Protein AF-A0A4V1BJ57-F1 (afdb_monomer)

pLDDT: mean 71.98, std 15.91, range [26.73, 95.94]

Mean predicted aligned error: 19.8 Å

Secondary structure (DSSP, 8-state):
-EEEEEEEHHHHHHHHHHHHHTS-----SSPEE-TTS-EEEEEEEEEEEEEEEEE-EEE-TTS-EEE---EEEEEEETTEEEEEEEPPEEEEEEEEEEEEEHHHHHHHTTSPPPPSEEEEEEEEEEEEEEE--TTSTT--B-EEEEEEEEEEE-TTHHHHS-HHHHHHHHHHHGGGPPPPEEE--HHHHHHHTS---BSEEEEEE-TT-SEEEEEEES---SS--SSSHHHHHT-PPP--TTSSEEEEEEHHHHHHHHHHHHHHHHHT-TTEEEEEEEEEEEEGGGTEEEEEEEEEEEEEE--SSSPEEEEEEEEEEEEEEE-TTSTTEEEEEEEEEEEES-HHHHHHHTTTGGGSTT---------------HHHHHHHHHHHHHHHHHHHHHHHTT--SSS-GGGGG-TTEEEEETTEEEEEEE--EEEE-TTS-EEEE---EEEEETTEEEEEE-EEEPPPPPP-EEEEEEEEEEEEE--TT--TTSS-S-EEEEEEEEEEEE-TT--EEEEEESS-GGGEEEEEETTEEEEEEPB-TTSSBPGGGGS-EEEEEEETTEEEEEEEPPP-PPPHHHHHHHHHHHHHHHHHHHHHHH---EEEEPPPPPPPPP--STT---EEEEEEEEES--TT--EEEE-TTS-EEEEE---TTS-EEEEEEEETTTS-SEEEEEE-S-S-S-EEEEEEEEEEEEEEEEE-SS-EEEEEEES-GGG-EEEEEESSEEEEEE-SSTTS-EEEEEEEPP---S--B-TTS-BGGGTS-HHHHHHHHHHSSSS-------S--TT-S-EEEEEETTEEEEEE-SSSS-EEEEEESS--S-TTEEEETTEEEEEETTTTEEEEEEEEEEEEEEEEE-

Sequence (866 aa):
MFTEIQMSSEAFGGILRSRLQAIPICPDDNDLLNRQGERVVIDRIVVAGETEVQRERRLDAAGNAIHAATQLVWIFSPTNLFNITVPYVQVRQLVELHQVRVADLEASGDAATPPLEAIPLHIVVNCALEPTHPHGIGSAGPVRLSYALSHVEFGPALALLSPAHRAGIEARIASLVPPTTEVDLGAISRVLGRPMAAVNAGLACDPNGTFVALRIEFDVPRGQPDVNQAFFMGGPTRRLGDRGWALIADARLLVQESTRRIGDALSSQPKVRRRWGPNVTWRANAATLEARVGIEMVDACPFFVDDIDVDVEATIRASFSVDPAQPNVLQNDYRLHGGPSNHLETIACAVTAALLWPFMGPVILRDQPAGTGIAAYSVGLALGPIGTFSALLGIIYSQSLEEDISRSLGANCQKLNDEHYQCRDPLDLRLPFPGGATVRLQLTHVEGAPEGLVMSGPVQSAPPRPAAIEVESSPFGWQIYGSCRSSTGGRGGFNVVYTANVRVVASTGAQVCRVAVIDTPEHFEIHQRGDTWWIRPRLDEHGRVHPSAVFPARLRVVTSAGVRIITLGNFVAITPEEAARQEQLRESFDRMCQIWRDSITTRVHALPKGPSGPIEEPGWRPEVLWQVVVRDLEPDRSLEIASPDGRRLVTAHPTERGVIHATLFMTDEASPEALVLRLSGDTGSRAVVSGTQTTFEPQSTLEVAGEVRSMTFEGAGADRRLIVVDERAETTWNVASPGAPVLLRRAAAPEIQDELLISDGRRLGVEISPEVEAKIRRLSVGEDVRTATLPRVGGLGSSALLPREAGWSLFDLSSADLREMQHFDEDPRVSHAALGGDLMARFDATRGSIGLFRVAQVGEIHAPAE

Nearest PDB structures (foldseek):
  8agd-assembly1_C  TM=7.651E-02  e=3.803E+00  Deinococcus radiodurans R1 = ATCC 13939 = DSM 20539

Organism: NCBI:txid2560053

Foldseek 3Di:
DKKKKKFFQLLVQVQLLVLLLLQQFFQDDFFDQFPVRFTKGQFFKAFDNDKFKAWDWAQDPVGDTDHDFADWFWADAPVDIDIDTFTFTKMKTKMWGFMDGPVQLVVQFQHDGHGPDTQIKIWIKGWKKWFDAPPDQQHFAWIKIFIFTRDMGSDVCVVVDDPVRRVSVGVSCRSSTRHIDTADLPLVCVLLVHDFGFRGWTWAAANRRRMIMTMTHRDHPNDDDPPDRCCRPHHDDDPAPVFRMKMFDFQCNLQVSLFVLLVVLQVVFPQKDWPDGQHWGQDFQQRKIKTKTWIKGHLLADDPPGRDIFIKIKIKMWGWWDDQVDWQKIKIKIFIDMDTPDVVSCVVCVVPVVPRQADQDDDDDDDDDDDDDQSSQSSCVQSVSSVLVSVVVNQSRHHRPDDFSQVVSDPQKDDPDPGIIMGIHGGWRWDADNLGKIKTFIWNTWGGDPRGIMTGHYIDTDDHDDKDKRKDKFAWDFDWDADLPPPVPPPGATDGFTKIKMFMDIDRSKDWDDKAFDPCRVQWDWDDDPRMIMIGGDADPVRHRPPVLQAWTWMWTTMNNTIHTHTHDGDDPQDPVNVVVSVVVRVVRVVVLVVLVVDQWDWAFDDDDDPDDPPPDPDDAKKKKKKKKKAFADQPKWKWKAAPVRHTFKIFGADPRRMAIDMFMDGPVGDHRTIIIDMDDDDPTFMWMKMKMWIWDFQDKAFADAAWPAWEWDDDAQQIWIWTAHQFWTWIWRCNPVNDIHTPDIDGHPPDDLFDCARVRDGPPPPADPLLVVVLVVQADDPDFQAFPPPPTPPAPGWGWGAHPQEIWIWGRPDSDTDTGMGGSYHSQRSAWYDDDQKIWGDDNVVNMITIIGTPDMDMDIGTND

Radius of gyration: 35.76 Å; Cα contacts (8 Å, |Δi|>4): 1954; chains: 1; bounding box: 81×79×106 Å

Structure (mmCIF, N/CA/C/O backbone):
data_AF-A0A4V1BJ57-F1
#
_entry.id   AF-A0A4V1BJ57-F1
#
loop_
_atom_site.group_PDB
_atom_site.id
_atom_site.type_symbol
_atom_site.label_atom_id
_atom_site.label_alt_id
_atom_site.label_comp_id
_atom_site.label_asym_id
_atom_site.label_entity_id
_atom_site.label_seq_id
_atom_site.pdbx_PDB_ins_code
_atom_site.Cartn_x
_atom_site.Cartn_y
_atom_site.Cartn_z
_atom_site.occupancy
_atom_site.B_iso_or_equiv
_atom_site.auth_seq_id
_atom_site.auth_comp_id
_atom_site.auth_asym_id
_atom_site.auth_atom_id
_atom_site.pdbx_PDB_model_num
ATOM 1 N N . MET A 1 1 ? 16.098 14.499 -18.704 1.00 81.12 1 MET A N 1
ATOM 2 C CA . MET A 1 1 ? 15.774 13.062 -18.809 1.00 81.12 1 MET A CA 1
ATOM 3 C C . MET A 1 1 ? 14.774 12.728 -17.738 1.00 81.12 1 MET A C 1
ATOM 5 O O . MET A 1 1 ? 15.085 12.924 -16.565 1.00 81.12 1 MET A O 1
ATOM 9 N N . PHE A 1 2 ? 13.597 12.247 -18.126 1.00 84.06 2 PHE A N 1
ATOM 10 C CA . PHE A 1 2 ? 12.513 12.010 -17.182 1.00 84.06 2 PHE A CA 1
ATOM 11 C C . PHE A 1 2 ? 11.765 10.697 -17.424 1.00 84.06 2 PHE A C 1
ATOM 13 O O . PHE A 1 2 ? 11.827 10.100 -18.498 1.00 84.06 2 PHE A O 1
ATOM 20 N N . THR A 1 3 ? 11.011 10.299 -16.408 1.00 79.56 3 THR A N 1
ATOM 21 C CA . THR A 1 3 ? 9.877 9.384 -16.536 1.00 79.56 3 THR A CA 1
ATOM 22 C C . THR A 1 3 ? 8.630 10.129 -16.084 1.00 79.56 3 THR A C 1
ATOM 24 O O . THR A 1 3 ? 8.669 10.862 -15.093 1.00 79.56 3 THR A O 1
ATOM 27 N N . GLU A 1 4 ? 7.528 9.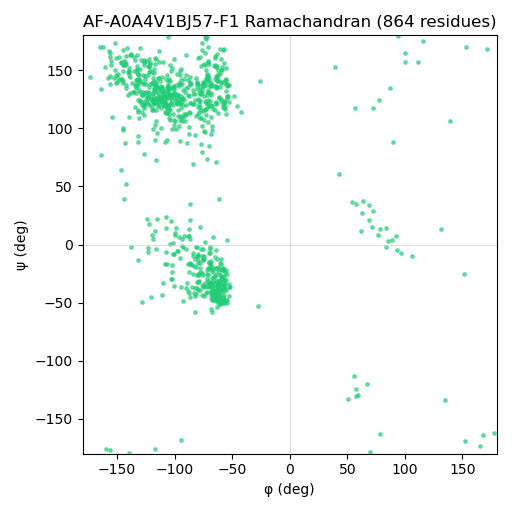962 -16.809 1.00 85.88 4 GLU A N 1
ATOM 28 C CA . GLU A 1 4 ? 6.237 10.537 -16.439 1.00 85.88 4 GLU A CA 1
ATOM 29 C C . GLU A 1 4 ? 5.153 9.467 -16.395 1.00 85.88 4 GLU A C 1
ATOM 31 O O . GLU A 1 4 ? 4.984 8.712 -17.345 1.00 85.88 4 GLU A O 1
ATOM 36 N N . ILE A 1 5 ? 4.391 9.427 -15.305 1.00 84.62 5 ILE A N 1
ATOM 37 C CA . ILE A 1 5 ? 3.188 8.604 -15.184 1.00 84.62 5 ILE A CA 1
ATOM 38 C C . ILE A 1 5 ? 1.983 9.531 -15.222 1.00 84.62 5 ILE A C 1
ATOM 40 O O . ILE A 1 5 ? 1.880 10.441 -14.405 1.00 84.62 5 ILE A O 1
ATOM 44 N N . GLN A 1 6 ? 1.060 9.278 -16.140 1.00 90.00 6 GLN A N 1
ATOM 45 C CA . GLN A 1 6 ? -0.239 9.927 -16.194 1.00 90.00 6 GLN A CA 1
ATOM 46 C C . GLN A 1 6 ? -1.326 8.982 -15.694 1.00 90.00 6 GLN A C 1
ATOM 48 O O . GLN A 1 6 ? -1.328 7.792 -16.008 1.00 90.00 6 GLN A O 1
ATOM 53 N N . MET A 1 7 ? -2.282 9.517 -14.947 1.00 87.75 7 MET A N 1
ATOM 54 C CA . MET A 1 7 ? -3.468 8.800 -14.490 1.00 87.75 7 MET A CA 1
ATOM 55 C C . MET A 1 7 ? -4.702 9.652 -14.749 1.00 87.75 7 MET A C 1
ATOM 57 O O . MET A 1 7 ? -4.662 10.866 -14.550 1.00 87.75 7 MET A O 1
ATOM 61 N N . SER A 1 8 ? -5.803 9.024 -15.163 1.00 90.75 8 SER A N 1
ATOM 62 C CA . SER A 1 8 ? -7.111 9.693 -15.173 1.00 90.75 8 SER A CA 1
ATOM 63 C C . SER A 1 8 ? -7.441 10.234 -13.780 1.00 90.75 8 SER A C 1
ATOM 65 O O . SER A 1 8 ? -6.996 9.685 -12.766 1.00 90.75 8 SER A O 1
ATOM 67 N N . SER A 1 9 ? -8.237 11.300 -13.719 1.00 89.62 9 SER A N 1
ATOM 68 C CA . SER A 1 9 ? -8.725 11.840 -12.448 1.00 89.62 9 SER A CA 1
ATOM 69 C C . SER A 1 9 ? -9.487 10.800 -11.629 1.00 89.62 9 SER A C 1
ATOM 71 O O . SER A 1 9 ? -9.302 10.735 -10.418 1.00 89.62 9 SER A O 1
ATOM 73 N N . GLU A 1 10 ? -10.257 9.929 -12.285 1.00 86.25 10 GLU A N 1
ATOM 74 C CA . GLU A 1 10 ? -10.945 8.806 -11.645 1.00 86.25 10 GLU A CA 1
ATOM 75 C C . GLU A 1 10 ? -9.960 7.806 -11.024 1.00 86.25 10 GLU A C 1
ATOM 77 O O . GLU A 1 10 ? -10.114 7.435 -9.861 1.00 86.25 10 GLU A O 1
ATOM 82 N N . ALA A 1 11 ? -8.917 7.397 -11.755 1.00 81.88 11 ALA A N 1
ATOM 83 C CA . ALA A 1 11 ? -7.920 6.466 -11.231 1.00 81.88 11 ALA A CA 1
ATOM 84 C C . ALA A 1 11 ? -7.128 7.074 -10.064 1.00 81.88 11 ALA A C 1
ATOM 86 O O . ALA A 1 11 ? -6.987 6.443 -9.015 1.00 81.88 11 ALA A O 1
ATOM 87 N N . PHE A 1 12 ? -6.637 8.307 -10.222 1.00 83.75 12 PHE A N 1
ATOM 88 C CA . PHE A 1 12 ? -5.874 8.996 -9.180 1.00 83.75 12 PHE A CA 1
ATOM 89 C C . PHE A 1 12 ? -6.739 9.308 -7.949 1.00 83.75 12 PHE A C 1
ATOM 91 O O . PHE A 1 12 ? -6.332 9.054 -6.814 1.00 83.75 12 PHE A O 1
ATOM 98 N N . GLY A 1 13 ? -7.962 9.795 -8.168 1.00 82.38 13 GLY A N 1
ATOM 99 C CA . GLY A 1 13 ? -8.946 10.044 -7.120 1.00 82.38 13 GLY A CA 1
ATOM 100 C C . GLY A 1 13 ? -9.346 8.763 -6.393 1.00 82.38 13 GLY A C 1
ATOM 101 O O . GLY A 1 13 ? -9.364 8.735 -5.166 1.00 82.38 13 GLY A O 1
ATOM 102 N N . GLY A 1 14 ? -9.556 7.668 -7.126 1.00 78.25 14 GLY A N 1
ATOM 103 C CA . GLY A 1 14 ? -9.832 6.348 -6.567 1.00 78.25 14 GLY A CA 1
ATOM 104 C C . GLY A 1 14 ? -8.715 5.840 -5.654 1.00 78.25 14 GLY A C 1
ATOM 105 O O . GLY A 1 14 ? -9.009 5.324 -4.579 1.00 78.25 14 GLY A O 1
ATOM 106 N N . ILE A 1 15 ? -7.449 6.048 -6.034 1.00 76.19 15 ILE A N 1
ATOM 107 C CA . ILE A 1 15 ? -6.284 5.728 -5.196 1.00 76.19 15 ILE A CA 1
ATOM 108 C C . ILE A 1 15 ? -6.322 6.516 -3.882 1.00 76.19 15 ILE A C 1
ATOM 110 O O . ILE A 1 15 ? -6.170 5.927 -2.807 1.00 76.19 15 ILE A O 1
ATOM 114 N N . LEU A 1 16 ? -6.535 7.836 -3.945 1.00 78.62 16 LEU A N 1
ATOM 115 C CA . LEU A 1 16 ? -6.602 8.650 -2.733 1.00 78.62 16 LEU A CA 1
ATOM 116 C C . LEU A 1 16 ? -7.800 8.255 -1.867 1.00 78.62 16 LEU A C 1
ATOM 118 O O . LEU A 1 16 ? -7.650 8.081 -0.663 1.00 78.62 16 LEU A O 1
ATOM 122 N N . ARG A 1 17 ? -8.969 8.049 -2.473 1.00 81.31 17 ARG A N 1
ATOM 123 C CA . ARG A 1 17 ? -10.188 7.599 -1.797 1.00 81.31 17 ARG A CA 1
ATOM 124 C C . ARG A 1 17 ? -9.962 6.297 -1.037 1.00 81.31 17 ARG A C 1
ATOM 126 O O . ARG A 1 17 ? -10.295 6.225 0.141 1.00 81.31 17 ARG A O 1
ATOM 133 N N . SER A 1 18 ? -9.335 5.299 -1.662 1.00 75.75 18 SER A N 1
ATOM 134 C CA . SER A 1 18 ? -8.989 4.043 -0.987 1.00 75.75 18 SER A CA 1
ATOM 135 C C . SER A 1 18 ? -8.023 4.260 0.179 1.00 75.75 18 SER A C 1
ATOM 137 O O . SER A 1 18 ? -8.179 3.628 1.221 1.00 75.75 18 SER A O 1
ATOM 139 N N . ARG A 1 19 ? -7.062 5.186 0.051 1.00 76.50 19 ARG A N 1
ATOM 140 C CA . ARG A 1 19 ? -6.179 5.562 1.167 1.00 76.50 19 ARG A CA 1
ATOM 141 C C . ARG A 1 19 ? -6.940 6.214 2.312 1.00 76.50 19 ARG A C 1
ATOM 143 O O . ARG A 1 19 ? -6.693 5.867 3.456 1.00 76.50 19 ARG A O 1
ATOM 150 N N . LEU A 1 20 ? -7.857 7.126 2.008 1.00 79.06 20 LEU A N 1
ATOM 151 C CA . LEU A 1 20 ? -8.691 7.800 3.002 1.00 79.06 20 LEU A CA 1
ATOM 152 C C . LEU A 1 20 ? -9.600 6.808 3.735 1.00 79.06 20 LEU A C 1
ATOM 154 O O . LEU A 1 20 ? -9.720 6.881 4.950 1.00 79.06 20 LEU A O 1
ATOM 158 N N . GLN A 1 21 ? -10.179 5.842 3.018 1.00 77.50 21 GLN A N 1
ATOM 159 C CA . GLN A 1 21 ? -11.002 4.774 3.600 1.00 77.50 21 GLN A CA 1
ATOM 160 C C . GLN A 1 21 ? -10.206 3.828 4.505 1.00 77.50 21 GLN A C 1
ATOM 162 O O . GLN A 1 21 ? -10.771 3.248 5.426 1.00 77.50 21 GLN A O 1
ATOM 167 N N . ALA A 1 22 ? -8.905 3.672 4.250 1.00 70.62 22 ALA A N 1
ATOM 168 C CA . ALA A 1 22 ? -8.017 2.881 5.091 1.00 70.62 22 ALA A CA 1
ATOM 169 C C . ALA A 1 22 ? -7.561 3.625 6.358 1.00 70.62 22 ALA A C 1
ATOM 171 O O . ALA A 1 22 ? -6.999 2.984 7.244 1.00 70.62 22 ALA A O 1
ATOM 172 N N . ILE A 1 23 ? -7.769 4.947 6.456 1.00 74.44 23 ILE A N 1
ATOM 173 C CA . ILE A 1 23 ? -7.489 5.701 7.682 1.00 74.44 23 ILE A CA 1
ATOM 174 C C . ILE A 1 23 ? -8.631 5.418 8.653 1.00 74.44 23 ILE A C 1
ATOM 176 O O . ILE A 1 23 ? -9.772 5.797 8.388 1.00 74.44 23 ILE A O 1
ATOM 180 N N . PRO A 1 24 ? -8.360 4.771 9.789 1.00 66.94 24 PRO A N 1
ATOM 181 C CA . PRO A 1 24 ? -9.414 4.478 10.730 1.00 66.94 24 PRO A CA 1
ATOM 182 C C . PRO A 1 24 ? -9.766 5.743 11.520 1.00 66.94 24 PRO A C 1
ATOM 184 O O . PRO A 1 24 ? -8.999 6.238 12.348 1.00 66.94 24 PRO A O 1
ATOM 187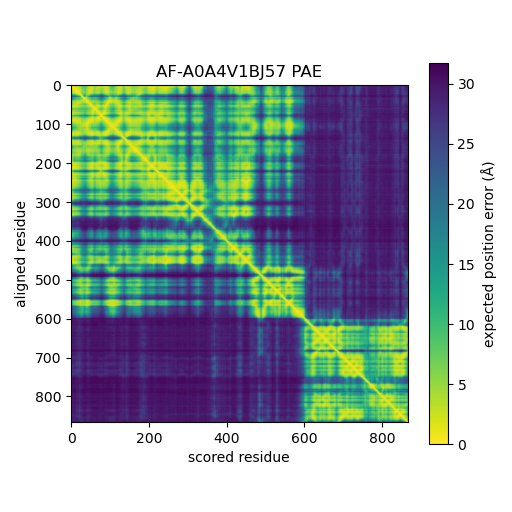 N N . ILE A 1 25 ? -10.943 6.289 11.232 1.00 71.94 25 ILE A N 1
ATOM 188 C CA . ILE A 1 25 ? -11.376 7.581 11.759 1.00 71.94 25 ILE A CA 1
ATOM 189 C C . ILE A 1 25 ? -12.041 7.375 13.109 1.00 71.94 25 ILE A C 1
ATOM 191 O O . ILE A 1 25 ? -13.123 6.811 13.186 1.00 71.94 25 ILE A O 1
ATOM 195 N N . CYS A 1 26 ? -11.414 7.873 14.165 1.00 72.56 26 CYS A N 1
ATOM 196 C CA . CYS A 1 26 ? -11.931 7.788 15.523 1.00 72.56 26 CYS A CA 1
ATOM 197 C C . CYS A 1 26 ? -12.438 9.159 15.976 1.00 72.56 26 CYS A C 1
ATOM 199 O O . CYS A 1 26 ? -11.650 9.941 16.518 1.00 72.56 26 CYS A O 1
ATOM 201 N N . PRO A 1 27 ? -13.717 9.505 15.752 1.00 68.19 27 PRO A N 1
ATOM 202 C CA . PRO A 1 27 ? -14.278 10.727 16.305 1.00 68.19 27 PRO A CA 1
ATOM 203 C C . PRO A 1 27 ? -14.427 10.576 17.829 1.00 68.19 27 PRO A C 1
ATOM 205 O O . PRO A 1 27 ? -15.474 10.192 18.335 1.00 68.19 27 PRO A O 1
ATOM 208 N N . ASP A 1 28 ? -13.356 10.844 18.572 1.00 62.50 28 ASP A N 1
ATOM 209 C CA . ASP A 1 28 ? -13.366 10.856 20.037 1.00 62.50 28 ASP A CA 1
ATOM 210 C C . ASP A 1 28 ? -13.449 12.300 20.542 1.00 62.50 28 ASP A C 1
ATOM 212 O O . ASP A 1 28 ? -12.464 13.018 20.425 1.00 62.50 28 ASP A O 1
ATOM 216 N N . ASP A 1 29 ? -14.627 12.758 20.990 1.00 59.38 29 ASP A N 1
ATOM 217 C CA . ASP A 1 29 ? -14.830 13.651 22.155 1.00 59.38 29 ASP A CA 1
ATOM 218 C C . ASP A 1 29 ? -16.285 14.159 22.267 1.00 59.38 29 ASP A C 1
ATOM 220 O O . ASP A 1 29 ? -17.101 14.002 21.361 1.00 59.38 29 ASP A O 1
ATOM 224 N N . ASN A 1 30 ? -16.555 14.754 23.437 1.00 58.94 30 ASN A N 1
ATOM 225 C CA . ASN A 1 30 ? -17.779 15.351 23.977 1.00 58.94 30 ASN A CA 1
ATOM 226 C C . ASN A 1 30 ? -18.809 15.885 22.976 1.00 58.94 30 ASN A C 1
ATOM 228 O O . ASN A 1 30 ? -18.496 16.546 21.989 1.00 58.94 30 ASN A O 1
ATOM 232 N N . ASP A 1 31 ? -20.064 15.641 23.337 1.00 67.56 31 ASP A N 1
ATOM 233 C CA . ASP A 1 31 ? -21.248 15.932 22.543 1.00 67.56 31 ASP A CA 1
ATOM 234 C C . ASP A 1 31 ? -21.245 17.353 21.971 1.00 67.56 31 ASP A C 1
ATOM 236 O O . ASP A 1 31 ? -21.082 18.346 22.683 1.00 67.56 31 ASP A O 1
ATOM 240 N N . LEU A 1 32 ? -21.459 17.430 20.663 1.00 73.25 32 LEU A N 1
ATOM 241 C CA . LEU A 1 32 ? -21.708 18.667 19.945 1.00 73.25 32 LEU A CA 1
ATOM 242 C C . LEU A 1 32 ? -23.156 19.091 20.203 1.00 73.25 32 LEU A C 1
ATOM 244 O O . LEU A 1 32 ? -24.026 18.256 20.447 1.00 73.25 32 LEU A O 1
ATOM 248 N N . LEU A 1 33 ? -23.436 20.387 20.120 1.00 72.81 33 LEU A N 1
ATOM 249 C CA . LEU A 1 33 ? -24.811 20.877 20.093 1.00 72.81 33 LEU A CA 1
ATOM 250 C C . LEU A 1 33 ? -25.215 21.098 18.640 1.00 72.81 33 LEU A C 1
ATOM 252 O O . LEU A 1 33 ? -24.563 21.866 17.932 1.00 72.81 33 LEU A O 1
ATOM 256 N N . ASN A 1 34 ? -26.286 20.439 18.198 1.00 73.94 34 ASN A N 1
ATOM 257 C CA . ASN A 1 34 ? -26.895 20.761 16.912 1.00 73.94 34 ASN A CA 1
ATOM 258 C C . ASN A 1 34 ? -27.625 22.119 16.986 1.00 73.94 34 ASN A C 1
ATOM 260 O O . ASN A 1 34 ? -27.675 22.784 18.025 1.00 73.94 34 ASN A O 1
ATOM 264 N N . ARG A 1 35 ? -28.211 22.559 15.870 1.00 68.06 35 ARG A N 1
ATOM 265 C CA . ARG A 1 35 ? -28.912 23.853 15.783 1.00 68.06 35 ARG A CA 1
ATOM 266 C C . ARG A 1 35 ? -30.100 23.986 16.728 1.00 68.06 35 ARG A C 1
ATOM 268 O O . ARG A 1 35 ? -30.438 25.094 17.131 1.00 68.06 35 ARG A O 1
ATOM 275 N N . GLN A 1 36 ? -30.745 22.869 17.028 1.00 77.25 36 GLN A N 1
ATOM 276 C CA . GLN A 1 36 ? -31.878 22.766 17.931 1.00 77.25 36 GLN A CA 1
ATOM 277 C C . GLN A 1 36 ? -31.427 22.735 19.401 1.00 77.25 36 GLN A C 1
ATOM 279 O O . GLN A 1 36 ? -32.268 22.722 20.295 1.00 77.25 36 GLN A O 1
ATOM 284 N N . GLY A 1 37 ? -30.114 22.758 19.661 1.00 75.38 37 GLY A N 1
ATOM 285 C CA . GLY A 1 37 ? -29.534 22.660 20.997 1.00 75.38 37 GLY A CA 1
ATOM 286 C C . GLY A 1 37 ? -29.508 21.232 21.544 1.00 75.38 37 GLY A C 1
ATOM 287 O O . GLY A 1 37 ? -29.286 21.047 22.739 1.00 75.38 37 GLY A O 1
ATOM 288 N N . GLU A 1 38 ? -29.737 20.219 20.706 1.00 81.81 38 GLU A N 1
ATOM 289 C CA . GLU A 1 38 ? -29.660 18.816 21.104 1.00 81.81 38 GLU A CA 1
ATOM 290 C C . GLU A 1 38 ? -28.206 18.336 21.101 1.00 81.81 38 GLU A C 1
ATOM 292 O O . GLU A 1 38 ? -27.410 18.698 20.231 1.00 81.81 38 GLU A O 1
ATOM 297 N N . ARG A 1 39 ? -27.873 17.473 22.065 1.00 83.75 39 ARG A N 1
ATOM 298 C CA . ARG A 1 39 ? -26.566 16.814 22.152 1.00 83.75 39 ARG A CA 1
ATOM 299 C C . ARG A 1 39 ? -26.467 15.727 21.082 1.00 83.75 39 ARG A C 1
ATOM 301 O O . ARG A 1 39 ? -27.202 14.736 21.121 1.00 83.75 39 ARG A O 1
ATOM 308 N N . VAL A 1 40 ? -25.540 15.905 20.150 1.00 84.56 40 VAL A N 1
ATOM 309 C CA . VAL A 1 40 ? -25.226 14.959 19.076 1.00 84.56 40 VAL A CA 1
ATOM 310 C C . VAL A 1 40 ? -23.763 14.545 19.144 1.00 84.56 40 VAL A C 1
ATOM 312 O O . VAL A 1 40 ? -22.915 15.284 19.640 1.00 84.56 40 VAL A O 1
ATOM 315 N N . VAL A 1 41 ? -23.449 13.372 18.615 1.00 84.50 41 VAL A N 1
ATOM 316 C CA . VAL A 1 41 ? -22.066 12.941 18.400 1.00 84.50 41 VAL A CA 1
ATOM 317 C C . VAL A 1 41 ? -21.853 12.601 16.936 1.00 84.50 41 VAL A C 1
ATOM 319 O O . VAL A 1 41 ? -22.790 12.233 16.225 1.00 84.50 41 VAL A O 1
ATOM 322 N N . ILE A 1 42 ? -20.609 12.735 16.488 1.00 85.69 42 ILE A N 1
ATOM 323 C CA . ILE A 1 42 ? -20.188 12.212 15.191 1.00 85.69 42 ILE A CA 1
ATOM 324 C C . ILE A 1 42 ? -20.083 10.694 15.357 1.00 85.69 42 ILE A C 1
ATOM 326 O O . ILE A 1 42 ? -19.178 10.223 16.038 1.00 85.69 42 ILE A O 1
ATOM 330 N N . ASP A 1 43 ? -21.024 9.947 14.778 1.00 86.25 43 ASP A N 1
ATOM 331 C CA . ASP A 1 43 ? -21.035 8.480 14.822 1.00 86.25 43 ASP A CA 1
ATOM 332 C C . ASP A 1 43 ? -19.867 7.934 14.002 1.00 86.25 43 ASP A C 1
ATOM 334 O O . ASP A 1 43 ? -19.015 7.209 14.506 1.00 86.25 43 ASP A O 1
ATOM 338 N N . ARG A 1 44 ? -19.808 8.333 12.730 1.00 85.12 44 ARG A N 1
ATOM 339 C CA . ARG A 1 44 ? -18.791 7.892 11.777 1.00 85.12 44 ARG A CA 1
ATOM 340 C C . ARG A 1 44 ? -18.619 8.897 10.648 1.00 85.12 44 ARG A C 1
ATOM 342 O O . ARG A 1 44 ? -19.503 9.713 10.377 1.00 85.12 44 ARG A O 1
ATOM 349 N N . ILE A 1 45 ? -17.488 8.792 9.963 1.00 84.62 45 ILE A N 1
ATOM 350 C CA . ILE A 1 45 ? -17.201 9.540 8.741 1.00 84.62 45 ILE A CA 1
ATOM 351 C C . ILE A 1 45 ? -17.035 8.528 7.611 1.00 84.62 45 ILE A C 1
ATOM 353 O O . ILE A 1 45 ? -16.195 7.635 7.695 1.00 84.62 45 ILE A O 1
ATOM 357 N N . VAL A 1 46 ? -17.852 8.653 6.568 1.00 85.94 46 VAL A N 1
ATOM 358 C CA . VAL A 1 46 ? -17.856 7.742 5.420 1.00 85.94 46 VAL A CA 1
ATOM 359 C C . VAL A 1 46 ? -17.296 8.468 4.210 1.00 85.94 46 VAL A C 1
ATOM 361 O O . VAL A 1 46 ? -17.818 9.496 3.792 1.00 85.94 46 VAL A O 1
ATOM 364 N N . VAL A 1 47 ? -16.226 7.936 3.625 1.00 86.44 47 VAL A N 1
ATOM 365 C CA . VAL A 1 47 ? -15.659 8.475 2.384 1.00 86.44 47 VAL A CA 1
ATOM 366 C C . VAL A 1 47 ? -16.497 7.981 1.204 1.00 86.44 47 VAL A C 1
ATOM 368 O O . VAL A 1 47 ? -16.500 6.783 0.904 1.00 86.44 47 VAL A O 1
ATOM 371 N N . ALA A 1 48 ? -17.207 8.902 0.553 1.00 85.69 48 ALA A N 1
ATOM 372 C CA . ALA A 1 48 ? -18.144 8.602 -0.522 1.00 85.69 48 ALA A CA 1
ATOM 373 C C . ALA A 1 48 ? -17.441 8.291 -1.859 1.00 85.69 48 ALA A C 1
ATOM 375 O O . ALA A 1 48 ? -16.223 8.405 -2.008 1.00 85.69 48 ALA A O 1
ATOM 376 N N . GLY A 1 49 ? -18.223 7.877 -2.859 1.00 79.38 49 GLY A N 1
ATOM 377 C CA . GLY A 1 49 ? -17.705 7.513 -4.179 1.00 79.38 49 GLY A CA 1
ATOM 378 C C . GLY A 1 49 ? -17.217 8.699 -5.019 1.00 79.38 49 GLY A C 1
ATOM 379 O O . GLY A 1 49 ? -16.359 8.510 -5.875 1.00 79.38 49 GLY A O 1
ATOM 380 N N . GLU A 1 50 ? -17.728 9.903 -4.784 1.00 85.50 50 GLU A N 1
ATOM 381 C CA . GLU A 1 50 ? -17.424 11.072 -5.612 1.00 85.50 50 GLU A CA 1
ATOM 382 C C . GLU A 1 50 ? -16.055 11.673 -5.266 1.00 85.50 50 GLU A C 1
ATOM 384 O O . GLU A 1 50 ? -15.806 12.097 -4.134 1.00 85.50 50 GLU A O 1
ATOM 389 N N . THR A 1 51 ? -15.169 11.723 -6.261 1.00 87.94 51 THR A N 1
ATOM 390 C CA . THR A 1 51 ? -13.836 12.319 -6.151 1.00 87.94 51 THR A CA 1
ATOM 391 C C . THR A 1 51 ? -13.570 13.186 -7.375 1.00 87.94 51 THR A C 1
ATOM 393 O O . THR A 1 51 ? -13.741 12.740 -8.507 1.00 87.94 51 THR A O 1
ATOM 396 N N . GLU A 1 52 ? -13.115 14.412 -7.152 1.00 92.44 52 GLU A N 1
ATOM 397 C CA . GLU A 1 52 ? -12.740 15.358 -8.199 1.00 92.44 52 GLU A CA 1
ATOM 398 C C . GLU A 1 52 ? -11.261 15.723 -8.054 1.00 92.44 52 GLU A C 1
ATOM 400 O O . GLU A 1 52 ? -10.751 15.911 -6.949 1.00 92.44 52 GLU A O 1
ATOM 405 N N . VAL A 1 53 ? -10.560 15.830 -9.179 1.00 93.38 53 VAL A N 1
ATOM 406 C CA . VAL A 1 53 ? -9.200 16.366 -9.227 1.00 93.38 53 VAL A CA 1
ATOM 407 C C . VAL A 1 53 ? -9.269 17.757 -9.829 1.00 93.38 53 VAL A C 1
ATOM 409 O O . VAL A 1 53 ? -9.911 17.961 -10.852 1.00 93.38 53 VAL A O 1
ATOM 412 N N . GLN A 1 54 ? -8.575 18.712 -9.224 1.00 94.56 54 GLN A N 1
ATOM 413 C CA . GLN A 1 54 ? -8.513 20.080 -9.720 1.00 94.56 54 GLN A CA 1
ATOM 414 C C . GLN A 1 54 ? -7.140 20.700 -9.461 1.00 94.56 54 GLN A C 1
ATOM 416 O O . GLN A 1 54 ? -6.326 20.181 -8.696 1.00 94.56 54 GLN A O 1
ATOM 421 N N . ARG A 1 55 ? -6.877 21.840 -10.098 1.00 94.69 55 ARG A N 1
ATOM 422 C CA . ARG A 1 55 ? -5.776 22.717 -9.684 1.00 94.69 55 ARG A CA 1
ATOM 423 C C . ARG A 1 55 ? -6.151 23.454 -8.418 1.00 94.69 55 ARG A C 1
ATOM 425 O O . ARG A 1 55 ? -7.330 23.696 -8.176 1.00 94.69 55 ARG A O 1
ATOM 432 N N . GLU A 1 56 ? -5.133 23.863 -7.676 1.00 95.31 56 GLU A N 1
ATOM 433 C CA . GLU A 1 56 ? -5.302 24.563 -6.417 1.00 95.31 56 GLU A CA 1
ATOM 434 C C . GLU A 1 56 ? -6.344 25.684 -6.486 1.00 95.31 56 GLU A C 1
ATOM 436 O O . GLU A 1 56 ? -6.224 26.674 -7.222 1.00 95.31 56 GLU A O 1
ATOM 441 N N . ARG A 1 57 ? -7.370 25.509 -5.660 1.00 93.69 57 ARG A N 1
ATOM 442 C CA . ARG A 1 57 ? -8.311 26.539 -5.273 1.00 93.69 57 ARG A CA 1
ATOM 443 C C . ARG A 1 57 ? -8.211 26.753 -3.772 1.00 93.69 57 ARG A C 1
ATOM 445 O O . ARG A 1 57 ? -7.933 25.834 -3.003 1.00 93.69 57 ARG A O 1
ATOM 452 N N . ARG A 1 58 ? -8.442 27.988 -3.358 1.00 90.62 58 ARG A N 1
ATOM 453 C CA . ARG A 1 58 ? -8.544 28.379 -1.951 1.00 90.62 58 ARG A CA 1
ATOM 454 C C . ARG A 1 58 ? -9.850 29.109 -1.732 1.00 90.62 58 ARG A C 1
ATOM 456 O O . ARG A 1 58 ? -10.361 29.730 -2.661 1.00 90.62 58 ARG A O 1
ATOM 463 N N . LEU A 1 59 ? -10.347 29.073 -0.508 1.00 87.31 59 LEU A N 1
ATOM 464 C CA . LEU A 1 59 ? -11.488 29.887 -0.122 1.00 87.31 59 LEU A CA 1
ATOM 465 C C . LEU A 1 59 ? -11.023 31.328 0.123 1.00 87.31 59 LEU A C 1
ATOM 467 O O . LEU A 1 59 ? -10.022 31.559 0.806 1.00 87.31 59 LEU A O 1
ATOM 471 N N . ASP A 1 60 ? -11.719 32.300 -0.463 1.00 85.56 60 ASP A N 1
ATOM 472 C CA . ASP A 1 60 ? -11.571 33.707 -0.095 1.00 85.56 60 ASP A CA 1
ATOM 473 C C . ASP A 1 60 ? -12.232 33.996 1.272 1.00 85.56 60 ASP A C 1
ATOM 475 O O . ASP A 1 60 ? -12.819 33.118 1.906 1.00 85.56 60 ASP A O 1
ATOM 479 N N . ALA A 1 61 ? -12.154 35.244 1.748 1.00 78.44 61 ALA A N 1
ATOM 480 C CA . ALA A 1 61 ? -12.767 35.640 3.022 1.00 78.44 61 ALA A CA 1
ATOM 481 C C . ALA A 1 61 ? -14.303 35.484 3.047 1.00 78.44 61 ALA A C 1
ATOM 483 O O . ALA A 1 61 ? -14.897 35.448 4.124 1.00 78.44 61 ALA A O 1
ATOM 484 N N . ALA A 1 62 ? -14.943 35.404 1.878 1.00 77.94 62 ALA A N 1
ATOM 485 C CA . ALA A 1 62 ? -16.372 35.170 1.721 1.00 77.94 62 ALA A CA 1
ATOM 486 C C . ALA A 1 62 ? -16.714 33.676 1.542 1.00 77.94 62 ALA A C 1
ATOM 488 O O . ALA A 1 62 ? -17.892 33.332 1.465 1.00 77.94 62 ALA A O 1
ATOM 489 N N . GLY A 1 63 ? -15.715 32.787 1.517 1.00 76.12 63 GLY A N 1
ATOM 490 C CA . GLY A 1 63 ? -15.892 31.348 1.339 1.00 76.12 63 GLY A CA 1
ATOM 491 C C . GLY A 1 63 ? -16.024 30.899 -0.118 1.00 76.12 63 GLY A C 1
ATOM 492 O O . GLY A 1 63 ? -16.433 29.766 -0.354 1.00 76.12 63 GLY A O 1
ATOM 493 N N . ASN A 1 64 ? -15.695 31.744 -1.101 1.00 82.44 64 ASN A N 1
ATOM 494 C CA . ASN A 1 64 ? -15.718 31.361 -2.514 1.00 82.44 64 ASN A CA 1
ATOM 495 C C . ASN A 1 64 ? -14.394 30.717 -2.927 1.00 82.44 64 ASN A C 1
ATOM 497 O O . ASN A 1 64 ? -13.321 31.228 -2.603 1.00 82.44 64 ASN A O 1
ATOM 501 N N . ALA A 1 65 ? -14.462 29.640 -3.709 1.00 84.62 65 ALA A N 1
ATOM 502 C CA . ALA A 1 65 ? -13.281 29.003 -4.276 1.00 84.62 65 ALA A CA 1
ATOM 503 C C . ALA A 1 65 ? -12.673 29.868 -5.400 1.00 84.62 65 ALA A C 1
ATOM 505 O O . ALA A 1 65 ? -13.299 30.095 -6.436 1.00 84.62 65 ALA A O 1
ATOM 506 N N . ILE A 1 66 ? -11.434 30.321 -5.214 1.00 91.12 66 ILE A N 1
ATOM 507 C CA . ILE A 1 66 ? -10.656 31.095 -6.190 1.00 91.12 66 ILE A CA 1
ATOM 508 C C . ILE A 1 66 ? -9.373 30.354 -6.567 1.00 91.12 66 ILE A C 1
ATOM 510 O O . ILE A 1 66 ? -8.792 29.656 -5.737 1.00 91.12 66 ILE A O 1
ATOM 514 N N . HIS A 1 67 ? -8.899 30.526 -7.804 1.00 90.94 67 HIS A N 1
ATOM 515 C CA . HIS A 1 67 ? -7.620 29.956 -8.239 1.00 90.94 67 HIS A CA 1
ATOM 516 C C . HIS A 1 67 ? -6.456 30.457 -7.374 1.00 90.94 67 HIS A C 1
ATOM 518 O O . HIS A 1 67 ? -6.386 31.636 -7.008 1.00 90.94 67 HIS A O 1
ATOM 524 N N . ALA A 1 68 ? -5.531 29.553 -7.063 1.00 91.69 68 ALA A N 1
ATOM 525 C CA . ALA A 1 68 ? -4.352 29.837 -6.263 1.00 91.69 68 ALA A CA 1
ATOM 526 C C . ALA A 1 68 ? -3.111 29.141 -6.825 1.00 91.69 68 ALA A C 1
ATOM 528 O O . ALA A 1 68 ? -3.200 28.236 -7.648 1.00 91.69 68 ALA A O 1
ATOM 529 N N . ALA A 1 69 ? -1.954 29.619 -6.384 1.00 92.00 69 ALA A N 1
ATOM 530 C CA . ALA A 1 69 ? -0.667 28.980 -6.575 1.00 92.00 69 ALA A CA 1
ATOM 531 C C . ALA A 1 69 ? 0.139 29.261 -5.312 1.00 92.00 69 ALA A C 1
ATOM 533 O O . ALA A 1 69 ? 0.603 30.387 -5.122 1.00 92.00 69 ALA A O 1
ATOM 534 N N . THR A 1 70 ? 0.216 28.287 -4.409 1.00 92.94 70 THR A N 1
ATOM 535 C CA . THR A 1 70 ? 0.922 28.439 -3.129 1.00 92.94 70 THR A CA 1
ATOM 536 C C . THR A 1 70 ? 2.010 27.397 -2.901 1.00 92.94 70 THR A C 1
ATOM 538 O O . THR A 1 70 ? 2.782 27.531 -1.951 1.00 92.94 70 THR A O 1
ATOM 541 N N . GLN A 1 71 ? 2.140 26.399 -3.778 1.00 93.69 71 GLN A N 1
ATOM 542 C CA . GLN A 1 71 ? 3.221 25.426 -3.699 1.00 93.69 71 GLN A CA 1
ATOM 543 C C . GLN A 1 71 ? 4.539 26.069 -4.134 1.00 93.69 71 GLN A C 1
ATOM 545 O O . GLN A 1 71 ? 4.652 26.565 -5.253 1.00 93.69 71 GLN A O 1
ATOM 550 N N . LEU A 1 72 ? 5.552 26.037 -3.269 1.00 91.12 72 LEU A N 1
ATOM 551 C CA . LEU A 1 72 ? 6.909 26.445 -3.621 1.00 91.12 72 LEU A CA 1
ATOM 552 C C . LEU A 1 72 ? 7.684 25.232 -4.145 1.00 91.12 72 LEU A C 1
ATOM 554 O O . LEU A 1 72 ? 7.998 24.329 -3.377 1.00 91.12 72 LEU A O 1
ATOM 558 N N . VAL A 1 73 ? 8.027 25.231 -5.432 1.00 89.44 73 VAL A N 1
ATOM 559 C CA . VAL A 1 73 ? 8.808 24.155 -6.060 1.00 89.44 73 VAL A CA 1
ATOM 560 C C . VAL A 1 73 ? 10.214 24.653 -6.361 1.00 89.44 73 VAL A C 1
ATOM 562 O O . VAL A 1 73 ? 10.391 25.681 -7.017 1.00 89.44 73 VAL A O 1
ATOM 565 N N . TRP A 1 74 ? 11.215 23.909 -5.895 1.00 86.19 74 TRP A N 1
ATOM 566 C CA . TRP A 1 74 ? 12.618 24.134 -6.234 1.00 86.19 74 TRP A CA 1
ATOM 567 C C . TRP A 1 74 ? 12.971 23.372 -7.506 1.00 86.19 74 TRP A C 1
ATOM 569 O O . TRP A 1 74 ? 12.700 22.180 -7.615 1.00 86.19 74 TRP A O 1
ATOM 579 N N . ILE A 1 75 ? 13.571 24.075 -8.463 1.00 86.06 75 ILE A N 1
ATOM 580 C CA . ILE A 1 75 ? 13.978 23.526 -9.751 1.00 86.06 75 ILE A CA 1
ATOM 581 C C . ILE A 1 75 ? 15.482 23.692 -9.892 1.00 86.06 75 ILE A C 1
ATOM 583 O O . ILE A 1 75 ? 16.019 24.805 -9.939 1.00 86.06 75 ILE A O 1
ATOM 587 N N . PHE A 1 76 ? 16.159 22.559 -9.999 1.00 84.06 76 PHE A N 1
ATOM 588 C CA . PHE A 1 76 ? 17.557 22.496 -10.355 1.00 84.06 76 PHE A CA 1
ATOM 589 C C . PHE A 1 76 ? 17.724 22.548 -11.875 1.00 84.06 76 PHE A C 1
ATOM 591 O O . PHE A 1 76 ? 17.085 21.813 -12.630 1.00 84.06 76 PHE A O 1
ATOM 598 N N . SER A 1 77 ? 18.644 23.396 -12.321 1.00 80.75 77 SER A N 1
ATOM 599 C CA . SER A 1 77 ? 19.211 23.370 -13.665 1.00 80.75 77 SER A CA 1
ATOM 600 C C . SER A 1 77 ? 20.739 23.316 -13.563 1.00 80.75 77 SER A C 1
ATOM 602 O O . SER A 1 77 ? 21.293 23.780 -12.564 1.00 80.75 77 SER A O 1
ATOM 604 N N . PRO A 1 78 ? 21.458 22.837 -14.592 1.00 74.69 78 PRO A N 1
ATOM 605 C CA . PRO A 1 78 ? 22.919 22.730 -14.544 1.00 74.69 78 PRO A CA 1
ATOM 606 C C . PRO A 1 78 ? 23.645 24.052 -14.285 1.00 74.69 78 PRO A C 1
ATOM 608 O O . PRO A 1 78 ? 24.801 24.051 -13.876 1.00 74.69 78 PRO A O 1
ATOM 611 N N . THR A 1 79 ? 22.987 25.179 -14.563 1.00 75.06 79 THR A N 1
ATOM 612 C CA . THR A 1 79 ? 23.557 26.526 -14.447 1.00 75.06 79 THR A CA 1
ATOM 613 C C . THR A 1 79 ? 22.999 27.331 -13.279 1.00 75.06 79 THR A C 1
ATOM 615 O O . THR A 1 79 ? 23.569 28.366 -12.947 1.00 75.06 79 THR A O 1
ATOM 618 N N . ASN A 1 80 ? 21.869 26.927 -12.696 1.00 77.75 80 ASN A N 1
ATOM 619 C CA . ASN A 1 80 ? 21.202 27.695 -11.649 1.00 77.75 80 ASN A CA 1
ATOM 620 C C . ASN A 1 80 ? 20.236 26.834 -10.828 1.00 77.75 80 ASN A C 1
ATOM 622 O O . ASN A 1 80 ? 19.619 25.904 -11.347 1.00 77.75 80 ASN A O 1
ATOM 626 N N . LEU A 1 81 ? 20.028 27.224 -9.579 1.00 80.06 81 LEU A N 1
ATOM 627 C CA . LEU A 1 81 ? 18.941 26.746 -8.741 1.00 80.06 81 LEU A CA 1
ATOM 628 C C . LEU A 1 81 ? 17.960 27.899 -8.547 1.00 80.06 81 LEU A C 1
ATOM 630 O O . LEU A 1 81 ? 18.343 28.978 -8.097 1.00 80.06 81 LEU A O 1
ATOM 634 N N . PHE A 1 82 ? 16.694 27.673 -8.863 1.00 84.62 82 PHE A N 1
ATOM 635 C CA . PHE A 1 82 ? 15.651 28.670 -8.661 1.00 84.62 82 PHE A CA 1
ATOM 636 C C . PHE A 1 82 ? 14.396 28.009 -8.105 1.00 84.62 82 PHE A C 1
ATOM 638 O O . PHE A 1 82 ? 14.248 26.790 -8.147 1.00 84.62 82 PHE A O 1
ATOM 645 N N . ASN A 1 83 ? 13.495 28.815 -7.558 1.00 87.12 83 ASN A N 1
ATOM 646 C CA . ASN A 1 83 ? 12.181 28.349 -7.148 1.00 87.12 83 ASN A CA 1
ATOM 647 C C . ASN A 1 83 ? 11.097 29.057 -7.953 1.00 87.12 83 ASN A C 1
ATOM 649 O O . ASN A 1 83 ? 11.297 30.147 -8.492 1.00 87.12 83 ASN A O 1
ATOM 653 N N . ILE A 1 84 ? 9.956 28.393 -8.059 1.00 91.19 84 ILE A N 1
ATOM 654 C CA . ILE A 1 84 ? 8.739 28.944 -8.636 1.00 91.19 84 ILE A CA 1
ATOM 655 C C . ILE A 1 84 ? 7.574 28.632 -7.705 1.00 91.19 84 ILE A C 1
ATOM 657 O O . ILE A 1 84 ? 7.549 27.586 -7.056 1.00 91.19 84 ILE A O 1
ATOM 661 N N . THR A 1 85 ? 6.600 29.534 -7.656 1.00 94.00 85 THR A N 1
ATOM 662 C CA . THR A 1 85 ? 5.332 29.274 -6.974 1.00 94.00 85 THR A CA 1
ATOM 663 C C . THR A 1 85 ? 4.311 28.771 -7.988 1.00 94.00 85 THR A C 1
ATOM 665 O O . THR A 1 85 ? 4.080 29.418 -9.012 1.00 94.00 85 THR A O 1
ATOM 668 N N . VAL A 1 86 ? 3.715 27.614 -7.717 1.00 94.56 86 VAL A N 1
ATOM 669 C CA . VAL A 1 86 ? 2.815 26.886 -8.622 1.00 94.56 86 VAL A CA 1
ATOM 670 C C . VAL A 1 86 ? 1.571 26.387 -7.875 1.00 94.56 86 VAL A C 1
ATOM 672 O O . VAL A 1 86 ? 1.567 26.367 -6.643 1.00 94.56 86 VAL A O 1
ATOM 675 N N . PRO A 1 87 ? 0.479 26.043 -8.579 1.00 94.88 87 PRO A N 1
ATOM 676 C CA . PRO A 1 87 ? -0.675 25.403 -7.956 1.00 94.88 87 PRO A CA 1
ATOM 677 C C . PRO A 1 87 ? -0.346 23.983 -7.496 1.00 94.88 87 PRO A C 1
ATOM 679 O O . PRO A 1 87 ? 0.212 23.201 -8.265 1.00 94.88 87 PRO A O 1
ATOM 682 N N . TYR A 1 88 ? -0.794 23.623 -6.293 1.00 95.94 88 TYR A N 1
ATOM 683 C CA . TYR A 1 88 ? -0.958 22.216 -5.918 1.00 95.94 88 TYR A CA 1
ATOM 684 C C . TYR A 1 88 ? -1.931 21.494 -6.864 1.00 95.94 88 TYR A C 1
ATOM 686 O O . TYR A 1 88 ? -2.886 22.085 -7.385 1.00 95.94 88 TYR A O 1
ATOM 694 N N . VAL A 1 89 ? -1.755 20.179 -7.008 1.00 95.62 89 VAL A N 1
ATOM 695 C CA . VAL A 1 89 ? -2.855 19.307 -7.435 1.00 95.62 89 VAL A CA 1
ATOM 696 C C . VAL A 1 89 ? -3.732 19.055 -6.220 1.00 95.62 89 VAL A C 1
ATOM 698 O O . VAL A 1 89 ? -3.253 18.599 -5.185 1.00 95.62 89 VAL A O 1
ATOM 701 N N . GLN A 1 90 ? -5.014 19.364 -6.336 1.00 95.19 90 GLN A N 1
ATOM 702 C CA . GLN A 1 90 ? -5.990 19.139 -5.285 1.00 95.19 90 GLN A CA 1
ATOM 703 C C . GLN A 1 90 ? -6.882 17.965 -5.632 1.00 95.19 90 GLN A C 1
ATOM 705 O O . GLN A 1 90 ? -7.378 17.857 -6.753 1.00 95.19 90 GLN A O 1
ATOM 710 N N . VAL A 1 91 ? -7.129 17.122 -4.638 1.00 93.62 91 VAL A N 1
ATOM 711 C CA . VAL A 1 91 ? -8.186 16.122 -4.699 1.00 93.62 91 VAL A CA 1
ATOM 712 C C . VAL A 1 91 ? -9.289 16.544 -3.749 1.00 93.62 91 VAL A C 1
ATOM 714 O O . VAL A 1 91 ? -9.071 16.704 -2.549 1.00 93.62 91 VAL A O 1
ATOM 717 N N . ARG A 1 92 ? -10.468 16.750 -4.314 1.00 93.69 92 ARG A N 1
ATOM 718 C CA . ARG A 1 92 ? -11.692 17.129 -3.631 1.00 93.69 92 ARG A CA 1
ATOM 719 C C . ARG A 1 92 ? -12.531 15.868 -3.469 1.00 93.69 92 ARG A C 1
ATOM 721 O O . ARG A 1 92 ? -13.039 15.317 -4.441 1.00 93.69 92 ARG A O 1
ATOM 728 N N . GLN A 1 93 ? -12.612 15.375 -2.242 1.00 92.88 93 GLN A N 1
ATOM 729 C CA . GLN A 1 93 ? -13.258 14.111 -1.908 1.00 92.88 93 GLN A CA 1
ATOM 730 C C . GLN A 1 93 ? -14.533 14.376 -1.113 1.00 92.88 93 GLN A C 1
ATOM 732 O O . GLN A 1 93 ? -14.479 15.034 -0.073 1.00 92.88 93 GLN A O 1
ATOM 737 N N . LEU A 1 94 ? -15.661 13.829 -1.567 1.00 91.38 94 LEU A N 1
ATOM 738 C CA . LEU A 1 94 ? -16.900 13.861 -0.797 1.00 91.38 94 LEU A CA 1
ATOM 739 C C . LEU A 1 94 ? -16.795 12.919 0.409 1.00 91.38 94 LEU A C 1
ATOM 741 O O . LEU A 1 94 ? -16.386 11.759 0.293 1.00 91.38 94 LEU A O 1
ATOM 745 N N . VAL A 1 95 ? -17.189 13.419 1.569 1.00 89.69 95 VAL A N 1
ATOM 746 C CA . VAL A 1 95 ? -17.265 12.672 2.821 1.00 89.69 95 VAL A CA 1
ATOM 747 C C . VAL A 1 95 ? -18.615 12.954 3.457 1.00 89.69 95 VAL A C 1
ATOM 749 O O . VAL A 1 95 ? -19.098 14.086 3.458 1.00 89.69 95 VAL A O 1
ATOM 752 N N . GLU A 1 96 ? -19.220 11.914 4.005 1.00 89.12 96 GLU A N 1
ATOM 753 C CA . GLU A 1 96 ? -20.480 11.993 4.724 1.00 89.12 96 GLU A CA 1
ATOM 754 C C . GLU A 1 96 ? -20.198 11.871 6.213 1.00 89.12 96 GLU A C 1
ATOM 756 O O . GLU A 1 96 ? -19.675 10.865 6.702 1.00 89.12 96 GLU A O 1
ATOM 761 N N . LEU A 1 97 ? -20.526 12.930 6.942 1.00 86.75 97 LEU A N 1
ATOM 762 C CA . LEU A 1 97 ? -20.415 12.953 8.387 1.00 86.75 97 LEU A CA 1
ATOM 763 C C . LEU A 1 97 ? -21.764 12.551 8.974 1.00 86.75 97 LEU A C 1
ATOM 765 O O . LEU A 1 97 ? -22.738 13.300 8.893 1.00 86.75 97 LEU A O 1
ATOM 769 N N . HIS A 1 98 ? -21.813 11.359 9.560 1.00 88.19 98 HIS A N 1
ATOM 770 C CA . HIS A 1 98 ? -23.016 10.833 10.187 1.00 88.19 98 HIS A CA 1
ATOM 771 C C . HIS A 1 98 ? -23.085 11.308 11.631 1.00 88.19 98 HIS A C 1
ATOM 773 O O . HIS A 1 98 ? -22.180 11.045 12.425 1.00 88.19 98 HIS A O 1
ATOM 779 N N . GLN A 1 99 ? -24.167 12.000 11.973 1.00 86.75 99 GLN A N 1
ATOM 780 C CA . GLN A 1 99 ? -24.450 12.417 13.342 1.00 86.75 99 GLN A CA 1
ATOM 781 C C . GLN A 1 99 ? -25.578 11.580 13.925 1.00 86.75 99 GLN A C 1
ATOM 783 O O . GLN A 1 99 ? -26.518 11.211 13.225 1.00 86.75 99 GLN A O 1
ATOM 788 N N . VAL A 1 100 ? -25.502 11.317 15.222 1.00 89.31 100 VAL A N 1
ATOM 789 C CA . VAL A 1 100 ? -26.546 10.630 15.992 1.00 89.31 100 VAL A CA 1
ATOM 790 C C . VAL A 1 100 ? -26.824 11.414 17.265 1.00 89.31 100 VAL A C 1
ATOM 792 O O . VAL A 1 100 ? -25.917 12.034 17.830 1.00 89.31 100 VAL A O 1
ATOM 795 N N . ARG A 1 101 ? -28.076 11.409 17.732 1.00 89.19 101 ARG A N 1
ATOM 796 C CA . ARG A 1 101 ? -28.402 12.003 19.033 1.00 89.19 101 ARG A CA 1
ATOM 797 C C . ARG A 1 101 ? -27.871 11.097 20.129 1.00 89.19 101 ARG A C 1
ATOM 799 O O . ARG A 1 101 ? -27.975 9.876 20.038 1.00 89.19 101 ARG A O 1
ATOM 806 N N . VAL A 1 102 ? -27.375 11.697 21.205 1.00 86.06 102 VAL A N 1
ATOM 807 C CA . VAL A 1 102 ? -26.928 10.935 22.382 1.00 86.06 102 VAL A CA 1
ATOM 808 C C . VAL A 1 102 ? -28.070 10.084 22.947 1.00 86.06 102 VAL A C 1
ATOM 810 O O . VAL A 1 102 ? -27.850 8.931 23.293 1.00 86.06 102 VAL A O 1
ATOM 813 N N . ALA A 1 103 ? -29.302 10.602 22.935 1.00 86.94 103 ALA A N 1
ATOM 814 C CA . ALA A 1 103 ? -30.485 9.855 23.361 1.00 86.94 103 ALA A CA 1
ATOM 815 C C . ALA A 1 103 ? -30.774 8.614 22.487 1.00 86.94 103 ALA A C 1
ATOM 817 O O . ALA A 1 103 ? -31.223 7.594 23.003 1.00 86.94 103 ALA A O 1
ATOM 818 N N . ASP A 1 104 ? -30.497 8.671 21.178 1.00 89.88 104 ASP A N 1
ATOM 819 C CA . ASP A 1 104 ? -30.706 7.524 20.282 1.00 89.88 104 ASP A CA 1
ATOM 820 C C . ASP A 1 104 ? -29.628 6.452 20.493 1.00 89.88 104 ASP A C 1
ATOM 822 O O . ASP A 1 104 ? -29.925 5.258 20.432 1.00 89.88 104 ASP A O 1
ATOM 826 N N . LEU A 1 105 ? -28.388 6.869 20.780 1.00 88.38 105 LEU A N 1
ATOM 827 C CA . LEU A 1 105 ? -27.311 5.958 21.179 1.00 88.38 105 LEU A CA 1
ATOM 828 C C . LEU A 1 105 ? -27.660 5.216 22.469 1.00 88.38 105 LEU A C 1
ATOM 830 O O . LEU A 1 105 ? -27.466 4.008 22.552 1.00 88.38 105 LEU A O 1
ATOM 834 N N . GLU A 1 106 ? -28.203 5.930 23.455 1.00 86.19 106 GLU A N 1
ATOM 835 C CA . GLU A 1 106 ? -28.649 5.343 24.721 1.00 86.19 106 GLU A CA 1
ATOM 836 C C . GLU A 1 106 ? -29.791 4.342 24.522 1.00 86.19 106 GLU A C 1
ATOM 838 O O . GLU A 1 106 ? -29.795 3.287 25.152 1.00 86.19 106 GLU A O 1
ATOM 843 N N . ALA A 1 107 ? -30.738 4.647 23.630 1.00 87.75 107 ALA A N 1
ATOM 844 C CA . ALA A 1 107 ? -31.843 3.750 23.305 1.00 87.75 107 ALA A CA 1
ATOM 845 C C . ALA A 1 107 ? -31.402 2.512 22.503 1.00 87.75 107 ALA A C 1
ATOM 847 O O . ALA A 1 107 ? -32.017 1.455 22.634 1.00 87.75 107 ALA A O 1
ATOM 848 N N . SER A 1 108 ? -30.361 2.638 21.671 1.00 88.31 108 SER A N 1
ATOM 849 C CA . SER A 1 108 ? -29.876 1.555 20.799 1.00 88.31 108 SER A CA 1
ATOM 850 C C . SER A 1 108 ? -28.922 0.588 21.503 1.00 88.31 108 SER A C 1
ATOM 852 O O . SER A 1 108 ? -28.816 -0.562 21.085 1.00 88.31 108 SER A O 1
ATOM 854 N N . GLY A 1 109 ? -28.225 1.032 22.553 1.00 87.31 109 GLY A N 1
ATOM 855 C CA . GLY A 1 109 ? -27.317 0.183 23.319 1.00 87.31 109 GLY A CA 1
ATOM 856 C C . GLY A 1 109 ? -26.086 -0.256 22.519 1.00 87.31 109 GLY A C 1
ATOM 857 O O . GLY A 1 109 ? -25.274 0.563 22.084 1.00 87.31 109 GLY A O 1
ATOM 858 N N . ASP A 1 110 ? -25.936 -1.570 22.361 1.00 84.00 110 ASP A N 1
ATOM 859 C CA . ASP A 1 110 ? -24.877 -2.232 21.590 1.00 84.00 110 ASP A CA 1
ATOM 860 C C . ASP A 1 110 ? -25.163 -2.277 20.075 1.00 84.00 110 ASP A C 1
ATOM 862 O O . ASP A 1 110 ? -24.233 -2.383 19.267 1.00 84.00 110 ASP A O 1
ATOM 866 N N . ALA A 1 111 ? -26.423 -2.106 19.666 1.00 85.44 111 ALA A N 1
ATOM 867 C CA . ALA A 1 111 ? -26.825 -2.091 18.267 1.00 85.44 111 ALA A CA 1
ATOM 868 C C . ALA A 1 111 ? -26.414 -0.802 17.535 1.00 85.44 111 ALA A C 1
ATOM 870 O O . ALA A 1 111 ? -26.271 0.277 18.112 1.00 85.44 111 ALA A O 1
ATOM 871 N N . ALA A 1 112 ? -26.262 -0.904 16.212 1.00 83.31 112 ALA A N 1
ATOM 872 C CA . ALA A 1 112 ? -25.995 0.252 15.367 1.00 83.31 112 ALA A CA 1
ATOM 873 C C . ALA A 1 112 ? -27.152 1.252 15.360 1.00 83.31 112 ALA A C 1
ATOM 875 O O . ALA A 1 112 ? -28.268 0.921 14.966 1.00 83.31 112 ALA A O 1
ATOM 876 N N . THR A 1 113 ? -26.860 2.497 15.734 1.00 85.88 113 THR A N 1
ATOM 877 C CA . THR A 1 113 ? -27.839 3.583 15.698 1.00 85.88 113 THR A CA 1
ATOM 878 C C . THR A 1 113 ? -27.939 4.167 14.287 1.00 85.88 113 THR A C 1
ATOM 880 O O . THR A 1 113 ? -26.914 4.510 13.687 1.00 85.88 113 THR A O 1
ATOM 883 N N . PRO A 1 114 ? -29.152 4.299 13.727 1.00 85.88 114 PRO A N 1
ATOM 884 C CA . PRO A 1 114 ? -29.353 5.020 12.479 1.00 85.88 114 PRO A CA 1
ATOM 885 C C . PRO A 1 114 ? -28.904 6.485 12.610 1.00 85.88 114 PRO A C 1
ATOM 887 O O . PRO A 1 114 ? -29.183 7.111 13.634 1.00 85.88 114 PRO A O 1
ATOM 890 N N . PRO A 1 115 ? -28.240 7.060 11.593 1.00 86.25 115 PRO A N 1
ATOM 891 C CA . PRO A 1 115 ? -27.856 8.466 11.621 1.00 86.25 115 PRO A CA 1
ATOM 892 C C . PRO A 1 115 ? -29.098 9.365 11.677 1.00 86.25 115 PRO A C 1
ATOM 894 O O . PRO A 1 115 ? -30.044 9.164 10.918 1.00 86.25 115 PRO A O 1
ATOM 897 N N . LEU A 1 116 ? -29.069 10.381 12.544 1.00 85.81 116 LEU A N 1
ATOM 898 C CA . LEU A 1 116 ? -30.043 11.477 12.556 1.00 85.81 116 LEU A CA 1
ATOM 899 C C . LEU A 1 116 ? -29.949 12.275 11.252 1.00 85.81 116 LEU A C 1
ATOM 901 O O . LEU A 1 116 ? -30.956 12.597 10.628 1.00 85.81 116 LEU A O 1
ATOM 905 N N . GLU A 1 117 ? -28.716 12.601 10.868 1.00 82.38 117 GLU A N 1
ATOM 906 C CA . GLU A 1 117 ? -28.392 13.382 9.683 1.00 82.38 117 GLU A CA 1
ATOM 907 C C . GLU A 1 117 ? -27.054 12.895 9.112 1.00 82.38 117 GLU A C 1
ATOM 909 O O . GLU A 1 117 ? -26.131 12.551 9.858 1.00 82.38 117 GLU A O 1
ATOM 914 N N . ALA A 1 118 ? -26.959 12.859 7.784 1.00 87.25 118 ALA A N 1
ATOM 915 C CA . ALA A 1 118 ? -25.706 12.695 7.062 1.00 87.25 118 ALA A CA 1
ATOM 916 C C . ALA A 1 118 ? -25.370 14.040 6.416 1.00 87.25 118 ALA A C 1
ATOM 918 O O . ALA A 1 118 ? -26.105 14.519 5.553 1.00 87.25 118 ALA A O 1
ATOM 919 N N . ILE A 1 119 ? -24.289 14.670 6.871 1.00 86.25 119 ILE A N 1
ATOM 920 C CA . ILE A 1 119 ? -23.868 15.984 6.386 1.00 86.25 119 ILE A CA 1
ATOM 921 C C . ILE A 1 119 ? -22.824 15.771 5.285 1.00 86.25 119 ILE A C 1
ATOM 923 O O . ILE A 1 119 ? -21.707 15.348 5.604 1.00 86.25 119 ILE A O 1
ATOM 927 N N . PRO A 1 120 ? -23.147 16.059 4.009 1.00 89.75 120 PRO A N 1
ATOM 928 C CA . PRO A 1 120 ? -22.176 15.976 2.931 1.00 89.75 120 PRO A CA 1
ATOM 929 C C . PRO A 1 120 ? -21.219 17.166 3.011 1.00 89.75 120 PRO A C 1
ATOM 931 O O . PRO A 1 120 ? -21.637 18.326 3.052 1.00 89.75 120 PRO A O 1
ATOM 934 N N . LEU A 1 121 ? -19.924 16.883 3.011 1.00 90.19 121 LEU A N 1
ATOM 935 C CA . LEU A 1 121 ? -18.863 17.884 2.988 1.00 90.19 121 LEU A CA 1
ATOM 936 C C . LEU A 1 121 ? -17.741 17.418 2.063 1.00 90.19 121 LEU A C 1
ATOM 938 O O . LEU A 1 121 ? -17.539 16.219 1.893 1.00 90.19 121 LEU A O 1
ATOM 942 N N . HIS A 1 122 ? -17.005 18.351 1.461 1.00 91.75 122 HIS A N 1
ATOM 943 C CA . HIS A 1 122 ? -15.839 17.989 0.657 1.00 91.75 122 HIS A CA 1
ATOM 944 C C . HIS A 1 122 ? -14.562 18.301 1.419 1.00 91.75 122 HIS A C 1
ATOM 946 O O . HIS A 1 122 ? -14.366 19.419 1.897 1.00 91.75 122 HIS A O 1
ATOM 952 N N . ILE A 1 123 ? -13.675 17.318 1.500 1.00 92.12 123 ILE A N 1
ATOM 953 C CA . ILE A 1 123 ? -12.313 17.530 1.980 1.00 92.12 123 ILE A CA 1
ATOM 954 C C . ILE A 1 123 ? -11.422 17.775 0.779 1.00 92.12 123 ILE A C 1
ATOM 956 O O . ILE A 1 123 ? -11.436 17.009 -0.186 1.00 92.12 123 ILE A O 1
ATOM 960 N N . VAL A 1 124 ? -10.669 18.868 0.826 1.00 93.44 124 VAL A N 1
ATOM 961 C CA . VAL A 1 124 ? -9.759 19.240 -0.252 1.00 93.44 124 VAL A CA 1
ATOM 962 C C . VAL A 1 124 ? -8.340 18.975 0.219 1.00 93.44 124 VAL A C 1
ATOM 964 O O . VAL A 1 124 ? -7.849 19.618 1.147 1.00 93.44 124 VAL A O 1
ATOM 967 N N . VAL A 1 125 ? -7.683 18.007 -0.411 1.00 93.38 125 VAL A N 1
ATOM 968 C CA . VAL A 1 125 ? -6.327 17.568 -0.075 1.00 93.38 125 VAL A CA 1
ATOM 969 C C . VAL A 1 125 ? -5.359 18.086 -1.131 1.00 93.38 125 VAL A C 1
ATOM 971 O O . VAL A 1 125 ? -5.465 17.732 -2.304 1.00 93.38 125 VAL A O 1
ATOM 974 N N . ASN A 1 126 ? -4.395 18.901 -0.710 1.00 94.88 126 ASN A N 1
ATOM 975 C CA . ASN A 1 126 ? -3.245 19.276 -1.522 1.00 94.88 126 ASN A CA 1
ATOM 976 C C . ASN A 1 126 ? -2.308 18.073 -1.646 1.00 94.88 126 ASN A C 1
ATOM 978 O O . ASN A 1 126 ? -1.915 17.479 -0.643 1.00 94.88 126 ASN A O 1
ATOM 982 N N . CYS A 1 127 ? -1.939 17.743 -2.876 1.00 92.44 127 CYS A N 1
ATOM 983 C CA . CYS A 1 127 ? -0.992 16.694 -3.217 1.00 92.44 127 CYS A CA 1
ATOM 984 C C . CYS A 1 127 ? 0.243 17.327 -3.865 1.00 92.44 127 CYS A C 1
ATOM 986 O O . CYS A 1 127 ? 0.116 18.189 -4.740 1.00 92.44 127 CYS A O 1
ATOM 988 N N . ALA A 1 128 ? 1.432 16.882 -3.464 1.00 91.00 128 ALA A N 1
ATOM 989 C CA . ALA A 1 128 ? 2.698 17.349 -4.020 1.00 91.00 128 ALA A CA 1
ATOM 990 C C . ALA A 1 128 ? 3.689 16.197 -4.194 1.00 91.00 128 ALA A C 1
ATOM 992 O O . ALA A 1 128 ? 3.712 15.254 -3.406 1.00 91.00 128 ALA A O 1
ATOM 993 N N . LEU A 1 129 ? 4.508 16.279 -5.243 1.00 87.38 129 LEU A N 1
ATOM 994 C CA . LEU A 1 129 ? 5.584 15.334 -5.522 1.00 87.38 129 LEU A CA 1
ATOM 995 C C . LEU A 1 129 ? 6.908 16.092 -5.497 1.00 87.38 129 LEU A C 1
ATOM 997 O O . LEU A 1 129 ? 7.119 16.966 -6.335 1.00 87.38 129 LEU A O 1
ATOM 1001 N N . GLU A 1 130 ? 7.780 15.762 -4.549 1.00 85.00 130 GLU A N 1
ATOM 1002 C CA . GLU A 1 130 ? 9.017 16.509 -4.306 1.00 85.00 130 GLU A CA 1
ATOM 1003 C C . GLU A 1 130 ? 10.210 15.561 -4.132 1.00 85.00 130 GLU A C 1
ATOM 1005 O O . GLU A 1 130 ? 10.085 14.533 -3.456 1.00 85.00 130 GLU A O 1
ATOM 1010 N N . PRO A 1 131 ? 11.378 15.868 -4.720 1.00 83.31 131 PRO A N 1
ATOM 1011 C CA . PRO A 1 131 ? 12.603 15.152 -4.407 1.00 83.31 131 PRO A CA 1
ATOM 1012 C C . PRO A 1 131 ? 13.078 15.526 -2.998 1.00 83.31 131 PRO A C 1
ATOM 1014 O O . PRO A 1 131 ? 12.966 16.665 -2.548 1.00 83.31 131 PRO A O 1
ATOM 1017 N N . THR A 1 132 ? 13.648 14.563 -2.288 1.00 75.62 132 THR A N 1
ATOM 1018 C CA . THR A 1 132 ? 14.397 14.832 -1.061 1.00 75.62 132 THR A CA 1
ATOM 1019 C C . THR A 1 132 ? 15.841 15.143 -1.413 1.00 75.62 132 THR A C 1
ATOM 1021 O O . THR A 1 132 ? 16.432 14.512 -2.282 1.00 75.62 132 THR A O 1
ATOM 1024 N N . HIS A 1 133 ? 16.418 16.121 -0.725 1.00 69.94 133 HIS A N 1
ATOM 1025 C CA . HIS A 1 133 ? 17.762 16.622 -0.999 1.00 69.94 133 HIS A CA 1
ATOM 1026 C C . HIS A 1 133 ? 18.688 16.348 0.200 1.00 69.94 133 HIS A C 1
ATOM 1028 O O . HIS A 1 133 ? 19.002 17.273 0.956 1.00 69.94 133 HIS A O 1
ATOM 1034 N N . PRO A 1 134 ? 19.100 15.085 0.433 1.00 51.91 134 PRO A N 1
ATOM 1035 C CA . PRO A 1 134 ? 19.804 14.676 1.653 1.00 51.91 134 PRO A CA 1
ATOM 1036 C C . PRO A 1 134 ? 21.179 15.338 1.834 1.00 51.91 134 PRO A C 1
ATOM 1038 O O . PRO A 1 134 ? 21.669 15.420 2.957 1.00 51.91 134 PRO A O 1
ATOM 1041 N N . HIS A 1 135 ? 21.788 15.849 0.759 1.00 50.75 135 HIS A N 1
ATOM 1042 C CA . HIS A 1 135 ? 23.085 16.535 0.789 1.00 50.75 135 HIS A CA 1
ATOM 1043 C C . HIS A 1 135 ? 22.987 18.021 0.399 1.00 50.75 135 HIS A C 1
ATOM 1045 O O . HIS A 1 135 ? 23.981 18.626 0.003 1.00 50.75 135 HIS A O 1
ATOM 1051 N N . GLY A 1 136 ? 21.796 18.618 0.517 1.00 55.38 136 GLY A N 1
ATOM 1052 C CA . GLY A 1 136 ? 21.531 20.015 0.157 1.00 55.38 136 GLY A CA 1
ATOM 1053 C C . GLY A 1 136 ? 20.865 20.174 -1.211 1.00 55.38 136 GLY A C 1
ATOM 1054 O O . GLY A 1 136 ? 20.804 19.236 -2.007 1.00 55.38 136 GLY A O 1
ATOM 1055 N N . ILE A 1 137 ? 20.311 21.361 -1.469 1.00 52.97 137 ILE A N 1
ATOM 1056 C CA . ILE A 1 137 ? 19.464 21.627 -2.640 1.00 52.97 137 ILE A CA 1
ATOM 1057 C C . ILE A 1 137 ? 20.263 21.410 -3.938 1.00 52.97 137 ILE A C 1
ATOM 1059 O O . ILE A 1 137 ? 21.340 21.979 -4.104 1.00 52.97 137 ILE A O 1
ATOM 1063 N N . GLY A 1 138 ? 19.744 20.570 -4.840 1.00 52.09 138 GLY A N 1
ATOM 1064 C CA . GLY A 1 138 ? 20.438 20.128 -6.060 1.00 52.09 138 GLY A CA 1
ATOM 1065 C C . GLY A 1 138 ? 21.155 18.777 -5.937 1.00 52.09 138 GLY A C 1
ATOM 1066 O O . GLY A 1 138 ? 21.610 18.239 -6.944 1.00 52.09 138 GLY A O 1
ATOM 1067 N N . SER A 1 139 ? 21.220 18.187 -4.736 1.00 57.16 139 SER A N 1
ATOM 1068 C CA . SER A 1 139 ? 21.583 16.773 -4.582 1.00 57.16 139 SER A CA 1
ATOM 1069 C C . SER A 1 139 ? 20.402 15.890 -4.963 1.00 57.16 139 SER A C 1
ATOM 1071 O O . SER A 1 139 ? 19.275 16.115 -4.524 1.00 57.16 139 SER A O 1
ATOM 1073 N N . ALA A 1 140 ? 20.650 14.893 -5.801 1.00 67.38 140 ALA A N 1
ATOM 1074 C CA . ALA A 1 140 ? 19.617 13.959 -6.195 1.00 67.38 140 ALA A CA 1
ATOM 1075 C C . ALA A 1 140 ? 19.217 13.079 -4.991 1.00 67.38 140 ALA A C 1
ATOM 1077 O O . ALA A 1 140 ? 20.089 12.621 -4.248 1.00 67.38 140 ALA A O 1
ATOM 1078 N N . GLY A 1 141 ? 17.923 12.799 -4.811 1.00 68.31 141 GLY A N 1
ATOM 1079 C CA . GLY A 1 141 ? 17.457 11.897 -3.747 1.00 68.31 141 GLY A CA 1
ATOM 1080 C C . GLY A 1 141 ? 16.100 11.246 -4.024 1.00 68.31 141 GLY A C 1
ATOM 1081 O O . GLY A 1 141 ? 15.555 11.396 -5.123 1.00 68.31 141 GLY A O 1
ATOM 1082 N N . PRO A 1 142 ? 15.564 10.454 -3.077 1.00 72.94 142 PRO A N 1
ATOM 1083 C CA . PRO A 1 142 ? 14.278 9.787 -3.252 1.00 72.94 142 PRO A CA 1
ATOM 1084 C C . PRO A 1 142 ? 13.131 10.790 -3.370 1.00 72.94 142 PRO A C 1
ATOM 1086 O O . PRO A 1 142 ? 13.200 11.897 -2.837 1.00 72.94 142 PRO A O 1
ATOM 1089 N N . VAL A 1 143 ? 12.062 10.400 -4.060 1.00 75.44 143 VAL A N 1
ATOM 1090 C CA . VAL A 1 143 ? 10.892 11.257 -4.293 1.00 75.44 143 VAL A CA 1
ATOM 1091 C C . VAL A 1 143 ? 9.820 10.962 -3.255 1.00 75.44 143 VAL A C 1
ATOM 1093 O O . VAL A 1 143 ? 9.567 9.805 -2.936 1.00 75.44 143 VAL A O 1
ATOM 1096 N N . ARG A 1 144 ? 9.158 11.995 -2.739 1.00 80.25 144 ARG A N 1
ATOM 1097 C CA . ARG A 1 144 ? 8.047 11.879 -1.793 1.00 80.25 144 ARG A CA 1
ATOM 1098 C C . ARG A 1 144 ? 6.767 12.419 -2.405 1.00 80.25 144 ARG A C 1
ATOM 1100 O O . ARG A 1 144 ? 6.749 13.527 -2.928 1.00 80.25 144 ARG A O 1
ATOM 1107 N N . LEU A 1 145 ? 5.698 11.638 -2.295 1.00 81.19 145 LEU A N 1
ATOM 1108 C CA . LEU A 1 145 ? 4.328 12.067 -2.537 1.00 81.19 145 LEU A CA 1
ATOM 1109 C C . LEU A 1 145 ? 3.709 12.455 -1.192 1.00 81.19 145 LEU A C 1
ATOM 1111 O O . LEU A 1 145 ? 3.454 11.587 -0.350 1.00 81.19 145 LEU A O 1
ATOM 1115 N N . SER A 1 146 ? 3.533 13.753 -0.976 1.00 85.19 146 SER A N 1
ATOM 1116 C CA . SER A 1 146 ? 2.995 14.333 0.251 1.00 85.19 146 SER A CA 1
ATOM 1117 C C . SER A 1 146 ? 1.534 14.738 0.081 1.00 85.19 146 SER A C 1
ATOM 1119 O O . SER A 1 146 ? 1.071 15.057 -1.019 1.00 85.19 146 SER A O 1
ATOM 1121 N N . TYR A 1 147 ? 0.816 14.713 1.201 1.00 87.69 147 TYR A N 1
ATOM 1122 C CA . TYR A 1 147 ? -0.589 15.084 1.295 1.00 87.69 147 TYR A CA 1
ATOM 1123 C C . TYR A 1 147 ? -0.750 16.081 2.436 1.00 87.69 147 TYR A C 1
ATOM 1125 O O . TYR A 1 147 ? -0.142 15.918 3.495 1.00 87.69 147 TYR A O 1
ATOM 1133 N N . ALA A 1 148 ? -1.576 17.098 2.233 1.00 90.31 148 ALA A N 1
ATOM 1134 C CA . ALA A 1 148 ? -1.942 18.051 3.270 1.00 90.31 148 ALA A CA 1
ATOM 1135 C C . ALA A 1 148 ? -3.411 18.440 3.115 1.00 90.31 148 ALA A C 1
ATOM 1137 O O . ALA A 1 148 ? -3.870 18.695 2.002 1.00 90.31 148 ALA A O 1
ATOM 1138 N N . LEU A 1 149 ? -4.155 18.519 4.219 1.00 91.69 149 LEU A N 1
ATOM 1139 C CA . LEU A 1 149 ? -5.491 19.107 4.184 1.00 91.69 149 LEU A CA 1
ATOM 1140 C C . LEU A 1 149 ? -5.353 20.591 3.819 1.00 91.69 149 LEU A C 1
ATOM 1142 O O . LEU A 1 149 ? -4.663 21.337 4.511 1.00 91.69 149 LEU A O 1
ATOM 1146 N N . SER A 1 150 ? -5.996 21.010 2.732 1.00 92.31 150 SER A N 1
ATOM 1147 C CA . SER A 1 150 ? -6.059 22.414 2.331 1.00 92.31 150 SER A CA 1
ATOM 1148 C C . SER A 1 150 ? -7.158 23.135 3.100 1.00 92.31 150 SER A C 1
ATOM 1150 O O . SER A 1 150 ? -6.900 24.117 3.789 1.00 92.31 150 SER A O 1
ATOM 1152 N N . HIS A 1 151 ? -8.388 22.643 2.966 1.00 91.56 151 HIS A N 1
ATOM 1153 C CA . HIS A 1 151 ? -9.576 23.188 3.606 1.00 91.56 151 HIS A CA 1
ATOM 1154 C C . HIS A 1 151 ? -10.724 22.173 3.538 1.00 91.56 151 HIS A C 1
ATOM 1156 O O . HIS A 1 151 ? -10.640 21.153 2.844 1.00 91.56 151 HIS A O 1
ATOM 1162 N N . VAL A 1 152 ? -11.803 22.471 4.261 1.00 90.69 152 VAL A N 1
ATOM 1163 C CA . VAL A 1 152 ? -13.064 21.730 4.208 1.00 90.69 152 VAL A CA 1
ATOM 1164 C C . VAL A 1 152 ? -14.126 22.624 3.584 1.00 90.69 152 VAL A C 1
ATOM 1166 O O . VAL A 1 152 ? -14.394 23.725 4.063 1.00 90.69 152 VAL A O 1
ATOM 1169 N N . GLU A 1 153 ? -14.752 22.156 2.511 1.00 90.50 153 GLU A N 1
ATOM 1170 C CA . GLU A 1 153 ? -15.902 22.825 1.918 1.00 90.50 153 GLU A CA 1
ATOM 1171 C C . GLU A 1 153 ? -17.183 22.278 2.547 1.00 90.50 153 GLU A C 1
ATOM 1173 O O . GLU A 1 153 ? -17.637 21.170 2.249 1.00 90.50 153 GLU A O 1
ATOM 1178 N N . PHE A 1 154 ? -17.800 23.087 3.404 1.00 85.94 154 PHE A N 1
ATOM 1179 C CA . PHE A 1 154 ? -19.075 22.746 4.040 1.00 85.94 154 PHE A CA 1
ATOM 1180 C C . PHE A 1 154 ? -20.282 22.881 3.100 1.00 85.94 154 PHE A C 1
ATOM 1182 O O . PHE A 1 154 ? -21.375 22.441 3.448 1.00 85.94 154 PHE A O 1
ATOM 1189 N N . GLY A 1 155 ? -20.127 23.511 1.930 1.00 84.75 155 GLY A N 1
ATOM 1190 C CA . GLY A 1 155 ? -21.218 23.695 0.968 1.00 84.75 155 GLY A CA 1
ATOM 1191 C C . GLY A 1 155 ? -22.482 24.294 1.619 1.00 84.75 155 GLY A C 1
ATOM 1192 O O . GLY A 1 155 ? -22.374 25.246 2.397 1.00 84.75 155 GLY A O 1
ATOM 1193 N N . PRO A 1 156 ? -23.684 23.737 1.369 1.00 80.06 156 PRO A N 1
ATOM 1194 C CA . PRO A 1 156 ? -24.922 24.179 2.023 1.00 80.06 156 PRO A CA 1
ATOM 1195 C C . PRO A 1 156 ? -24.891 24.083 3.559 1.00 80.06 156 PRO A C 1
ATOM 1197 O O . PRO A 1 156 ? -25.516 24.900 4.243 1.00 80.06 156 PRO A O 1
ATOM 1200 N N . ALA A 1 157 ? -24.116 23.146 4.122 1.00 78.69 157 ALA A N 1
ATOM 1201 C CA . ALA A 1 157 ? -23.931 23.007 5.565 1.00 78.69 157 ALA A CA 1
ATOM 1202 C C . ALA A 1 157 ? -23.114 24.160 6.178 1.00 78.69 157 ALA A C 1
ATOM 1204 O O . ALA A 1 157 ? -23.038 24.288 7.398 1.00 78.69 157 ALA A O 1
ATOM 1205 N N . LEU A 1 158 ? -22.546 25.065 5.374 1.00 80.62 158 LEU A N 1
ATOM 1206 C CA . LEU A 1 158 ? -21.892 26.262 5.899 1.00 80.62 158 LEU A CA 1
ATOM 1207 C C . LEU A 1 158 ? -22.887 27.167 6.636 1.00 80.62 158 LEU A C 1
ATOM 1209 O O . LEU A 1 158 ? -22.578 27.650 7.725 1.00 80.62 158 LEU A O 1
ATOM 1213 N N . ALA A 1 159 ? -24.081 27.365 6.066 1.00 76.12 159 ALA A N 1
ATOM 1214 C CA . ALA A 1 159 ? -25.175 28.065 6.738 1.00 76.12 159 ALA A CA 1
ATOM 1215 C C . ALA A 1 159 ? -25.690 27.225 7.915 1.00 76.12 159 ALA A C 1
ATOM 1217 O O . ALA A 1 159 ? -25.958 27.768 8.986 1.00 76.12 159 ALA A O 1
ATOM 1218 N N . LEU A 1 160 ? -25.764 25.903 7.688 1.00 72.94 160 LEU A N 1
ATOM 1219 C CA . LEU A 1 160 ? -25.892 24.755 8.604 1.00 72.94 160 LEU A CA 1
ATOM 1220 C C . LEU A 1 160 ? -25.329 24.901 10.025 1.00 72.94 160 LEU A C 1
ATOM 1222 O O . LEU A 1 160 ? -25.973 24.634 11.033 1.00 72.94 160 LEU A O 1
ATOM 1226 N N . LEU A 1 161 ? -24.068 25.291 10.104 1.00 78.31 161 LEU A N 1
ATOM 1227 C CA . LEU A 1 161 ? -23.241 24.974 11.261 1.00 78.31 161 LEU A CA 1
ATOM 1228 C C . LEU A 1 161 ? -22.709 26.245 11.916 1.00 78.31 161 LEU A C 1
ATOM 1230 O O . LEU A 1 161 ? -22.270 27.179 11.240 1.00 78.31 161 LEU A O 1
ATOM 1234 N N . SER A 1 162 ? -22.725 26.277 13.251 1.00 80.25 162 SER A N 1
ATOM 1235 C CA . SER A 1 162 ? -22.110 27.375 13.999 1.00 80.25 162 SER A CA 1
ATOM 1236 C C . SER A 1 162 ? -20.587 27.390 13.774 1.00 80.25 162 SER A C 1
ATOM 1238 O O . SER A 1 162 ? -19.998 26.338 13.508 1.00 80.25 162 SER A O 1
ATOM 1240 N N . PRO A 1 163 ? -19.901 28.543 13.907 1.00 80.88 163 PRO A N 1
ATOM 1241 C CA . PRO A 1 163 ? -18.448 28.607 13.737 1.00 80.88 163 PRO A CA 1
ATOM 1242 C C . PRO A 1 163 ? -17.677 27.630 14.636 1.00 80.88 163 PRO A C 1
ATOM 1244 O O . PRO A 1 163 ? -16.733 26.998 14.175 1.00 80.88 163 PRO A O 1
ATOM 1247 N N . ALA A 1 164 ? -18.115 27.457 15.888 1.00 75.69 164 ALA A N 1
ATOM 1248 C CA . ALA A 1 164 ? -17.513 26.509 16.825 1.00 75.69 164 ALA A CA 1
ATOM 1249 C C . ALA A 1 164 ? -17.711 25.048 16.383 1.00 75.69 164 ALA A C 1
ATOM 1251 O O . ALA A 1 164 ? -16.784 24.247 16.469 1.00 75.69 164 ALA A O 1
ATOM 1252 N N . HIS A 1 165 ? -18.892 24.710 15.852 1.00 75.69 165 HIS A N 1
ATOM 1253 C CA . HIS A 1 165 ? -19.178 23.374 15.314 1.00 75.69 165 HIS A CA 1
ATOM 1254 C C . HIS A 1 165 ? -18.305 23.076 14.092 1.00 75.69 165 HIS A C 1
ATOM 1256 O O . HIS A 1 165 ? -17.721 21.999 14.000 1.00 75.69 165 HIS A O 1
ATOM 1262 N N . ARG A 1 166 ? -18.148 24.049 13.184 1.00 82.50 166 ARG A N 1
ATOM 1263 C CA . ARG A 1 166 ? -17.278 23.912 12.004 1.00 82.50 166 ARG A CA 1
ATOM 1264 C C . ARG A 1 166 ? -15.816 23.711 12.388 1.00 82.50 166 ARG A C 1
ATOM 1266 O O . ARG A 1 166 ? -15.207 22.770 11.896 1.00 82.50 166 ARG A O 1
ATOM 1273 N N . ALA A 1 167 ? -15.296 24.516 13.314 1.00 80.56 167 ALA A N 1
ATOM 1274 C CA . ALA A 1 167 ? -13.931 24.358 13.818 1.00 80.56 167 ALA A CA 1
ATOM 1275 C C . ALA A 1 167 ? -13.715 22.974 14.461 1.00 80.56 167 ALA A C 1
ATOM 1277 O O . ALA A 1 167 ? -12.680 22.344 14.253 1.00 80.56 167 ALA A O 1
ATOM 1278 N N . GLY A 1 168 ? -14.716 22.467 15.192 1.00 76.00 168 GLY A N 1
ATOM 1279 C CA . GLY A 1 168 ? -14.701 21.108 15.732 1.00 76.00 168 GLY A CA 1
ATOM 1280 C C . GLY A 1 168 ? -14.635 20.032 14.644 1.00 76.00 168 GLY A C 1
ATOM 1281 O O . GLY A 1 168 ? -13.851 19.096 14.764 1.00 76.00 168 GLY A O 1
ATOM 1282 N N . ILE A 1 169 ? -15.407 20.175 13.561 1.00 79.25 169 ILE A N 1
ATOM 1283 C CA . ILE A 1 169 ? -15.385 19.247 12.417 1.00 79.25 169 ILE A CA 1
ATOM 1284 C C . ILE A 1 169 ? -14.041 19.309 11.675 1.00 79.25 169 ILE A C 1
ATOM 1286 O O . ILE A 1 169 ? -13.451 18.265 11.407 1.00 79.25 169 ILE A O 1
ATOM 1290 N N . GLU A 1 170 ? -13.527 20.506 11.381 1.00 82.69 170 GLU A N 1
ATOM 1291 C CA . GLU A 1 170 ? -12.234 20.699 10.705 1.00 82.69 170 GLU A CA 1
ATOM 1292 C C . GLU A 1 170 ? -11.083 20.057 11.482 1.00 82.69 170 GLU A C 1
ATOM 1294 O O . GLU A 1 170 ? -10.279 19.331 10.898 1.00 82.69 170 GLU A O 1
ATOM 1299 N N . ALA A 1 171 ? -11.039 20.251 12.804 1.00 78.38 171 ALA A N 1
ATOM 1300 C CA . ALA A 1 171 ? -10.025 19.643 13.661 1.00 78.38 171 ALA A CA 1
ATOM 1301 C C . ALA A 1 171 ? -10.038 18.105 13.589 1.00 78.38 171 ALA A C 1
ATOM 1303 O O . ALA A 1 171 ? -8.983 17.475 13.655 1.00 78.38 171 ALA A O 1
ATOM 1304 N N . ARG A 1 172 ? -11.214 17.486 13.411 1.00 76.12 172 ARG A N 1
ATOM 1305 C CA . ARG A 1 172 ? -11.340 16.026 13.249 1.00 76.12 172 ARG A CA 1
ATOM 1306 C C . ARG A 1 172 ? -10.926 15.576 11.860 1.00 76.12 172 ARG A C 1
ATOM 1308 O O . ARG A 1 172 ? -10.183 14.607 11.726 1.00 76.12 172 ARG A O 1
ATOM 1315 N N . ILE A 1 173 ? -11.354 16.302 10.836 1.00 80.00 173 ILE A N 1
ATOM 1316 C CA . ILE A 1 173 ? -11.011 16.011 9.446 1.00 80.00 173 ILE A CA 1
ATOM 1317 C C . ILE A 1 173 ? -9.512 16.186 9.175 1.00 80.00 173 ILE A C 1
ATOM 1319 O O . ILE A 1 173 ? -8.969 15.489 8.325 1.00 80.00 173 ILE A O 1
ATOM 1323 N N . ALA A 1 174 ? -8.812 17.042 9.920 1.00 76.12 174 ALA A N 1
ATOM 1324 C CA . ALA A 1 174 ? -7.359 17.182 9.818 1.00 76.12 174 ALA A CA 1
ATOM 1325 C C . ALA A 1 174 ? -6.602 15.859 10.049 1.00 76.12 174 ALA A C 1
ATOM 1327 O O . ALA A 1 174 ? -5.497 15.696 9.535 1.00 76.12 174 ALA A O 1
ATOM 1328 N N . SER A 1 175 ? -7.205 14.892 10.753 1.00 71.44 175 SER A N 1
ATOM 1329 C CA . SER A 1 175 ? -6.651 13.539 10.911 1.00 71.44 175 SER A CA 1
ATOM 1330 C C . SER A 1 175 ? -6.817 12.636 9.675 1.00 71.44 175 SER A C 1
ATOM 1332 O O . SER A 1 175 ? -6.196 11.580 9.607 1.00 71.44 175 SER A O 1
ATOM 1334 N N . LEU A 1 176 ? -7.601 13.053 8.673 1.00 75.31 176 LEU A N 1
ATOM 1335 C CA . LEU A 1 176 ? -7.902 12.303 7.443 1.00 75.31 176 LEU A CA 1
ATOM 1336 C C . LEU A 1 176 ? -6.869 12.507 6.338 1.00 75.31 176 LEU A C 1
ATOM 1338 O O . LEU A 1 176 ? -7.169 12.306 5.169 1.00 75.31 176 LEU A O 1
ATOM 1342 N N . VAL A 1 177 ? -5.655 12.932 6.666 1.00 77.88 177 VAL A N 1
ATOM 1343 C CA . VAL A 1 177 ? -4.608 13.139 5.665 1.00 77.88 177 VAL A CA 1
ATOM 1344 C C . VAL A 1 177 ? -3.752 11.875 5.574 1.00 77.88 177 VAL A C 1
ATOM 1346 O O . VAL A 1 177 ? -3.171 11.470 6.583 1.00 77.88 177 VAL A O 1
ATOM 1349 N N . PRO A 1 178 ? -3.638 11.235 4.394 1.00 74.56 178 PRO A N 1
ATOM 1350 C CA . PRO A 1 178 ? -2.780 10.067 4.241 1.00 74.56 178 PRO A CA 1
ATOM 1351 C C . PRO A 1 178 ? -1.316 10.396 4.556 1.00 74.56 178 PRO A C 1
ATOM 1353 O O . PRO A 1 178 ? -0.852 11.492 4.231 1.00 74.56 178 PRO A O 1
ATOM 1356 N N . PRO A 1 179 ? -0.547 9.450 5.120 1.00 75.56 179 PRO A N 1
ATOM 1357 C CA . PRO A 1 179 ? 0.868 9.676 5.364 1.00 75.56 179 PRO A CA 1
ATOM 1358 C C . PRO A 1 179 ? 1.635 9.864 4.047 1.00 75.56 179 PRO A C 1
ATOM 1360 O O . PRO A 1 179 ? 1.358 9.213 3.028 1.00 75.56 179 PRO A O 1
ATOM 1363 N N . THR A 1 180 ? 2.645 10.738 4.090 1.00 78.50 180 THR A N 1
ATOM 1364 C CA . THR A 1 180 ? 3.602 10.935 2.993 1.00 78.50 180 THR A CA 1
ATOM 1365 C C . THR A 1 180 ? 4.225 9.604 2.592 1.00 78.50 180 THR A C 1
ATOM 1367 O O . THR A 1 180 ? 4.578 8.784 3.436 1.00 78.50 180 THR A O 1
ATOM 1370 N N . THR A 1 181 ? 4.346 9.373 1.289 1.00 72.38 181 THR A N 1
ATOM 1371 C CA . THR A 1 181 ? 4.834 8.109 0.728 1.00 72.38 181 THR A CA 1
ATOM 1372 C C . THR A 1 181 ? 6.098 8.341 -0.075 1.00 72.38 181 THR A C 1
ATOM 1374 O O . THR A 1 181 ? 6.132 9.225 -0.926 1.00 72.38 181 THR A O 1
ATOM 1377 N N . GLU A 1 182 ? 7.128 7.543 0.180 1.00 68.88 182 GLU A N 1
ATOM 1378 C CA . GLU A 1 182 ? 8.336 7.539 -0.638 1.00 68.88 182 GLU A CA 1
ATOM 1379 C C . GLU A 1 182 ? 8.114 6.705 -1.905 1.00 68.88 182 GLU A C 1
ATOM 1381 O O . GLU A 1 182 ? 7.554 5.609 -1.863 1.00 68.88 182 GLU A O 1
ATOM 1386 N N . VAL A 1 183 ? 8.522 7.248 -3.047 1.00 66.75 183 VAL A N 1
ATOM 1387 C CA . VAL A 1 183 ? 8.489 6.571 -4.340 1.00 66.75 183 VAL A CA 1
ATOM 1388 C C . VAL A 1 183 ? 9.795 5.799 -4.498 1.00 66.75 183 VAL A C 1
ATOM 1390 O O . VAL A 1 183 ? 10.865 6.393 -4.617 1.00 66.75 183 VAL A O 1
ATOM 1393 N N . ASP A 1 184 ? 9.702 4.472 -4.524 1.00 59.19 184 ASP A N 1
ATOM 1394 C CA . ASP A 1 184 ? 10.855 3.582 -4.679 1.00 59.19 184 ASP A CA 1
ATOM 1395 C C . ASP A 1 184 ? 11.440 3.640 -6.105 1.00 59.19 184 ASP A C 1
ATOM 1397 O O . ASP A 1 184 ? 10.893 3.060 -7.044 1.00 59.19 184 ASP A O 1
ATOM 1401 N N . LEU A 1 185 ? 12.589 4.307 -6.266 1.00 59.31 185 LEU A N 1
ATOM 1402 C CA . LEU A 1 185 ? 13.355 4.372 -7.523 1.00 59.31 185 LEU A CA 1
ATOM 1403 C C . LEU A 1 185 ? 14.374 3.218 -7.667 1.00 59.31 185 LEU A C 1
ATOM 1405 O O . LEU A 1 185 ? 15.201 3.198 -8.587 1.00 59.31 185 LEU A O 1
ATOM 1409 N N . GLY A 1 186 ? 14.348 2.239 -6.764 1.00 53.78 186 GLY A N 1
ATOM 1410 C CA . GLY A 1 186 ? 15.372 1.214 -6.598 1.00 53.78 186 GLY A CA 1
ATOM 1411 C C . GLY A 1 186 ? 15.543 0.275 -7.787 1.00 53.78 186 GLY A C 1
ATOM 1412 O O . GLY A 1 186 ? 16.667 -0.153 -8.048 1.00 53.78 186 GLY A O 1
ATOM 1413 N N . ALA A 1 187 ? 14.497 -0.034 -8.563 1.00 53.56 187 ALA A N 1
ATOM 1414 C CA . ALA A 1 187 ? 14.718 -0.784 -9.810 1.00 53.56 187 ALA A CA 1
ATOM 1415 C C . ALA A 1 187 ? 14.850 0.038 -11.076 1.00 53.56 187 ALA A C 1
ATOM 1417 O O . ALA A 1 187 ? 15.402 -0.496 -12.026 1.00 53.56 187 ALA A O 1
ATOM 1418 N N . ILE A 1 188 ? 14.545 1.338 -11.061 1.00 52.91 188 ILE A N 1
ATOM 1419 C CA . ILE A 1 188 ? 15.139 2.236 -12.061 1.00 52.91 188 ILE A CA 1
ATOM 1420 C C . ILE A 1 188 ? 16.661 2.135 -11.934 1.00 52.91 188 ILE A C 1
ATOM 1422 O O . ILE A 1 188 ? 17.363 1.903 -12.914 1.00 52.91 188 ILE A O 1
ATOM 1426 N N . SER A 1 189 ? 17.147 2.188 -10.691 1.00 55.91 189 SER A N 1
ATOM 1427 C CA . SER A 1 189 ? 18.568 2.071 -10.376 1.00 55.91 189 SER A CA 1
ATOM 1428 C C . SER A 1 189 ? 19.171 0.727 -10.807 1.00 55.91 189 SER A C 1
ATOM 1430 O O . SER A 1 189 ? 20.212 0.697 -11.463 1.00 55.91 189 SER A O 1
ATOM 1432 N N . ARG A 1 190 ? 18.509 -0.400 -10.489 1.00 52.72 190 ARG A N 1
ATOM 1433 C CA . ARG A 1 190 ? 18.978 -1.740 -10.901 1.00 52.72 190 ARG A CA 1
ATOM 1434 C C . ARG A 1 190 ? 18.955 -1.938 -12.405 1.00 52.72 190 ARG A C 1
ATOM 1436 O O . ARG A 1 190 ? 19.951 -2.380 -12.963 1.00 52.72 190 ARG A O 1
ATOM 1443 N N . VAL A 1 191 ? 17.856 -1.570 -13.060 1.00 49.78 191 VAL A N 1
ATOM 1444 C CA . VAL A 1 191 ? 17.726 -1.700 -14.513 1.00 49.78 191 VAL A CA 1
ATOM 1445 C C . VAL A 1 191 ? 18.793 -0.876 -15.205 1.00 49.78 191 VAL A C 1
ATOM 1447 O O . VAL A 1 191 ? 19.384 -1.360 -16.159 1.00 49.78 191 VAL A O 1
ATOM 1450 N N . LEU A 1 192 ? 19.099 0.323 -14.706 1.00 53.16 192 LEU A N 1
ATOM 1451 C CA . LEU A 1 192 ? 20.135 1.190 -15.259 1.00 53.16 192 LEU A CA 1
ATOM 1452 C C . LEU A 1 192 ? 21.562 0.785 -14.877 1.00 53.16 192 LEU A C 1
ATOM 1454 O O . LEU A 1 192 ? 22.499 1.196 -15.564 1.00 53.16 192 LEU A O 1
ATOM 1458 N N . GLY A 1 193 ? 21.736 -0.058 -13.859 1.00 51.19 193 GLY A N 1
ATOM 1459 C CA . GLY A 1 193 ? 23.046 -0.436 -13.330 1.00 51.19 193 GLY A CA 1
ATOM 1460 C C . GLY A 1 193 ? 23.757 0.714 -12.609 1.00 51.19 193 GLY A C 1
ATOM 1461 O O . GLY A 1 193 ? 24.979 0.700 -12.498 1.00 51.19 193 GLY A O 1
ATOM 1462 N N . ARG A 1 194 ? 23.016 1.733 -12.153 1.00 56.44 194 ARG A N 1
ATOM 1463 C CA . ARG A 1 194 ? 23.544 2.885 -11.404 1.00 56.44 194 ARG A CA 1
ATOM 1464 C C . ARG A 1 194 ? 22.500 3.423 -10.424 1.00 56.44 194 ARG A C 1
ATOM 1466 O O . ARG A 1 194 ? 21.322 3.390 -10.764 1.00 56.44 194 ARG A O 1
ATOM 1473 N N . PRO A 1 195 ? 22.887 3.949 -9.246 1.00 61.12 195 PRO A N 1
ATOM 1474 C CA . PRO A 1 195 ? 21.953 4.615 -8.343 1.00 61.12 195 PRO A CA 1
ATOM 1475 C C . PRO A 1 195 ? 21.210 5.730 -9.073 1.00 61.12 195 PRO A C 1
ATOM 1477 O O . PRO A 1 195 ? 21.831 6.599 -9.689 1.00 61.12 195 PRO A O 1
ATOM 1480 N N . MET A 1 196 ? 19.884 5.687 -9.021 1.00 61.88 196 MET A N 1
ATOM 1481 C CA . MET A 1 196 ? 19.032 6.718 -9.581 1.00 61.88 196 MET A CA 1
ATOM 1482 C C . MET A 1 196 ? 18.375 7.497 -8.474 1.00 61.88 196 MET A C 1
ATOM 1484 O O . MET A 1 196 ? 17.769 6.950 -7.557 1.00 61.88 196 MET A O 1
ATOM 1488 N N . ALA A 1 197 ? 18.523 8.801 -8.592 1.00 70.75 197 ALA A N 1
ATOM 1489 C CA . ALA A 1 197 ? 18.058 9.753 -7.626 1.00 70.75 197 ALA A CA 1
ATOM 1490 C C . ALA A 1 197 ? 17.427 10.903 -8.414 1.00 70.75 197 ALA A C 1
ATOM 1492 O O . ALA A 1 197 ? 17.913 11.270 -9.488 1.00 70.75 197 ALA A O 1
ATOM 1493 N N . ALA A 1 198 ? 16.295 11.407 -7.935 1.00 78.75 198 ALA A N 1
ATOM 1494 C CA . ALA A 1 198 ? 15.572 12.452 -8.633 1.00 78.75 198 ALA A CA 1
ATOM 1495 C C . ALA A 1 198 ? 16.249 13.798 -8.396 1.00 78.75 198 ALA A C 1
ATOM 1497 O O . ALA A 1 198 ? 16.512 14.175 -7.254 1.00 78.75 198 ALA A O 1
ATOM 1498 N N . VAL A 1 199 ? 16.514 14.512 -9.484 1.00 83.44 199 VAL A N 1
ATOM 1499 C CA . VAL A 1 199 ? 17.053 15.873 -9.474 1.00 83.44 199 VAL A CA 1
ATOM 1500 C C . VAL A 1 199 ? 15.910 16.881 -9.369 1.00 83.44 199 VAL A C 1
ATOM 1502 O O . VAL A 1 199 ? 15.961 17.773 -8.529 1.00 83.44 199 VAL A O 1
ATOM 1505 N N . ASN A 1 200 ? 14.853 16.683 -10.160 1.00 87.62 200 ASN A N 1
ATOM 1506 C CA . ASN A 1 200 ? 13.595 17.423 -10.077 1.00 87.62 200 ASN A CA 1
ATOM 1507 C C . ASN A 1 200 ? 12.426 16.432 -10.049 1.00 87.62 200 ASN A C 1
ATOM 1509 O O . ASN A 1 200 ? 12.498 15.355 -10.641 1.00 87.62 200 ASN A O 1
ATOM 1513 N N . ALA A 1 201 ? 11.323 16.800 -9.406 1.00 88.38 201 ALA A N 1
ATOM 1514 C CA . ALA A 1 201 ? 10.062 16.077 -9.516 1.00 88.38 201 ALA A CA 1
ATOM 1515 C C . ALA A 1 201 ? 8.893 17.061 -9.452 1.00 88.38 201 ALA A C 1
ATOM 1517 O O . ALA A 1 201 ? 9.027 18.154 -8.902 1.00 88.38 201 ALA A O 1
ATOM 1518 N N . GLY A 1 202 ? 7.762 16.686 -10.040 1.00 90.62 202 GLY A N 1
ATOM 1519 C CA . GLY A 1 202 ? 6.569 17.519 -10.036 1.00 90.62 202 GLY A CA 1
ATOM 1520 C C . GLY A 1 202 ? 5.292 16.715 -10.225 1.00 90.62 202 GLY A C 1
ATOM 1521 O O . GLY A 1 202 ? 5.258 15.726 -10.959 1.00 90.62 202 GLY A O 1
ATOM 1522 N N . LEU A 1 203 ? 4.235 17.178 -9.561 1.00 92.56 203 LEU A N 1
ATOM 1523 C CA . LEU A 1 203 ? 2.864 16.712 -9.730 1.00 92.56 203 LEU A CA 1
ATOM 1524 C C . LEU A 1 203 ? 2.055 17.847 -10.351 1.00 92.56 203 LEU A C 1
ATOM 1526 O O . LEU A 1 203 ? 2.026 18.944 -9.799 1.00 92.56 203 LEU A O 1
ATOM 1530 N N . ALA A 1 204 ? 1.401 17.597 -11.478 1.00 95.19 204 ALA A N 1
ATOM 1531 C CA . ALA A 1 204 ? 0.548 18.590 -12.123 1.00 95.19 204 ALA A CA 1
ATOM 1532 C C . ALA A 1 204 ? -0.691 17.933 -12.730 1.00 95.19 204 ALA A C 1
ATOM 1534 O O . ALA A 1 204 ? -0.675 16.755 -13.079 1.00 95.19 204 ALA A O 1
ATOM 1535 N N . CYS A 1 205 ? -1.761 18.704 -12.890 1.00 94.88 205 CYS A N 1
ATOM 1536 C CA . CYS A 1 205 ? -2.938 18.309 -13.653 1.00 94.88 205 CYS A CA 1
ATOM 1537 C C . CYS A 1 205 ? -3.202 19.306 -14.785 1.00 94.88 205 CYS A C 1
ATOM 1539 O O . CYS A 1 205 ? -2.727 20.455 -14.784 1.00 94.88 205 CYS A O 1
ATOM 1541 N N . ASP A 1 206 ? -3.949 18.864 -15.789 1.00 93.00 206 ASP A N 1
ATOM 1542 C CA . ASP A 1 206 ? -4.430 19.758 -16.836 1.00 93.00 206 ASP A CA 1
ATOM 1543 C C . ASP A 1 206 ? -5.409 20.803 -16.265 1.00 93.00 206 ASP A C 1
ATOM 1545 O O . ASP A 1 206 ? -5.936 20.629 -15.164 1.00 93.00 206 ASP A O 1
ATOM 1549 N N . PRO A 1 207 ? -5.671 21.915 -16.978 1.00 89.69 207 PRO A N 1
ATOM 1550 C CA . PRO A 1 207 ? -6.534 22.984 -16.468 1.00 89.69 207 PRO A CA 1
ATOM 1551 C C . PRO A 1 207 ? -7.944 22.523 -16.080 1.00 89.69 207 PRO A C 1
ATOM 1553 O O . PRO A 1 207 ? -8.558 23.130 -15.207 1.00 89.69 207 PRO A O 1
ATOM 1556 N N . ASN A 1 208 ? -8.432 21.451 -16.712 1.00 90.75 208 ASN A N 1
ATOM 1557 C CA . ASN A 1 208 ? -9.750 20.877 -16.464 1.00 90.75 208 ASN A CA 1
ATOM 1558 C C . ASN A 1 208 ? -9.735 19.760 -15.406 1.00 90.75 208 ASN A C 1
ATOM 1560 O O . ASN A 1 208 ? -10.793 19.209 -15.120 1.00 90.75 208 ASN A O 1
ATOM 1564 N N . GLY A 1 209 ? -8.569 19.389 -14.861 1.00 90.94 209 GLY A N 1
ATOM 1565 C CA . GLY A 1 209 ? -8.456 18.333 -13.853 1.00 90.94 209 GLY A CA 1
ATOM 1566 C C . GLY A 1 209 ? -8.886 16.947 -14.346 1.00 90.94 209 GLY A C 1
ATOM 1567 O O . GLY A 1 209 ? -9.335 16.119 -13.561 1.00 90.94 209 GLY A O 1
ATOM 1568 N N . THR A 1 210 ? -8.774 16.681 -15.648 1.00 92.06 210 THR A N 1
ATOM 1569 C CA . THR A 1 210 ? -9.151 15.400 -16.262 1.00 92.06 210 THR A CA 1
ATOM 1570 C C . THR A 1 210 ? -8.095 14.315 -16.070 1.00 92.06 210 THR A C 1
ATOM 1572 O O . THR A 1 210 ? -8.423 13.127 -16.083 1.00 92.06 210 THR A O 1
ATOM 1575 N N . PHE A 1 211 ? -6.831 14.693 -15.873 1.00 92.88 211 PHE A N 1
ATOM 1576 C CA . PHE A 1 211 ? -5.758 13.757 -15.549 1.00 92.88 211 PHE A CA 1
ATOM 1577 C C . PHE A 1 211 ? -4.656 14.412 -14.712 1.00 92.88 211 PHE A C 1
ATOM 1579 O O . PHE A 1 211 ? -4.496 15.633 -14.680 1.00 92.88 211 PHE A O 1
ATOM 1586 N N . VAL A 1 212 ? -3.873 13.570 -14.046 1.00 90.75 212 VAL A N 1
ATOM 1587 C CA . VAL A 1 212 ? -2.714 13.956 -13.238 1.00 90.75 212 VAL A CA 1
ATOM 1588 C C . VAL A 1 212 ? -1.466 13.352 -13.855 1.00 90.75 212 VAL A C 1
ATOM 1590 O O . VAL A 1 212 ? -1.485 12.184 -14.236 1.00 90.75 212 VAL A O 1
ATOM 1593 N N . ALA A 1 213 ? -0.384 14.122 -13.933 1.00 91.69 213 ALA A N 1
ATOM 1594 C CA . ALA A 1 213 ? 0.940 13.648 -14.305 1.00 91.69 213 ALA A CA 1
ATOM 1595 C C . ALA A 1 213 ? 1.919 13.767 -13.135 1.00 91.69 213 ALA A C 1
ATOM 1597 O O . ALA A 1 213 ? 2.050 14.820 -12.508 1.00 91.69 213 ALA A O 1
ATOM 1598 N N . LEU A 1 214 ? 2.630 12.673 -12.887 1.00 88.56 214 LEU A N 1
ATOM 1599 C CA . LEU A 1 214 ? 3.749 12.555 -11.968 1.00 88.56 214 LEU A CA 1
ATOM 1600 C C . LEU A 1 214 ? 5.014 12.499 -12.817 1.00 88.56 214 LEU A C 1
ATOM 1602 O O . LEU A 1 214 ? 5.245 11.487 -13.478 1.00 88.56 214 LEU A O 1
ATOM 1606 N N . ARG A 1 215 ? 5.830 13.554 -12.812 1.00 88.81 215 ARG A N 1
ATOM 1607 C CA . ARG A 1 215 ? 7.086 13.605 -13.571 1.00 88.81 215 ARG A CA 1
ATOM 1608 C C . ARG A 1 215 ? 8.277 13.587 -12.625 1.00 88.81 215 ARG A C 1
ATOM 1610 O O . ARG A 1 215 ? 8.318 14.349 -11.663 1.00 88.81 215 ARG A O 1
ATOM 1617 N N . ILE A 1 216 ? 9.249 12.730 -12.921 1.00 84.94 216 ILE A N 1
ATOM 1618 C CA . ILE A 1 216 ? 10.502 12.602 -12.175 1.00 84.94 216 ILE A CA 1
ATOM 1619 C C . ILE A 1 216 ? 11.655 12.751 -13.161 1.00 84.94 216 ILE A C 1
ATOM 1621 O O . ILE A 1 216 ? 11.736 12.001 -14.132 1.00 84.94 216 ILE A O 1
ATOM 1625 N N . GLU A 1 217 ? 12.545 13.706 -12.910 1.00 86.69 217 GLU A N 1
ATOM 1626 C CA . GLU A 1 217 ? 13.763 13.916 -13.687 1.00 86.69 217 GLU A CA 1
ATOM 1627 C C . GLU A 1 217 ? 14.968 13.325 -12.966 1.00 86.69 217 GLU A C 1
ATOM 1629 O O . GLU A 1 217 ? 15.213 13.622 -11.798 1.00 86.69 217 GLU A O 1
ATOM 1634 N N . PHE A 1 218 ? 15.753 12.527 -13.682 1.00 77.69 218 PHE A N 1
ATOM 1635 C CA . PHE A 1 218 ? 16.948 11.864 -13.141 1.00 77.69 218 PHE A CA 1
ATOM 1636 C C . PHE A 1 218 ? 18.244 12.552 -13.564 1.00 77.69 218 PHE A C 1
ATOM 1638 O O . PHE A 1 218 ? 19.299 12.321 -12.983 1.00 77.69 218 PHE A O 1
ATOM 1645 N N . ASP A 1 219 ? 18.164 13.371 -14.608 1.00 75.88 219 ASP A N 1
ATOM 1646 C CA . ASP A 1 219 ? 19.278 14.138 -15.139 1.00 75.88 219 ASP A CA 1
ATOM 1647 C C . ASP A 1 219 ? 18.720 15.350 -15.882 1.00 75.88 219 ASP A C 1
ATOM 1649 O O . ASP A 1 219 ? 17.744 15.235 -16.638 1.00 75.88 219 ASP A O 1
ATOM 1653 N N . VAL A 1 220 ? 19.356 16.497 -15.696 1.00 69.50 220 VAL A N 1
ATOM 1654 C CA . VAL A 1 220 ? 19.005 17.739 -16.373 1.00 69.50 220 VAL A CA 1
ATOM 1655 C C . VAL A 1 220 ? 20.168 18.046 -17.316 1.00 69.50 220 VAL A C 1
ATOM 1657 O O . VAL A 1 220 ? 21.207 18.521 -16.863 1.00 69.50 220 VAL A O 1
ATOM 1660 N N . PRO A 1 221 ? 20.063 17.750 -18.627 1.00 64.69 221 PRO A N 1
ATOM 1661 C CA . PRO A 1 221 ? 21.099 18.153 -19.575 1.00 64.69 221 PRO A CA 1
ATOM 1662 C C . PRO A 1 221 ? 21.229 19.686 -19.591 1.00 64.69 221 PRO A C 1
ATOM 1664 O O . PRO A 1 221 ? 20.357 20.379 -19.082 1.00 64.69 221 PRO A O 1
ATOM 1667 N N . ARG A 1 222 ? 22.281 20.241 -20.219 1.00 61.78 222 ARG A N 1
ATOM 1668 C CA . ARG A 1 222 ? 22.587 21.699 -20.281 1.00 61.78 222 ARG A CA 1
ATOM 1669 C C . ARG A 1 222 ? 21.461 22.620 -20.827 1.00 61.78 222 ARG A C 1
ATOM 1671 O O . ARG A 1 222 ? 21.702 23.808 -21.008 1.00 61.78 222 ARG A O 1
ATOM 1678 N N . GLY A 1 223 ? 20.275 22.090 -21.129 1.00 67.00 223 GLY A N 1
ATOM 1679 C CA . GLY A 1 223 ? 19.069 22.831 -21.495 1.00 67.00 223 GLY A CA 1
ATOM 1680 C C . GLY A 1 223 ? 18.132 23.112 -20.311 1.00 67.00 223 GLY A C 1
ATOM 1681 O O . GLY A 1 223 ? 18.493 22.954 -19.146 1.00 67.00 223 GLY A O 1
ATOM 1682 N N . GLN A 1 224 ? 16.914 23.556 -20.628 1.00 74.56 224 GLN A N 1
ATOM 1683 C CA . GLN A 1 224 ? 15.873 23.844 -19.640 1.00 74.56 224 GLN A CA 1
ATOM 1684 C C . GLN A 1 224 ? 15.278 22.533 -19.083 1.00 74.56 224 GLN A C 1
ATOM 1686 O O . GLN A 1 224 ? 15.049 21.613 -19.872 1.00 74.56 224 GLN A O 1
ATOM 1691 N N . PRO A 1 225 ? 15.013 22.435 -17.766 1.00 83.38 225 PRO A N 1
ATOM 1692 C CA . PRO A 1 225 ? 14.325 21.281 -17.188 1.00 83.38 225 PRO A CA 1
ATOM 1693 C C . PRO A 1 225 ? 12.906 21.135 -17.758 1.00 83.38 225 PRO A C 1
ATOM 1695 O O . PRO A 1 225 ? 12.239 22.127 -18.080 1.00 83.38 225 PRO A O 1
ATOM 1698 N N . ASP A 1 226 ? 12.445 19.893 -17.884 1.00 86.50 226 ASP A N 1
ATOM 1699 C CA . ASP A 1 226 ? 11.114 19.535 -18.376 1.00 86.50 226 ASP A CA 1
ATOM 1700 C C . ASP A 1 226 ? 10.037 19.716 -17.289 1.00 86.50 226 ASP A C 1
ATOM 1702 O O . ASP A 1 226 ? 8.871 19.960 -17.604 1.00 86.50 226 ASP A O 1
ATOM 1706 N N . VAL A 1 227 ? 10.414 19.624 -16.011 1.00 88.19 227 VAL A N 1
ATOM 1707 C CA . VAL A 1 227 ? 9.659 20.102 -14.850 1.00 88.19 227 VAL A CA 1
ATOM 1708 C C . VAL A 1 227 ? 9.948 21.594 -14.709 1.00 88.19 227 VAL A C 1
ATOM 1710 O O . VAL A 1 227 ? 10.946 22.019 -14.133 1.00 88.19 227 VAL A O 1
ATOM 1713 N N . ASN A 1 228 ? 9.074 22.408 -15.294 1.00 89.50 228 ASN A N 1
ATOM 1714 C CA . ASN A 1 228 ? 9.187 23.863 -15.312 1.00 89.50 228 ASN A CA 1
ATOM 1715 C C . ASN A 1 228 ? 7.819 24.526 -15.102 1.00 89.50 228 ASN A C 1
ATOM 1717 O O . ASN A 1 228 ? 6.799 23.858 -14.963 1.00 89.50 228 ASN A O 1
ATOM 1721 N N . GLN A 1 229 ? 7.769 25.858 -15.100 1.00 90.50 229 GLN A N 1
ATOM 1722 C CA . GLN A 1 229 ? 6.520 26.584 -14.866 1.00 90.50 229 GLN A CA 1
ATOM 1723 C C . GLN A 1 229 ? 5.404 26.217 -15.862 1.00 90.50 229 GLN A C 1
ATOM 1725 O O . GLN A 1 229 ? 4.241 26.178 -15.468 1.00 90.50 229 GLN A O 1
ATOM 1730 N N . ALA A 1 230 ? 5.721 25.904 -17.124 1.00 91.75 230 ALA A N 1
ATOM 1731 C CA . ALA A 1 230 ? 4.713 25.505 -18.105 1.00 91.75 230 ALA A CA 1
ATOM 1732 C C . ALA A 1 230 ? 4.090 24.139 -17.769 1.00 91.75 230 ALA A C 1
ATOM 1734 O O . ALA A 1 230 ? 2.880 23.981 -17.926 1.00 91.75 230 ALA A O 1
ATOM 1735 N N . PHE A 1 231 ? 4.873 23.198 -17.231 1.00 92.88 231 PHE A N 1
ATOM 1736 C CA . PHE A 1 231 ? 4.367 21.906 -16.755 1.00 92.88 231 PHE A CA 1
ATOM 1737 C C . PHE A 1 231 ? 3.272 22.075 -15.689 1.00 92.88 231 PHE A C 1
ATOM 1739 O O . PHE A 1 231 ? 2.226 21.439 -15.785 1.00 92.88 231 PHE A O 1
ATOM 1746 N N . PHE A 1 232 ? 3.456 22.988 -14.729 1.00 93.75 232 PHE A N 1
ATOM 1747 C CA . PHE A 1 232 ? 2.464 23.232 -13.674 1.00 93.75 232 PHE A CA 1
ATOM 1748 C C . PHE A 1 232 ? 1.313 24.155 -14.110 1.00 93.75 232 PHE A C 1
ATOM 1750 O O . PHE A 1 232 ? 0.151 23.905 -13.793 1.00 93.75 232 PHE A O 1
ATOM 1757 N N . MET A 1 233 ? 1.621 25.236 -14.834 1.00 89.88 233 MET A N 1
ATOM 1758 C CA . MET A 1 233 ? 0.654 26.294 -15.164 1.00 89.88 233 MET A CA 1
ATOM 1759 C C . MET A 1 233 ? -0.121 26.014 -16.454 1.00 89.88 233 MET A C 1
ATOM 1761 O O . MET A 1 233 ? -1.316 26.287 -16.531 1.00 89.88 233 MET A O 1
ATOM 1765 N N . GLY A 1 234 ? 0.540 25.484 -17.481 1.00 88.19 234 GLY A N 1
ATOM 1766 C CA . GLY A 1 234 ? -0.104 25.031 -18.717 1.00 88.19 234 GLY A CA 1
ATOM 1767 C C . GLY A 1 234 ? -0.715 23.646 -18.536 1.00 88.19 234 GLY A C 1
ATOM 1768 O O . GLY A 1 234 ? -1.855 23.411 -18.933 1.00 88.19 234 GLY A O 1
ATOM 1769 N N . GLY A 1 235 ? -0.025 22.789 -17.789 1.00 89.38 235 GLY A N 1
ATOM 1770 C CA . GLY A 1 235 ? -0.372 21.390 -17.592 1.00 89.38 235 GLY A CA 1
ATOM 1771 C C . GLY A 1 235 ? 0.479 20.480 -18.485 1.00 89.38 235 GLY A C 1
ATOM 1772 O O . GLY A 1 235 ? 1.002 20.926 -19.510 1.00 89.38 235 GLY A O 1
ATOM 1773 N N . PRO A 1 236 ? 0.632 19.206 -18.106 1.00 90.69 236 PRO A N 1
ATOM 1774 C CA . PRO A 1 236 ? 1.349 18.207 -18.895 1.00 90.69 236 PRO A CA 1
ATOM 1775 C C . PRO A 1 236 ? 0.668 17.946 -20.249 1.00 90.69 236 PRO A C 1
ATOM 1777 O O . PRO A 1 236 ? -0.547 18.084 -20.396 1.00 90.69 236 PRO A O 1
ATOM 1780 N N . THR 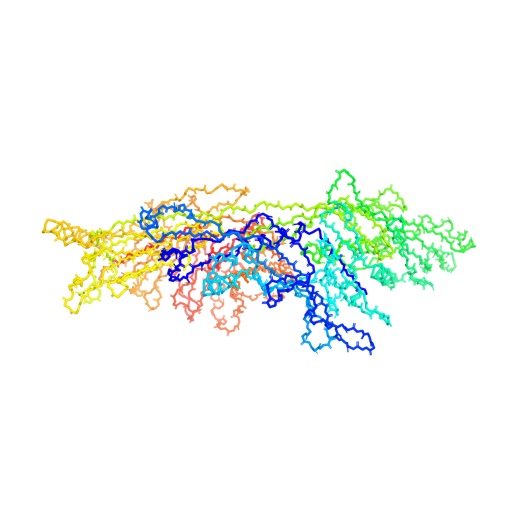A 1 237 ? 1.439 17.509 -21.248 1.00 90.75 237 THR A N 1
ATOM 1781 C CA . THR A 1 237 ? 0.886 17.063 -22.537 1.00 90.75 237 THR A CA 1
ATOM 1782 C C . THR A 1 237 ? 0.151 15.741 -22.349 1.00 90.75 237 THR A C 1
ATOM 1784 O O . THR A 1 237 ? 0.765 14.744 -21.986 1.00 90.75 237 THR A O 1
ATOM 1787 N N . ARG A 1 238 ? -1.154 15.694 -22.625 1.00 91.00 238 ARG A N 1
ATOM 1788 C CA . ARG A 1 238 ? -1.962 14.478 -22.445 1.00 91.00 238 ARG A CA 1
ATOM 1789 C C . ARG A 1 238 ? -1.506 13.345 -23.375 1.00 91.00 238 ARG A C 1
ATOM 1791 O O . ARG A 1 238 ? -1.581 13.473 -24.593 1.00 91.00 238 ARG A O 1
ATOM 1798 N N . ARG A 1 239 ? -1.107 12.216 -22.785 1.00 91.19 239 ARG A N 1
ATOM 1799 C CA . ARG A 1 239 ? -0.801 10.926 -23.444 1.00 91.19 239 ARG A CA 1
ATOM 1800 C C . ARG A 1 239 ? -1.748 9.800 -23.021 1.00 91.19 239 ARG A C 1
ATOM 1802 O O . ARG A 1 239 ? -1.696 8.702 -23.557 1.00 91.19 239 ARG A O 1
ATOM 1809 N N . LEU A 1 240 ? -2.650 10.096 -22.088 1.00 85.50 240 LEU A N 1
ATOM 1810 C CA . LEU A 1 240 ? -3.634 9.159 -21.557 1.00 85.50 240 LEU A CA 1
ATOM 1811 C C . LEU A 1 240 ? -4.666 8.677 -22.598 1.00 85.50 240 LEU A C 1
ATOM 1813 O O . LEU A 1 240 ? -5.129 7.545 -22.524 1.00 85.50 240 LEU A O 1
ATOM 1817 N N . GLY A 1 241 ? -5.060 9.532 -23.550 1.00 84.75 241 GLY A N 1
ATOM 1818 C CA . GLY A 1 241 ? -6.199 9.245 -24.434 1.00 84.75 241 GLY A CA 1
ATOM 1819 C C . GLY A 1 241 ? -7.489 8.999 -23.637 1.00 84.75 241 GLY A C 1
ATOM 1820 O O . GLY A 1 241 ? -7.822 9.788 -22.748 1.00 84.75 241 GLY A O 1
ATOM 1821 N N . ASP A 1 242 ? -8.183 7.909 -23.954 1.00 83.88 242 ASP A N 1
ATOM 1822 C CA . ASP A 1 242 ? -9.357 7.340 -23.272 1.00 83.88 242 ASP A CA 1
ATOM 1823 C C . ASP A 1 242 ? -8.998 6.280 -22.206 1.00 83.88 242 ASP A C 1
ATOM 1825 O O . ASP A 1 242 ? -9.873 5.618 -21.652 1.00 83.88 242 ASP A O 1
ATOM 1829 N N . ARG A 1 243 ? -7.706 6.104 -21.912 1.00 89.38 243 ARG A N 1
ATOM 1830 C CA . ARG A 1 243 ? -7.187 5.032 -21.051 1.00 89.38 243 ARG A CA 1
ATOM 1831 C C . ARG A 1 243 ? -7.136 5.480 -19.591 1.00 89.38 243 ARG A C 1
ATOM 1833 O O . ARG A 1 243 ? -7.187 6.665 -19.286 1.00 89.38 243 ARG A O 1
ATOM 1840 N N . GLY A 1 244 ? -7.017 4.531 -18.664 1.00 86.19 244 GLY A N 1
ATOM 1841 C CA . GLY A 1 244 ? -6.988 4.831 -17.229 1.00 86.19 244 GLY A CA 1
ATOM 1842 C C . GLY A 1 244 ? -5.631 5.350 -16.738 1.00 86.19 244 GLY A C 1
ATOM 1843 O O . GLY A 1 244 ? -5.588 6.165 -15.813 1.00 86.19 244 GLY A O 1
ATOM 1844 N N . TRP A 1 245 ? -4.540 4.904 -17.369 1.00 88.25 245 TRP A N 1
ATOM 1845 C CA . TRP A 1 245 ? -3.163 5.299 -17.063 1.00 88.25 245 TRP A CA 1
ATOM 1846 C C . TRP A 1 245 ? -2.286 5.324 -18.326 1.00 88.25 245 TRP A C 1
ATOM 1848 O O . TRP A 1 245 ? -2.567 4.631 -19.308 1.00 88.25 245 TRP A O 1
ATOM 1858 N N . ALA A 1 246 ? -1.201 6.097 -18.277 1.00 88.38 246 ALA A N 1
ATOM 1859 C CA . ALA A 1 246 ? -0.117 6.073 -19.252 1.00 88.38 246 ALA A CA 1
ATOM 1860 C C . ALA A 1 246 ? 1.240 6.295 -18.571 1.00 88.38 246 ALA A C 1
ATOM 1862 O O . ALA A 1 246 ? 1.333 6.914 -17.516 1.00 88.38 246 ALA A O 1
ATOM 1863 N N . LEU A 1 247 ? 2.302 5.801 -19.184 1.00 84.00 247 LEU A N 1
ATOM 1864 C CA . LEU A 1 247 ? 3.681 5.928 -18.744 1.00 84.00 247 LEU A CA 1
ATOM 1865 C C . LEU A 1 247 ? 4.528 6.340 -19.934 1.00 84.00 247 LEU A C 1
ATOM 1867 O O . LEU A 1 247 ? 4.467 5.704 -20.981 1.00 84.00 247 LEU A O 1
ATOM 1871 N N . ILE A 1 248 ? 5.332 7.374 -19.747 1.00 87.50 248 ILE A N 1
ATOM 1872 C CA . ILE A 1 248 ? 6.192 7.961 -20.761 1.00 87.50 248 ILE A CA 1
ATOM 1873 C C . ILE A 1 248 ? 7.634 7.801 -20.293 1.00 87.50 248 ILE A C 1
ATOM 1875 O O . ILE A 1 248 ? 8.002 8.283 -19.218 1.00 87.50 248 ILE A O 1
ATOM 1879 N N . ALA A 1 249 ? 8.446 7.146 -21.116 1.00 84.12 249 ALA A N 1
ATOM 1880 C CA . ALA A 1 249 ? 9.887 7.050 -20.927 1.00 84.12 249 ALA A CA 1
ATOM 1881 C C . ALA A 1 249 ? 10.603 7.932 -21.950 1.00 84.12 249 ALA A C 1
ATOM 1883 O O . ALA A 1 249 ? 10.481 7.694 -23.151 1.00 84.12 249 ALA A O 1
ATOM 1884 N N . ASP A 1 250 ? 11.341 8.937 -21.471 1.00 86.94 250 ASP A N 1
ATOM 1885 C CA . ASP A 1 250 ? 11.988 9.955 -22.306 1.00 86.94 250 ASP A CA 1
ATOM 1886 C C . ASP A 1 250 ? 12.890 9.335 -23.388 1.00 86.94 250 ASP A C 1
ATOM 1888 O O . ASP A 1 250 ? 13.794 8.549 -23.098 1.00 86.94 250 ASP A O 1
ATOM 1892 N N . ALA A 1 251 ? 12.687 9.731 -24.645 1.00 89.25 251 ALA A N 1
ATOM 1893 C CA . ALA A 1 251 ? 13.476 9.296 -25.793 1.00 89.25 251 ALA A CA 1
ATOM 1894 C C . ALA A 1 251 ? 14.981 9.508 -25.580 1.00 89.25 251 ALA A C 1
ATOM 1896 O O . ALA A 1 251 ? 15.783 8.676 -25.999 1.00 89.25 251 ALA A O 1
ATOM 1897 N N . ARG A 1 252 ? 15.381 10.597 -24.907 1.00 87.44 252 ARG A N 1
ATOM 1898 C CA . ARG A 1 252 ? 16.790 10.886 -24.594 1.00 87.44 252 ARG A CA 1
ATOM 1899 C C . ARG A 1 252 ? 17.364 9.853 -23.634 1.00 87.44 252 ARG A C 1
ATOM 1901 O O . ARG A 1 252 ? 18.492 9.418 -23.841 1.00 87.44 252 ARG A O 1
ATOM 1908 N N . LEU A 1 253 ? 16.578 9.429 -22.641 1.00 80.19 253 LEU A N 1
ATOM 1909 C CA . LEU A 1 253 ? 16.963 8.361 -21.719 1.00 80.19 253 LEU A CA 1
ATOM 1910 C C . LEU A 1 253 ? 17.134 7.043 -22.480 1.00 80.19 253 LEU A C 1
ATOM 1912 O O . LEU A 1 253 ? 18.179 6.405 -22.363 1.00 80.19 253 LEU A O 1
ATOM 1916 N N . LEU A 1 254 ? 16.152 6.678 -23.312 1.00 80.38 254 LEU A N 1
ATOM 1917 C CA . LEU A 1 254 ? 16.203 5.463 -24.132 1.00 80.38 254 LEU A CA 1
ATOM 1918 C C . LEU A 1 254 ? 17.434 5.448 -25.051 1.00 80.38 254 LEU A C 1
ATOM 1920 O O . LEU A 1 254 ? 18.167 4.461 -25.095 1.00 80.38 254 LEU A O 1
ATOM 1924 N N . VAL A 1 255 ? 17.685 6.547 -25.766 1.00 87.69 255 VAL A N 1
ATOM 1925 C CA . VAL A 1 255 ? 18.801 6.688 -26.712 1.00 87.69 255 VAL A CA 1
ATOM 1926 C C . VAL A 1 255 ? 20.148 6.660 -25.997 1.00 87.69 255 VAL A C 1
ATOM 1928 O O . VAL A 1 255 ? 21.040 5.927 -26.426 1.00 87.69 255 VAL A O 1
ATOM 1931 N N . GLN A 1 256 ? 20.312 7.428 -24.919 1.00 83.88 256 GLN A N 1
ATOM 1932 C CA . GLN A 1 256 ? 21.577 7.516 -24.190 1.00 83.88 256 GLN A CA 1
ATOM 1933 C C . GLN A 1 256 ? 21.944 6.180 -23.543 1.00 83.88 256 GLN A C 1
ATOM 1935 O O . GLN A 1 256 ? 23.079 5.724 -23.683 1.00 83.88 256 GLN A O 1
ATOM 1940 N N . GLU A 1 257 ? 20.992 5.524 -22.877 1.00 76.25 257 GLU A N 1
ATOM 1941 C CA . GLU A 1 257 ? 21.247 4.235 -22.231 1.00 76.25 257 GLU A CA 1
ATOM 1942 C C . GLU A 1 257 ? 21.467 3.120 -23.245 1.00 76.25 257 GLU A C 1
ATOM 1944 O O . GLU A 1 257 ? 22.352 2.293 -23.043 1.00 76.25 257 GLU A O 1
ATOM 1949 N N . SER A 1 258 ? 20.746 3.134 -24.369 1.00 77.75 258 SER A N 1
ATOM 1950 C CA . SER A 1 258 ? 21.028 2.221 -25.481 1.00 77.75 258 SER A CA 1
ATOM 1951 C C . SER A 1 258 ? 22.437 2.430 -26.016 1.00 77.75 258 SER A C 1
ATOM 1953 O O . SER A 1 258 ? 23.211 1.484 -26.095 1.00 77.75 258 SER A O 1
ATOM 1955 N N . THR A 1 259 ? 22.799 3.675 -26.329 1.00 84.00 259 THR A N 1
ATOM 1956 C CA . THR A 1 259 ? 24.127 4.030 -26.850 1.00 84.00 259 THR A CA 1
ATOM 1957 C C . THR A 1 259 ? 25.221 3.520 -25.923 1.00 84.00 259 THR A C 1
ATOM 1959 O O . THR A 1 259 ? 26.159 2.863 -26.372 1.00 84.00 259 THR A O 1
ATOM 1962 N N . ARG A 1 260 ? 25.068 3.772 -24.619 1.00 80.88 260 ARG A N 1
ATOM 1963 C CA . ARG A 1 260 ? 26.012 3.318 -23.605 1.00 80.88 260 ARG A CA 1
ATOM 1964 C C . ARG A 1 260 ? 26.079 1.795 -23.544 1.00 80.88 260 ARG A C 1
ATOM 1966 O O . ARG A 1 260 ? 27.158 1.254 -23.702 1.00 80.88 260 ARG A O 1
ATOM 1973 N N . ARG A 1 261 ? 24.954 1.097 -23.375 1.00 73.62 261 ARG A N 1
ATOM 1974 C CA . ARG A 1 261 ? 24.945 -0.364 -23.183 1.00 73.62 261 ARG A CA 1
ATOM 1975 C C . ARG A 1 261 ? 25.423 -1.140 -24.401 1.00 73.62 261 ARG A C 1
ATOM 1977 O O . ARG A 1 261 ? 26.158 -2.104 -24.245 1.00 73.62 261 ARG A O 1
ATOM 1984 N N . ILE A 1 262 ? 25.042 -0.715 -25.604 1.00 75.00 262 ILE A N 1
ATOM 1985 C CA . ILE A 1 262 ? 25.577 -1.283 -26.848 1.00 75.00 262 ILE A CA 1
ATOM 1986 C C . ILE A 1 262 ? 27.073 -0.996 -26.930 1.00 75.00 262 ILE A C 1
ATOM 1988 O O . ILE A 1 262 ? 27.855 -1.874 -27.268 1.00 75.00 262 ILE A O 1
ATOM 1992 N N . GLY A 1 263 ? 27.476 0.238 -26.616 1.00 77.88 263 GLY A N 1
ATOM 1993 C CA . GLY A 1 263 ? 28.873 0.647 -26.621 1.00 77.88 263 GLY A CA 1
ATOM 1994 C C . GLY A 1 263 ? 29.717 -0.208 -25.681 1.00 77.88 263 GLY A C 1
ATOM 1995 O O . GLY A 1 263 ? 30.728 -0.739 -26.123 1.00 77.88 263 GLY A O 1
ATOM 1996 N N . ASP A 1 264 ? 29.268 -0.372 -24.439 1.00 73.44 264 ASP A N 1
ATOM 1997 C CA . ASP A 1 264 ? 29.897 -1.184 -23.398 1.00 73.44 264 ASP A CA 1
ATOM 1998 C C . ASP A 1 264 ? 29.958 -2.657 -23.826 1.00 73.44 264 ASP A C 1
ATOM 2000 O O . ASP A 1 264 ? 31.027 -3.259 -23.782 1.00 73.44 264 ASP A O 1
ATOM 2004 N N . ALA A 1 265 ? 28.841 -3.211 -24.317 1.00 68.88 265 ALA A N 1
ATOM 2005 C CA . ALA A 1 265 ? 28.749 -4.602 -24.759 1.00 68.88 265 ALA A CA 1
ATOM 2006 C C . ALA A 1 265 ? 29.644 -4.916 -25.962 1.00 68.88 265 ALA A C 1
ATOM 2008 O O . ALA A 1 265 ? 30.101 -6.046 -26.077 1.00 68.88 265 ALA A O 1
ATOM 2009 N N . LEU A 1 266 ? 29.884 -3.946 -26.852 1.00 71.12 266 LEU A N 1
ATOM 2010 C CA . LEU A 1 266 ? 30.826 -4.082 -27.967 1.00 71.12 266 LEU A CA 1
ATOM 2011 C C . LEU A 1 266 ? 32.273 -3.888 -27.511 1.00 71.12 266 LEU A C 1
ATOM 2013 O O . LEU A 1 266 ? 33.162 -4.589 -27.974 1.00 71.12 266 LEU A O 1
ATOM 2017 N N . SER A 1 267 ? 32.524 -2.937 -26.609 1.00 74.44 267 SER A N 1
ATOM 2018 C CA . SER A 1 267 ? 33.866 -2.652 -26.091 1.00 74.44 267 SER A CA 1
ATOM 2019 C C . SER A 1 267 ? 34.394 -3.734 -25.151 1.00 74.44 267 SER A C 1
ATOM 2021 O O . SER A 1 267 ? 35.606 -3.849 -24.997 1.00 74.44 267 SER A O 1
ATOM 2023 N N . SER A 1 268 ? 33.522 -4.536 -24.541 1.00 67.12 268 SER A N 1
ATOM 2024 C CA . SER A 1 268 ? 33.924 -5.685 -23.728 1.00 67.12 268 SER A CA 1
ATOM 2025 C C . SER A 1 268 ? 34.385 -6.888 -24.555 1.00 67.12 268 SER A C 1
ATOM 2027 O O . SER A 1 268 ? 34.800 -7.886 -23.970 1.00 67.12 268 SER A O 1
ATOM 2029 N N . GLN A 1 269 ? 34.302 -6.822 -25.889 1.00 63.53 269 GLN A N 1
ATOM 2030 C CA . GLN A 1 269 ? 34.585 -7.956 -26.758 1.00 63.53 269 GLN A CA 1
ATOM 2031 C C . GLN A 1 269 ? 36.000 -7.923 -27.347 1.00 63.53 269 GLN A C 1
ATOM 2033 O O . GLN A 1 269 ? 36.342 -6.981 -28.060 1.00 63.53 269 GLN A O 1
ATOM 2038 N N . PRO A 1 270 ? 36.823 -8.965 -27.127 1.00 62.56 270 PRO A N 1
ATOM 2039 C CA . PRO A 1 270 ? 38.224 -8.963 -27.547 1.00 62.56 270 PRO A CA 1
ATOM 2040 C C . PRO A 1 270 ? 38.431 -9.059 -29.067 1.00 62.56 270 PRO A C 1
ATOM 2042 O O . PRO A 1 270 ? 39.448 -8.577 -29.554 1.00 62.56 270 PRO A O 1
ATOM 2045 N N . LYS A 1 271 ? 37.489 -9.650 -29.818 1.00 66.81 271 LYS A N 1
ATOM 2046 C CA . LYS A 1 271 ? 37.581 -9.822 -31.284 1.00 66.81 271 LYS A CA 1
ATOM 2047 C C . LYS A 1 271 ? 36.795 -8.780 -32.080 1.00 66.81 271 LYS A C 1
ATOM 2049 O O . LYS A 1 271 ? 36.591 -8.933 -33.280 1.00 66.81 271 LYS A O 1
ATOM 2054 N N . VAL A 1 272 ? 36.298 -7.737 -31.419 1.00 66.56 272 VAL A N 1
ATOM 2055 C CA . VAL A 1 272 ? 35.506 -6.692 -32.069 1.00 66.56 272 VAL A CA 1
ATOM 2056 C C . VAL A 1 272 ? 36.110 -5.343 -31.758 1.00 66.56 272 VAL A C 1
ATOM 2058 O O . VAL A 1 272 ? 36.156 -4.895 -30.613 1.00 66.56 272 VAL A O 1
ATOM 2061 N N . ARG A 1 273 ? 36.515 -4.647 -32.812 1.00 75.81 273 ARG A N 1
ATOM 2062 C CA . ARG A 1 273 ? 36.944 -3.266 -32.725 1.00 75.81 273 ARG A CA 1
ATOM 2063 C C . ARG A 1 273 ? 35.849 -2.363 -33.261 1.00 75.81 273 ARG A C 1
ATOM 2065 O O . ARG A 1 273 ? 35.421 -2.442 -34.406 1.00 75.81 273 ARG A O 1
ATOM 2072 N N . ARG A 1 274 ? 35.370 -1.457 -32.415 1.00 81.00 274 ARG A N 1
ATOM 2073 C CA . ARG A 1 274 ? 34.382 -0.460 -32.829 1.00 81.00 274 ARG A CA 1
ATOM 2074 C C . ARG A 1 274 ? 35.059 0.603 -33.693 1.00 81.00 274 ARG A C 1
ATOM 2076 O O . ARG A 1 274 ? 35.906 1.341 -33.190 1.00 81.00 274 ARG A O 1
ATOM 2083 N N . ARG A 1 275 ? 34.657 0.722 -34.961 1.00 82.88 275 ARG A N 1
ATOM 2084 C CA . ARG A 1 275 ? 35.162 1.762 -35.875 1.00 82.88 275 ARG A CA 1
ATOM 2085 C C . ARG A 1 275 ? 34.436 3.085 -35.676 1.00 82.88 275 ARG A C 1
ATOM 2087 O O . ARG A 1 275 ? 35.071 4.134 -35.604 1.00 82.88 275 ARG A O 1
ATOM 2094 N N . TRP A 1 276 ? 33.112 3.038 -35.548 1.00 87.94 276 TRP A N 1
ATOM 2095 C CA . TRP A 1 276 ? 32.269 4.203 -35.269 1.00 87.94 276 TRP A CA 1
ATOM 2096 C C . TRP A 1 276 ? 30.942 3.789 -34.616 1.00 87.94 276 TRP A C 1
ATOM 2098 O O . TRP A 1 276 ? 30.557 2.622 -34.644 1.00 87.94 276 TRP A O 1
ATOM 2108 N N . GLY A 1 277 ? 30.222 4.753 -34.033 1.00 85.25 277 GLY A N 1
ATOM 2109 C CA . GLY A 1 277 ? 28.965 4.500 -33.319 1.00 85.25 277 GLY A CA 1
ATOM 2110 C C . GLY A 1 277 ? 29.181 3.935 -31.903 1.00 85.25 277 GLY A C 1
ATOM 2111 O O . GLY A 1 277 ? 30.289 4.055 -31.373 1.00 85.25 277 GLY A O 1
ATOM 2112 N N . PRO A 1 278 ? 28.150 3.340 -31.268 1.00 85.62 278 PRO A N 1
ATOM 2113 C CA . PRO A 1 278 ? 26.797 3.148 -31.792 1.00 85.62 278 PRO A CA 1
ATOM 2114 C C . PRO A 1 278 ? 26.023 4.470 -31.881 1.00 85.62 278 PRO A C 1
ATOM 2116 O O . PRO A 1 278 ? 25.960 5.239 -30.929 1.00 85.62 278 PRO A O 1
ATOM 2119 N N . ASN A 1 279 ? 25.407 4.725 -33.031 1.00 91.56 279 ASN A N 1
ATOM 2120 C CA . ASN A 1 279 ? 24.518 5.860 -33.246 1.00 91.56 279 ASN A CA 1
ATOM 2121 C C . ASN A 1 279 ? 23.079 5.391 -33.044 1.00 91.56 279 ASN A C 1
ATOM 2123 O O . ASN A 1 279 ? 22.518 4.734 -33.923 1.00 91.56 279 ASN A O 1
ATOM 2127 N N . VAL A 1 280 ? 22.496 5.698 -31.885 1.00 90.00 280 VAL A N 1
ATOM 2128 C CA . VAL A 1 280 ? 21.119 5.309 -31.558 1.00 90.00 280 VAL A CA 1
ATOM 2129 C C . VAL A 1 280 ? 20.159 6.465 -31.804 1.00 90.00 280 VAL A C 1
ATOM 2131 O O . VAL A 1 280 ? 20.433 7.611 -31.461 1.00 90.00 280 VAL A O 1
ATOM 2134 N N . THR A 1 281 ? 19.009 6.156 -32.392 1.00 93.94 281 THR A N 1
ATOM 2135 C CA . THR A 1 281 ? 17.944 7.112 -32.689 1.00 93.94 281 THR A CA 1
ATOM 2136 C C . THR A 1 281 ? 16.592 6.557 -32.259 1.00 93.94 281 THR A C 1
ATOM 2138 O O . THR A 1 281 ? 16.313 5.369 -32.419 1.00 93.94 281 THR A O 1
ATOM 2141 N N . TRP A 1 282 ? 15.742 7.425 -31.717 1.00 93.75 282 TRP A N 1
ATOM 2142 C CA . TRP A 1 282 ? 14.348 7.112 -31.420 1.00 93.75 282 TRP A CA 1
ATOM 2143 C C . TRP A 1 282 ? 13.458 7.477 -32.611 1.00 93.75 282 TRP A C 1
ATOM 2145 O O . TRP A 1 282 ? 13.542 8.586 -33.141 1.00 93.75 282 TRP A O 1
ATOM 2155 N N . ARG A 1 283 ? 12.590 6.554 -33.028 1.00 93.69 283 ARG A N 1
ATOM 2156 C CA . ARG A 1 283 ? 11.624 6.741 -34.115 1.00 93.69 283 ARG A CA 1
ATOM 2157 C C . ARG A 1 283 ? 10.201 6.662 -33.562 1.00 93.69 283 ARG A C 1
ATOM 2159 O O . ARG A 1 283 ? 9.634 5.577 -33.451 1.00 93.69 283 ARG A O 1
ATOM 2166 N N . ALA A 1 284 ? 9.619 7.827 -33.267 1.00 91.62 284 ALA A N 1
ATOM 2167 C CA . ALA A 1 284 ? 8.288 7.953 -32.665 1.00 91.62 284 ALA A CA 1
ATOM 2168 C C . ALA A 1 284 ? 7.188 7.224 -33.460 1.00 91.62 284 ALA A C 1
ATOM 2170 O O . ALA A 1 284 ? 6.485 6.393 -32.902 1.00 91.62 284 ALA A O 1
ATOM 2171 N N . ASN A 1 285 ? 7.100 7.446 -34.777 1.00 88.00 285 ASN A N 1
ATOM 2172 C CA . ASN A 1 285 ? 6.017 6.905 -35.618 1.00 88.00 285 ASN A CA 1
ATOM 2173 C C . ASN A 1 285 ? 5.890 5.373 -35.603 1.00 88.00 285 ASN A C 1
ATOM 2175 O O . ASN A 1 285 ? 4.850 4.850 -35.986 1.00 88.00 285 ASN A O 1
ATOM 2179 N N . ALA A 1 286 ? 6.953 4.663 -35.226 1.00 83.75 286 ALA A N 1
ATOM 2180 C CA . ALA A 1 286 ? 6.992 3.206 -35.215 1.00 83.75 286 ALA A CA 1
ATOM 2181 C C . ALA A 1 286 ? 7.244 2.627 -33.817 1.00 83.75 286 ALA A C 1
ATOM 2183 O O . ALA A 1 286 ? 7.449 1.423 -33.716 1.00 83.75 286 ALA A O 1
ATOM 2184 N N . ALA A 1 287 ? 7.296 3.466 -32.769 1.00 91.88 287 ALA A N 1
ATOM 2185 C CA . ALA A 1 287 ? 7.768 3.076 -31.439 1.00 91.88 287 ALA A CA 1
ATOM 2186 C C . ALA A 1 287 ? 9.027 2.201 -31.553 1.00 91.88 287 ALA A C 1
ATOM 2188 O O . ALA A 1 287 ? 8.997 1.012 -31.254 1.00 91.88 287 ALA A O 1
ATOM 2189 N N . THR A 1 288 ? 10.101 2.737 -32.138 1.00 91.31 288 THR A N 1
ATOM 2190 C CA . THR A 1 288 ? 11.294 1.944 -32.474 1.00 91.31 288 THR A CA 1
ATOM 2191 C C . THR A 1 288 ? 12.570 2.659 -32.050 1.00 91.31 288 THR A C 1
ATOM 2193 O O . THR A 1 288 ? 12.747 3.844 -32.339 1.00 91.31 288 THR A O 1
ATOM 2196 N N . LEU A 1 289 ? 13.494 1.927 -31.431 1.00 88.25 289 LEU A N 1
ATOM 2197 C CA . LEU A 1 289 ? 14.893 2.335 -31.301 1.00 88.25 289 LEU A CA 1
ATOM 2198 C C . LEU A 1 289 ? 15.693 1.748 -32.461 1.00 88.25 289 LEU A C 1
ATOM 2200 O O . LEU A 1 289 ? 15.659 0.541 -32.688 1.00 88.25 289 LEU A O 1
ATOM 2204 N N . GLU A 1 290 ? 16.417 2.591 -33.191 1.00 91.06 290 GLU A N 1
ATOM 2205 C CA . GLU A 1 290 ? 17.343 2.158 -34.238 1.00 91.06 290 GLU A CA 1
ATOM 2206 C C . GLU A 1 290 ? 18.773 2.514 -33.843 1.00 91.06 290 GLU A C 1
ATOM 2208 O O . GLU A 1 290 ? 19.094 3.691 -33.681 1.00 91.06 290 GLU A O 1
ATOM 2213 N N . ALA A 1 291 ? 19.625 1.502 -33.723 1.00 87.00 291 ALA A N 1
ATOM 2214 C CA . ALA A 1 291 ? 21.054 1.631 -33.503 1.00 87.00 291 ALA A CA 1
ATOM 2215 C C . ALA A 1 291 ? 21.814 1.291 -34.786 1.00 87.00 291 ALA A C 1
ATOM 2217 O O . ALA A 1 291 ? 21.519 0.293 -35.441 1.00 87.00 291 ALA A O 1
ATOM 2218 N N . ARG A 1 292 ? 22.813 2.102 -35.131 1.00 88.62 292 ARG A N 1
ATOM 2219 C CA . ARG A 1 292 ? 23.755 1.808 -36.217 1.00 88.62 292 ARG A CA 1
ATOM 2220 C C . ARG A 1 292 ? 25.171 1.794 -35.694 1.00 88.62 292 ARG A C 1
ATOM 2222 O O . ARG A 1 292 ? 25.552 2.694 -34.943 1.00 88.62 292 ARG A O 1
ATOM 2229 N N . VAL A 1 293 ? 25.948 0.805 -36.097 1.00 82.56 293 VAL A N 1
ATOM 2230 C CA . VAL A 1 293 ? 27.326 0.657 -35.648 1.00 82.56 293 VAL A CA 1
ATOM 2231 C C . VAL A 1 293 ? 28.199 0.099 -36.760 1.00 82.56 293 VAL A C 1
ATOM 2233 O O . VAL A 1 293 ? 27.783 -0.797 -37.492 1.00 82.56 293 VAL A O 1
ATOM 2236 N N . GLY A 1 294 ? 29.408 0.643 -36.868 1.00 81.00 294 GLY A N 1
ATOM 2237 C CA . GLY A 1 294 ? 30.472 0.076 -37.684 1.00 81.00 294 GLY A CA 1
ATOM 2238 C C . GLY A 1 294 ? 31.443 -0.667 -36.788 1.00 81.00 294 GLY A C 1
ATOM 2239 O O . GLY A 1 294 ? 32.045 -0.067 -35.889 1.00 81.00 294 GLY A O 1
ATOM 2240 N N . ILE A 1 295 ? 31.591 -1.960 -37.032 1.00 75.19 295 ILE A N 1
ATOM 2241 C CA . ILE A 1 295 ? 32.503 -2.831 -36.301 1.00 75.19 295 ILE A CA 1
ATOM 2242 C C . ILE A 1 295 ? 33.501 -3.462 -37.266 1.00 75.19 295 ILE A C 1
ATOM 2244 O O . ILE A 1 295 ? 33.201 -3.693 -38.429 1.00 75.19 295 ILE A O 1
ATOM 2248 N N . GLU A 1 296 ? 34.687 -3.724 -36.759 1.00 74.88 296 GLU A N 1
ATOM 2249 C CA . GLU A 1 296 ? 35.731 -4.519 -37.386 1.00 74.88 296 GLU A CA 1
ATOM 2250 C C . GLU A 1 296 ? 35.831 -5.802 -36.568 1.00 74.88 296 GLU A C 1
ATOM 2252 O O . GLU A 1 296 ? 36.007 -5.760 -35.345 1.00 74.88 296 GLU A O 1
ATOM 2257 N N . MET A 1 297 ? 35.623 -6.935 -37.223 1.00 69.38 297 MET A N 1
ATOM 2258 C CA . MET A 1 297 ? 35.801 -8.252 -36.631 1.00 69.38 297 MET A CA 1
ATOM 2259 C C . MET A 1 297 ? 37.248 -8.657 -36.875 1.00 69.38 297 MET A C 1
ATOM 2261 O O . MET A 1 297 ? 37.640 -8.865 -38.021 1.00 69.38 297 MET A O 1
ATOM 2265 N N . VAL A 1 298 ? 38.028 -8.710 -35.799 1.00 67.94 298 VAL A N 1
ATOM 2266 C CA . VAL A 1 298 ? 39.466 -8.980 -35.859 1.00 67.94 298 VAL A CA 1
ATOM 2267 C C . VAL A 1 298 ? 39.693 -10.477 -36.059 1.00 67.94 298 VAL A C 1
ATOM 2269 O O . VAL A 1 298 ? 39.040 -11.283 -35.387 1.00 67.94 298 VAL A O 1
ATOM 2272 N N . ASP A 1 299 ? 40.591 -10.834 -36.976 1.00 65.44 299 ASP A N 1
ATOM 2273 C CA . ASP A 1 299 ? 40.935 -12.214 -37.351 1.00 65.44 299 ASP A CA 1
ATOM 2274 C C . ASP A 1 299 ? 39.705 -13.052 -37.751 1.00 65.44 299 ASP A C 1
ATOM 2276 O O . ASP A 1 299 ? 39.570 -14.233 -37.415 1.00 65.44 299 ASP A O 1
ATOM 2280 N N . ALA A 1 300 ? 38.742 -12.423 -38.429 1.00 57.84 300 ALA A N 1
ATOM 2281 C CA . ALA A 1 300 ? 37.460 -13.053 -38.723 1.00 57.84 300 ALA A CA 1
ATOM 2282 C C . ALA A 1 300 ? 37.595 -14.219 -39.718 1.00 57.84 300 ALA A C 1
ATOM 2284 O O . ALA A 1 300 ? 36.811 -15.169 -39.661 1.00 57.84 300 ALA A O 1
ATOM 2285 N N . CYS A 1 301 ? 38.593 -14.177 -40.606 1.00 58.62 301 CYS A N 1
ATOM 2286 C CA . CYS A 1 301 ? 38.836 -15.217 -41.601 1.00 58.62 301 CYS A CA 1
ATOM 2287 C C . CYS A 1 301 ? 40.274 -15.737 -41.535 1.00 58.62 301 CYS A C 1
ATOM 2289 O O . CYS A 1 301 ? 41.191 -14.986 -41.869 1.00 58.62 301 CYS A O 1
ATOM 2291 N N . PRO A 1 302 ? 40.489 -17.028 -41.231 1.00 52.38 302 PRO A N 1
ATOM 2292 C CA . PRO A 1 302 ? 41.805 -17.623 -41.376 1.00 52.38 302 PRO A CA 1
ATOM 2293 C C . PRO A 1 302 ? 42.190 -17.706 -42.856 1.00 52.38 302 PRO A C 1
ATOM 2295 O O . PRO A 1 302 ? 41.511 -18.366 -43.651 1.00 52.38 302 PRO A O 1
ATOM 2298 N N . PHE A 1 303 ? 43.277 -17.033 -43.234 1.00 48.72 303 PHE A N 1
ATOM 2299 C CA . PHE A 1 303 ? 43.860 -17.098 -44.575 1.00 48.72 303 PHE A CA 1
ATOM 2300 C C . PHE A 1 303 ? 45.240 -17.762 -44.511 1.00 48.72 303 PHE A C 1
ATOM 2302 O O . PHE A 1 303 ? 45.904 -17.769 -43.483 1.00 48.72 303 PHE A O 1
ATOM 2309 N N . PHE A 1 304 ? 45.705 -18.329 -45.627 1.00 40.47 304 PHE A N 1
ATOM 2310 C CA . PHE A 1 304 ? 46.937 -19.136 -45.679 1.00 40.47 304 PHE A CA 1
ATOM 2311 C C . PHE A 1 304 ? 48.241 -18.379 -45.344 1.00 40.47 304 PHE A C 1
ATOM 2313 O O . PHE A 1 304 ? 49.300 -19.007 -45.323 1.00 40.47 304 PHE A O 1
ATOM 2320 N N . VAL A 1 305 ? 48.185 -17.058 -45.139 1.00 50.62 305 VAL A N 1
ATOM 2321 C CA . VAL A 1 305 ? 49.361 -16.199 -44.920 1.00 50.62 305 VAL A CA 1
ATOM 2322 C C . VAL A 1 305 ? 49.203 -15.336 -43.666 1.00 50.62 305 VAL A C 1
ATOM 2324 O O . VAL A 1 305 ? 50.105 -15.375 -42.844 1.00 50.62 305 VAL A O 1
ATOM 2327 N N . ASP A 1 306 ? 48.074 -14.635 -43.506 1.00 51.09 306 ASP A N 1
ATOM 2328 C CA . ASP A 1 306 ? 47.710 -13.838 -42.322 1.00 51.09 306 ASP A CA 1
ATOM 2329 C C . ASP A 1 306 ? 46.177 -13.800 -42.192 1.00 51.09 306 ASP A C 1
ATOM 2331 O O . ASP A 1 306 ? 45.483 -13.790 -43.212 1.00 51.09 306 ASP A O 1
ATOM 2335 N N . ASP A 1 307 ? 45.642 -13.778 -40.971 1.00 58.28 307 ASP A N 1
ATOM 2336 C CA . ASP A 1 307 ? 44.197 -13.683 -40.734 1.00 58.28 307 ASP A CA 1
ATOM 2337 C C . ASP A 1 307 ? 43.642 -12.343 -41.268 1.00 58.28 307 ASP A C 1
ATOM 2339 O O . ASP A 1 307 ? 44.307 -11.307 -41.223 1.00 58.28 307 ASP A O 1
ATOM 2343 N N . ILE A 1 308 ? 42.438 -12.369 -41.854 1.00 59.81 308 ILE A N 1
ATOM 2344 C CA . ILE A 1 308 ? 41.806 -11.193 -42.473 1.00 59.81 308 ILE A CA 1
ATOM 2345 C C . ILE A 1 308 ? 40.734 -10.631 -41.535 1.00 59.81 308 ILE A C 1
ATOM 2347 O O . ILE A 1 308 ? 39.773 -11.329 -41.189 1.00 59.81 308 ILE A O 1
ATOM 2351 N N . ASP A 1 309 ? 40.878 -9.350 -41.195 1.00 68.94 309 ASP A N 1
ATOM 2352 C CA . ASP A 1 309 ? 39.865 -8.554 -40.501 1.00 68.94 309 ASP A CA 1
ATOM 2353 C C . ASP A 1 309 ? 38.678 -8.255 -41.431 1.00 68.94 309 ASP A C 1
ATOM 2355 O O . ASP A 1 309 ? 38.851 -8.000 -42.626 1.00 68.94 309 ASP A O 1
ATOM 2359 N N . VAL A 1 310 ? 37.454 -8.277 -40.895 1.00 66.12 310 VAL A N 1
ATOM 2360 C CA . VAL A 1 310 ? 36.230 -8.000 -41.668 1.00 66.12 310 VAL A CA 1
ATOM 2361 C C . VAL A 1 310 ? 35.509 -6.780 -41.122 1.00 66.12 310 VAL A C 1
ATOM 2363 O O . VAL A 1 310 ? 35.046 -6.762 -39.981 1.00 66.12 310 VAL A O 1
ATOM 2366 N N . ASP A 1 311 ? 35.329 -5.783 -41.983 1.00 72.25 311 ASP A N 1
ATOM 2367 C CA . ASP A 1 311 ? 34.517 -4.613 -41.682 1.00 72.25 311 ASP A CA 1
ATOM 2368 C C . ASP A 1 311 ? 33.016 -4.877 -41.904 1.00 72.25 311 ASP A C 1
ATOM 2370 O O . ASP A 1 311 ? 32.577 -5.221 -43.009 1.00 72.25 311 ASP A O 1
ATOM 2374 N N . VAL A 1 312 ? 32.203 -4.650 -40.870 1.00 66.81 312 VAL A N 1
ATOM 2375 C CA . VAL A 1 312 ? 30.748 -4.855 -40.877 1.00 66.81 312 VAL A CA 1
ATOM 2376 C C . VAL A 1 312 ? 30.019 -3.580 -40.462 1.00 66.81 312 VAL A C 1
ATOM 2378 O O . VAL A 1 312 ? 30.296 -2.985 -39.416 1.00 66.81 312 VAL A O 1
ATOM 2381 N N . GLU A 1 313 ? 29.013 -3.195 -41.246 1.00 75.75 313 GLU A N 1
ATOM 2382 C CA . GLU A 1 313 ? 28.000 -2.234 -40.816 1.00 75.75 313 GLU A CA 1
ATOM 2383 C C . GLU A 1 313 ? 26.755 -2.989 -40.344 1.00 75.75 313 GLU A C 1
ATOM 2385 O O . GLU A 1 313 ? 26.139 -3.744 -41.100 1.00 75.75 313 GLU A O 1
ATOM 2390 N N . ALA A 1 314 ? 26.375 -2.773 -39.085 1.00 72.25 314 ALA A N 1
ATOM 2391 C CA . ALA A 1 314 ? 25.196 -3.375 -38.480 1.00 72.25 314 ALA A CA 1
ATOM 2392 C C . ALA A 1 314 ? 24.155 -2.303 -38.137 1.00 72.25 314 ALA A C 1
ATOM 2394 O O . ALA A 1 314 ? 24.432 -1.314 -37.451 1.00 72.25 314 ALA A O 1
ATOM 2395 N N . THR A 1 315 ? 22.927 -2.521 -38.600 1.00 78.88 315 THR A N 1
ATOM 2396 C CA . THR A 1 315 ? 21.731 -1.776 -38.210 1.00 78.88 315 THR A CA 1
ATOM 2397 C C . THR A 1 315 ? 20.831 -2.669 -37.382 1.00 78.88 315 THR A C 1
ATOM 2399 O O . THR A 1 315 ? 20.467 -3.771 -37.785 1.00 78.88 315 THR A O 1
ATOM 2402 N N . ILE A 1 316 ? 20.414 -2.158 -36.234 1.00 79.38 316 ILE A N 1
ATOM 2403 C CA . ILE A 1 316 ? 19.620 -2.905 -35.279 1.00 79.38 316 ILE A CA 1
ATOM 2404 C C . ILE A 1 316 ? 18.388 -2.098 -34.920 1.00 79.38 316 ILE A C 1
ATOM 2406 O O . ILE A 1 316 ? 18.489 -0.926 -34.564 1.00 79.38 316 ILE A O 1
ATOM 2410 N N . ARG A 1 317 ? 17.219 -2.723 -35.025 1.00 86.50 317 ARG A N 1
ATOM 2411 C CA . ARG A 1 317 ? 15.929 -2.111 -34.715 1.00 86.50 317 ARG A CA 1
ATOM 2412 C C . ARG A 1 317 ? 15.239 -2.884 -33.607 1.00 86.50 317 ARG A C 1
ATOM 2414 O O . ARG A 1 317 ? 14.988 -4.067 -33.785 1.00 86.50 317 ARG A O 1
ATOM 2421 N N . ALA A 1 318 ? 14.894 -2.213 -32.517 1.00 85.88 318 ALA A N 1
ATOM 2422 C CA . ALA A 1 318 ? 14.031 -2.741 -31.466 1.00 85.88 318 ALA A CA 1
ATOM 2423 C C . ALA A 1 318 ? 12.673 -2.038 -31.550 1.00 85.88 318 ALA A C 1
ATOM 2425 O O . ALA A 1 318 ? 12.602 -0.825 -31.343 1.00 85.88 318 ALA A O 1
ATOM 2426 N N . SER A 1 319 ? 11.623 -2.780 -31.902 1.00 90.88 319 SER A N 1
ATOM 2427 C CA . SER A 1 319 ? 10.249 -2.271 -32.023 1.00 90.88 319 SER A CA 1
ATOM 2428 C C . SER A 1 319 ? 9.419 -2.746 -30.836 1.00 90.88 319 SER A C 1
ATOM 2430 O O . SER A 1 319 ? 9.518 -3.911 -30.457 1.00 90.88 319 SER A O 1
ATOM 2432 N N . PHE A 1 320 ? 8.601 -1.860 -30.271 1.00 89.62 320 PHE A N 1
ATOM 2433 C CA . PHE A 1 320 ? 7.818 -2.136 -29.067 1.00 89.62 320 PHE A CA 1
ATOM 2434 C C . PHE A 1 320 ? 6.329 -2.235 -29.413 1.00 89.62 320 PHE A C 1
ATOM 2436 O O . PHE A 1 320 ? 5.788 -1.368 -30.101 1.00 89.62 320 PHE A O 1
ATOM 2443 N N . SER A 1 321 ? 5.653 -3.276 -28.930 1.00 90.94 321 SER A N 1
ATOM 2444 C CA . SER A 1 321 ? 4.221 -3.500 -29.162 1.00 90.94 321 SER A CA 1
ATOM 2445 C C . SER A 1 321 ? 3.568 -4.280 -28.015 1.00 90.94 321 SER A C 1
ATOM 2447 O O . SER A 1 321 ? 4.243 -4.722 -27.090 1.00 90.94 321 SER A O 1
ATOM 2449 N N . VAL A 1 322 ? 2.243 -4.427 -28.050 1.00 87.75 322 VAL A N 1
ATOM 2450 C CA . VAL A 1 322 ? 1.484 -5.292 -27.130 1.00 87.75 322 VAL A CA 1
ATOM 2451 C C . VAL A 1 322 ? 0.804 -6.362 -27.964 1.00 87.75 322 VAL A C 1
ATOM 2453 O O . VAL A 1 322 ? 0.209 -6.029 -28.990 1.00 87.75 322 VAL A O 1
ATOM 2456 N N . ASP A 1 323 ? 0.876 -7.620 -27.530 1.00 79.44 323 ASP A N 1
ATOM 2457 C CA . ASP A 1 323 ? 0.125 -8.702 -28.169 1.00 79.44 323 ASP A CA 1
ATOM 2458 C C . ASP A 1 323 ? -1.384 -8.463 -27.939 1.00 79.44 323 ASP A C 1
ATOM 2460 O O . ASP A 1 323 ? -1.837 -8.482 -26.790 1.00 79.44 323 ASP A O 1
ATOM 2464 N N . PRO A 1 324 ? -2.198 -8.244 -28.991 1.00 73.19 324 PRO A N 1
ATOM 2465 C CA . PRO A 1 324 ? -3.631 -8.003 -28.832 1.00 73.19 324 PRO A CA 1
ATOM 2466 C C . PRO A 1 324 ? -4.378 -9.175 -28.179 1.00 73.19 324 PRO A C 1
ATOM 2468 O O . PRO A 1 324 ? -5.450 -8.973 -27.612 1.00 73.19 324 PRO A O 1
ATOM 2471 N N . ALA A 1 325 ? -3.836 -10.396 -28.265 1.00 77.94 325 ALA A N 1
ATOM 2472 C CA . ALA A 1 325 ? -4.422 -11.595 -27.677 1.00 77.94 325 ALA A CA 1
ATOM 2473 C C . ALA A 1 325 ? -4.017 -11.808 -26.208 1.00 77.94 325 ALA A C 1
ATOM 2475 O O . ALA A 1 325 ? -4.664 -12.585 -25.504 1.00 77.94 325 ALA A O 1
ATOM 2476 N N . GLN A 1 326 ? -2.963 -11.135 -25.735 1.00 78.00 326 GLN A N 1
ATOM 2477 C CA . GLN A 1 326 ? -2.432 -11.273 -24.379 1.00 78.00 326 GLN A CA 1
ATOM 2478 C C . GLN A 1 326 ? -2.211 -9.885 -23.754 1.00 78.00 326 GLN A C 1
ATOM 2480 O O . GLN A 1 326 ? -1.110 -9.335 -23.841 1.00 78.00 326 GLN A O 1
ATOM 2485 N N . PRO A 1 327 ? -3.235 -9.296 -23.098 1.00 74.25 327 PRO A N 1
ATOM 2486 C CA . PRO A 1 327 ? -3.030 -8.065 -22.343 1.00 74.25 327 PRO A CA 1
ATOM 2487 C C . PRO A 1 327 ? -1.986 -8.314 -21.254 1.00 74.25 327 PRO A C 1
ATOM 2489 O O . PRO A 1 327 ? -1.907 -9.419 -20.714 1.00 74.25 327 PRO A O 1
ATOM 2492 N N . ASN A 1 328 ? -1.230 -7.277 -20.888 1.00 77.19 328 ASN A N 1
ATOM 2493 C CA . ASN A 1 328 ? -0.103 -7.371 -19.957 1.00 77.19 328 ASN A CA 1
ATOM 2494 C C . ASN A 1 328 ? 1.093 -8.150 -20.510 1.00 77.19 328 ASN A C 1
ATOM 2496 O O . ASN A 1 328 ? 1.767 -8.819 -19.744 1.00 77.19 328 ASN A O 1
ATOM 2500 N N . VAL A 1 329 ? 1.376 -8.094 -21.809 1.00 81.25 329 VAL A N 1
ATOM 2501 C CA . VAL A 1 329 ? 2.625 -8.631 -22.367 1.00 81.25 329 VAL A CA 1
ATOM 2502 C C . VAL A 1 329 ? 3.236 -7.581 -23.282 1.00 81.25 329 VAL A C 1
ATOM 2504 O O . VAL A 1 329 ? 2.637 -7.204 -24.290 1.00 81.25 329 VAL A O 1
ATOM 2507 N N . LEU A 1 330 ? 4.420 -7.087 -22.919 1.00 80.00 330 LEU A N 1
ATOM 2508 C CA . LEU A 1 330 ? 5.208 -6.232 -23.798 1.00 80.00 330 LEU A CA 1
ATOM 2509 C C . LEU A 1 330 ? 5.928 -7.128 -24.806 1.00 80.00 330 LEU A C 1
ATOM 2511 O O . LEU A 1 330 ? 6.743 -7.969 -24.431 1.00 80.00 330 LEU A O 1
ATOM 2515 N N . GLN A 1 331 ? 5.625 -6.947 -26.084 1.00 86.88 331 GLN A N 1
ATOM 2516 C CA . GLN A 1 331 ? 6.296 -7.639 -27.171 1.00 86.88 331 GLN A CA 1
ATOM 2517 C C . GLN A 1 331 ? 7.379 -6.738 -27.763 1.00 86.88 331 GLN A C 1
ATOM 2519 O O . GLN A 1 331 ? 7.100 -5.641 -28.256 1.00 86.88 331 GLN A O 1
ATOM 2524 N N . ASN A 1 332 ? 8.609 -7.238 -27.745 1.00 84.19 332 ASN A N 1
ATOM 2525 C CA . ASN A 1 332 ? 9.786 -6.579 -28.288 1.00 84.19 332 ASN A CA 1
ATOM 2526 C C . ASN A 1 332 ? 10.281 -7.350 -29.510 1.00 84.19 332 ASN A C 1
ATOM 2528 O O . ASN A 1 332 ? 10.677 -8.511 -29.401 1.00 84.19 332 ASN A O 1
ATOM 2532 N N . ASP A 1 333 ? 10.266 -6.703 -30.672 1.00 86.88 333 ASP A N 1
ATOM 2533 C CA . ASP A 1 333 ? 10.756 -7.271 -31.925 1.00 86.88 333 ASP A CA 1
ATOM 2534 C C . ASP A 1 333 ? 12.111 -6.655 -32.279 1.00 86.88 333 ASP A C 1
ATOM 2536 O O . ASP A 1 333 ? 12.210 -5.472 -32.622 1.00 86.88 333 ASP A O 1
ATOM 2540 N N . TYR A 1 334 ? 13.155 -7.476 -32.222 1.00 81.00 334 TYR A N 1
ATOM 2541 C CA . TYR A 1 334 ? 14.512 -7.110 -32.604 1.00 81.00 334 TYR A CA 1
ATOM 2542 C C . TYR A 1 334 ? 14.783 -7.562 -34.027 1.00 81.00 334 TYR A C 1
ATOM 2544 O O . TYR A 1 334 ? 14.694 -8.750 -34.335 1.00 81.00 334 TYR A O 1
ATOM 2552 N N . ARG A 1 335 ? 15.144 -6.616 -34.892 1.00 80.81 335 ARG A N 1
ATOM 2553 C CA . ARG A 1 335 ? 15.588 -6.889 -36.255 1.00 80.81 335 ARG A CA 1
ATOM 2554 C C . ARG A 1 335 ? 17.028 -6.460 -36.452 1.00 80.81 335 ARG A C 1
ATOM 2556 O O . ARG A 1 335 ? 17.351 -5.284 -36.277 1.00 80.81 335 ARG A O 1
ATOM 2563 N N . LEU A 1 336 ? 17.861 -7.404 -36.854 1.00 73.31 336 LEU A N 1
ATOM 2564 C CA . LEU A 1 336 ? 19.288 -7.245 -37.082 1.00 73.31 336 LEU A CA 1
ATOM 2565 C C . LEU A 1 336 ? 19.539 -7.293 -38.580 1.00 73.31 336 LEU A C 1
ATOM 2567 O O . LEU A 1 336 ? 19.187 -8.266 -39.225 1.00 73.31 336 LEU A O 1
ATOM 2571 N N . HIS A 1 337 ? 20.134 -6.245 -39.129 1.00 71.94 337 HIS A N 1
ATOM 2572 C CA . HIS A 1 337 ? 20.577 -6.228 -40.517 1.00 71.94 337 HIS A CA 1
ATOM 2573 C C . HIS A 1 337 ? 22.065 -5.909 -40.510 1.00 71.94 337 HIS A C 1
ATOM 2575 O O . HIS A 1 337 ? 22.462 -4.867 -39.989 1.00 71.94 337 HIS A O 1
ATOM 2581 N N . GLY A 1 338 ? 22.881 -6.800 -41.058 1.00 63.53 338 GLY A N 1
ATOM 2582 C CA . GLY A 1 338 ? 24.326 -6.625 -41.155 1.00 63.53 338 GLY A CA 1
ATOM 2583 C C . GLY A 1 338 ? 24.788 -6.834 -42.586 1.00 63.53 338 GLY A C 1
ATOM 2584 O O . GLY A 1 338 ? 24.316 -7.747 -43.259 1.00 63.53 338 GLY A O 1
ATOM 2585 N N . GLY A 1 339 ? 25.699 -5.990 -43.056 1.00 60.25 339 GLY A N 1
ATOM 2586 C CA . GLY A 1 339 ? 26.340 -6.155 -44.354 1.00 60.25 339 GLY A CA 1
ATOM 2587 C C . GLY A 1 339 ? 27.830 -5.842 -44.260 1.00 60.25 339 GLY A C 1
ATOM 2588 O O . GLY A 1 339 ? 28.209 -4.943 -43.503 1.00 60.25 339 GLY A O 1
ATOM 2589 N N . PRO A 1 340 ? 28.687 -6.557 -45.006 1.00 60.16 340 PRO A N 1
ATOM 2590 C CA . PRO A 1 340 ? 30.088 -6.188 -45.087 1.00 60.16 340 PRO A CA 1
ATOM 2591 C C . PRO A 1 340 ? 30.207 -4.817 -45.752 1.00 60.16 340 PRO A C 1
ATOM 2593 O O . PRO A 1 340 ? 29.568 -4.557 -46.776 1.00 60.16 340 PRO A O 1
ATOM 2596 N N . SER A 1 341 ? 31.029 -3.935 -45.190 1.00 58.44 341 SER A N 1
ATOM 2597 C CA . SER A 1 341 ? 31.220 -2.596 -45.757 1.00 58.44 341 SER A CA 1
ATOM 2598 C C . SER A 1 341 ? 32.266 -2.554 -46.878 1.00 58.44 341 SER A C 1
ATOM 2600 O O . SER A 1 341 ? 32.353 -1.546 -47.578 1.00 58.44 341 SER A O 1
ATOM 2602 N N . ASN A 1 342 ? 33.029 -3.638 -47.091 1.00 60.97 342 ASN A N 1
ATOM 2603 C CA . ASN A 1 342 ? 34.037 -3.753 -48.149 1.00 60.97 342 ASN A CA 1
ATOM 2604 C C . ASN A 1 342 ? 33.906 -5.065 -48.952 1.00 60.97 342 ASN A C 1
ATOM 2606 O O . ASN A 1 342 ? 34.155 -6.166 -48.457 1.00 60.97 342 ASN A O 1
ATOM 2610 N N . HIS A 1 343 ? 33.557 -4.955 -50.238 1.00 57.12 343 HIS A N 1
ATOM 2611 C CA . HIS A 1 343 ? 33.332 -6.106 -51.123 1.00 57.12 343 HIS A CA 1
ATOM 2612 C C . HIS A 1 343 ? 34.598 -6.924 -51.432 1.00 57.12 343 HIS A C 1
ATOM 2614 O O . HIS A 1 343 ? 34.485 -8.103 -51.759 1.00 57.12 343 HIS A O 1
ATOM 2620 N N . LEU A 1 344 ? 35.792 -6.332 -51.330 1.00 53.44 344 LEU A N 1
ATOM 2621 C CA . LEU A 1 344 ? 37.055 -6.995 -51.685 1.00 53.44 344 LEU A CA 1
ATOM 2622 C C . LEU A 1 344 ? 37.521 -7.975 -50.592 1.00 53.44 344 LEU A C 1
ATOM 2624 O O . LEU A 1 344 ? 37.925 -9.093 -50.905 1.00 53.44 344 LEU A O 1
ATOM 2628 N N . GLU A 1 345 ? 37.355 -7.603 -49.321 1.00 52.31 345 GLU A N 1
ATOM 2629 C CA . GLU A 1 345 ? 37.566 -8.477 -48.152 1.00 52.31 345 GLU A CA 1
ATOM 2630 C C . GLU A 1 345 ? 36.478 -9.557 -48.059 1.00 52.31 345 GLU A C 1
ATOM 2632 O O . GLU A 1 345 ? 36.758 -10.713 -47.750 1.00 52.31 345 GLU A O 1
ATOM 2637 N N . THR A 1 346 ? 35.244 -9.223 -48.459 1.00 52.00 346 THR A N 1
ATOM 2638 C CA . THR A 1 346 ? 34.120 -10.175 -48.511 1.00 52.00 346 THR A CA 1
ATOM 2639 C C . THR A 1 346 ? 34.395 -11.342 -49.460 1.00 52.00 346 THR A C 1
ATOM 2641 O O . THR A 1 346 ? 34.035 -12.472 -49.153 1.00 52.00 346 THR A O 1
ATOM 2644 N N . ILE A 1 347 ? 35.039 -11.101 -50.608 1.00 51.09 347 ILE A N 1
ATOM 2645 C CA . ILE A 1 347 ? 35.354 -12.152 -51.592 1.00 51.09 347 ILE A CA 1
ATOM 2646 C C . ILE A 1 347 ? 36.466 -13.079 -51.075 1.00 51.09 347 ILE A C 1
ATOM 2648 O O . ILE A 1 347 ? 36.385 -14.287 -51.290 1.00 51.09 347 ILE A O 1
ATOM 2652 N N . ALA A 1 348 ? 37.460 -12.542 -50.358 1.00 46.94 348 ALA A N 1
ATOM 2653 C CA . ALA A 1 348 ? 38.509 -13.337 -49.712 1.00 46.94 348 ALA A CA 1
ATOM 2654 C C . ALA A 1 348 ? 37.963 -14.176 -48.539 1.00 46.94 348 ALA A C 1
ATOM 2656 O O . ALA A 1 348 ? 38.394 -15.309 -48.336 1.00 46.94 348 ALA A O 1
ATOM 2657 N N . CYS A 1 349 ? 36.954 -13.655 -47.836 1.00 48.47 349 CYS A N 1
ATOM 2658 C CA . CYS A 1 349 ? 36.252 -14.324 -46.743 1.00 48.47 349 CYS A CA 1
ATOM 2659 C C . CYS A 1 349 ? 35.080 -15.219 -47.170 1.00 48.47 349 CYS A C 1
ATOM 2661 O O . CYS A 1 349 ? 34.638 -16.032 -46.369 1.00 48.47 349 CYS A O 1
ATOM 2663 N N . ALA A 1 350 ? 34.549 -15.126 -48.393 1.00 43.31 350 ALA A N 1
ATOM 2664 C CA . ALA A 1 350 ? 33.315 -15.820 -48.797 1.00 43.31 350 ALA A CA 1
ATOM 2665 C C . ALA A 1 350 ? 33.408 -17.359 -48.749 1.00 43.31 350 ALA A C 1
ATOM 2667 O O . ALA A 1 350 ? 32.383 -18.029 -48.637 1.00 43.31 350 ALA A O 1
ATOM 2668 N N . VAL A 1 351 ? 34.620 -17.923 -48.786 1.00 43.06 351 VAL A N 1
ATOM 2669 C CA . VAL A 1 351 ? 34.866 -19.369 -48.619 1.00 43.06 351 VAL A CA 1
ATOM 2670 C C . VAL A 1 351 ? 34.830 -19.791 -47.135 1.00 43.06 351 VAL A C 1
ATOM 2672 O O . VAL A 1 351 ? 34.614 -20.962 -46.833 1.00 43.06 351 VAL A O 1
ATOM 2675 N N . THR A 1 352 ? 34.925 -18.832 -46.209 1.00 40.03 352 THR A N 1
ATOM 2676 C CA . THR A 1 352 ? 34.967 -19.022 -44.745 1.00 40.03 352 THR A CA 1
ATOM 2677 C C . THR A 1 352 ? 33.845 -18.264 -44.006 1.00 40.03 352 THR A C 1
ATOM 2679 O O . THR A 1 352 ? 33.670 -18.425 -42.804 1.00 40.03 352 THR A O 1
ATOM 2682 N N . ALA A 1 353 ? 33.016 -17.490 -44.716 1.00 34.44 353 ALA A N 1
ATOM 2683 C CA . ALA A 1 353 ? 31.913 -16.688 -44.175 1.00 34.44 353 ALA A CA 1
ATOM 2684 C C . ALA A 1 353 ? 30.749 -17.535 -43.622 1.00 34.44 353 ALA A C 1
ATOM 2686 O O . ALA A 1 353 ? 29.984 -17.061 -42.785 1.00 34.44 353 ALA A O 1
ATOM 2687 N N . ALA A 1 354 ? 30.652 -18.809 -44.023 1.00 36.75 354 ALA A N 1
ATOM 2688 C CA . ALA A 1 354 ? 29.745 -19.785 -43.411 1.00 36.75 354 ALA A CA 1
ATOM 2689 C C . ALA A 1 354 ? 30.151 -20.159 -41.967 1.00 36.75 354 ALA A C 1
ATOM 2691 O O . ALA A 1 354 ? 29.355 -20.731 -41.230 1.00 36.75 354 ALA A O 1
ATOM 2692 N N . LEU A 1 355 ? 31.380 -19.819 -41.563 1.00 37.00 355 LEU A N 1
ATOM 2693 C CA . LEU A 1 355 ? 31.980 -20.115 -40.264 1.00 37.00 355 LEU A CA 1
ATOM 2694 C C . LEU A 1 355 ? 32.306 -18.838 -39.469 1.00 37.00 355 LEU A C 1
ATOM 2696 O O . LEU A 1 355 ? 32.996 -18.930 -38.467 1.00 37.00 355 LEU A O 1
ATOM 2700 N N . LEU A 1 356 ? 31.827 -17.652 -39.866 1.00 34.78 356 LEU A N 1
ATOM 2701 C CA . LEU A 1 356 ? 32.193 -16.390 -39.195 1.00 34.78 356 LEU A CA 1
ATOM 2702 C C . LEU A 1 356 ? 31.419 -16.145 -37.886 1.00 34.78 356 LEU A C 1
ATOM 2704 O O . LEU A 1 356 ? 31.932 -15.558 -36.940 1.00 34.78 356 LEU A O 1
ATOM 2708 N N . TRP A 1 357 ? 30.172 -16.607 -37.826 1.00 40.50 357 TRP A N 1
ATOM 2709 C CA . TRP A 1 357 ? 29.282 -16.410 -36.678 1.00 40.50 357 TRP A CA 1
ATOM 2710 C C . TRP A 1 357 ? 29.529 -17.325 -35.457 1.00 40.50 357 TRP A C 1
ATOM 2712 O O . TRP A 1 357 ? 29.173 -16.917 -34.357 1.00 40.50 357 TRP A O 1
ATOM 2722 N N . PRO A 1 358 ? 30.150 -18.518 -35.587 1.00 35.59 358 PRO A N 1
ATOM 2723 C CA . PRO A 1 358 ? 30.412 -19.412 -34.451 1.00 35.59 358 PRO A CA 1
ATOM 2724 C C . PRO A 1 358 ? 31.626 -19.133 -33.534 1.00 35.59 358 PRO A C 1
ATOM 2726 O O . PRO A 1 358 ? 31.763 -19.816 -32.521 1.00 35.59 358 PRO A O 1
ATOM 2729 N N . PHE A 1 359 ? 32.553 -18.224 -33.864 1.00 33.50 359 PHE A N 1
ATOM 2730 C CA . PHE A 1 359 ? 33.939 -18.264 -33.330 1.00 33.50 359 PHE A CA 1
ATOM 2731 C C . PHE A 1 359 ? 34.289 -17.271 -32.202 1.00 33.50 359 PHE A C 1
ATOM 2733 O O . PHE A 1 359 ? 35.471 -16.978 -31.964 1.00 33.50 359 PHE A O 1
ATOM 2740 N N . MET A 1 360 ? 33.288 -16.743 -31.492 1.00 30.12 360 MET A N 1
ATOM 2741 C CA . MET A 1 360 ? 33.474 -15.608 -30.574 1.00 30.12 360 MET A CA 1
ATOM 2742 C C . MET A 1 360 ? 33.123 -15.863 -29.092 1.00 30.12 360 MET A C 1
ATOM 2744 O O . MET A 1 360 ? 33.248 -14.958 -28.281 1.00 30.12 360 MET A O 1
ATOM 2748 N N . GLY A 1 361 ? 32.836 -17.093 -28.656 1.00 31.42 361 GLY A N 1
ATOM 2749 C CA . GLY A 1 361 ? 32.883 -17.445 -27.218 1.00 31.42 361 GLY A CA 1
ATOM 2750 C C . GLY A 1 361 ? 34.335 -17.564 -26.711 1.00 31.42 361 GLY A C 1
ATOM 2751 O O . GLY A 1 361 ? 35.221 -17.725 -27.550 1.00 31.42 361 GLY A O 1
ATOM 2752 N N . PRO A 1 362 ? 34.658 -17.584 -25.396 1.00 33.00 362 PRO A N 1
ATOM 2753 C CA . PRO A 1 362 ? 33.774 -17.658 -24.225 1.00 33.00 362 PRO A CA 1
ATOM 2754 C C . PRO A 1 362 ? 34.388 -17.043 -22.932 1.00 33.00 362 PRO A C 1
ATOM 2756 O O . PRO A 1 362 ? 35.254 -17.662 -22.321 1.00 33.00 362 PRO A O 1
ATOM 2759 N N . VAL A 1 363 ? 33.941 -15.902 -22.400 1.00 26.73 363 VAL A N 1
ATOM 2760 C CA . VAL A 1 363 ? 34.266 -15.577 -20.991 1.00 26.73 363 VAL A CA 1
ATOM 2761 C C . VAL A 1 363 ? 33.170 -14.713 -20.368 1.00 26.73 363 VAL A C 1
ATOM 2763 O O . VAL A 1 363 ? 32.719 -13.752 -20.975 1.00 26.73 363 VAL A O 1
ATOM 2766 N N . ILE A 1 364 ? 32.840 -15.032 -19.114 1.00 28.20 364 ILE A N 1
ATOM 2767 C CA . ILE A 1 364 ? 32.165 -14.177 -18.122 1.00 28.20 364 ILE A CA 1
ATOM 2768 C C . ILE A 1 364 ? 30.627 -14.242 -18.116 1.00 28.20 364 ILE A C 1
ATOM 2770 O O . ILE A 1 364 ? 29.925 -13.460 -18.739 1.00 28.20 364 ILE A O 1
ATOM 2774 N N . LEU A 1 365 ? 30.168 -15.211 -17.313 1.00 28.88 365 LEU A N 1
ATOM 2775 C CA . LEU A 1 365 ? 29.324 -15.050 -16.114 1.00 28.88 365 LEU A CA 1
ATOM 2776 C C . LEU A 1 365 ? 27.971 -14.329 -16.277 1.00 28.88 365 LEU A C 1
ATOM 2778 O O . LEU A 1 365 ? 27.892 -13.183 -16.692 1.00 28.88 365 LEU A O 1
ATOM 2782 N N . ARG A 1 366 ? 26.862 -15.025 -16.010 1.00 30.23 366 ARG A N 1
ATOM 2783 C CA . ARG A 1 366 ? 26.243 -15.305 -14.689 1.00 30.23 366 ARG A CA 1
ATOM 2784 C C . ARG A 1 366 ? 25.460 -14.113 -14.116 1.00 30.23 366 ARG A C 1
ATOM 2786 O O . ARG A 1 366 ? 26.016 -13.055 -13.858 1.00 30.23 366 ARG A O 1
ATOM 2793 N N . ASP A 1 367 ? 24.197 -14.434 -13.830 1.00 34.78 367 ASP A N 1
ATOM 2794 C CA . ASP A 1 367 ? 23.261 -13.830 -12.876 1.00 34.78 367 ASP A CA 1
ATOM 2795 C C . ASP A 1 367 ? 22.667 -12.458 -13.213 1.00 34.78 367 ASP A C 1
ATOM 2797 O O . ASP A 1 367 ? 23.381 -11.468 -13.214 1.00 34.78 367 ASP A O 1
ATOM 2801 N N . GLN A 1 368 ? 21.330 -12.398 -13.369 1.00 29.16 368 GLN A N 1
ATOM 2802 C CA . GLN A 1 368 ? 20.422 -11.588 -12.528 1.00 29.16 368 GLN A CA 1
ATOM 2803 C C . GLN A 1 368 ? 18.947 -12.032 -12.691 1.00 29.16 368 GLN A C 1
ATOM 2805 O O . GLN A 1 368 ? 18.482 -12.170 -13.822 1.00 29.16 368 GLN A O 1
ATOM 2810 N N . PRO A 1 369 ? 18.181 -12.203 -11.593 1.00 35.84 369 PRO A N 1
ATOM 2811 C CA . PRO A 1 369 ? 16.734 -12.410 -11.634 1.00 35.84 369 PRO A CA 1
ATOM 2812 C C . PRO A 1 369 ? 15.923 -11.137 -11.307 1.00 35.84 369 PRO A C 1
ATOM 2814 O O . PRO A 1 369 ? 16.412 -10.193 -10.682 1.00 35.84 369 PRO A O 1
ATOM 2817 N N . ALA A 1 370 ? 14.655 -11.142 -11.731 1.00 31.08 370 ALA A N 1
ATOM 2818 C CA . ALA A 1 370 ? 13.742 -9.998 -11.787 1.00 31.08 370 ALA A CA 1
ATOM 2819 C C . ALA A 1 370 ? 12.671 -9.972 -10.672 1.00 31.08 370 ALA A C 1
ATOM 2821 O O . ALA A 1 370 ? 12.235 -11.017 -10.198 1.00 31.08 370 ALA A O 1
ATOM 2822 N N . GLY A 1 371 ? 12.184 -8.764 -10.337 1.00 38.78 371 GLY A N 1
ATOM 2823 C CA . GLY A 1 371 ? 10.916 -8.538 -9.617 1.00 38.78 371 GLY A CA 1
ATOM 2824 C C . GLY A 1 371 ? 10.972 -7.435 -8.552 1.00 38.78 371 GLY A C 1
ATOM 2825 O O . GLY A 1 371 ? 11.543 -7.662 -7.496 1.00 38.78 371 GLY A O 1
ATOM 2826 N N . THR A 1 372 ? 10.377 -6.254 -8.805 1.00 36.62 372 THR A N 1
ATOM 2827 C CA . THR A 1 372 ? 10.136 -5.181 -7.798 1.00 36.62 372 THR A CA 1
ATOM 2828 C C . THR A 1 372 ? 9.297 -4.015 -8.346 1.00 36.62 372 THR A C 1
ATOM 2830 O O . THR A 1 372 ? 9.508 -3.655 -9.497 1.00 36.62 372 THR A O 1
ATOM 2833 N N . GLY A 1 373 ? 8.440 -3.437 -7.480 1.00 39.81 373 GLY A N 1
ATOM 2834 C CA . GLY A 1 373 ? 7.878 -2.061 -7.378 1.00 39.81 373 GLY A CA 1
ATOM 2835 C C . GLY A 1 373 ? 7.461 -1.250 -8.621 1.00 39.81 373 GLY A C 1
ATOM 2836 O O . GLY A 1 373 ? 8.044 -1.365 -9.673 1.00 39.81 373 GLY A O 1
ATOM 2837 N N . ILE A 1 374 ? 6.507 -0.317 -8.524 1.00 39.12 374 ILE A N 1
ATOM 2838 C CA . ILE A 1 374 ? 5.955 0.402 -9.704 1.00 39.12 374 ILE A CA 1
ATOM 2839 C C . ILE A 1 374 ? 6.957 1.295 -10.444 1.00 39.12 374 ILE A C 1
ATOM 2841 O O . ILE A 1 374 ? 6.940 1.308 -11.669 1.00 39.12 374 ILE A O 1
ATOM 2845 N N . ALA A 1 375 ? 7.836 2.025 -9.749 1.00 40.84 375 ALA A N 1
ATOM 2846 C CA . ALA A 1 375 ? 8.868 2.835 -10.415 1.00 40.84 375 ALA A CA 1
ATOM 2847 C C . ALA A 1 375 ? 9.997 1.953 -10.979 1.00 40.84 375 ALA A C 1
ATOM 2849 O O . ALA A 1 375 ? 10.512 2.163 -12.073 1.00 40.84 375 ALA A O 1
ATOM 2850 N N . ALA A 1 376 ? 10.304 0.890 -10.248 1.00 45.56 376 ALA A N 1
ATOM 2851 C CA . ALA A 1 376 ? 11.131 -0.221 -10.667 1.00 45.56 376 ALA A CA 1
ATOM 2852 C C . ALA A 1 376 ? 10.616 -0.926 -11.945 1.00 45.56 376 ALA A C 1
ATOM 2854 O O . ALA A 1 376 ? 11.388 -1.262 -12.844 1.00 45.56 376 ALA A O 1
ATOM 2855 N N . TYR A 1 377 ? 9.301 -1.061 -12.051 1.00 47.00 377 TYR A N 1
ATOM 2856 C CA . TYR A 1 377 ? 8.595 -1.700 -13.144 1.00 47.00 377 TYR A CA 1
ATOM 2857 C C . TYR A 1 377 ? 8.406 -0.774 -14.338 1.00 47.00 377 TYR A C 1
ATOM 2859 O O . TYR A 1 377 ? 8.545 -1.215 -15.467 1.00 47.00 377 TYR A O 1
ATOM 2867 N N . SER A 1 378 ? 8.147 0.517 -14.115 1.00 48.75 378 SER A N 1
ATOM 2868 C CA . SER A 1 378 ? 7.923 1.502 -15.176 1.00 48.75 378 SER A CA 1
ATOM 2869 C C . SER A 1 378 ? 9.185 1.819 -15.981 1.00 48.75 378 SER A C 1
ATOM 2871 O O . SER A 1 378 ? 9.130 1.992 -17.198 1.00 48.75 378 SER A O 1
ATOM 2873 N N . VAL A 1 379 ? 10.350 1.829 -15.339 1.00 50.25 379 VAL A N 1
ATOM 2874 C CA . VAL A 1 379 ? 11.620 1.996 -16.059 1.00 50.25 379 VAL A CA 1
ATOM 2875 C C . VAL A 1 379 ? 12.200 0.662 -16.517 1.00 50.25 379 VAL A C 1
ATOM 2877 O O . VAL A 1 379 ? 12.758 0.600 -17.610 1.00 50.25 379 VAL A O 1
ATOM 2880 N N . GLY A 1 380 ? 11.992 -0.420 -15.757 1.00 52.53 380 GLY A N 1
ATOM 2881 C CA . GLY A 1 380 ? 12.250 -1.788 -16.223 1.00 52.53 380 GLY A CA 1
ATOM 2882 C C . GLY A 1 380 ? 11.494 -2.131 -17.501 1.00 52.53 380 GLY A C 1
ATOM 2883 O O . GLY A 1 380 ? 12.034 -2.780 -18.382 1.00 52.53 380 GLY A O 1
ATOM 2884 N N . LEU A 1 381 ? 10.294 -1.595 -17.654 1.00 55.06 381 LEU A N 1
ATOM 2885 C CA . LEU A 1 381 ? 9.484 -1.687 -18.856 1.00 55.06 381 LEU A CA 1
ATOM 2886 C C . LEU A 1 381 ? 10.102 -1.057 -20.095 1.00 55.06 381 LEU A C 1
ATOM 2888 O O . LEU A 1 381 ? 10.118 -1.648 -21.169 1.00 55.06 381 LEU A O 1
ATOM 2892 N N . ALA A 1 382 ? 10.580 0.173 -19.944 1.00 56.72 382 ALA A N 1
ATOM 2893 C CA . ALA A 1 382 ? 11.085 0.951 -21.060 1.00 56.72 382 ALA A CA 1
ATOM 2894 C C . ALA A 1 382 ? 12.521 0.560 -21.434 1.00 56.72 382 ALA A C 1
ATOM 2896 O O . ALA A 1 382 ? 12.909 0.628 -22.598 1.00 56.72 382 ALA A O 1
ATOM 2897 N N . LEU A 1 383 ? 13.317 0.152 -20.441 1.00 55.84 383 LEU A N 1
ATOM 2898 C CA . LEU A 1 383 ? 14.740 -0.143 -20.601 1.00 55.84 383 LEU A CA 1
ATOM 2899 C C . LEU A 1 383 ? 15.072 -1.637 -20.561 1.00 55.84 383 LEU A C 1
ATOM 2901 O O . LEU A 1 383 ? 16.145 -2.021 -21.017 1.00 55.84 383 LEU A O 1
ATOM 2905 N N . GLY A 1 384 ? 14.180 -2.489 -20.058 1.00 58.28 384 GLY A N 1
ATOM 2906 C CA . GLY A 1 384 ? 14.300 -3.948 -20.133 1.00 58.28 384 GLY A CA 1
ATOM 2907 C C . GLY A 1 384 ? 14.541 -4.431 -21.562 1.00 58.28 384 GLY A C 1
ATOM 2908 O O . GLY A 1 384 ? 15.500 -5.169 -21.773 1.00 58.28 384 GLY A O 1
ATOM 2909 N N . PRO A 1 385 ? 13.823 -3.903 -22.569 1.00 59.34 385 PRO A N 1
ATOM 2910 C CA . PRO A 1 385 ? 14.079 -4.255 -23.960 1.00 59.34 385 PRO A CA 1
ATOM 2911 C C . PRO A 1 385 ? 15.465 -3.818 -24.454 1.00 59.34 385 PRO A C 1
ATOM 2913 O O . PRO A 1 385 ? 16.018 -4.447 -25.351 1.00 59.34 385 PRO A O 1
ATOM 2916 N N . ILE A 1 386 ? 16.066 -2.781 -23.860 1.00 56.78 386 ILE A N 1
ATOM 2917 C CA . ILE A 1 386 ? 17.459 -2.386 -24.127 1.00 56.78 386 ILE A CA 1
ATOM 2918 C C . ILE A 1 386 ? 18.430 -3.362 -23.440 1.00 56.78 386 ILE A C 1
ATOM 2920 O O . ILE A 1 386 ? 19.467 -3.699 -24.003 1.00 56.78 386 ILE A O 1
ATOM 2924 N N . GLY A 1 387 ? 18.096 -3.854 -22.244 1.00 57.62 387 GLY A N 1
ATOM 2925 C CA . GLY A 1 387 ? 18.842 -4.917 -21.565 1.00 57.62 387 GLY A CA 1
ATOM 2926 C C . GLY A 1 387 ? 18.867 -6.213 -22.377 1.00 57.62 387 GLY A C 1
ATOM 2927 O O . GLY A 1 387 ? 19.945 -6.724 -22.676 1.00 57.62 387 GLY A O 1
ATOM 2928 N N . THR A 1 388 ? 17.697 -6.686 -22.809 1.00 58.16 388 THR A N 1
ATOM 2929 C CA . THR A 1 388 ? 17.545 -7.846 -23.700 1.00 58.16 388 THR A CA 1
ATOM 2930 C C . THR A 1 388 ? 18.253 -7.622 -25.030 1.00 58.16 388 THR A C 1
ATOM 2932 O O . THR A 1 388 ? 18.862 -8.541 -25.559 1.00 58.16 388 THR A O 1
ATOM 2935 N N . PHE A 1 389 ? 18.263 -6.390 -25.543 1.00 58.84 389 PHE A N 1
ATOM 2936 C CA . PHE A 1 389 ? 19.014 -6.044 -26.743 1.00 58.84 389 PHE A CA 1
ATOM 2937 C C . PHE A 1 389 ? 20.535 -6.198 -26.569 1.00 58.84 389 PHE A C 1
ATOM 2939 O O . PHE A 1 389 ? 21.207 -6.778 -27.422 1.00 58.84 389 PHE A O 1
ATOM 2946 N N . SER A 1 390 ? 21.095 -5.715 -25.459 1.00 55.00 390 SER A N 1
ATOM 2947 C CA . SER A 1 390 ? 22.515 -5.912 -25.147 1.00 55.00 390 SER A CA 1
ATOM 2948 C C . SER A 1 390 ? 22.851 -7.382 -24.903 1.00 55.00 390 SER A C 1
ATOM 2950 O O . SER A 1 390 ? 23.898 -7.841 -25.351 1.00 55.00 390 SER A O 1
ATOM 2952 N N . ALA A 1 391 ? 21.952 -8.128 -24.253 1.00 55.03 391 ALA A N 1
ATOM 2953 C CA . ALA A 1 391 ? 22.083 -9.571 -24.081 1.00 55.03 391 ALA A CA 1
ATOM 2954 C C . ALA A 1 391 ? 22.036 -10.305 -25.429 1.00 55.03 391 ALA A C 1
ATOM 2956 O O . ALA A 1 391 ? 22.863 -11.174 -25.659 1.00 55.03 391 ALA A O 1
ATOM 2957 N N . LEU A 1 392 ? 21.148 -9.907 -26.348 1.00 55.59 392 LEU A N 1
ATOM 2958 C CA . LEU A 1 392 ? 21.060 -10.423 -27.717 1.00 55.59 392 LEU A CA 1
ATOM 2959 C C . LEU A 1 392 ? 22.381 -10.245 -28.462 1.00 55.59 392 LEU A C 1
ATOM 2961 O O . LEU A 1 392 ? 22.914 -11.213 -28.994 1.00 55.59 392 LEU A O 1
ATOM 2965 N N . LEU A 1 393 ? 22.946 -9.035 -28.443 1.00 56.62 393 LEU A N 1
ATOM 2966 C CA . LEU A 1 393 ? 24.247 -8.776 -29.060 1.00 56.62 393 LEU A CA 1
ATOM 2967 C C . LEU A 1 393 ? 25.381 -9.566 -28.398 1.00 56.62 393 LEU A C 1
ATOM 2969 O O . LEU A 1 393 ? 26.257 -10.062 -29.098 1.00 56.62 393 LEU A O 1
ATOM 2973 N N . GLY A 1 394 ? 25.348 -9.720 -27.073 1.00 51.69 394 GLY A N 1
ATOM 2974 C CA . GLY A 1 394 ? 26.324 -10.523 -26.333 1.00 51.69 394 GLY A CA 1
ATOM 2975 C C . GLY A 1 394 ? 26.175 -12.039 -26.526 1.00 51.69 394 GLY A C 1
ATOM 2976 O O . GLY A 1 394 ? 27.165 -12.760 -26.470 1.00 51.69 394 GLY A O 1
ATOM 2977 N N . ILE A 1 395 ? 24.963 -12.541 -26.770 1.00 49.34 395 ILE A N 1
ATOM 2978 C CA . ILE A 1 395 ? 24.662 -13.968 -26.968 1.00 49.34 395 ILE A CA 1
ATOM 2979 C C . ILE A 1 395 ? 24.932 -14.402 -28.404 1.00 49.34 395 ILE A C 1
ATOM 2981 O O . ILE A 1 395 ? 25.530 -15.451 -28.617 1.00 49.34 395 ILE A O 1
ATOM 2985 N N . ILE A 1 396 ? 24.560 -13.575 -29.386 1.00 49.53 396 ILE A N 1
ATOM 2986 C CA . ILE A 1 396 ? 24.937 -13.774 -30.795 1.00 49.53 396 ILE A CA 1
ATOM 2987 C C . ILE A 1 396 ? 26.461 -13.870 -30.931 1.00 49.53 396 ILE A C 1
ATOM 2989 O O . ILE A 1 396 ? 26.970 -14.589 -31.781 1.00 49.53 396 ILE A O 1
ATOM 2993 N N . TYR A 1 397 ? 27.184 -13.184 -30.049 1.00 49.94 397 TYR A N 1
ATOM 2994 C CA . TYR A 1 397 ? 28.634 -13.232 -29.951 1.00 49.94 397 TYR A CA 1
ATOM 2995 C C . TYR A 1 397 ? 29.168 -14.515 -29.267 1.00 49.94 397 TYR A C 1
ATOM 2997 O O . TYR A 1 397 ? 30.305 -14.901 -29.519 1.00 49.94 397 TYR A O 1
ATOM 3005 N N . SER A 1 398 ? 28.394 -15.198 -28.410 1.00 40.59 398 SER A N 1
ATOM 3006 C CA . SER A 1 398 ? 28.905 -16.224 -27.481 1.00 40.59 398 SER A CA 1
ATOM 3007 C C . SER A 1 398 ? 28.690 -17.691 -27.880 1.00 40.59 398 SER A C 1
ATOM 3009 O O . SER A 1 398 ? 29.263 -18.556 -27.213 1.00 40.59 398 SER A O 1
ATOM 3011 N N . GLN A 1 399 ? 27.925 -18.011 -28.934 1.00 40.69 399 GLN A N 1
ATOM 3012 C CA . GLN A 1 399 ? 27.626 -19.404 -29.313 1.00 40.69 399 GLN A CA 1
ATOM 3013 C C . GLN A 1 399 ? 28.109 -19.789 -30.716 1.00 40.69 399 GLN A C 1
ATOM 3015 O O . GLN A 1 399 ? 27.906 -19.061 -31.685 1.00 40.69 399 GLN A O 1
ATOM 3020 N N . SER A 1 400 ? 28.655 -21.005 -30.841 1.00 43.44 400 SER A N 1
ATOM 3021 C CA . SER A 1 400 ? 28.686 -21.708 -32.119 1.00 43.44 400 SER A CA 1
ATOM 3022 C C . SER A 1 400 ? 27.258 -22.093 -32.479 1.00 43.44 400 SER A C 1
ATOM 3024 O O . SER A 1 400 ? 26.684 -22.925 -31.785 1.00 43.44 400 SER A O 1
ATOM 3026 N N . LEU A 1 401 ? 26.683 -21.447 -33.498 1.00 45.97 401 LEU A N 1
ATOM 3027 C CA . LEU A 1 401 ? 25.303 -21.632 -33.965 1.00 45.97 401 LEU A CA 1
ATOM 3028 C C . LEU A 1 401 ? 25.049 -23.052 -34.504 1.00 45.97 401 LEU A C 1
ATOM 3030 O O . LEU A 1 401 ? 24.826 -23.257 -35.692 1.00 45.97 401 LEU A O 1
ATOM 3034 N N . GLU A 1 402 ? 25.014 -24.029 -33.611 1.00 45.00 402 GLU A N 1
ATOM 3035 C CA . GLU A 1 402 ? 24.078 -25.134 -33.714 1.00 45.00 402 GLU A CA 1
ATOM 3036 C C . GLU A 1 402 ? 23.213 -25.118 -32.448 1.00 45.00 402 GLU A C 1
ATOM 3038 O O . GLU A 1 402 ? 23.720 -25.116 -31.332 1.00 45.00 402 GLU A O 1
ATOM 3043 N N . GLU A 1 403 ? 21.898 -25.081 -32.674 1.00 52.53 403 GLU A N 1
ATOM 3044 C CA . GLU A 1 403 ? 20.796 -24.841 -31.731 1.00 52.53 403 GLU A CA 1
ATOM 3045 C C . GLU A 1 403 ? 20.407 -23.369 -31.477 1.00 52.53 403 GLU A C 1
ATOM 3047 O O . GLU A 1 403 ? 21.207 -22.452 -31.342 1.00 52.53 403 GLU A O 1
ATOM 3052 N N . ASP A 1 404 ? 19.095 -23.145 -31.493 1.00 58.47 404 ASP A N 1
ATOM 3053 C CA . ASP A 1 404 ? 18.412 -21.863 -31.361 1.00 58.47 404 ASP A CA 1
ATOM 3054 C C . ASP A 1 404 ? 18.803 -21.097 -30.073 1.00 58.47 404 ASP A C 1
ATOM 3056 O O . ASP A 1 404 ? 18.433 -21.490 -28.961 1.00 58.47 404 ASP A O 1
ATOM 3060 N N . ILE A 1 405 ? 19.504 -19.961 -30.233 1.00 56.44 405 ILE A N 1
ATOM 3061 C CA . ILE A 1 405 ? 19.971 -19.095 -29.133 1.00 56.44 405 ILE A CA 1
ATOM 3062 C C . ILE A 1 405 ? 18.833 -18.473 -28.314 1.00 56.44 405 ILE A C 1
ATOM 3064 O O . ILE A 1 405 ? 19.082 -17.935 -27.231 1.00 56.44 405 ILE A O 1
ATOM 3068 N N . SER A 1 406 ? 17.587 -18.548 -28.792 1.00 56.75 406 SER A N 1
ATOM 3069 C CA . SER A 1 406 ? 16.406 -18.058 -28.079 1.00 56.75 406 SER A CA 1
ATOM 3070 C C . SER A 1 406 ? 16.309 -18.606 -26.653 1.00 56.75 406 SER A C 1
ATOM 3072 O O . SER A 1 406 ? 16.027 -17.855 -25.722 1.00 56.75 406 SER A O 1
ATOM 3074 N N . ARG A 1 407 ? 16.707 -19.870 -26.448 1.00 58.84 407 ARG A N 1
ATOM 3075 C CA . ARG A 1 407 ? 16.759 -20.518 -25.128 1.00 58.84 407 ARG A CA 1
ATOM 3076 C C . ARG A 1 407 ? 17.716 -19.827 -24.154 1.00 58.84 407 ARG A C 1
ATOM 3078 O O . ARG A 1 407 ? 17.444 -19.786 -22.958 1.00 58.84 407 ARG A O 1
ATOM 3085 N N . SER A 1 408 ? 18.823 -19.281 -24.655 1.00 53.31 408 SER A N 1
ATOM 3086 C CA . SER A 1 408 ? 19.834 -18.587 -23.843 1.00 53.31 408 SER A CA 1
ATOM 3087 C C . SER A 1 408 ? 19.488 -17.124 -23.550 1.00 53.31 408 SER A C 1
ATOM 3089 O O . SER A 1 408 ? 19.998 -16.554 -22.589 1.00 53.31 408 SER A O 1
ATOM 3091 N N . LEU A 1 409 ? 18.571 -16.540 -24.329 1.00 54.72 409 LEU A N 1
ATOM 3092 C CA . LEU A 1 409 ? 18.028 -15.191 -24.128 1.00 54.72 409 LEU A CA 1
ATOM 3093 C C . LEU A 1 409 ? 16.934 -15.145 -23.049 1.00 54.72 409 LEU A C 1
ATOM 3095 O O . LEU A 1 409 ? 16.511 -14.065 -22.642 1.00 54.72 409 LEU A O 1
ATOM 3099 N N . GLY A 1 410 ? 16.510 -16.318 -22.571 1.00 58.56 410 GLY A N 1
ATOM 3100 C CA . GLY A 1 410 ? 15.451 -16.510 -21.588 1.00 58.56 410 GLY A CA 1
ATOM 3101 C C . GLY A 1 410 ? 14.221 -17.176 -22.203 1.00 58.56 410 GLY A C 1
ATOM 3102 O O . GLY A 1 410 ? 13.975 -17.079 -23.401 1.00 58.56 410 GLY A O 1
ATOM 3103 N N . ALA A 1 411 ? 13.405 -17.824 -21.366 1.00 59.09 411 ALA A N 1
ATOM 3104 C CA . ALA A 1 411 ? 12.219 -18.584 -21.791 1.00 59.09 411 ALA A CA 1
ATOM 3105 C C . ALA A 1 411 ? 11.157 -17.757 -22.551 1.00 59.09 411 ALA A C 1
ATOM 3107 O O . ALA A 1 411 ? 10.239 -18.315 -23.144 1.00 59.09 411 ALA A O 1
ATOM 3108 N N . ASN A 1 412 ? 11.290 -16.431 -22.528 1.00 74.31 412 ASN A N 1
ATOM 3109 C CA . ASN A 1 412 ? 10.360 -15.473 -23.110 1.00 74.31 412 ASN A CA 1
ATOM 3110 C C . ASN A 1 412 ? 10.783 -14.971 -24.498 1.00 74.31 412 ASN A C 1
ATOM 3112 O O . ASN A 1 412 ? 10.036 -14.216 -25.120 1.00 74.31 412 ASN A O 1
ATOM 3116 N N . CYS A 1 413 ? 11.970 -15.344 -24.978 1.00 74.50 413 CYS A N 1
ATOM 3117 C CA . CYS A 1 413 ? 12.477 -14.955 -26.286 1.00 74.50 413 CYS A CA 1
ATOM 3118 C C . CYS A 1 413 ? 12.407 -16.133 -27.258 1.00 74.50 413 CYS A C 1
ATOM 3120 O O . CYS A 1 413 ? 12.700 -17.267 -26.900 1.00 74.50 413 CYS A O 1
ATOM 3122 N N . GLN A 1 414 ? 12.042 -15.849 -28.504 1.00 82.94 414 GLN A N 1
ATOM 3123 C CA . GLN A 1 414 ? 11.996 -16.799 -29.608 1.00 82.94 414 GLN A CA 1
ATOM 3124 C C . GLN A 1 414 ? 12.697 -16.217 -30.835 1.00 82.94 414 GLN A C 1
ATOM 3126 O O . GLN A 1 414 ? 12.523 -15.041 -31.176 1.00 82.94 414 GLN A O 1
ATOM 3131 N N . LYS A 1 415 ? 13.488 -17.045 -31.515 1.00 76.12 415 LYS A N 1
ATOM 3132 C CA . LYS A 1 415 ? 14.057 -16.709 -32.817 1.00 76.12 415 LYS A CA 1
ATOM 3133 C C . LYS A 1 415 ? 13.002 -17.007 -33.878 1.00 76.12 415 LYS A C 1
ATOM 3135 O O . LYS A 1 415 ? 12.540 -18.137 -33.992 1.00 76.12 415 LYS A O 1
ATOM 3140 N N . LEU A 1 416 ? 12.602 -15.993 -34.641 1.00 79.81 416 LEU A N 1
ATOM 3141 C CA . LEU A 1 416 ? 11.658 -16.164 -35.749 1.00 79.81 416 LEU A CA 1
ATOM 3142 C C . LEU A 1 416 ? 12.398 -16.476 -37.052 1.00 79.81 416 LEU A C 1
ATOM 3144 O O . LEU A 1 416 ? 11.932 -17.281 -37.853 1.00 79.81 416 LEU A O 1
ATOM 3148 N N . ASN A 1 417 ? 13.555 -15.844 -37.257 1.00 77.12 417 ASN A N 1
ATOM 3149 C CA . ASN A 1 417 ? 14.525 -16.156 -38.307 1.00 77.12 417 ASN A CA 1
ATOM 3150 C C . ASN A 1 417 ? 15.909 -15.594 -37.925 1.00 77.12 417 ASN A C 1
ATOM 3152 O O . ASN A 1 417 ? 16.085 -15.077 -36.823 1.00 77.12 417 ASN A O 1
ATOM 3156 N N . ASP A 1 418 ? 16.898 -15.707 -38.813 1.00 65.25 418 ASP A N 1
ATOM 3157 C CA . ASP A 1 418 ? 18.286 -15.290 -38.546 1.00 65.25 418 ASP A CA 1
ATOM 3158 C C . ASP A 1 418 ? 18.449 -13.798 -38.229 1.00 65.25 418 ASP A C 1
ATOM 3160 O O . ASP A 1 418 ? 19.342 -13.421 -37.471 1.00 65.25 418 ASP A O 1
ATOM 3164 N N . GLU A 1 419 ? 17.540 -12.966 -38.729 1.00 68.00 419 GLU A N 1
ATOM 3165 C CA . GLU A 1 419 ? 17.565 -11.514 -38.571 1.00 68.00 419 GLU A CA 1
ATOM 3166 C C . GLU A 1 419 ? 16.498 -11.003 -37.596 1.00 68.00 419 GLU A C 1
ATOM 3168 O O . GLU A 1 419 ? 16.478 -9.812 -37.290 1.00 68.00 419 GLU A O 1
ATOM 3173 N N . HIS A 1 420 ? 15.596 -11.856 -37.098 1.00 78.81 420 HIS A N 1
ATOM 3174 C CA . HIS A 1 420 ? 14.420 -11.439 -36.333 1.00 78.81 420 HIS A CA 1
ATOM 3175 C C . HIS A 1 420 ? 14.225 -12.286 -35.078 1.00 78.81 420 HIS A C 1
ATOM 3177 O O . HIS A 1 420 ? 13.941 -13.484 -35.136 1.00 78.81 420 HIS A O 1
ATOM 3183 N N . TYR A 1 421 ? 14.293 -11.609 -33.936 1.00 78.12 421 TYR A N 1
ATOM 3184 C CA . TYR A 1 421 ? 14.029 -12.161 -32.615 1.00 78.12 421 TYR A CA 1
ATOM 3185 C C . TYR A 1 421 ? 12.828 -11.460 -31.996 1.00 78.12 421 TYR A C 1
ATOM 3187 O O . TYR A 1 421 ? 12.678 -10.244 -32.117 1.00 78.12 421 TYR A O 1
ATOM 3195 N N . GLN A 1 422 ? 11.986 -12.224 -31.313 1.00 85.75 422 GLN A N 1
ATOM 3196 C CA . GLN A 1 422 ? 10.831 -11.706 -30.599 1.00 85.75 422 GLN A CA 1
ATOM 3197 C C . GLN A 1 422 ? 10.921 -12.105 -29.133 1.00 85.75 422 GLN A C 1
ATOM 3199 O O . GLN A 1 422 ? 11.038 -13.286 -28.828 1.00 85.75 422 GLN A O 1
ATOM 3204 N N . CYS A 1 423 ? 10.808 -11.135 -28.233 1.00 79.81 423 CYS A N 1
ATOM 3205 C CA . CYS A 1 423 ? 10.730 -11.369 -26.796 1.00 79.81 423 CYS A CA 1
ATOM 3206 C C . CYS A 1 423 ? 9.381 -10.896 -26.255 1.00 79.81 423 CYS A C 1
ATOM 3208 O O . CYS A 1 423 ? 8.874 -9.852 -26.666 1.00 79.81 423 CYS A O 1
ATOM 3210 N N . ARG A 1 424 ? 8.783 -11.692 -25.369 1.00 81.81 424 ARG A N 1
ATOM 3211 C CA . ARG A 1 424 ? 7.467 -11.459 -24.768 1.00 81.81 424 ARG A CA 1
ATOM 3212 C C . ARG A 1 424 ? 7.609 -11.331 -23.263 1.00 81.81 424 ARG A C 1
ATOM 3214 O O . ARG A 1 424 ? 7.673 -12.328 -22.551 1.00 81.81 424 ARG A O 1
ATOM 3221 N N . ASP A 1 425 ? 7.630 -10.103 -22.781 1.00 73.25 425 ASP A N 1
ATOM 3222 C CA . ASP A 1 425 ? 7.863 -9.818 -21.374 1.00 73.25 425 ASP A CA 1
ATOM 3223 C C . ASP A 1 425 ? 6.519 -9.616 -20.655 1.00 73.25 425 ASP A C 1
ATOM 3225 O O . ASP A 1 425 ? 5.821 -8.629 -20.925 1.00 73.25 425 ASP A O 1
ATOM 3229 N N . PRO A 1 426 ? 6.102 -10.546 -19.768 1.00 70.56 426 PRO A N 1
ATOM 3230 C CA . PRO A 1 426 ? 4.859 -10.398 -19.031 1.00 70.56 426 PRO A CA 1
ATOM 3231 C C . PRO A 1 426 ? 4.933 -9.187 -18.106 1.00 70.56 426 PRO A C 1
ATOM 3233 O O . PRO A 1 426 ? 5.916 -8.954 -17.398 1.00 70.56 426 PRO A O 1
ATOM 3236 N N . LEU A 1 427 ? 3.838 -8.439 -18.113 1.00 65.69 427 LEU A N 1
ATOM 3237 C CA . LEU A 1 427 ? 3.721 -7.124 -17.544 1.00 65.69 427 LEU A CA 1
ATOM 3238 C C . LEU A 1 427 ? 2.569 -6.948 -16.549 1.00 65.69 427 LEU A C 1
ATOM 3240 O O . LEU A 1 427 ? 1.554 -6.313 -16.824 1.00 65.69 427 LEU A O 1
ATOM 3244 N N . ASP A 1 428 ? 2.767 -7.431 -15.338 1.00 61.91 428 ASP A N 1
ATOM 3245 C CA . ASP A 1 428 ? 1.916 -7.184 -14.192 1.00 61.91 428 ASP A CA 1
ATOM 3246 C C . ASP A 1 428 ? 2.303 -5.929 -13.383 1.00 61.91 428 ASP A C 1
ATOM 3248 O O . ASP A 1 428 ? 3.037 -5.982 -12.393 1.00 61.91 428 ASP A O 1
ATOM 3252 N N . LEU A 1 429 ? 1.771 -4.772 -13.784 1.00 61.59 429 LEU A N 1
ATOM 3253 C CA . LEU A 1 429 ? 1.877 -3.544 -12.996 1.00 61.59 429 LEU A CA 1
ATOM 3254 C C . LEU A 1 429 ? 0.862 -3.577 -11.845 1.00 61.59 429 LEU A C 1
ATOM 3256 O O . LEU A 1 429 ? -0.340 -3.402 -12.054 1.00 61.59 429 LEU A O 1
ATOM 3260 N N . ARG A 1 430 ? 1.342 -3.735 -10.612 1.00 59.12 430 ARG A N 1
ATOM 3261 C CA . ARG A 1 430 ? 0.516 -3.655 -9.398 1.00 59.12 430 ARG A CA 1
ATOM 3262 C C . ARG A 1 430 ? 0.983 -2.510 -8.510 1.00 59.12 430 ARG A C 1
ATOM 3264 O O . ARG A 1 430 ? 2.152 -2.449 -8.151 1.00 59.12 430 ARG A O 1
ATOM 3271 N N . LEU A 1 431 ? 0.060 -1.633 -8.134 1.00 55.47 431 LEU A N 1
ATOM 3272 C CA . LEU A 1 431 ? 0.219 -0.593 -7.124 1.00 55.47 431 LEU A CA 1
ATOM 3273 C C . LEU A 1 431 ? -0.387 -1.096 -5.801 1.00 55.47 431 LEU A C 1
ATOM 3275 O O . LEU A 1 431 ? -1.613 -1.066 -5.659 1.00 55.47 431 LEU A O 1
ATOM 3279 N N . PRO A 1 432 ? 0.419 -1.587 -4.844 1.00 48.62 432 PRO A N 1
ATOM 3280 C CA . PRO A 1 432 ? -0.075 -1.908 -3.515 1.00 48.62 432 PRO A CA 1
ATOM 3281 C C . PRO A 1 432 ? -0.298 -0.618 -2.714 1.00 48.62 432 PRO A C 1
ATOM 3283 O O . PRO A 1 432 ? 0.517 0.308 -2.756 1.00 48.62 432 PRO A O 1
ATOM 3286 N N . PHE A 1 433 ? -1.388 -0.571 -1.953 1.00 47.88 433 PHE A N 1
ATOM 3287 C CA . PHE A 1 433 ? -1.725 0.533 -1.060 1.00 47.88 433 PHE A CA 1
ATOM 3288 C C . PHE A 1 433 ? -1.897 0.057 0.391 1.00 47.88 433 PHE A C 1
ATOM 3290 O O . PHE A 1 433 ? -2.258 -1.100 0.629 1.00 47.88 433 PHE A O 1
ATOM 3297 N N . PRO A 1 434 ? -1.666 0.948 1.378 1.00 39.31 434 PRO A N 1
ATOM 3298 C CA . PRO A 1 434 ? -2.014 0.682 2.773 1.00 39.31 434 PRO A CA 1
ATOM 3299 C C . PRO A 1 434 ? -3.485 0.252 2.897 1.00 39.31 434 PRO A C 1
ATOM 3301 O O . PRO A 1 434 ? -4.346 0.830 2.238 1.00 39.31 434 PRO A O 1
ATOM 3304 N N . GLY A 1 435 ? -3.770 -0.772 3.709 1.00 43.12 435 GLY A N 1
ATOM 3305 C CA . GLY A 1 435 ? -5.115 -1.357 3.838 1.00 43.12 435 GLY A CA 1
ATOM 3306 C C . GLY A 1 435 ? -5.403 -2.548 2.910 1.00 43.12 435 GLY A C 1
ATOM 3307 O O . GLY A 1 435 ? -6.534 -3.021 2.861 1.00 43.12 435 GLY A O 1
ATOM 3308 N N . GLY A 1 436 ? -4.400 -3.050 2.177 1.00 46.75 436 GLY A N 1
ATOM 3309 C CA . GLY A 1 436 ? -4.502 -4.276 1.370 1.00 46.75 436 GLY A CA 1
ATOM 3310 C C . GLY A 1 436 ? -5.108 -4.084 -0.025 1.00 46.75 436 GLY A C 1
ATOM 3311 O O . GLY A 1 436 ? -5.164 -5.032 -0.808 1.00 46.75 436 GLY A O 1
ATOM 3312 N N . ALA A 1 437 ? -5.522 -2.863 -0.377 1.00 48.12 437 ALA A N 1
ATOM 3313 C CA . ALA A 1 437 ? -5.981 -2.548 -1.723 1.00 48.12 437 ALA A CA 1
ATOM 3314 C C . ALA A 1 437 ? -4.805 -2.610 -2.711 1.00 48.12 437 ALA A C 1
ATOM 3316 O O . ALA A 1 437 ? -3.767 -1.987 -2.502 1.00 48.12 437 ALA A O 1
ATOM 3317 N N . THR A 1 438 ? -4.975 -3.348 -3.806 1.00 58.31 438 THR A N 1
ATOM 3318 C CA . THR A 1 438 ? -4.011 -3.388 -4.909 1.00 58.31 438 THR A CA 1
ATOM 3319 C C . THR A 1 438 ? -4.699 -2.893 -6.170 1.00 58.31 438 THR A C 1
ATOM 3321 O O . THR A 1 438 ? -5.730 -3.435 -6.565 1.00 58.31 438 THR A O 1
ATOM 3324 N N . VAL A 1 439 ? -4.137 -1.864 -6.803 1.00 62.66 439 VAL A N 1
ATOM 3325 C CA . VAL A 1 439 ? -4.589 -1.402 -8.118 1.00 62.66 439 VAL A CA 1
ATOM 3326 C C . VAL A 1 439 ? -3.707 -2.031 -9.179 1.00 62.66 439 VAL A C 1
ATOM 3328 O O . VAL A 1 439 ? -2.486 -1.898 -9.140 1.00 62.66 439 VAL A O 1
ATOM 3331 N N . ARG A 1 440 ? -4.317 -2.713 -10.140 1.00 73.19 440 ARG A N 1
ATOM 3332 C CA . ARG A 1 440 ? -3.608 -3.313 -11.265 1.00 73.19 440 ARG A CA 1
ATOM 3333 C C . ARG A 1 440 ? -3.706 -2.387 -12.472 1.00 73.19 440 ARG A C 1
ATOM 3335 O O . ARG A 1 440 ? -4.804 -2.037 -12.897 1.00 73.19 440 ARG A O 1
ATOM 3342 N N . LEU A 1 441 ? -2.568 -1.978 -13.017 1.00 75.81 441 LEU A N 1
ATOM 3343 C CA . LEU A 1 441 ? -2.498 -1.194 -14.244 1.00 75.81 441 LEU A CA 1
ATOM 3344 C C . LEU A 1 441 ? -2.340 -2.174 -15.404 1.00 75.81 441 LEU A C 1
ATOM 3346 O O . LEU A 1 441 ? -1.310 -2.826 -15.533 1.00 75.81 441 LEU A O 1
ATOM 3350 N N . GLN A 1 442 ? -3.364 -2.335 -16.233 1.00 84.06 442 GLN A N 1
ATOM 3351 C CA . GLN A 1 442 ? -3.254 -3.278 -17.337 1.00 84.06 442 GLN A CA 1
ATOM 3352 C C . GLN A 1 442 ? -2.564 -2.626 -18.529 1.00 84.06 442 GLN A C 1
ATOM 3354 O O . GLN A 1 442 ? -2.979 -1.547 -18.954 1.00 84.06 442 GLN A O 1
ATOM 3359 N N . LEU A 1 443 ? -1.545 -3.274 -19.093 1.00 83.56 443 LEU A N 1
ATOM 3360 C CA . LEU A 1 443 ? -0.955 -2.849 -20.359 1.00 83.56 443 LEU A CA 1
ATOM 3361 C C . LEU A 1 443 ? -1.766 -3.416 -21.515 1.00 83.56 443 LEU A C 1
ATOM 3363 O O . LEU A 1 443 ? -1.893 -4.627 -21.679 1.00 83.56 443 LEU A O 1
ATOM 3367 N N . THR A 1 444 ? -2.284 -2.513 -22.335 1.00 89.56 444 THR A N 1
ATOM 3368 C CA . THR A 1 444 ? -3.061 -2.862 -23.535 1.00 89.56 444 THR A CA 1
ATOM 3369 C C . THR A 1 444 ? -2.588 -2.101 -24.764 1.00 89.56 444 THR A C 1
ATOM 3371 O O . THR A 1 444 ? -2.954 -2.456 -25.881 1.00 89.56 444 THR A O 1
ATOM 3374 N N . HIS A 1 445 ? -1.767 -1.064 -24.582 1.00 90.69 445 HIS A N 1
ATOM 3375 C CA . HIS A 1 445 ? -1.316 -0.227 -25.675 1.00 90.69 445 HIS A CA 1
ATOM 3376 C C . HIS A 1 445 ? 0.116 0.272 -25.484 1.00 90.69 445 HIS A C 1
ATOM 3378 O O . HIS A 1 445 ? 0.507 0.681 -24.388 1.00 90.69 445 HIS A O 1
ATOM 3384 N N . VAL A 1 446 ? 0.860 0.288 -26.587 1.00 89.81 446 VAL A N 1
ATOM 3385 C CA . VAL A 1 446 ? 2.191 0.878 -26.717 1.00 89.81 446 VAL A CA 1
ATOM 3386 C C . VAL A 1 446 ? 2.192 1.753 -27.961 1.00 89.81 446 VAL A C 1
ATOM 3388 O O . VAL A 1 446 ? 1.752 1.315 -29.022 1.00 89.81 446 VAL A O 1
ATOM 3391 N N . GLU A 1 447 ? 2.704 2.970 -27.837 1.00 92.31 447 GLU A N 1
ATOM 3392 C CA . GLU A 1 447 ? 2.923 3.874 -28.963 1.00 92.31 447 GLU A CA 1
ATOM 3393 C C . GLU A 1 447 ? 4.225 4.657 -28.787 1.00 92.31 447 GLU A C 1
ATOM 3395 O O . GLU A 1 447 ? 4.785 4.748 -27.691 1.00 92.31 447 GLU A O 1
ATOM 3400 N N . GLY A 1 448 ? 4.721 5.235 -29.878 1.00 90.88 448 GLY A N 1
ATOM 3401 C CA . GLY A 1 448 ? 5.864 6.129 -29.829 1.00 90.88 448 GLY A CA 1
ATOM 3402 C C . GLY A 1 448 ? 5.438 7.578 -30.011 1.00 90.88 448 GLY A C 1
ATOM 3403 O O . GLY A 1 448 ? 4.705 7.923 -30.934 1.00 90.88 448 GLY A O 1
ATOM 3404 N N . ALA A 1 449 ? 5.940 8.442 -29.137 1.00 92.25 449 ALA A N 1
ATOM 3405 C CA . ALA A 1 449 ? 5.751 9.883 -29.187 1.00 92.25 449 ALA A CA 1
ATOM 3406 C C . ALA A 1 449 ? 7.101 10.586 -29.412 1.00 92.25 449 ALA A C 1
ATOM 3408 O O . ALA A 1 449 ? 8.151 9.991 -29.149 1.00 92.25 449 ALA A O 1
ATOM 3409 N N . PRO A 1 450 ? 7.127 11.842 -29.896 1.00 91.19 450 PRO A N 1
ATOM 3410 C CA . PRO A 1 450 ? 8.372 12.605 -30.024 1.00 91.19 450 PRO A CA 1
ATOM 3411 C C . PRO A 1 450 ? 9.178 12.671 -28.721 1.00 91.19 450 PRO A C 1
ATOM 3413 O O . PRO A 1 450 ? 10.405 12.655 -28.751 1.00 91.19 450 PRO A O 1
ATOM 3416 N N . GLU A 1 451 ? 8.487 12.703 -27.582 1.00 88.25 451 GLU A N 1
ATOM 3417 C CA . GLU A 1 451 ? 9.079 12.742 -26.250 1.00 88.25 451 GLU A CA 1
ATOM 3418 C C . GLU A 1 451 ? 9.600 11.381 -25.787 1.00 88.25 451 GLU A C 1
ATOM 3420 O O . GLU A 1 451 ? 10.430 11.358 -24.886 1.00 88.25 451 GLU A O 1
ATOM 3425 N N . GLY A 1 452 ? 9.145 10.259 -26.364 1.00 90.56 452 GLY A N 1
ATOM 3426 C CA . GLY A 1 452 ? 9.545 8.927 -25.911 1.00 90.56 452 GLY A CA 1
ATOM 3427 C C . GLY A 1 452 ? 8.542 7.800 -26.147 1.00 90.56 452 GLY A C 1
ATOM 3428 O O . GLY A 1 452 ? 7.562 7.952 -26.875 1.00 90.56 452 GLY A O 1
ATOM 3429 N N . LEU A 1 453 ? 8.812 6.649 -25.530 1.00 88.69 453 LEU A N 1
ATOM 3430 C CA . LEU A 1 453 ? 7.936 5.474 -25.554 1.00 88.69 453 LEU A CA 1
ATOM 3431 C C . LEU A 1 453 ? 6.768 5.687 -24.585 1.00 88.69 453 LEU A C 1
ATOM 3433 O O . LEU A 1 453 ? 6.997 6.015 -23.420 1.00 88.69 453 LEU A O 1
ATOM 3437 N N . VAL A 1 454 ? 5.539 5.467 -25.054 1.00 90.69 454 VAL A N 1
ATOM 3438 C CA . VAL A 1 454 ? 4.317 5.567 -24.251 1.00 90.69 454 VAL A CA 1
ATOM 3439 C C . VAL A 1 454 ? 3.695 4.184 -24.087 1.00 90.69 454 VAL A C 1
ATOM 3441 O O . VAL A 1 454 ? 3.388 3.508 -25.064 1.00 90.69 454 VAL A O 1
ATOM 3444 N N . MET A 1 455 ? 3.471 3.776 -22.844 1.00 87.12 455 MET A N 1
ATOM 3445 C CA . MET A 1 455 ? 2.785 2.539 -22.461 1.00 87.12 455 MET A CA 1
ATOM 3446 C C . MET A 1 455 ? 1.509 2.892 -21.711 1.00 87.12 455 MET A C 1
ATOM 3448 O O . MET A 1 455 ? 1.535 3.785 -20.872 1.00 87.12 455 MET A O 1
ATOM 3452 N N . SER A 1 456 ? 0.384 2.242 -22.002 1.00 90.06 456 SER A N 1
ATOM 3453 C CA . SER A 1 456 ? -0.901 2.644 -21.417 1.00 90.06 456 SER A CA 1
ATOM 3454 C C . SER A 1 456 ? -1.952 1.533 -21.393 1.00 90.06 456 SER A C 1
ATOM 3456 O O . SER A 1 456 ? -1.830 0.495 -22.055 1.00 90.06 456 SER A O 1
ATOM 3458 N N . GLY A 1 457 ? -3.015 1.768 -20.625 1.00 89.44 457 GLY A N 1
ATOM 3459 C CA . GLY A 1 457 ? -4.196 0.910 -20.609 1.00 89.44 457 GLY A CA 1
ATOM 3460 C C . GLY A 1 457 ? -5.162 1.203 -19.459 1.00 89.44 457 GLY A C 1
ATOM 3461 O O . GLY A 1 457 ? -5.123 2.293 -18.877 1.00 89.44 457 GLY A O 1
ATOM 3462 N N . PRO A 1 458 ? -6.092 0.283 -19.157 1.00 88.62 458 PRO A N 1
ATOM 3463 C CA . PRO A 1 458 ? -7.089 0.490 -18.118 1.00 88.62 458 PRO A CA 1
ATOM 3464 C C . PRO A 1 458 ? -6.523 0.235 -16.717 1.00 88.62 458 PRO A C 1
ATOM 3466 O O . PRO A 1 458 ? -5.509 -0.439 -16.527 1.00 88.62 458 PRO A O 1
ATOM 3469 N N . VAL A 1 459 ? -7.213 0.786 -15.724 1.00 80.25 459 VAL A N 1
ATOM 3470 C CA . VAL A 1 459 ? -6.930 0.584 -14.304 1.00 80.25 459 VAL A CA 1
ATOM 3471 C C . VAL A 1 459 ? -7.985 -0.362 -13.742 1.00 80.25 459 VAL A C 1
ATOM 3473 O O . VAL A 1 459 ? -9.176 -0.104 -13.885 1.00 80.25 459 VAL A O 1
ATOM 3476 N N . GLN A 1 460 ? -7.562 -1.452 -13.106 1.00 74.75 460 GLN A N 1
ATOM 3477 C CA . GLN A 1 460 ? -8.444 -2.350 -12.366 1.00 74.75 460 GLN A CA 1
ATOM 3478 C C . GLN A 1 460 ? -8.228 -2.146 -10.868 1.00 74.75 460 GLN A C 1
ATOM 3480 O O . GLN A 1 460 ? -7.138 -2.391 -10.348 1.00 74.75 460 GLN A O 1
ATOM 3485 N N . SER A 1 461 ? -9.269 -1.705 -10.170 1.00 62.50 461 SER A N 1
ATOM 3486 C CA . SER A 1 461 ? -9.288 -1.593 -8.713 1.00 62.50 461 SER A CA 1
ATOM 3487 C C . SER A 1 461 ? -10.269 -2.607 -8.127 1.00 62.50 461 SER A C 1
ATOM 3489 O O . SER A 1 461 ? -11.376 -2.788 -8.632 1.00 62.50 461 SER A O 1
ATOM 3491 N N . ALA A 1 462 ? -9.862 -3.290 -7.057 1.00 53.56 462 ALA A N 1
ATOM 3492 C CA . ALA A 1 462 ? -10.811 -4.020 -6.226 1.00 53.56 462 ALA A CA 1
ATOM 3493 C C . ALA A 1 462 ? -11.578 -3.010 -5.352 1.00 53.56 462 ALA A C 1
ATOM 3495 O O . ALA A 1 462 ? -10.949 -2.091 -4.813 1.00 53.56 462 ALA A O 1
ATOM 3496 N N . PRO A 1 463 ? -12.906 -3.148 -5.191 1.00 53.12 463 PRO A N 1
ATOM 3497 C CA . PRO A 1 463 ? -13.644 -2.296 -4.275 1.00 53.12 463 PRO A CA 1
ATOM 3498 C C . PRO A 1 463 ? -13.157 -2.532 -2.832 1.00 53.12 463 PRO A C 1
ATOM 3500 O O . PRO A 1 463 ? -12.839 -3.669 -2.468 1.00 53.12 463 PRO A O 1
ATOM 3503 N N . PRO A 1 464 ? -13.108 -1.485 -1.994 1.00 53.53 464 PRO A N 1
ATOM 3504 C CA . PRO A 1 464 ? -12.817 -1.647 -0.576 1.00 53.53 464 PRO A CA 1
ATOM 3505 C C . PRO A 1 464 ? -13.896 -2.516 0.081 1.00 53.53 464 PRO A C 1
ATOM 3507 O O . PRO A 1 464 ? -15.083 -2.380 -0.226 1.00 53.53 464 PRO A O 1
ATOM 3510 N N . ARG A 1 465 ? -13.500 -3.401 1.004 1.00 53.16 465 ARG A N 1
ATOM 3511 C CA . ARG A 1 465 ? -14.465 -4.125 1.844 1.00 53.16 465 ARG A CA 1
ATOM 3512 C C . ARG A 1 465 ? -15.028 -3.173 2.907 1.00 53.16 465 ARG A C 1
ATOM 3514 O O . ARG A 1 465 ? -14.255 -2.398 3.470 1.00 53.16 465 ARG A O 1
ATOM 3521 N N . PRO A 1 466 ? -16.340 -3.217 3.198 1.00 56.88 466 PRO A N 1
ATOM 3522 C CA . PRO A 1 466 ? -16.921 -2.387 4.243 1.00 56.88 466 PRO A CA 1
ATOM 3523 C C . PRO A 1 466 ? -16.383 -2.796 5.619 1.00 56.88 466 PRO A C 1
ATOM 3525 O O . PRO A 1 466 ? -16.297 -3.983 5.933 1.00 56.88 466 PRO A O 1
ATOM 3528 N N . ALA A 1 467 ? -16.039 -1.803 6.437 1.00 64.62 467 ALA A N 1
ATOM 3529 C CA . ALA A 1 467 ? -15.700 -1.989 7.841 1.00 64.62 467 ALA A CA 1
ATOM 3530 C C . ALA A 1 467 ? -16.968 -2.339 8.642 1.00 64.62 467 ALA A C 1
ATOM 3532 O O . ALA A 1 467 ? -17.983 -1.650 8.530 1.00 64.62 467 ALA A O 1
ATOM 3533 N N . ALA A 1 468 ? -16.912 -3.392 9.455 1.00 69.06 468 ALA A N 1
ATOM 3534 C CA . ALA A 1 468 ? -17.986 -3.837 10.334 1.00 69.06 468 ALA A CA 1
ATOM 3535 C C . ALA A 1 468 ? -17.449 -4.066 11.750 1.00 69.06 468 ALA A C 1
ATOM 3537 O O . ALA A 1 468 ? -16.303 -4.480 11.935 1.00 69.06 468 ALA A O 1
ATOM 3538 N N . ILE A 1 469 ? -18.282 -3.778 12.748 1.00 77.75 469 ILE A N 1
ATOM 3539 C CA . ILE A 1 469 ? -17.957 -3.968 14.161 1.00 77.75 469 ILE A CA 1
ATOM 3540 C C . ILE A 1 469 ? -19.149 -4.595 14.856 1.00 77.75 469 ILE A C 1
ATOM 3542 O O . ILE A 1 469 ? -20.276 -4.115 14.724 1.00 77.75 469 ILE A O 1
ATOM 3546 N N . GLU A 1 470 ? -18.861 -5.638 15.615 1.00 83.75 470 GLU A N 1
ATOM 3547 C CA . GLU A 1 470 ? -19.800 -6.324 16.482 1.00 83.75 470 GLU A CA 1
ATOM 3548 C C . GLU A 1 470 ? -19.445 -6.015 17.936 1.00 83.75 470 GLU A C 1
ATOM 3550 O O . GLU A 1 470 ? -18.277 -6.057 18.331 1.00 83.75 470 GLU A O 1
ATOM 3555 N N . VAL A 1 471 ? -20.452 -5.642 18.721 1.00 83.12 471 VAL A N 1
ATOM 3556 C CA . VAL A 1 471 ? -20.311 -5.313 20.138 1.00 83.12 471 VAL A CA 1
ATOM 3557 C C . VAL A 1 471 ? -21.214 -6.257 20.909 1.00 83.12 471 VAL A C 1
ATOM 3559 O O . VAL A 1 471 ? -22.422 -6.254 20.708 1.00 83.12 471 VAL A O 1
ATOM 3562 N N . GLU A 1 472 ? -20.627 -7.044 21.800 1.00 85.06 472 GLU A N 1
ATOM 3563 C CA . GLU A 1 472 ? -21.351 -7.913 22.721 1.00 85.06 472 GLU A CA 1
ATOM 3564 C C . GLU A 1 472 ? -21.148 -7.376 24.137 1.00 85.06 472 GLU A C 1
ATOM 3566 O O . GLU A 1 472 ? -20.025 -7.053 24.533 1.00 85.06 472 GLU A O 1
ATOM 3571 N N . SER A 1 473 ? -22.214 -7.278 24.928 1.00 82.31 473 SER A N 1
ATOM 3572 C CA . SER A 1 473 ? -22.113 -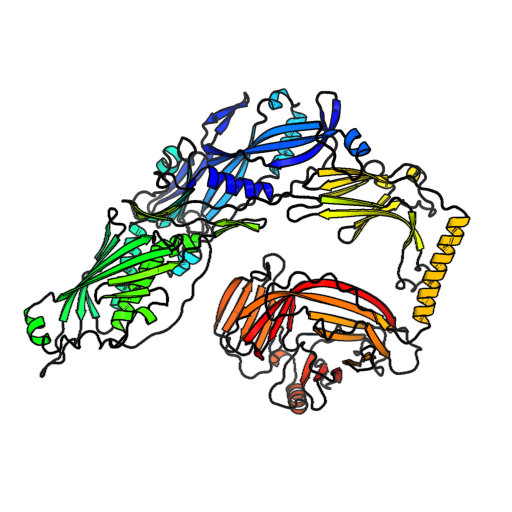6.845 26.322 1.00 82.31 473 SER A CA 1
ATOM 3573 C C . SER A 1 473 ? -22.761 -7.844 27.272 1.00 82.31 473 SER A C 1
ATOM 3575 O O . SER A 1 473 ? -23.833 -8.381 27.001 1.00 82.31 473 SER A O 1
ATOM 3577 N N . SER A 1 474 ? -22.103 -8.091 28.404 1.00 79.88 474 SER A N 1
ATOM 3578 C CA . SER A 1 474 ? -22.672 -8.849 29.517 1.00 79.88 474 SER A CA 1
ATOM 3579 C C . SER A 1 474 ? -23.049 -7.893 30.647 1.00 79.88 474 SER A C 1
ATOM 3581 O O . SER A 1 474 ? -22.229 -7.039 31.011 1.00 79.88 474 SER A O 1
ATOM 3583 N N . PRO A 1 475 ? -24.245 -8.035 31.251 1.00 78.38 475 PRO A N 1
ATOM 3584 C CA . PRO A 1 475 ? -24.635 -7.215 32.389 1.00 78.38 475 PRO A CA 1
ATOM 3585 C C . PRO A 1 475 ? -23.711 -7.472 33.582 1.00 78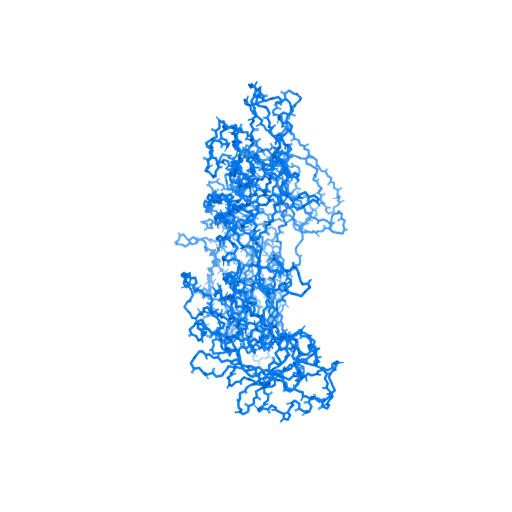.38 475 PRO A C 1
ATOM 3587 O O . PRO A 1 475 ? -23.008 -8.484 33.644 1.00 78.38 475 PRO A O 1
ATOM 3590 N N . PHE A 1 476 ? -23.741 -6.566 34.560 1.00 76.00 476 PHE A N 1
ATOM 3591 C CA . PHE A 1 476 ? -23.052 -6.823 35.813 1.00 76.00 476 PHE A CA 1
ATOM 3592 C C . PHE A 1 476 ? -23.612 -8.068 36.501 1.00 76.00 476 PHE A C 1
ATOM 3594 O O . PHE A 1 476 ? -24.825 -8.236 36.632 1.00 76.00 476 PHE A O 1
ATOM 3601 N N . GLY A 1 477 ? -22.708 -8.906 36.993 1.00 73.81 477 GLY A N 1
ATOM 3602 C CA . GLY A 1 477 ? -23.049 -10.062 37.801 1.00 73.81 477 GLY A CA 1
ATOM 3603 C C . GLY A 1 477 ? -21.983 -10.341 38.845 1.00 73.81 477 GLY A C 1
ATOM 3604 O O . GLY A 1 477 ? -20.817 -9.968 38.689 1.00 73.81 477 GLY A O 1
ATOM 3605 N N . TRP A 1 478 ? -22.398 -11.021 39.911 1.00 68.88 478 TRP A N 1
ATOM 3606 C CA . TRP A 1 478 ? -21.464 -11.629 40.846 1.00 68.88 478 TRP A CA 1
ATOM 3607 C C . TRP A 1 478 ? -20.796 -12.807 40.154 1.00 68.88 478 TRP A C 1
ATOM 3609 O O . TRP A 1 478 ? -21.451 -13.739 39.686 1.00 68.88 478 TRP A O 1
ATOM 3619 N N . GLN A 1 479 ? -19.483 -12.714 40.030 1.00 67.56 479 GLN A N 1
ATOM 3620 C CA . GLN A 1 479 ? -18.655 -13.699 39.366 1.00 67.56 479 GLN A CA 1
ATOM 3621 C C . GLN A 1 479 ? -17.445 -13.985 40.231 1.00 67.56 479 GLN A C 1
ATOM 3623 O O . GLN A 1 479 ? -17.044 -13.191 41.081 1.00 67.56 479 GLN A O 1
ATOM 3628 N N . ILE A 1 480 ? -16.839 -15.135 39.993 1.00 60.38 480 ILE A N 1
ATOM 3629 C CA . ILE A 1 480 ? -15.632 -15.521 40.694 1.00 60.38 480 ILE A CA 1
ATOM 3630 C C . ILE A 1 480 ? -14.456 -15.156 39.806 1.00 60.38 480 ILE A C 1
ATOM 3632 O O . ILE A 1 480 ? -14.288 -15.695 38.714 1.00 60.38 480 ILE A O 1
ATOM 3636 N N . TYR A 1 481 ? -13.643 -14.228 40.289 1.00 58.25 481 TYR A N 1
ATOM 3637 C CA . TYR A 1 481 ? -12.443 -13.770 39.618 1.00 58.25 481 TYR A CA 1
ATOM 3638 C C . TYR A 1 481 ? -11.224 -14.101 40.459 1.00 58.25 481 TYR A C 1
ATOM 3640 O O . TYR A 1 481 ? -11.099 -13.732 41.627 1.00 58.25 481 TYR A O 1
ATOM 3648 N N . GLY A 1 482 ? -10.289 -14.795 39.841 1.00 59.03 482 GLY A N 1
ATOM 3649 C CA . GLY A 1 482 ? -9.039 -15.172 40.457 1.00 59.03 482 GLY A CA 1
ATOM 3650 C C . GLY A 1 482 ? -8.360 -16.238 39.629 1.00 59.03 482 GLY A C 1
ATOM 3651 O O . GLY A 1 482 ? -8.771 -16.569 38.520 1.00 59.03 482 GLY A O 1
ATOM 3652 N N . SER A 1 483 ? -7.277 -16.755 40.172 1.00 60.47 483 SER A N 1
ATOM 3653 C CA . SER A 1 483 ? -6.569 -17.886 39.597 1.00 60.47 483 SER A CA 1
ATOM 3654 C C . SER A 1 483 ? -5.954 -18.674 40.739 1.00 60.47 483 SER A C 1
ATOM 3656 O O . SER A 1 483 ? -5.737 -18.122 41.820 1.00 60.47 483 SER A O 1
ATOM 3658 N N . CYS A 1 484 ? -5.582 -19.931 40.501 1.00 53.09 484 CYS A N 1
ATOM 3659 C CA . CYS A 1 484 ? -4.878 -20.717 41.514 1.00 53.09 484 CYS A CA 1
ATOM 3660 C C . CYS A 1 484 ? -3.449 -20.175 41.827 1.00 53.09 484 CYS A C 1
ATOM 3662 O O . CYS A 1 484 ? -2.714 -20.826 42.561 1.00 53.09 484 CYS A O 1
ATOM 3664 N N . ARG A 1 485 ? -3.023 -19.010 41.291 1.00 49.44 485 ARG A N 1
ATOM 3665 C CA . ARG A 1 485 ? -1.646 -18.472 41.386 1.00 49.44 485 ARG A CA 1
ATOM 3666 C C . ARG A 1 485 ? -1.309 -17.658 42.650 1.00 49.44 485 ARG A C 1
ATOM 3668 O O . ARG A 1 485 ? -0.127 -17.450 42.894 1.00 49.44 485 ARG A O 1
ATOM 3675 N N . SER A 1 486 ? -2.269 -17.154 43.435 1.00 44.38 486 SER A N 1
ATOM 3676 C CA . SER A 1 486 ? -2.006 -16.059 44.405 1.00 44.38 486 SER A CA 1
ATOM 3677 C C . SER A 1 486 ? -1.985 -16.421 45.902 1.00 44.38 486 SER A C 1
ATOM 3679 O O . SER A 1 486 ? -2.199 -15.547 46.740 1.00 44.38 486 SER A O 1
ATOM 3681 N N . SER A 1 487 ? -1.721 -17.669 46.296 1.00 41.81 487 SER A N 1
ATOM 3682 C CA . SER A 1 487 ? -1.779 -18.056 47.721 1.00 41.81 487 SER A CA 1
ATOM 3683 C C . SER A 1 487 ? -0.531 -17.700 48.555 1.00 41.81 487 SER A C 1
ATOM 3685 O O . SER A 1 487 ? -0.532 -17.897 49.774 1.00 41.81 487 SER A O 1
ATOM 3687 N N . THR A 1 488 ? 0.526 -17.123 47.972 1.00 38.28 488 THR A N 1
ATOM 3688 C CA . THR A 1 488 ? 1.715 -16.680 48.720 1.00 38.28 488 THR A CA 1
ATOM 3689 C C . THR A 1 488 ? 1.447 -15.364 49.461 1.00 38.28 488 THR A C 1
ATOM 3691 O O . THR A 1 488 ? 1.711 -14.275 48.966 1.00 38.28 488 THR A O 1
ATOM 3694 N N . GLY A 1 489 ? 0.909 -15.468 50.683 1.00 41.44 489 GLY A N 1
ATOM 3695 C CA . GLY A 1 489 ? 0.765 -14.334 51.613 1.00 41.44 489 GLY A CA 1
ATOM 3696 C C . GLY A 1 489 ? -0.610 -14.159 52.269 1.00 41.44 489 GLY A C 1
ATOM 3697 O O . GLY A 1 489 ? -0.873 -13.111 52.850 1.00 41.44 489 GLY A O 1
ATOM 3698 N N . GLY A 1 490 ? -1.502 -15.151 52.193 1.00 37.84 490 GLY A N 1
ATOM 3699 C CA . GLY A 1 490 ? -2.736 -15.173 52.992 1.00 37.84 490 GLY A CA 1
ATOM 3700 C C . GLY A 1 490 ? -3.883 -14.263 52.523 1.00 37.84 490 GLY A C 1
ATOM 3701 O O . GLY A 1 490 ? -4.877 -14.164 53.236 1.00 37.84 490 GLY A O 1
ATOM 3702 N N . ARG A 1 491 ? -3.797 -13.620 51.345 1.00 38.19 491 ARG A N 1
ATOM 3703 C CA . ARG A 1 491 ? -4.895 -12.807 50.762 1.00 38.19 491 ARG A CA 1
ATOM 3704 C C . ARG A 1 491 ? -5.013 -12.873 49.229 1.00 38.19 491 ARG A C 1
ATOM 3706 O O . ARG A 1 491 ? -5.317 -11.873 48.588 1.00 38.19 491 ARG A O 1
ATOM 3713 N N . GLY A 1 492 ? -4.805 -14.041 48.626 1.00 44.75 492 GLY A N 1
ATOM 3714 C CA . GLY A 1 492 ? -5.048 -14.228 47.193 1.00 44.75 492 GLY A CA 1
ATOM 3715 C C . GLY A 1 492 ? -5.611 -15.608 46.866 1.00 44.75 492 GLY A C 1
ATOM 3716 O O . GLY A 1 492 ? -4.867 -16.527 46.536 1.00 44.75 492 GLY A O 1
ATOM 3717 N N . GLY A 1 493 ? -6.932 -15.742 46.924 1.00 60.97 493 GLY A N 1
ATOM 3718 C CA . GLY A 1 493 ? -7.686 -16.856 46.342 1.00 60.97 493 GLY A CA 1
ATOM 3719 C C . GLY A 1 493 ? -8.630 -16.348 45.256 1.00 60.97 493 GLY A C 1
ATOM 3720 O O . GLY A 1 493 ? -8.632 -15.155 44.938 1.00 60.97 493 GLY A O 1
ATOM 3721 N N . PHE A 1 494 ? -9.439 -17.245 44.692 1.00 57.72 494 PHE A N 1
ATOM 3722 C CA . PHE A 1 494 ? -10.605 -16.830 43.920 1.00 57.72 494 PHE A CA 1
ATOM 3723 C C . PHE A 1 494 ? -11.453 -15.884 44.774 1.00 57.72 494 PHE A C 1
ATOM 3725 O O . PHE A 1 494 ? -11.773 -16.198 45.919 1.00 57.72 494 PHE A O 1
ATOM 3732 N N . ASN A 1 495 ? -11.777 -14.711 44.238 1.00 63.44 495 ASN A N 1
ATOM 3733 C CA . ASN A 1 495 ? -12.570 -13.704 44.926 1.00 63.44 495 ASN A CA 1
ATOM 3734 C C . ASN A 1 495 ? -13.909 -13.555 44.221 1.00 63.44 495 ASN A C 1
ATOM 3736 O O . ASN A 1 495 ? -13.979 -13.550 42.993 1.00 63.44 495 ASN A O 1
ATOM 3740 N N . VAL A 1 496 ? -14.967 -13.386 45.003 1.00 65.88 496 VAL A N 1
ATOM 3741 C CA . VAL A 1 496 ? -16.262 -12.982 44.466 1.00 65.88 496 VAL A CA 1
ATOM 3742 C C . VAL A 1 496 ? -16.170 -11.493 44.142 1.00 65.88 496 VAL A C 1
ATOM 3744 O O . VAL A 1 496 ? -15.958 -10.663 45.025 1.00 65.88 496 VAL A O 1
ATOM 3747 N N . VAL A 1 497 ? -16.272 -11.158 42.862 1.00 69.69 497 VAL A N 1
ATOM 3748 C CA . VAL A 1 497 ? -16.237 -9.788 42.353 1.00 69.69 497 VAL A CA 1
ATOM 3749 C C . VAL A 1 497 ? -17.524 -9.486 41.603 1.00 69.69 497 VAL A C 1
ATOM 3751 O O . VAL A 1 497 ? -18.195 -10.382 41.096 1.00 69.69 497 VAL A O 1
ATOM 3754 N N . TYR A 1 498 ? -17.863 -8.207 41.519 1.00 73.69 498 TYR A N 1
ATOM 3755 C CA . TYR A 1 498 ? -18.990 -7.743 40.726 1.00 73.69 498 TYR A CA 1
ATOM 3756 C C . TYR A 1 498 ? -18.464 -7.103 39.446 1.00 73.69 498 TYR A C 1
ATOM 3758 O O . TYR A 1 498 ? -17.863 -6.027 39.494 1.00 73.69 498 TYR A O 1
ATOM 3766 N N . THR A 1 499 ? -18.632 -7.780 38.313 1.00 77.69 499 THR A N 1
ATOM 3767 C CA . THR A 1 499 ? -18.047 -7.353 37.036 1.00 77.69 499 THR A CA 1
ATOM 3768 C C . THR A 1 499 ? -19.040 -7.451 35.893 1.00 77.69 499 THR A C 1
ATOM 3770 O O . THR A 1 499 ? -19.901 -8.326 35.875 1.00 77.69 499 THR A O 1
ATOM 3773 N N . ALA A 1 500 ? -18.881 -6.557 34.924 1.00 81.56 500 ALA A N 1
ATOM 3774 C CA . ALA A 1 500 ? -19.482 -6.628 33.599 1.00 81.56 500 ALA A CA 1
ATOM 3775 C C . ALA A 1 500 ? -18.367 -6.738 32.554 1.00 81.56 500 ALA A C 1
ATOM 3777 O O . ALA A 1 500 ? -17.216 -6.376 32.827 1.00 81.56 500 ALA A O 1
ATOM 3778 N N . ASN A 1 501 ? -18.697 -7.205 31.354 1.00 84.12 501 ASN A N 1
ATOM 3779 C CA . ASN A 1 501 ? -17.757 -7.212 30.240 1.00 84.12 501 ASN A CA 1
ATOM 3780 C C . ASN A 1 501 ? -18.401 -6.662 28.967 1.00 84.12 501 ASN A C 1
ATOM 3782 O O . ASN A 1 501 ? -19.609 -6.762 28.767 1.00 84.12 501 ASN A O 1
ATOM 3786 N N . VAL A 1 502 ? -17.571 -6.057 28.128 1.00 84.25 502 VAL A N 1
ATOM 3787 C CA . VAL A 1 502 ? -17.918 -5.633 26.774 1.00 84.25 502 VAL A CA 1
ATOM 3788 C C . VAL A 1 502 ? -16.857 -6.194 25.848 1.00 84.25 502 VAL A C 1
ATOM 3790 O O . VAL A 1 502 ? -15.672 -5.921 26.036 1.00 84.25 502 VAL A O 1
ATOM 3793 N N . ARG A 1 503 ? -17.269 -6.980 24.862 1.00 85.94 503 ARG A N 1
ATOM 3794 C CA . ARG A 1 503 ? -16.412 -7.510 23.809 1.00 85.94 503 ARG A CA 1
ATOM 3795 C C . ARG A 1 503 ? -16.685 -6.751 22.519 1.00 85.94 503 ARG A C 1
ATOM 3797 O O . ARG A 1 503 ? -17.840 -6.542 22.165 1.00 85.94 503 ARG A O 1
ATOM 3804 N N . VAL A 1 504 ? -15.631 -6.335 21.823 1.00 84.25 504 VAL A N 1
ATOM 3805 C CA . VAL A 1 504 ? -15.753 -5.607 20.554 1.00 84.25 504 VAL A CA 1
ATOM 3806 C C . VAL A 1 504 ? -14.926 -6.315 19.492 1.00 84.25 504 VAL A C 1
ATOM 3808 O O . VAL A 1 504 ? -13.702 -6.308 19.562 1.00 84.25 504 VAL A O 1
ATOM 3811 N N . VAL A 1 505 ? -15.591 -6.918 18.510 1.00 82.31 505 VAL A N 1
ATOM 3812 C CA . VAL A 1 505 ? -14.955 -7.642 17.404 1.00 82.31 505 VAL A CA 1
ATOM 3813 C C . VAL A 1 505 ? -15.000 -6.771 16.154 1.00 82.31 505 VAL A C 1
ATOM 3815 O O . VAL A 1 505 ? -16.066 -6.356 15.703 1.00 82.31 505 VAL A O 1
ATOM 3818 N N . ALA A 1 506 ? -13.830 -6.478 15.590 1.00 74.12 506 ALA A N 1
ATOM 3819 C CA . ALA A 1 506 ? -13.684 -5.636 14.409 1.00 74.12 506 ALA A CA 1
ATOM 3820 C C . ALA A 1 506 ? -13.352 -6.480 13.167 1.00 74.12 506 ALA A C 1
ATOM 3822 O O . ALA A 1 506 ? -12.467 -7.334 13.205 1.00 74.12 506 ALA A O 1
ATOM 3823 N N . SER A 1 507 ? -14.037 -6.231 12.047 1.00 68.81 507 SER A N 1
ATOM 3824 C CA . SER A 1 507 ? -13.672 -6.817 10.754 1.00 68.81 507 SER A CA 1
ATOM 3825 C C . SER A 1 507 ? -12.376 -6.205 10.212 1.00 68.81 507 SER A C 1
ATOM 3827 O O . SER A 1 507 ? -11.911 -5.161 10.671 1.00 68.81 507 SER A O 1
ATOM 3829 N N . THR A 1 508 ? -11.817 -6.794 9.151 1.00 58.31 508 THR A N 1
ATOM 3830 C CA . THR A 1 508 ? -10.694 -6.192 8.417 1.00 58.31 508 THR A CA 1
ATOM 3831 C C . THR A 1 508 ? -11.038 -4.755 7.996 1.00 58.31 508 THR A C 1
ATOM 3833 O O . THR A 1 508 ? -12.040 -4.543 7.316 1.00 58.31 508 THR A O 1
ATOM 3836 N N . GLY A 1 509 ? -10.224 -3.777 8.414 1.00 58.78 509 GLY A N 1
ATOM 3837 C CA . GLY A 1 509 ? -10.424 -2.347 8.127 1.00 58.78 509 GLY A CA 1
ATOM 3838 C C . GLY A 1 509 ? -11.194 -1.556 9.196 1.00 58.78 509 GLY A C 1
ATOM 3839 O O . GLY A 1 509 ? -11.300 -0.337 9.084 1.00 58.78 509 GLY A O 1
ATOM 3840 N N . ALA A 1 510 ? -11.699 -2.213 10.242 1.00 70.12 510 ALA A N 1
ATOM 3841 C CA . ALA A 1 510 ? -12.305 -1.563 11.398 1.00 70.12 510 ALA A CA 1
ATOM 3842 C C . ALA A 1 510 ? -11.342 -1.564 12.599 1.00 70.12 510 ALA A C 1
ATOM 3844 O O . ALA A 1 510 ? -10.542 -2.486 12.748 1.00 70.12 510 ALA A O 1
ATOM 3845 N N . GLN A 1 511 ? -11.417 -0.553 13.471 1.00 77.88 511 GLN A N 1
ATOM 3846 C CA . GLN A 1 511 ? -10.635 -0.536 14.711 1.00 77.88 511 GLN A CA 1
ATOM 3847 C C . GLN A 1 511 ? -11.438 -0.008 15.899 1.00 77.88 511 GLN A C 1
ATOM 3849 O O . GLN A 1 511 ? -12.288 0.879 15.753 1.00 77.88 511 GLN A O 1
ATOM 3854 N N . VAL A 1 512 ? -11.110 -0.517 17.087 1.00 83.62 512 VAL A N 1
ATOM 3855 C CA . VAL A 1 512 ? -11.597 0.026 18.358 1.00 83.62 512 VAL A CA 1
ATOM 3856 C C . VAL A 1 512 ? -10.678 1.155 18.786 1.00 83.62 512 VAL A C 1
ATOM 3858 O O . VAL A 1 512 ? -9.475 0.964 18.942 1.00 83.62 512 VAL A O 1
ATOM 3861 N N . CYS A 1 513 ? -11.250 2.338 18.966 1.00 82.44 513 CYS A N 1
ATOM 3862 C CA . CYS A 1 513 ? -10.495 3.537 19.293 1.00 82.44 513 CYS A CA 1
ATOM 3863 C C . CYS A 1 513 ? -10.426 3.739 20.804 1.00 82.44 513 CYS A C 1
ATOM 3865 O O . CYS A 1 513 ? -9.360 3.985 21.362 1.00 82.44 513 CYS A O 1
ATOM 3867 N N . ARG A 1 514 ? -11.585 3.650 21.468 1.00 86.56 514 ARG A N 1
ATOM 3868 C CA . ARG A 1 514 ? -11.714 3.925 22.898 1.00 86.56 514 ARG A CA 1
ATOM 3869 C C . ARG A 1 514 ? -12.943 3.245 23.484 1.00 86.56 514 ARG A C 1
ATOM 3871 O O . ARG A 1 514 ? -14.003 3.234 22.870 1.00 86.56 514 ARG A O 1
ATOM 3878 N N . VAL A 1 515 ? -12.811 2.760 24.715 1.00 87.75 515 VAL A N 1
ATOM 3879 C CA . VAL A 1 515 ? -13.933 2.351 25.567 1.00 87.75 515 VAL A CA 1
ATOM 3880 C C . VAL A 1 515 ? -13.789 3.080 26.898 1.00 87.75 515 VAL A C 1
ATOM 3882 O O . VAL A 1 515 ? -12.752 2.958 27.550 1.00 87.75 515 VAL A O 1
ATOM 3885 N N . ALA A 1 516 ? -14.784 3.878 27.289 1.00 87.88 516 ALA A N 1
ATOM 3886 C CA . ALA A 1 516 ? -14.708 4.694 28.504 1.00 87.88 516 ALA A CA 1
ATOM 3887 C C . ALA A 1 516 ? -16.059 4.818 29.224 1.00 87.88 516 ALA A C 1
ATOM 3889 O O . ALA A 1 516 ? -17.105 4.850 28.581 1.00 87.88 516 ALA A O 1
ATOM 3890 N N . VAL A 1 517 ? -16.032 4.946 30.555 1.00 84.75 517 VAL A N 1
ATOM 3891 C CA . VAL A 1 517 ? -17.214 5.325 31.355 1.00 84.75 517 VAL A CA 1
ATOM 3892 C C . VAL A 1 517 ? -17.458 6.826 31.210 1.00 84.75 517 VAL A C 1
ATOM 3894 O O . VAL A 1 517 ? -16.504 7.595 31.321 1.00 84.75 517 VAL A O 1
ATOM 3897 N N . ILE A 1 518 ? -18.706 7.248 30.980 1.00 80.31 518 ILE A N 1
ATOM 3898 C CA . ILE A 1 518 ? -19.016 8.658 30.668 1.00 80.31 518 ILE A CA 1
ATOM 3899 C C . ILE A 1 518 ? -19.601 9.493 31.819 1.00 80.31 518 ILE A C 1
ATOM 3901 O O . ILE A 1 518 ? -19.324 10.686 31.857 1.00 80.31 518 ILE A O 1
ATOM 3905 N N . ASP A 1 519 ? -20.346 8.923 32.772 1.00 71.44 519 ASP A N 1
ATOM 3906 C CA . ASP A 1 519 ? -21.001 9.738 33.827 1.00 71.44 519 ASP A CA 1
ATOM 3907 C C . ASP A 1 519 ? -20.322 9.709 35.181 1.00 71.44 519 ASP A C 1
ATOM 3909 O O . ASP A 1 519 ? -20.439 10.650 35.958 1.00 71.44 519 ASP A O 1
ATOM 3913 N N . THR A 1 520 ? -19.661 8.597 35.477 1.00 68.81 520 THR A N 1
ATOM 3914 C CA . THR A 1 520 ? -19.066 8.326 36.784 1.00 68.81 520 THR A CA 1
ATOM 3915 C C . THR A 1 520 ? -17.727 7.600 36.633 1.00 68.81 520 THR A C 1
ATOM 3917 O O . THR A 1 520 ? -17.554 6.510 37.191 1.00 68.81 520 THR A O 1
ATOM 3920 N N . PRO A 1 521 ? -16.785 8.122 35.825 1.00 65.75 521 PRO A N 1
ATOM 3921 C CA . PRO A 1 521 ? -15.510 7.455 35.567 1.00 65.75 521 PRO A CA 1
ATOM 3922 C C . PRO A 1 521 ? -14.689 7.222 36.840 1.00 65.75 521 PRO A C 1
ATOM 3924 O O . PRO A 1 521 ? -13.930 6.264 36.922 1.00 65.75 521 PRO A O 1
ATOM 3927 N N . GLU A 1 522 ? -14.865 8.053 37.863 1.00 70.75 522 GLU A N 1
ATOM 3928 C CA . GLU A 1 522 ? -14.219 7.907 39.162 1.00 70.75 522 GLU A CA 1
ATOM 3929 C C . GLU A 1 522 ? -14.727 6.710 39.979 1.00 70.75 522 GLU A C 1
ATOM 3931 O O . GLU A 1 522 ? -13.993 6.233 40.845 1.00 70.75 522 GLU A O 1
ATOM 3936 N N . HIS A 1 523 ? -15.928 6.193 39.692 1.00 75.62 523 HIS A N 1
ATOM 3937 C CA . HIS A 1 523 ? -16.578 5.116 40.451 1.00 75.62 523 HIS A CA 1
ATOM 3938 C C . HIS A 1 523 ? -16.394 3.723 39.848 1.00 75.62 523 HIS A C 1
ATOM 3940 O O . HIS A 1 523 ? -16.798 2.739 40.464 1.00 75.62 523 HIS A O 1
ATOM 3946 N N . PHE A 1 524 ? -15.787 3.617 38.669 1.00 78.94 524 PHE A N 1
ATOM 3947 C CA . PHE A 1 524 ? -15.585 2.351 37.975 1.00 78.94 524 PHE A CA 1
ATOM 3948 C C . PHE A 1 524 ? -14.145 2.230 37.484 1.00 78.94 524 PHE A C 1
ATOM 3950 O O . PHE A 1 524 ? -13.480 3.212 37.171 1.00 78.94 524 PHE A O 1
ATOM 3957 N N . GLU A 1 525 ? -13.660 1.001 37.395 1.00 82.19 525 GLU A N 1
ATOM 3958 C CA . GLU A 1 525 ? -12.378 0.673 36.788 1.00 82.19 525 GLU A CA 1
ATOM 3959 C C . GLU A 1 525 ? -12.608 -0.184 35.555 1.00 82.19 525 GLU A C 1
ATOM 3961 O O . GLU A 1 525 ? -13.399 -1.129 35.585 1.00 82.19 525 GLU A O 1
ATOM 3966 N N . ILE A 1 526 ? -11.891 0.150 34.484 1.00 84.69 526 ILE A N 1
ATOM 3967 C CA . ILE A 1 526 ? -11.904 -0.589 33.227 1.00 84.69 526 ILE A CA 1
ATOM 3968 C C . ILE A 1 526 ? -10.542 -1.257 33.050 1.00 84.69 526 ILE A C 1
ATOM 3970 O O . ILE A 1 526 ? -9.508 -0.597 33.139 1.00 84.69 526 ILE A O 1
ATOM 3974 N N . HIS A 1 527 ? -10.555 -2.556 32.761 1.00 83.31 527 HIS A N 1
ATOM 3975 C CA . HIS A 1 527 ? -9.369 -3.354 32.448 1.00 83.31 527 HIS A CA 1
ATOM 3976 C C . HIS A 1 527 ? -9.543 -4.003 31.079 1.00 83.31 527 HIS A C 1
ATOM 3978 O O . HIS A 1 527 ? -10.573 -4.620 30.823 1.00 83.31 527 HIS A O 1
ATOM 3984 N N . GLN A 1 528 ? -8.551 -3.892 30.199 1.00 81.94 528 GLN A N 1
ATOM 3985 C CA . GLN A 1 528 ? -8.603 -4.497 28.866 1.00 81.94 528 GLN A CA 1
ATOM 3986 C C . GLN A 1 528 ? -7.775 -5.785 28.816 1.00 81.94 528 GLN A C 1
ATOM 3988 O O . GLN A 1 528 ? -6.636 -5.817 29.285 1.00 81.94 528 GLN A O 1
ATOM 3993 N N . ARG A 1 529 ? -8.326 -6.832 28.193 1.00 72.62 529 ARG A N 1
ATOM 3994 C CA . ARG A 1 529 ? -7.594 -8.050 27.826 1.00 72.62 529 ARG A CA 1
ATOM 3995 C C . ARG A 1 529 ? -8.048 -8.516 26.441 1.00 72.62 529 ARG A C 1
ATOM 3997 O O . ARG A 1 529 ? -9.174 -8.981 26.291 1.00 72.62 529 ARG A O 1
ATOM 4004 N N . GLY A 1 530 ? -7.171 -8.388 25.443 1.00 81.94 530 GLY A N 1
ATOM 4005 C CA . GLY A 1 530 ? -7.528 -8.622 24.039 1.00 81.94 530 GLY A CA 1
ATOM 4006 C C . GLY A 1 530 ? -8.661 -7.691 23.591 1.00 81.94 530 GLY A C 1
ATOM 4007 O O . GLY A 1 530 ? -8.611 -6.489 23.860 1.00 81.94 530 GLY A O 1
ATOM 4008 N N . ASP A 1 531 ? -9.697 -8.279 22.992 1.00 82.88 531 ASP A N 1
ATOM 4009 C CA . ASP A 1 531 ? -10.894 -7.594 22.478 1.00 82.88 531 ASP A CA 1
ATOM 4010 C C . ASP A 1 531 ? -12.006 -7.425 23.531 1.00 82.88 531 ASP A C 1
ATOM 4012 O O . ASP A 1 531 ? -13.162 -7.174 23.192 1.00 82.88 531 ASP A O 1
ATOM 4016 N N . THR A 1 532 ? -11.705 -7.645 24.817 1.00 81.19 532 THR A N 1
ATOM 4017 C CA . THR A 1 532 ? -12.684 -7.569 25.913 1.00 81.19 532 THR A CA 1
ATOM 4018 C C . THR A 1 532 ? -12.266 -6.553 26.972 1.00 81.19 532 THR A C 1
ATOM 4020 O O . THR A 1 532 ? -11.151 -6.597 27.503 1.00 81.19 532 THR A O 1
ATOM 4023 N N . TRP A 1 533 ? -13.197 -5.671 27.326 1.00 87.00 533 TRP A N 1
ATOM 4024 C CA . TRP A 1 533 ? -13.094 -4.702 28.411 1.00 87.00 533 TRP A CA 1
ATOM 4025 C C . TRP A 1 533 ? -13.914 -5.187 29.601 1.00 87.00 533 TRP A C 1
ATOM 4027 O O . TRP A 1 533 ? -15.102 -5.467 29.474 1.00 87.00 533 TRP A O 1
ATOM 4037 N N . TRP A 1 534 ? -13.274 -5.275 30.761 1.00 83.25 534 TRP A N 1
ATOM 4038 C CA . TRP A 1 534 ? -13.869 -5.665 32.034 1.00 83.25 534 TRP A CA 1
ATOM 4039 C C . TRP A 1 534 ? -14.114 -4.430 32.881 1.00 83.25 534 TRP A C 1
ATOM 4041 O O . TRP A 1 534 ? -13.196 -3.641 33.102 1.00 83.25 534 TRP A O 1
ATOM 4051 N N . ILE A 1 535 ? -15.338 -4.280 33.373 1.00 85.25 535 ILE A N 1
ATOM 4052 C CA . ILE A 1 535 ? -15.783 -3.113 34.126 1.00 85.25 535 ILE A CA 1
ATOM 4053 C C . ILE A 1 535 ? -16.131 -3.560 35.536 1.00 85.25 535 ILE A C 1
ATOM 4055 O O . ILE A 1 535 ? -16.927 -4.482 35.721 1.00 85.25 535 ILE A O 1
ATOM 4059 N N . ARG A 1 536 ? -15.531 -2.907 36.534 1.00 83.44 536 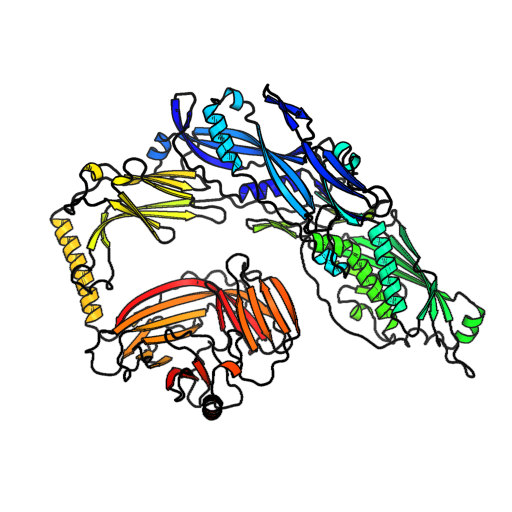ARG A N 1
ATOM 4060 C CA . ARG A 1 536 ? -15.766 -3.186 37.956 1.00 83.44 536 ARG A CA 1
ATOM 4061 C C . ARG A 1 536 ? -16.057 -1.900 38.731 1.00 83.44 536 ARG A C 1
ATOM 4063 O O . ARG A 1 536 ? -15.400 -0.897 38.458 1.00 83.44 536 ARG A O 1
ATOM 4070 N N . PRO A 1 537 ? -16.990 -1.891 39.696 1.00 78.44 537 PRO A N 1
ATOM 4071 C CA . PRO A 1 537 ? -17.140 -0.763 40.609 1.00 78.44 537 PRO A CA 1
ATOM 4072 C C . PRO A 1 537 ? -15.882 -0.591 41.465 1.00 78.44 537 PRO A C 1
ATOM 4074 O O . PRO A 1 537 ? -15.261 -1.576 41.875 1.00 78.44 537 PRO A O 1
ATOM 4077 N N . ARG A 1 538 ? -15.519 0.654 41.772 1.00 75.81 538 ARG A N 1
ATOM 4078 C CA . ARG A 1 538 ? -14.501 0.954 42.779 1.00 75.81 538 ARG A CA 1
ATOM 4079 C C . ARG A 1 538 ? -15.029 0.686 44.181 1.00 75.81 538 ARG A C 1
ATOM 4081 O O . ARG A 1 538 ? -16.199 0.926 44.491 1.00 75.81 538 ARG A O 1
ATOM 4088 N N . LEU A 1 539 ? -14.124 0.213 45.028 1.00 68.56 539 LEU A N 1
ATOM 4089 C CA . LEU A 1 539 ? -14.356 0.059 46.457 1.00 68.56 539 LEU A CA 1
ATOM 4090 C C . LEU A 1 539 ? -13.895 1.329 47.180 1.00 68.56 539 LEU A C 1
ATOM 4092 O O . LEU A 1 539 ? -12.897 1.937 46.792 1.00 68.56 539 LEU A O 1
ATOM 4096 N N . ASP A 1 540 ? -14.631 1.732 48.210 1.00 65.50 540 ASP A N 1
ATOM 4097 C CA . ASP A 1 540 ? -14.235 2.799 49.120 1.00 65.50 540 ASP A CA 1
ATOM 4098 C C . ASP A 1 540 ? -13.104 2.349 50.066 1.00 65.50 540 ASP A C 1
ATOM 4100 O O . ASP A 1 540 ? -12.667 1.194 50.068 1.00 65.50 540 ASP A O 1
ATOM 4104 N N . GLU A 1 541 ? -12.623 3.274 50.897 1.00 57.00 541 GLU A N 1
ATOM 4105 C CA . GLU A 1 541 ? -11.562 3.030 51.885 1.00 57.00 541 GLU A CA 1
ATOM 4106 C C . GLU A 1 541 ? -11.918 1.956 52.937 1.00 57.00 541 GLU A C 1
ATOM 4108 O O . GLU A 1 541 ? -11.032 1.415 53.598 1.00 57.00 541 GLU A O 1
ATOM 4113 N N . HIS A 1 542 ? -13.201 1.600 53.059 1.00 54.25 542 HIS A N 1
ATOM 4114 C CA . HIS A 1 542 ? -13.715 0.548 53.936 1.00 54.25 542 HIS A CA 1
ATOM 4115 C C . HIS A 1 542 ? -13.991 -0.766 53.182 1.00 54.25 542 HIS A C 1
ATOM 4117 O O . HIS A 1 542 ? -14.565 -1.696 53.756 1.00 54.25 542 HIS A O 1
ATOM 4123 N N . GLY A 1 543 ? -13.599 -0.863 51.906 1.00 55.25 543 GLY A N 1
ATOM 4124 C CA . GLY A 1 543 ? -13.815 -2.039 51.064 1.00 55.25 543 GLY A CA 1
ATOM 4125 C C . GLY A 1 543 ? -15.274 -2.248 50.652 1.00 55.25 543 GLY A C 1
ATOM 4126 O O . GLY A 1 543 ? -15.632 -3.342 50.218 1.00 55.25 543 GLY A O 1
ATOM 4127 N N . ARG A 1 544 ? -16.133 -1.234 50.801 1.00 61.06 544 ARG A N 1
ATOM 4128 C CA . ARG A 1 544 ? -17.537 -1.275 50.382 1.00 61.06 544 ARG A CA 1
ATOM 4129 C C . ARG A 1 544 ? -17.672 -0.674 48.995 1.00 61.06 544 ARG A C 1
ATOM 4131 O O . ARG A 1 544 ? -16.927 0.217 48.607 1.00 61.06 544 ARG A O 1
ATOM 4138 N N . VAL A 1 545 ? -18.637 -1.168 48.229 1.00 62.69 545 VAL A N 1
ATOM 4139 C CA . VAL A 1 545 ? -18.960 -0.585 46.926 1.00 62.69 545 VAL A CA 1
ATOM 4140 C C . VAL A 1 545 ? -19.406 0.860 47.142 1.00 62.69 545 VAL A C 1
ATOM 4142 O O . VAL A 1 545 ? -20.286 1.119 47.965 1.00 62.69 545 VAL A O 1
ATOM 4145 N N . HIS A 1 546 ? -18.776 1.794 46.428 1.00 58.09 546 HIS A N 1
ATOM 4146 C CA . HIS A 1 546 ? -19.034 3.220 46.600 1.00 58.09 546 HIS A CA 1
ATOM 4147 C C . HIS A 1 546 ? -20.542 3.534 46.411 1.00 58.09 546 HIS A C 1
ATOM 4149 O O . HIS A 1 546 ? -21.146 3.007 45.473 1.00 58.09 546 HIS A O 1
ATOM 4155 N N . PRO A 1 547 ? -21.177 4.395 47.237 1.00 54.78 547 PRO A N 1
ATOM 4156 C CA . PRO A 1 547 ? -22.634 4.621 47.220 1.00 54.78 547 PRO A CA 1
ATOM 4157 C C . PRO A 1 547 ? -23.227 5.092 45.881 1.00 54.78 547 PRO A C 1
ATOM 4159 O O . PRO A 1 547 ? -24.424 4.964 45.647 1.00 54.78 547 PRO A O 1
ATOM 4162 N N . SER A 1 548 ? -22.405 5.642 44.990 1.00 53.84 548 SER A N 1
ATOM 4163 C CA . SER A 1 548 ? -22.783 6.066 43.634 1.00 53.84 548 SER A CA 1
ATOM 4164 C C . SER A 1 548 ? -22.768 4.937 42.593 1.00 53.84 548 SER A C 1
ATOM 4166 O O . SER A 1 548 ? -23.273 5.138 41.494 1.00 53.84 548 SER A O 1
ATOM 4168 N N . ALA A 1 549 ? -22.285 3.732 42.920 1.00 54.03 549 ALA A N 1
ATOM 4169 C CA . ALA A 1 549 ? -22.431 2.545 42.063 1.00 54.03 549 ALA A CA 1
ATOM 4170 C C . ALA A 1 549 ? -23.887 2.033 41.984 1.00 54.03 549 ALA A C 1
ATOM 4172 O O . ALA A 1 549 ? -24.183 1.075 41.275 1.00 54.03 549 ALA A O 1
ATOM 4173 N N . VAL A 1 550 ? -24.809 2.672 42.713 1.00 56.41 550 VAL A N 1
ATOM 4174 C CA . VAL A 1 550 ? -26.260 2.436 42.649 1.00 56.41 550 VAL A CA 1
ATOM 4175 C C . VAL A 1 550 ? -26.860 2.917 41.313 1.00 56.41 550 VAL A C 1
ATOM 4177 O O . VAL A 1 550 ? -27.965 2.508 40.960 1.00 56.41 550 VAL A O 1
ATOM 4180 N N . PHE A 1 551 ? -26.132 3.737 40.545 1.00 61.88 551 PHE A N 1
ATOM 4181 C CA . PHE A 1 551 ? -26.521 4.197 39.207 1.00 61.88 551 PHE A CA 1
ATOM 4182 C C . PHE A 1 551 ? -25.921 3.308 38.098 1.00 61.88 551 PHE A C 1
ATOM 4184 O O . PHE A 1 551 ? -24.844 2.737 38.293 1.00 61.88 551 PHE A O 1
ATOM 4191 N N . PRO A 1 552 ? -26.590 3.178 36.936 1.00 73.00 552 PRO A N 1
ATOM 4192 C CA . PRO A 1 552 ? -26.133 2.305 35.859 1.00 73.00 552 PRO A CA 1
ATOM 4193 C C . PRO A 1 552 ? -24.840 2.845 35.238 1.00 73.00 552 PRO A C 1
ATOM 4195 O O . PRO A 1 552 ? -24.718 4.046 34.986 1.00 73.00 552 PRO A O 1
ATOM 4198 N N . ALA A 1 553 ? -23.873 1.966 34.968 1.00 80.00 553 ALA A N 1
ATOM 4199 C CA . ALA A 1 553 ? -22.627 2.377 34.327 1.00 80.00 553 ALA A CA 1
ATOM 4200 C C . ALA A 1 553 ? -22.856 2.536 32.821 1.00 80.00 553 ALA A C 1
ATOM 4202 O O . ALA A 1 553 ? -23.099 1.552 32.122 1.00 80.00 553 ALA A O 1
ATOM 4203 N N . ARG A 1 554 ? -22.750 3.762 32.303 1.00 86.50 554 ARG A N 1
ATOM 4204 C CA . ARG A 1 554 ? -22.785 4.008 30.857 1.00 86.50 554 ARG A CA 1
ATOM 4205 C C . ARG A 1 554 ? -21.376 3.993 30.281 1.00 86.50 554 ARG A C 1
ATOM 4207 O O . ARG A 1 554 ? -20.499 4.740 30.724 1.00 86.50 554 ARG A O 1
ATOM 4214 N N . LEU A 1 555 ? -21.174 3.141 29.284 1.00 88.38 555 LEU A N 1
ATOM 4215 C CA . LEU A 1 555 ? -19.927 2.982 28.551 1.00 88.38 555 LEU A CA 1
ATOM 4216 C C . LEU A 1 555 ? -20.083 3.537 27.148 1.00 88.38 555 LEU A C 1
ATOM 4218 O O . LEU A 1 555 ? -20.965 3.115 26.409 1.00 88.38 555 LEU A O 1
ATOM 4222 N N . ARG A 1 556 ? -19.184 4.433 26.755 1.00 89.31 556 ARG A N 1
ATOM 4223 C CA . ARG A 1 556 ? -19.050 4.870 25.372 1.00 89.31 556 ARG A CA 1
ATOM 4224 C C . ARG A 1 556 ? -17.980 4.027 24.690 1.00 89.31 556 ARG A C 1
ATOM 4226 O O . ARG A 1 556 ? -16.817 4.062 25.093 1.00 89.31 556 ARG A O 1
ATOM 4233 N N . VAL A 1 557 ? -18.390 3.282 23.669 1.00 89.75 557 VAL A N 1
ATOM 4234 C CA . VAL A 1 557 ? -17.509 2.518 22.780 1.00 89.75 557 VAL A CA 1
ATOM 4235 C C . VAL A 1 557 ? -17.368 3.315 21.489 1.00 89.75 557 VAL A C 1
ATOM 4237 O O . VAL A 1 557 ? -18.340 3.497 20.760 1.00 89.75 557 VAL A O 1
ATOM 4240 N N . VAL A 1 558 ? -16.171 3.835 21.236 1.00 87.88 558 VAL A N 1
ATOM 4241 C CA . VAL A 1 558 ? -15.823 4.631 20.055 1.00 87.88 558 VAL A CA 1
ATOM 4242 C C . VAL A 1 558 ? -14.987 3.774 19.124 1.00 87.88 558 VAL A C 1
ATOM 4244 O O . VAL A 1 558 ? -13.959 3.212 19.517 1.00 87.88 558 VAL A O 1
ATOM 4247 N N . THR A 1 559 ? -15.418 3.699 17.874 1.00 86.94 559 THR A N 1
ATOM 4248 C CA . THR A 1 559 ? -14.786 2.875 16.852 1.00 86.94 559 THR A CA 1
ATOM 4249 C C . THR A 1 559 ? -14.767 3.587 15.507 1.00 86.94 559 THR A C 1
ATOM 4251 O O . THR A 1 559 ? -15.464 4.585 15.327 1.00 86.94 559 THR A O 1
ATOM 4254 N N . SER A 1 560 ? -14.024 3.055 14.534 1.00 79.81 560 SER A N 1
ATOM 4255 C CA . SER A 1 560 ? -14.031 3.618 13.178 1.00 79.81 560 SER A CA 1
ATOM 4256 C C . SER A 1 560 ? -15.338 3.409 12.406 1.00 79.81 560 SER A C 1
ATOM 4258 O O . SER A 1 560 ? -15.564 4.085 11.405 1.00 79.81 560 SER A O 1
ATOM 4260 N N . ALA A 1 561 ? -16.208 2.499 12.859 1.00 82.00 561 ALA A N 1
ATOM 4261 C CA . ALA A 1 561 ? -17.492 2.209 12.217 1.00 82.00 561 ALA A CA 1
ATOM 4262 C C . ALA A 1 561 ? -18.701 2.820 12.952 1.00 82.00 561 ALA A C 1
ATOM 4264 O O . ALA A 1 561 ? -19.839 2.618 12.523 1.00 82.00 561 ALA A O 1
ATOM 4265 N N . GLY A 1 562 ? -18.485 3.540 14.055 1.00 85.06 562 GLY A N 1
ATOM 4266 C CA . GLY A 1 562 ? -19.575 4.108 14.842 1.00 85.06 562 GLY A CA 1
ATOM 4267 C C . GLY A 1 562 ? -19.260 4.310 16.322 1.00 85.06 562 GLY A C 1
ATOM 4268 O O . GLY A 1 562 ? -18.284 3.777 16.861 1.00 85.06 562 GLY A O 1
ATOM 4269 N N . VAL A 1 563 ? -20.160 5.012 17.003 1.00 88.56 563 VAL A N 1
ATOM 4270 C CA . VAL A 1 563 ? -20.191 5.156 18.462 1.00 88.56 563 VAL A CA 1
ATOM 4271 C C . VAL A 1 563 ? -21.352 4.337 19.025 1.00 88.56 563 VAL A C 1
ATOM 4273 O O . VAL A 1 563 ? -22.427 4.272 18.431 1.00 88.56 563 VAL A O 1
ATOM 4276 N N . ARG A 1 564 ? -21.155 3.702 20.181 1.00 89.38 564 ARG A N 1
ATOM 4277 C CA . ARG A 1 564 ? -22.208 3.021 20.953 1.00 89.38 564 ARG A CA 1
ATOM 4278 C C . ARG A 1 564 ? -22.207 3.519 22.389 1.00 89.38 564 ARG A C 1
ATOM 4280 O O . ARG A 1 564 ? -21.138 3.818 22.928 1.00 89.38 564 ARG A O 1
ATOM 4287 N N . ILE A 1 565 ? -23.386 3.594 23.006 1.00 90.19 565 ILE A N 1
ATOM 4288 C CA . ILE A 1 565 ? -23.521 3.826 24.447 1.00 90.19 565 ILE A CA 1
ATOM 4289 C C . ILE A 1 565 ? -24.175 2.596 25.059 1.00 90.19 565 ILE A C 1
ATOM 4291 O O . ILE A 1 565 ? -25.371 2.374 24.921 1.00 90.19 565 ILE A O 1
ATOM 4295 N N . ILE A 1 566 ? -23.375 1.806 25.763 1.00 88.81 566 ILE A N 1
ATOM 4296 C CA . ILE A 1 566 ? -23.830 0.602 26.447 1.00 88.81 566 ILE A CA 1
ATOM 4297 C C . ILE A 1 566 ? -24.189 0.991 27.873 1.00 88.81 566 ILE A C 1
ATOM 4299 O O . ILE A 1 566 ? -23.336 1.461 28.628 1.00 88.81 566 ILE A O 1
ATOM 4303 N N . THR A 1 567 ? -25.446 0.784 28.250 1.00 87.38 567 THR A N 1
ATOM 4304 C CA . THR A 1 567 ? -25.894 0.977 29.631 1.00 87.38 567 THR A CA 1
ATOM 4305 C C . THR A 1 567 ? -25.824 -0.355 30.359 1.00 87.38 567 THR A C 1
ATOM 4307 O O . THR A 1 567 ? -26.647 -1.241 30.142 1.00 87.38 567 THR A O 1
ATOM 4310 N N . LEU A 1 568 ? -24.837 -0.499 31.235 1.00 82.06 568 LEU A N 1
ATOM 4311 C CA . LEU A 1 568 ? -24.752 -1.634 32.138 1.00 82.06 568 LEU A CA 1
ATOM 4312 C C . LEU A 1 568 ? -25.694 -1.402 33.322 1.00 82.06 568 LEU A C 1
ATOM 4314 O O . LEU A 1 568 ? -25.768 -0.294 33.853 1.00 82.06 568 LEU A O 1
ATOM 4318 N N . GLY A 1 569 ? -26.416 -2.447 33.733 1.00 72.81 569 GLY A N 1
ATOM 4319 C CA . GLY A 1 569 ? -27.389 -2.374 34.826 1.00 72.81 569 GLY A CA 1
ATOM 4320 C C . GLY A 1 569 ? -26.803 -1.887 36.159 1.00 72.81 569 GLY A C 1
ATOM 4321 O O . GLY A 1 569 ? -25.591 -1.802 36.344 1.00 72.81 569 GLY A O 1
ATOM 4322 N N . ASN A 1 570 ? -27.681 -1.571 37.111 1.00 71.69 570 ASN A N 1
ATOM 4323 C CA . ASN A 1 570 ? -27.271 -1.069 38.424 1.00 71.69 570 ASN A CA 1
ATOM 4324 C C . ASN A 1 570 ? -26.474 -2.112 39.217 1.00 71.69 570 ASN A C 1
ATOM 4326 O O . ASN A 1 570 ? -26.592 -3.323 38.998 1.00 71.69 570 ASN A O 1
ATOM 4330 N N . PHE A 1 571 ? -25.720 -1.647 40.213 1.00 69.75 571 PHE A N 1
ATOM 4331 C CA . PHE A 1 571 ? -25.225 -2.539 41.250 1.00 69.75 571 PHE A CA 1
ATOM 4332 C C . PHE A 1 571 ? -26.391 -3.214 41.979 1.00 69.75 571 PHE A C 1
ATOM 4334 O O . PHE A 1 571 ? -27.255 -2.551 42.556 1.00 69.75 571 PHE A O 1
ATOM 4341 N N . VAL A 1 572 ? -26.387 -4.543 41.979 1.00 69.56 572 VAL A N 1
ATOM 4342 C CA . VAL A 1 572 ? -27.297 -5.360 42.774 1.00 69.56 572 VAL A CA 1
ATOM 4343 C C . VAL A 1 572 ? -26.492 -5.941 43.923 1.00 69.56 572 VAL A C 1
ATOM 4345 O O . VAL A 1 572 ? -25.566 -6.728 43.715 1.00 69.56 572 VAL A O 1
ATOM 4348 N N . ALA A 1 573 ? -26.849 -5.545 45.147 1.00 67.94 573 ALA A N 1
ATOM 4349 C CA . ALA A 1 573 ? -26.257 -6.127 46.342 1.00 67.94 573 ALA A CA 1
ATOM 4350 C C . ALA A 1 573 ? -26.413 -7.652 46.305 1.00 67.94 573 ALA A C 1
ATOM 4352 O O . ALA A 1 573 ? -27.477 -8.164 45.951 1.00 67.94 573 ALA A O 1
ATOM 4353 N N . ILE A 1 574 ? -25.349 -8.371 46.658 1.00 69.06 574 ILE A N 1
ATOM 4354 C CA . ILE A 1 574 ? -25.393 -9.828 46.715 1.00 69.06 574 ILE A CA 1
ATOM 4355 C C . ILE A 1 574 ? -26.462 -10.251 47.730 1.00 69.06 574 ILE A C 1
ATOM 4357 O O . ILE A 1 574 ? -26.467 -9.785 48.872 1.00 69.06 574 ILE A O 1
ATOM 4361 N N . THR A 1 575 ? -27.418 -11.081 47.312 1.00 74.06 575 THR A N 1
ATOM 4362 C CA . THR A 1 575 ? -28.427 -11.610 48.240 1.00 74.06 575 THR A CA 1
ATOM 4363 C C . THR A 1 575 ? -27.766 -12.622 49.178 1.00 74.06 575 THR A C 1
ATOM 4365 O O . THR A 1 575 ? -26.736 -13.185 48.816 1.00 74.06 575 THR A O 1
ATOM 4368 N N . PRO A 1 576 ? -28.323 -12.911 50.367 1.00 73.50 576 PRO A N 1
ATOM 4369 C CA . PRO A 1 576 ? -27.761 -13.941 51.244 1.00 73.50 576 PRO A CA 1
ATOM 4370 C C . PRO A 1 576 ? -27.653 -15.315 50.563 1.00 73.50 576 PRO A C 1
ATOM 4372 O O . PRO A 1 576 ? -26.667 -16.021 50.754 1.00 73.50 576 PRO A O 1
ATOM 4375 N N . GLU A 1 577 ? -28.639 -15.668 49.732 1.00 72.44 577 GLU A N 1
ATOM 4376 C CA . GLU A 1 577 ? -28.648 -16.912 48.952 1.00 72.44 577 GLU A CA 1
ATOM 4377 C C . GLU A 1 577 ? -27.569 -16.916 47.864 1.00 72.44 577 GLU A C 1
ATOM 4379 O O . GLU A 1 577 ? -26.824 -17.887 47.741 1.00 72.44 577 GLU A O 1
ATOM 4384 N N . GLU A 1 578 ? -27.431 -15.822 47.109 1.00 67.56 578 GLU A N 1
ATOM 4385 C CA . GLU A 1 578 ? -26.404 -15.703 46.072 1.00 67.56 578 GLU A CA 1
ATOM 4386 C C . GLU A 1 578 ? -25.005 -15.591 46.688 1.00 67.56 578 GLU A C 1
ATOM 4388 O O . GLU A 1 578 ? -24.058 -16.144 46.148 1.00 67.56 578 GLU A O 1
ATOM 4393 N N . ALA A 1 579 ? -24.864 -14.963 47.856 1.00 66.56 579 ALA A N 1
ATOM 4394 C CA . ALA A 1 579 ? -23.614 -14.909 48.607 1.00 66.56 579 ALA A CA 1
ATOM 4395 C C . ALA A 1 579 ? -23.192 -16.303 49.053 1.00 66.56 579 ALA A C 1
ATOM 4397 O O . ALA A 1 579 ? -22.051 -16.686 48.825 1.00 66.56 579 ALA A O 1
ATOM 4398 N N . ALA A 1 580 ? -24.116 -17.090 49.611 1.00 68.62 580 ALA A N 1
ATOM 4399 C CA . ALA A 1 580 ? -23.851 -18.479 49.965 1.00 68.62 580 ALA A CA 1
ATOM 4400 C C . ALA A 1 580 ? -23.508 -19.327 48.729 1.00 68.62 580 ALA A C 1
ATOM 4402 O O . ALA A 1 580 ? -22.597 -20.147 48.787 1.00 68.62 580 ALA A O 1
ATOM 4403 N N . ARG A 1 581 ? -24.185 -19.104 47.595 1.00 68.06 581 ARG A N 1
ATOM 4404 C CA . ARG A 1 581 ? -23.919 -19.805 46.331 1.00 68.06 581 ARG A CA 1
ATOM 4405 C C . ARG A 1 581 ? -22.559 -19.448 45.734 1.00 68.06 581 ARG A C 1
ATOM 4407 O O . ARG A 1 581 ? -21.823 -20.343 45.329 1.00 68.06 581 ARG A O 1
ATOM 4414 N N . GLN A 1 582 ? -22.227 -18.164 45.657 1.00 66.44 582 GLN A N 1
ATOM 4415 C CA . GLN A 1 582 ? -20.952 -17.672 45.135 1.00 66.44 582 GLN A CA 1
ATOM 4416 C C . GLN A 1 582 ? -19.806 -18.059 46.062 1.00 66.44 582 GLN A C 1
ATOM 4418 O O . GLN A 1 582 ? -18.751 -18.438 45.577 1.00 66.44 582 GLN A O 1
ATOM 4423 N N . GLU A 1 583 ? -20.026 -18.060 47.377 1.00 70.31 583 GLU A N 1
ATOM 4424 C CA . GLU A 1 583 ? -19.067 -18.571 48.352 1.00 70.31 583 GLU A CA 1
ATOM 4425 C C . GLU A 1 583 ? -18.890 -20.087 48.218 1.00 70.31 583 GLU A C 1
ATOM 4427 O O . GLU A 1 583 ? -17.764 -20.565 48.181 1.00 70.31 583 GLU A O 1
ATOM 4432 N N . GLN A 1 584 ? -19.964 -20.857 48.025 1.00 65.06 584 GLN A N 1
ATOM 4433 C CA . GLN A 1 584 ? -19.876 -22.294 47.756 1.00 65.06 584 GLN A CA 1
ATOM 4434 C C . GLN A 1 584 ? -19.149 -22.581 46.438 1.00 65.06 584 GLN A C 1
ATOM 4436 O O . GLN A 1 584 ? -18.365 -23.528 46.363 1.00 65.06 584 GLN A O 1
ATOM 4441 N N . LEU A 1 585 ? -19.392 -21.786 45.393 1.00 53.84 585 LEU A N 1
ATOM 4442 C CA . LEU A 1 585 ? -18.665 -21.866 44.130 1.00 53.84 585 LEU A CA 1
ATOM 4443 C C . LEU A 1 585 ? -17.201 -21.457 44.324 1.00 53.84 585 LEU A C 1
ATOM 4445 O O . LEU A 1 585 ? -16.334 -22.159 43.824 1.00 53.84 585 LEU A O 1
ATOM 4449 N N . ARG A 1 586 ? -16.906 -20.406 45.098 1.00 66.88 586 ARG A N 1
ATOM 4450 C CA . ARG A 1 586 ? -15.549 -19.948 45.445 1.00 66.88 586 ARG A CA 1
ATOM 4451 C C . ARG A 1 586 ? -14.798 -21.037 46.188 1.00 66.88 586 ARG A C 1
ATOM 4453 O O . ARG A 1 586 ? -13.721 -21.418 45.759 1.00 66.88 586 ARG A O 1
ATOM 4460 N N . GLU A 1 587 ? -15.408 -21.619 47.214 1.00 62.16 587 GLU A N 1
ATOM 4461 C CA . GLU A 1 587 ? -14.909 -22.798 47.912 1.00 62.16 587 GLU A CA 1
ATOM 4462 C C . GLU A 1 587 ? -14.789 -24.012 46.992 1.00 62.16 587 GLU A C 1
ATOM 4464 O O . GLU A 1 587 ? -13.949 -24.861 47.237 1.00 62.16 587 GLU A O 1
ATOM 4469 N N . SER A 1 588 ? -15.634 -24.159 45.969 1.00 53.25 588 SER A N 1
ATOM 4470 C CA . SER A 1 588 ? -15.541 -25.258 45.000 1.00 53.25 588 SER A CA 1
ATOM 4471 C C . SER A 1 588 ? -14.420 -25.032 43.997 1.00 53.25 588 SER A C 1
ATOM 4473 O O . SER A 1 588 ? -13.760 -25.995 43.646 1.00 53.25 588 SER A O 1
ATOM 4475 N N . PHE A 1 589 ? -14.147 -23.792 43.588 1.00 51.34 589 PHE A N 1
ATOM 4476 C CA . PHE A 1 589 ? -12.960 -23.421 42.820 1.00 51.34 589 PHE A CA 1
ATOM 4477 C C . PHE A 1 589 ? -11.701 -23.554 43.671 1.00 51.34 589 PHE A C 1
ATOM 4479 O O . PHE A 1 589 ? -10.716 -24.100 43.194 1.00 51.34 589 PHE A O 1
ATOM 4486 N N . ASP A 1 590 ? -11.746 -23.160 44.942 1.00 56.19 590 ASP A N 1
ATOM 4487 C CA . ASP A 1 590 ? -10.653 -23.353 45.890 1.00 56.19 590 ASP A CA 1
ATOM 4488 C C . ASP A 1 590 ? -10.437 -24.839 46.189 1.00 56.19 590 ASP A C 1
ATOM 4490 O O . ASP A 1 590 ? -9.295 -25.280 46.171 1.00 56.19 590 ASP A O 1
ATOM 4494 N N . ARG A 1 591 ? -11.503 -25.633 46.384 1.00 52.56 591 ARG A N 1
ATOM 4495 C CA . ARG A 1 591 ? -11.463 -27.100 46.523 1.00 52.56 591 ARG A CA 1
ATOM 4496 C C . ARG A 1 591 ? -11.061 -27.779 45.229 1.00 52.56 591 ARG A C 1
ATOM 4498 O O . ARG A 1 591 ? -10.414 -28.801 45.302 1.00 52.56 591 ARG A O 1
ATOM 4505 N N . MET A 1 592 ? -11.413 -27.258 44.061 1.00 47.09 592 MET A N 1
ATOM 4506 C CA . MET A 1 592 ? -10.960 -27.785 42.776 1.00 47.09 592 MET A CA 1
ATOM 4507 C C . MET A 1 592 ? -9.486 -27.457 42.575 1.00 47.09 592 MET A C 1
ATOM 4509 O O . MET A 1 592 ? -8.754 -28.346 42.181 1.00 47.09 592 MET A O 1
ATOM 4513 N N . CYS A 1 593 ? -9.021 -26.255 42.936 1.00 50.31 593 CYS A N 1
ATOM 4514 C CA . CYS A 1 593 ? -7.592 -25.962 43.040 1.00 50.31 593 CYS A CA 1
ATOM 4515 C C . CYS A 1 593 ? -6.924 -26.839 44.103 1.00 50.31 593 CYS A C 1
ATOM 4517 O O . CYS A 1 593 ? -5.758 -27.152 43.935 1.00 50.31 593 CYS A O 1
ATOM 4519 N N . GLN A 1 594 ? -7.619 -27.205 45.187 1.00 49.09 594 GLN A N 1
ATOM 4520 C CA . GLN A 1 594 ? -7.127 -28.099 46.238 1.00 49.09 594 GLN A CA 1
ATOM 4521 C C . GLN A 1 594 ? -7.070 -29.552 45.744 1.00 49.09 594 GLN A C 1
ATOM 4523 O O . GLN A 1 594 ? -6.076 -30.200 45.959 1.00 49.09 594 GLN A O 1
ATOM 4528 N N . ILE A 1 595 ? -8.066 -30.048 45.010 1.00 45.09 595 ILE A N 1
ATOM 4529 C CA . ILE A 1 595 ? -8.103 -31.387 44.401 1.00 45.09 595 ILE A CA 1
ATOM 4530 C C . ILE A 1 595 ? -7.108 -31.466 43.238 1.00 45.09 595 ILE A C 1
ATOM 4532 O O . ILE A 1 595 ? -6.480 -32.496 43.038 1.00 45.09 595 ILE A O 1
ATOM 4536 N N . TRP A 1 596 ? -6.937 -30.383 42.477 1.00 40.22 596 TRP A N 1
ATOM 4537 C CA . TRP A 1 596 ? -5.879 -30.232 41.473 1.00 40.22 596 TRP A CA 1
ATOM 4538 C C . TRP A 1 596 ? -4.489 -30.151 42.101 1.00 40.22 596 TRP A C 1
ATOM 4540 O O . TRP A 1 596 ? -3.534 -30.579 41.468 1.00 40.22 596 TRP A O 1
ATOM 4550 N N . ARG A 1 597 ? -4.381 -29.604 43.317 1.00 45.06 597 ARG A N 1
ATOM 4551 C CA . ARG A 1 597 ? -3.177 -29.675 44.147 1.00 45.06 597 ARG A CA 1
ATOM 4552 C C . ARG A 1 597 ? -2.944 -31.126 44.600 1.00 45.06 597 ARG A C 1
ATOM 4554 O O . ARG A 1 597 ? -2.002 -31.760 44.154 1.00 45.06 597 ARG A O 1
ATOM 4561 N N . ASP A 1 598 ? -3.918 -31.710 45.290 1.00 39.12 598 ASP A N 1
ATOM 4562 C CA . ASP A 1 598 ? -3.863 -33.033 45.918 1.00 39.12 598 ASP A CA 1
ATOM 4563 C C . ASP A 1 598 ? -3.829 -34.230 44.925 1.00 39.12 598 ASP A C 1
ATOM 4565 O O . ASP A 1 598 ? -3.663 -35.375 45.352 1.00 39.12 598 ASP A O 1
ATOM 4569 N N . SER A 1 599 ? -3.997 -34.027 43.608 1.00 37.88 599 SER A N 1
ATOM 4570 C CA . SER A 1 599 ? -3.941 -35.095 42.590 1.00 37.88 599 SER A CA 1
ATOM 4571 C C . SER A 1 599 ? -2.674 -35.011 41.740 1.00 37.88 599 SER A C 1
ATOM 4573 O O . SER A 1 599 ? -2.638 -34.443 40.651 1.00 37.88 599 SER A O 1
ATOM 4575 N N . ILE A 1 600 ? -1.616 -35.663 42.221 1.00 39.28 600 ILE A N 1
ATOM 4576 C CA . ILE A 1 600 ? -0.335 -35.781 41.517 1.00 39.28 600 ILE A CA 1
ATOM 4577 C C . ILE A 1 600 ? -0.469 -36.814 40.385 1.00 39.28 600 ILE A C 1
ATOM 4579 O O . ILE A 1 600 ? -0.155 -37.996 40.503 1.00 39.28 600 ILE A O 1
ATOM 4583 N N . THR A 1 601 ? -1.053 -36.363 39.279 1.00 43.34 601 THR A N 1
ATOM 4584 C CA . THR A 1 601 ? -0.890 -36.850 37.899 1.00 43.34 601 THR A CA 1
ATOM 4585 C C . THR A 1 601 ? -1.440 -35.749 36.994 1.00 43.34 601 THR A C 1
ATOM 4587 O O . THR A 1 601 ? -2.569 -35.815 36.509 1.00 43.34 601 THR A O 1
ATOM 4590 N N . THR A 1 602 ? -0.667 -34.679 36.802 1.00 51.50 602 THR A N 1
ATOM 4591 C CA . THR A 1 602 ? -1.127 -33.508 36.046 1.00 51.50 602 THR A CA 1
ATOM 4592 C C . THR A 1 602 ? -1.298 -33.880 34.574 1.00 51.50 602 THR A C 1
ATOM 4594 O O . THR A 1 602 ? -0.325 -33.982 33.825 1.00 51.50 602 THR A O 1
ATOM 4597 N N . ARG A 1 603 ? -2.551 -34.102 34.155 1.00 49.06 603 ARG A N 1
ATOM 4598 C CA . ARG A 1 603 ? -2.936 -34.122 32.741 1.00 49.06 603 ARG A CA 1
ATOM 4599 C C . ARG A 1 603 ? -3.118 -32.685 32.276 1.00 49.06 603 ARG A C 1
ATOM 4601 O O . ARG A 1 603 ? -4.054 -31.995 32.667 1.00 49.06 603 ARG A O 1
ATOM 4608 N N . VAL A 1 604 ? -2.205 -32.244 31.429 1.00 51.91 604 VAL A N 1
ATOM 4609 C CA . VAL A 1 604 ? -2.230 -30.946 30.768 1.00 51.91 604 VAL A CA 1
ATOM 4610 C C . VAL A 1 604 ? -3.043 -31.103 29.490 1.00 51.91 604 VAL A C 1
ATOM 4612 O O . VAL A 1 604 ? -2.505 -31.560 28.491 1.00 51.91 604 VAL A O 1
ATOM 4615 N N . HIS A 1 605 ? -4.338 -30.791 29.525 1.00 46.19 605 HIS A N 1
ATOM 4616 C CA . HIS A 1 605 ? -5.209 -30.899 28.351 1.00 46.19 605 HIS A CA 1
ATOM 4617 C C . HIS A 1 605 ? -4.867 -29.843 27.288 1.00 46.19 605 HIS A C 1
ATOM 4619 O O . HIS A 1 605 ? -4.652 -28.675 27.613 1.00 46.19 605 HIS A O 1
ATOM 4625 N N . ALA A 1 606 ? -4.831 -30.264 26.025 1.00 46.59 606 ALA A N 1
ATOM 4626 C CA . ALA A 1 606 ? -4.717 -29.398 24.862 1.00 46.59 606 ALA A CA 1
ATOM 4627 C C . ALA A 1 606 ? -5.968 -28.522 24.716 1.00 46.59 606 ALA A C 1
ATOM 4629 O O . ALA A 1 606 ? -7.067 -28.892 25.142 1.00 46.59 606 ALA A O 1
ATOM 4630 N N . LEU A 1 607 ? -5.809 -27.357 24.091 1.00 46.38 607 LEU A N 1
ATOM 4631 C CA . LEU A 1 607 ? -6.952 -26.530 23.716 1.00 46.38 607 LEU A CA 1
ATOM 4632 C C . LEU A 1 607 ? -7.860 -27.263 22.708 1.00 46.38 607 LEU A C 1
ATOM 4634 O O . LEU A 1 607 ? -7.359 -28.035 21.887 1.00 46.38 607 LEU A O 1
ATOM 4638 N N . PRO A 1 608 ? -9.182 -26.988 22.702 1.00 42.03 608 PRO A N 1
ATOM 4639 C CA . PRO A 1 608 ? -10.042 -27.395 21.599 1.00 42.03 608 PRO A CA 1
ATOM 4640 C C . PRO A 1 608 ? -9.477 -26.820 20.300 1.00 42.03 608 PRO A C 1
ATOM 4642 O O . PRO A 1 608 ? -9.289 -25.602 20.193 1.00 42.03 608 PRO A O 1
ATOM 4645 N N . LYS A 1 609 ? -9.194 -27.698 19.334 1.00 44.22 609 LYS A N 1
ATOM 4646 C CA . LYS A 1 609 ? -8.727 -27.306 18.004 1.00 44.22 609 LYS A CA 1
ATOM 4647 C C . LYS A 1 609 ? -9.781 -26.387 17.379 1.00 44.22 609 LYS A C 1
ATOM 4649 O O . LYS A 1 609 ? -10.946 -26.774 17.265 1.00 44.22 609 LYS A O 1
ATOM 4654 N N . GLY A 1 610 ? -9.394 -25.162 17.025 1.00 39.16 610 GLY A N 1
ATOM 4655 C CA . GLY A 1 610 ? -10.251 -24.275 16.239 1.00 39.16 610 GLY A CA 1
ATOM 4656 C C . GLY A 1 610 ? -10.603 -24.910 14.884 1.00 39.16 610 GLY A C 1
ATOM 4657 O O . GLY A 1 610 ? -9.915 -25.836 14.446 1.00 39.16 610 GLY A O 1
ATOM 4658 N N . PRO A 1 611 ? -11.674 -24.458 14.207 1.00 35.66 611 PRO A N 1
ATOM 4659 C CA . PRO A 1 611 ? -11.971 -24.927 12.861 1.00 35.66 611 PRO A CA 1
ATOM 4660 C C . PRO A 1 611 ? -10.768 -24.639 11.959 1.00 35.66 611 PRO A C 1
ATOM 4662 O O . PRO A 1 611 ? -10.332 -23.496 11.854 1.00 35.66 611 PRO A O 1
ATOM 4665 N N . SER A 1 612 ? -10.230 -25.687 11.335 1.00 41.03 612 SER A N 1
ATOM 4666 C CA . SER A 1 612 ? -9.127 -25.583 10.384 1.00 41.03 612 SER A CA 1
ATOM 4667 C C . SER A 1 612 ? -9.542 -24.620 9.273 1.00 41.03 612 SER A C 1
ATOM 4669 O O . SER A 1 612 ? -10.538 -24.868 8.587 1.00 41.03 612 SER A O 1
ATOM 4671 N N . GLY A 1 613 ? -8.810 -23.519 9.098 1.00 39.75 613 GLY A N 1
ATOM 4672 C CA . GLY A 1 613 ? -8.974 -22.680 7.915 1.00 39.75 613 GLY A CA 1
ATOM 4673 C C . GLY A 1 613 ? -8.760 -23.503 6.634 1.00 39.75 613 GLY A C 1
ATOM 4674 O O . GLY A 1 613 ? -8.106 -24.551 6.680 1.00 39.75 613 GLY A O 1
ATOM 4675 N N . PRO A 1 614 ? -9.317 -23.081 5.485 1.00 36.78 614 PRO A N 1
ATOM 4676 C CA . PRO A 1 614 ? -9.063 -23.754 4.217 1.00 36.78 614 PRO A CA 1
ATOM 4677 C C . PRO A 1 614 ? -7.552 -23.787 3.950 1.00 36.78 614 PRO A C 1
ATOM 4679 O O . PRO A 1 614 ? -6.898 -22.755 3.835 1.00 36.78 614 PRO A O 1
ATOM 4682 N N . ILE A 1 615 ? -7.000 -24.999 3.904 1.00 44.06 615 ILE A N 1
ATOM 4683 C CA . ILE A 1 615 ? -5.589 -25.269 3.626 1.00 44.06 615 ILE A CA 1
ATOM 4684 C C . ILE A 1 615 ? -5.381 -25.020 2.127 1.00 44.06 615 ILE A C 1
ATOM 4686 O O . ILE A 1 615 ? -5.711 -25.876 1.309 1.00 44.06 615 ILE A O 1
ATOM 4690 N N . GLU A 1 616 ? -4.905 -23.830 1.755 1.00 41.00 616 GLU A N 1
ATOM 4691 C CA . GLU A 1 616 ? -4.726 -23.449 0.343 1.00 41.00 616 GLU A CA 1
ATOM 4692 C C . GLU A 1 616 ? -3.416 -23.969 -0.286 1.00 41.00 616 GLU A C 1
ATOM 4694 O O . GLU A 1 616 ? -3.309 -23.983 -1.511 1.00 41.00 616 GLU A O 1
ATOM 4699 N N . GLU A 1 617 ? -2.452 -24.484 0.493 1.00 47.88 617 GLU A N 1
ATOM 4700 C CA . GLU A 1 617 ? -1.215 -25.075 -0.051 1.00 47.88 617 GLU A CA 1
ATOM 4701 C C . GLU A 1 617 ? -1.111 -26.595 0.207 1.00 47.88 617 GLU A C 1
ATOM 4703 O O . GLU A 1 617 ? -1.119 -27.043 1.359 1.00 47.88 617 GLU A O 1
ATOM 4708 N N . PRO A 1 618 ? -0.963 -27.431 -0.840 1.00 47.62 618 PRO A N 1
ATOM 4709 C CA . PRO A 1 618 ? -0.809 -28.871 -0.683 1.00 47.62 618 PRO A CA 1
ATOM 4710 C C . PRO A 1 618 ? 0.598 -29.218 -0.167 1.00 47.62 618 PRO A C 1
ATOM 4712 O O . PRO A 1 618 ? 1.543 -29.331 -0.940 1.00 47.62 618 PRO A O 1
ATOM 4715 N N . GLY A 1 619 ? 0.746 -29.440 1.145 1.00 61.69 619 GLY A N 1
ATOM 4716 C CA . GLY A 1 619 ? 1.917 -30.146 1.690 1.00 61.69 619 GLY A CA 1
ATOM 4717 C C . GLY A 1 619 ? 2.344 -29.790 3.114 1.00 61.69 619 GLY A C 1
ATOM 4718 O O . GLY A 1 619 ? 2.947 -30.638 3.783 1.00 61.69 619 GLY A O 1
ATOM 4719 N N . TRP A 1 620 ? 2.036 -28.587 3.601 1.00 69.06 620 TRP A N 1
ATOM 4720 C CA . TRP A 1 620 ? 2.348 -28.159 4.969 1.00 69.06 620 TRP A CA 1
ATOM 4721 C C . TRP A 1 620 ? 1.112 -28.267 5.864 1.00 69.06 620 TRP A C 1
ATOM 4723 O O . TRP A 1 620 ? 0.007 -27.910 5.467 1.00 69.06 620 TRP A O 1
ATOM 4733 N N . ARG A 1 621 ? 1.295 -28.808 7.071 1.00 72.56 621 ARG A N 1
ATOM 4734 C CA . ARG A 1 621 ? 0.235 -29.000 8.072 1.00 72.56 621 ARG A CA 1
ATOM 4735 C C . ARG A 1 621 ? 0.462 -28.043 9.243 1.00 72.56 621 ARG A C 1
ATOM 4737 O O . ARG A 1 621 ? 1.609 -27.644 9.434 1.00 72.56 621 ARG A O 1
ATOM 4744 N N . PRO A 1 622 ? -0.571 -27.702 10.033 1.00 76.31 622 PRO A N 1
ATOM 4745 C CA . PRO A 1 622 ? -0.370 -26.931 11.250 1.00 76.31 622 PRO A CA 1
ATOM 4746 C C . PRO A 1 622 ? 0.635 -27.611 12.188 1.00 76.31 622 PRO A C 1
ATOM 4748 O O . PRO A 1 622 ? 0.679 -28.841 12.303 1.00 76.31 622 PRO A O 1
AT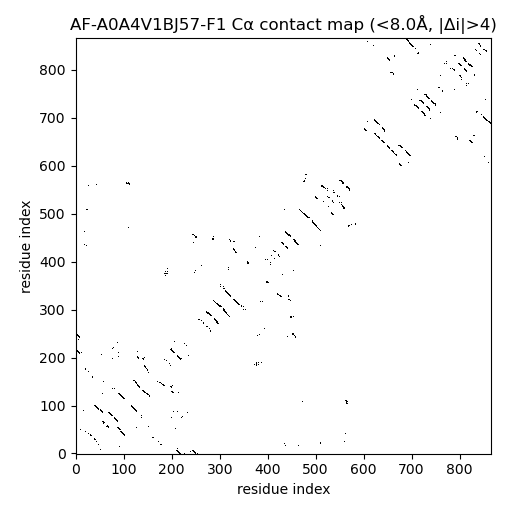OM 4751 N N . GLU A 1 623 ? 1.447 -26.794 12.843 1.00 80.31 623 GLU A N 1
ATOM 4752 C CA . GLU A 1 623 ? 2.496 -27.220 13.767 1.00 80.31 623 GLU A CA 1
ATOM 4753 C C . GLU A 1 623 ? 2.144 -26.729 15.173 1.00 80.31 623 GLU A C 1
ATOM 4755 O O . GLU A 1 623 ? 1.609 -25.638 15.355 1.00 80.31 623 GLU A O 1
ATOM 4760 N N . VAL A 1 624 ? 2.439 -27.532 16.184 1.00 76.56 624 VAL A N 1
ATOM 4761 C CA . VAL A 1 624 ? 2.110 -27.278 17.583 1.00 76.56 624 VAL A CA 1
ATOM 4762 C C . VAL A 1 624 ? 3.399 -27.226 18.386 1.00 76.56 624 VAL A C 1
ATOM 4764 O O . VAL A 1 624 ? 4.200 -28.161 18.378 1.00 76.56 624 VAL A O 1
ATOM 4767 N N . LEU A 1 625 ? 3.577 -26.128 19.108 1.00 81.38 625 LEU A N 1
ATOM 4768 C CA . LEU A 1 625 ? 4.672 -25.901 20.032 1.00 81.38 625 LEU A CA 1
ATOM 4769 C C . LEU A 1 625 ? 4.157 -25.984 21.465 1.00 81.38 625 LEU A C 1
ATOM 4771 O O . LEU A 1 625 ? 3.330 -25.174 21.872 1.00 81.38 625 LEU A O 1
ATOM 4775 N N . TRP A 1 626 ? 4.697 -26.908 22.248 1.00 76.75 626 TRP A N 1
ATOM 4776 C CA . TRP A 1 626 ? 4.513 -26.937 23.694 1.00 76.75 626 TRP A CA 1
ATOM 4777 C C . TRP A 1 626 ? 5.744 -26.366 24.384 1.00 76.75 626 TRP A C 1
ATOM 4779 O O . TRP A 1 626 ? 6.859 -26.790 24.100 1.00 76.75 626 TRP A O 1
ATOM 4789 N N . GLN A 1 627 ? 5.554 -25.444 25.321 1.00 79.44 627 GLN A N 1
ATOM 4790 C CA . GLN A 1 627 ? 6.594 -24.930 26.210 1.00 79.44 627 GLN A CA 1
ATOM 4791 C C . GLN A 1 627 ? 6.193 -25.234 27.644 1.00 79.44 627 GLN A C 1
ATOM 4793 O O . GLN A 1 627 ? 5.184 -24.722 28.108 1.00 79.44 627 GLN A O 1
ATOM 4798 N N . VAL A 1 628 ? 6.954 -26.063 28.351 1.00 78.44 628 VAL A N 1
ATOM 4799 C CA . VAL A 1 628 ? 6.674 -26.442 29.740 1.00 78.44 628 VAL A CA 1
ATOM 4800 C C . VAL A 1 628 ? 7.806 -25.936 30.618 1.00 78.44 628 VAL A C 1
ATOM 4802 O O . VAL A 1 628 ? 8.949 -26.361 30.491 1.00 78.44 628 VAL A O 1
ATOM 4805 N N . VAL A 1 629 ? 7.495 -25.018 31.522 1.00 79.50 629 VAL A N 1
ATOM 4806 C CA . VAL A 1 629 ? 8.411 -24.508 32.540 1.00 79.50 629 VAL A CA 1
ATOM 4807 C C . VAL A 1 629 ? 8.015 -25.116 33.876 1.00 79.50 629 VAL A C 1
ATOM 4809 O O . VAL A 1 629 ? 6.857 -25.000 34.257 1.00 79.50 629 VAL A O 1
ATOM 4812 N N . VAL A 1 630 ? 8.958 -25.698 34.609 1.00 78.81 630 VAL A N 1
ATOM 4813 C CA . VAL A 1 630 ? 8.772 -26.087 36.013 1.00 78.81 630 VAL A CA 1
ATOM 4814 C C . VAL A 1 630 ? 9.804 -25.348 36.852 1.00 78.81 630 VAL A C 1
ATOM 4816 O O . VAL A 1 630 ? 10.981 -25.354 36.510 1.00 78.81 630 VAL A O 1
ATOM 4819 N N . ARG A 1 631 ? 9.380 -24.657 37.906 1.00 77.81 631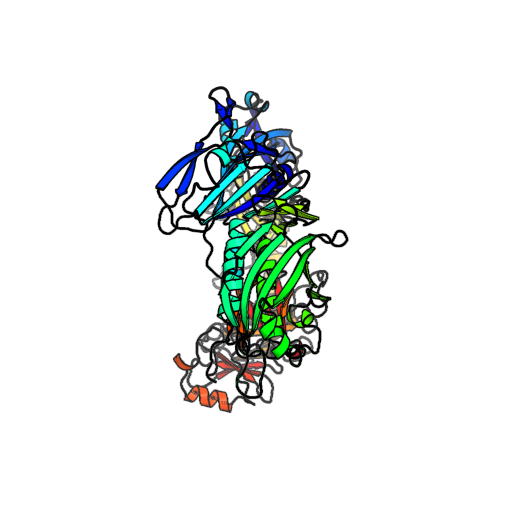 ARG A N 1
ATOM 4820 C CA . ARG A 1 631 ? 10.257 -23.877 38.799 1.00 77.81 631 ARG A CA 1
ATOM 4821 C C . ARG A 1 631 ? 10.298 -24.489 40.191 1.00 77.81 631 ARG A C 1
ATOM 4823 O O . ARG A 1 631 ? 9.435 -25.300 40.505 1.00 77.81 631 ARG A O 1
ATOM 4830 N N . ASP A 1 632 ? 11.260 -24.042 40.995 1.00 75.69 632 ASP A N 1
ATOM 4831 C CA . ASP A 1 632 ? 11.424 -24.387 42.413 1.00 75.69 632 ASP A CA 1
ATOM 4832 C C . ASP A 1 632 ? 11.717 -25.882 42.664 1.00 75.69 632 ASP A C 1
ATOM 4834 O O . ASP A 1 632 ? 11.258 -26.469 43.642 1.00 75.69 632 ASP A O 1
ATOM 4838 N N . LEU A 1 633 ? 12.502 -26.497 41.770 1.00 75.00 633 LEU A N 1
ATOM 4839 C CA . LEU A 1 633 ? 12.943 -27.894 41.856 1.00 75.00 633 LEU A CA 1
ATOM 4840 C C . LEU A 1 633 ? 14.330 -28.046 42.494 1.00 75.00 633 LEU A C 1
ATOM 4842 O O . LEU A 1 633 ? 15.228 -27.238 42.256 1.00 75.00 633 LEU A O 1
ATOM 4846 N N . GLU A 1 634 ? 14.538 -29.132 43.239 1.00 77.31 634 GLU A N 1
ATOM 4847 C CA . GLU A 1 634 ? 15.870 -29.524 43.718 1.00 77.31 634 GLU A CA 1
ATOM 4848 C C . GLU A 1 634 ? 16.748 -30.047 42.554 1.00 77.31 634 GLU A C 1
ATOM 4850 O O . GLU A 1 634 ? 16.221 -30.663 41.624 1.00 77.31 634 GLU A O 1
ATOM 4855 N N . PRO A 1 635 ? 18.081 -29.823 42.559 1.00 72.88 635 PRO A N 1
ATOM 4856 C CA . PRO A 1 635 ? 18.963 -30.154 41.431 1.00 72.88 635 PRO A CA 1
ATOM 4857 C C . PRO A 1 635 ? 19.021 -31.633 41.012 1.00 72.88 635 PRO A C 1
ATOM 4859 O O . PRO A 1 635 ? 19.437 -31.912 39.887 1.00 72.88 635 PRO A O 1
ATOM 4862 N N . ASP A 1 636 ? 18.657 -32.559 41.898 1.00 74.31 636 ASP A N 1
ATOM 4863 C CA . ASP A 1 636 ? 18.658 -34.017 41.710 1.00 74.31 636 ASP A CA 1
ATOM 4864 C C . ASP A 1 636 ? 17.332 -34.569 41.157 1.00 74.31 636 ASP A C 1
ATOM 4866 O O . ASP A 1 636 ? 17.229 -35.757 40.845 1.00 74.31 636 ASP A O 1
ATOM 4870 N N . ARG A 1 637 ? 16.327 -33.706 40.982 1.00 80.81 637 ARG A N 1
ATOM 4871 C CA . ARG A 1 637 ? 15.016 -34.063 40.433 1.00 80.81 637 ARG A CA 1
ATOM 4872 C C . ARG A 1 637 ? 15.056 -34.203 38.914 1.00 80.81 637 ARG A C 1
ATOM 4874 O O . ARG A 1 637 ? 15.936 -33.687 38.224 1.00 80.81 637 ARG A O 1
ATOM 4881 N N . SER A 1 638 ? 14.055 -34.877 38.367 1.00 83.81 638 SER A N 1
ATOM 4882 C CA . SER A 1 638 ? 13.802 -34.938 36.929 1.00 83.81 638 SER A CA 1
ATOM 4883 C C . SER A 1 638 ? 12.310 -34.844 36.632 1.00 83.81 638 SER A C 1
ATOM 4885 O O . SER A 1 638 ? 11.476 -35.277 37.426 1.00 83.81 638 SER A O 1
ATOM 4887 N N . LEU A 1 639 ? 11.987 -34.262 35.482 1.00 85.00 639 LEU A N 1
ATOM 4888 C CA . LEU A 1 639 ? 10.647 -34.203 34.916 1.00 85.00 639 LEU A CA 1
ATOM 4889 C C . LEU A 1 639 ? 10.584 -35.126 33.703 1.00 85.00 639 LEU A C 1
ATOM 4891 O O . LEU A 1 639 ? 11.306 -34.923 32.733 1.00 85.00 639 LEU A O 1
ATOM 4895 N N . GLU A 1 640 ? 9.680 -36.090 33.726 1.00 87.31 640 GLU A N 1
ATOM 4896 C CA . GLU A 1 640 ? 9.271 -36.851 32.553 1.00 87.31 640 GLU A CA 1
ATOM 4897 C C . GLU A 1 640 ? 7.989 -36.234 31.983 1.00 87.31 640 GLU A C 1
ATOM 4899 O O . GLU A 1 640 ? 7.002 -36.042 32.696 1.00 87.31 640 GLU A O 1
ATOM 4904 N N . ILE A 1 641 ? 8.004 -35.928 30.688 1.00 84.25 641 ILE A N 1
ATOM 4905 C CA . ILE A 1 641 ? 6.823 -35.527 29.925 1.00 84.25 641 ILE A CA 1
ATOM 4906 C C . ILE A 1 641 ? 6.473 -36.678 28.989 1.00 84.25 641 ILE A C 1
ATOM 4908 O O . ILE A 1 641 ? 7.304 -37.099 28.184 1.00 84.25 641 ILE A O 1
ATOM 4912 N N . ALA A 1 642 ? 5.242 -37.167 29.080 1.00 83.44 642 ALA A N 1
ATOM 4913 C CA . ALA A 1 642 ? 4.722 -38.263 28.273 1.00 83.44 642 ALA A CA 1
ATOM 4914 C C . ALA A 1 642 ? 3.387 -37.885 27.616 1.00 83.44 642 ALA A C 1
ATOM 4916 O O . ALA A 1 642 ? 2.681 -36.991 28.082 1.00 83.44 642 ALA A O 1
ATOM 4917 N N . SER A 1 643 ? 3.008 -38.570 26.541 1.00 78.06 643 SER A N 1
ATOM 4918 C CA . SER A 1 643 ? 1.645 -38.527 26.010 1.00 78.06 643 SER A CA 1
ATOM 4919 C C . SER A 1 643 ? 0.682 -39.379 26.861 1.00 78.06 643 SER A C 1
ATOM 4921 O O . SER A 1 643 ? 1.116 -40.150 27.723 1.00 78.06 643 SER A O 1
ATOM 4923 N N . PRO A 1 644 ? -0.648 -39.248 26.680 1.00 68.25 644 PRO A N 1
ATOM 4924 C CA . PRO A 1 644 ? -1.646 -39.895 27.538 1.00 68.25 644 PRO A CA 1
ATOM 4925 C C . PRO A 1 644 ? -1.652 -41.425 27.434 1.00 68.25 644 PRO A C 1
ATOM 4927 O O . PRO A 1 644 ? -2.111 -42.098 28.355 1.00 68.25 644 PRO A O 1
ATOM 4930 N N . ASP A 1 645 ? -1.135 -41.960 26.329 1.00 75.69 645 ASP A N 1
ATOM 4931 C CA . ASP A 1 645 ? -0.888 -43.384 26.075 1.00 75.69 645 ASP A CA 1
ATOM 4932 C C . ASP A 1 645 ? 0.370 -43.922 26.789 1.00 75.69 645 ASP A C 1
ATOM 4934 O O . ASP A 1 645 ? 0.643 -45.119 26.747 1.00 75.69 645 ASP A O 1
ATOM 4938 N N . GLY A 1 646 ? 1.120 -43.055 27.476 1.00 76.31 646 GLY A N 1
ATOM 4939 C CA . GLY A 1 646 ? 2.312 -43.409 28.237 1.00 76.31 646 GLY A CA 1
ATOM 4940 C C . GLY A 1 646 ? 3.613 -43.372 27.440 1.00 76.31 646 GLY A C 1
ATOM 4941 O O . GLY A 1 646 ? 4.652 -43.709 28.009 1.00 76.31 646 GLY A O 1
ATOM 4942 N N . ARG A 1 647 ? 3.598 -42.951 26.168 1.00 83.00 647 ARG A N 1
ATOM 4943 C CA . ARG A 1 647 ? 4.834 -42.749 25.401 1.00 83.00 647 ARG A CA 1
ATOM 4944 C C . ARG A 1 647 ? 5.582 -41.527 25.933 1.00 83.00 647 ARG A C 1
ATOM 4946 O O . ARG A 1 647 ? 5.035 -40.431 26.009 1.00 83.00 647 ARG A O 1
ATOM 4953 N N . ARG A 1 648 ? 6.842 -41.718 26.313 1.00 86.06 648 ARG A N 1
ATOM 4954 C CA . ARG A 1 648 ? 7.712 -40.651 26.811 1.00 86.06 648 ARG A CA 1
ATOM 4955 C C . ARG A 1 648 ? 8.163 -39.752 25.657 1.00 86.06 648 ARG A C 1
ATOM 4957 O O . ARG A 1 648 ? 8.480 -40.238 24.579 1.00 86.06 648 ARG A O 1
ATOM 4964 N N . LEU A 1 649 ? 8.134 -38.440 25.880 1.00 84.56 649 LEU A N 1
ATOM 4965 C CA . LEU A 1 649 ? 8.470 -37.414 24.887 1.00 84.56 649 LEU A CA 1
ATOM 4966 C C . LEU A 1 649 ? 9.778 -36.704 25.238 1.00 84.56 649 LEU A C 1
ATOM 4968 O O . LEU A 1 649 ? 10.610 -36.473 24.367 1.00 84.56 649 LEU A O 1
ATOM 4972 N N . VAL A 1 650 ? 9.964 -36.360 26.515 1.00 87.75 650 VAL A N 1
ATOM 4973 C CA . VAL A 1 650 ? 11.212 -35.769 27.009 1.00 87.75 650 VAL A CA 1
ATOM 4974 C C . VAL A 1 650 ? 11.421 -36.097 28.481 1.00 87.75 650 VAL A C 1
ATOM 4976 O O . VAL A 1 650 ? 10.473 -36.123 29.268 1.00 87.75 650 VAL A O 1
ATOM 4979 N N . THR A 1 651 ? 12.677 -36.316 28.855 1.00 89.75 651 THR A N 1
ATOM 4980 C CA . THR A 1 651 ? 13.135 -36.281 30.248 1.00 89.75 651 THR A CA 1
ATOM 4981 C C . THR A 1 651 ? 13.966 -35.024 30.440 1.00 89.75 651 THR A C 1
ATOM 4983 O O . THR A 1 651 ? 14.885 -34.788 29.666 1.00 89.75 651 THR A O 1
ATOM 4986 N N . ALA A 1 652 ? 13.657 -34.203 31.436 1.00 87.69 652 ALA A N 1
ATOM 4987 C CA . ALA A 1 652 ? 14.335 -32.938 31.677 1.00 87.69 652 ALA A CA 1
ATOM 4988 C C . ALA A 1 652 ? 14.865 -32.837 33.110 1.00 87.69 652 ALA A C 1
ATOM 4990 O O . ALA A 1 652 ? 14.231 -33.297 34.060 1.00 87.69 652 ALA A O 1
ATOM 4991 N N . HIS A 1 653 ? 16.015 -32.189 33.258 1.00 88.00 653 HIS A N 1
ATOM 4992 C CA . HIS A 1 653 ? 16.691 -31.939 34.523 1.00 88.00 653 HIS A CA 1
ATOM 4993 C C . HIS A 1 653 ? 16.699 -30.438 34.839 1.00 88.00 653 HIS A C 1
ATOM 4995 O O . HIS A 1 653 ? 16.812 -29.611 33.927 1.00 88.00 653 HIS A O 1
ATOM 5001 N N . PRO A 1 654 ? 16.562 -30.053 36.117 1.00 83.94 654 PRO A N 1
ATOM 5002 C CA . PRO A 1 654 ? 16.564 -28.657 36.512 1.00 83.94 654 PRO A CA 1
ATOM 5003 C C . PRO A 1 654 ? 17.955 -28.043 36.363 1.00 83.94 654 PRO A C 1
ATOM 5005 O O . PRO A 1 654 ? 18.981 -28.660 36.650 1.00 83.94 654 PRO A O 1
ATOM 5008 N N . THR A 1 655 ? 17.972 -26.780 35.940 1.00 79.88 655 THR A N 1
ATOM 5009 C CA . THR A 1 655 ? 19.148 -25.902 36.025 1.00 79.88 655 THR A CA 1
ATOM 5010 C C . THR A 1 655 ? 19.625 -25.776 37.475 1.00 79.88 655 THR A C 1
ATOM 5012 O O . THR A 1 655 ? 18.891 -26.096 38.411 1.00 79.88 655 THR A O 1
ATOM 5015 N N . GLU A 1 656 ? 20.822 -25.226 37.700 1.00 74.94 656 GLU A N 1
ATOM 5016 C CA . GLU A 1 656 ? 21.311 -24.917 39.060 1.00 74.94 656 GLU A CA 1
ATOM 5017 C C . GLU A 1 656 ? 20.357 -24.017 39.865 1.00 74.94 656 GLU A C 1
ATOM 5019 O O . GLU A 1 656 ? 20.376 -24.017 41.092 1.00 74.94 656 GLU A O 1
ATOM 5024 N N . ARG A 1 657 ? 19.489 -23.263 39.177 1.00 74.06 657 ARG A N 1
ATOM 5025 C CA . ARG A 1 657 ? 18.462 -22.402 39.779 1.00 74.06 657 ARG A CA 1
ATOM 5026 C C . ARG A 1 657 ? 17.138 -23.120 40.055 1.00 74.06 657 ARG A C 1
ATOM 5028 O O . ARG A 1 657 ? 16.159 -22.454 40.378 1.00 74.06 657 ARG A O 1
ATOM 5035 N N . GLY A 1 658 ? 17.077 -24.439 39.879 1.00 77.69 658 GLY A N 1
ATOM 5036 C CA . GLY A 1 658 ? 15.872 -25.228 40.127 1.00 77.69 658 GLY A CA 1
ATOM 5037 C C . GLY A 1 658 ? 14.774 -25.034 39.081 1.00 77.69 658 GLY A C 1
ATOM 5038 O O . GLY A 1 658 ? 13.591 -25.129 39.401 1.00 77.69 658 GLY A O 1
ATOM 5039 N N . VAL A 1 659 ? 15.139 -24.712 37.835 1.00 80.31 659 VAL A N 1
ATOM 5040 C CA . VAL A 1 659 ? 14.178 -24.469 36.746 1.00 80.31 659 VAL A CA 1
ATOM 5041 C C . VAL A 1 659 ? 14.380 -25.465 35.613 1.00 80.31 659 VAL A C 1
ATOM 5043 O O . VAL A 1 659 ? 15.494 -25.603 35.112 1.00 80.31 659 VAL A O 1
ATOM 5046 N N . ILE A 1 660 ? 13.296 -26.098 35.175 1.00 81.81 660 ILE A N 1
ATOM 5047 C CA . ILE A 1 660 ? 13.184 -26.868 33.934 1.00 81.81 660 ILE A CA 1
ATOM 5048 C C . ILE A 1 660 ? 12.440 -26.016 32.906 1.00 81.81 660 ILE A C 1
ATOM 5050 O O . ILE A 1 660 ? 11.408 -25.435 33.226 1.00 81.81 660 ILE A O 1
ATOM 5054 N N . HIS A 1 661 ? 12.931 -25.961 31.666 1.00 80.25 661 HIS A N 1
ATOM 5055 C CA . HIS A 1 661 ? 12.203 -25.382 30.533 1.00 80.25 661 HIS A CA 1
ATOM 5056 C C . HIS A 1 661 ? 12.260 -26.333 29.334 1.00 80.25 661 HIS A C 1
ATOM 5058 O O . HIS A 1 661 ? 13.213 -26.303 28.561 1.00 80.25 661 HIS A O 1
ATOM 5064 N N . ALA A 1 662 ? 11.250 -27.188 29.200 1.00 79.50 662 ALA A N 1
ATOM 5065 C CA . ALA A 1 662 ? 11.107 -28.135 28.103 1.00 79.50 662 ALA A CA 1
ATOM 5066 C C . ALA A 1 662 ? 10.332 -27.514 26.937 1.00 79.50 662 ALA A C 1
ATOM 5068 O O . ALA A 1 662 ? 9.419 -26.710 27.132 1.00 79.50 662 ALA A O 1
ATOM 5069 N N . THR A 1 663 ? 10.683 -27.881 25.708 1.00 77.81 663 THR A N 1
ATOM 5070 C CA . THR A 1 663 ? 9.971 -27.430 24.508 1.00 77.81 663 THR A CA 1
ATOM 5071 C C . THR A 1 663 ? 9.820 -28.574 23.521 1.00 77.81 663 THR A C 1
ATOM 5073 O O . THR A 1 663 ? 10.797 -29.255 23.228 1.00 77.81 663 THR A O 1
ATOM 5076 N N . LEU A 1 664 ? 8.601 -28.781 23.021 1.00 78.38 664 LEU A N 1
ATOM 5077 C CA . LEU A 1 664 ? 8.248 -29.885 22.129 1.00 78.38 664 LEU A CA 1
ATOM 5078 C C . LEU A 1 664 ? 7.575 -29.327 20.872 1.00 78.38 664 LEU A C 1
ATOM 5080 O O . LEU A 1 664 ? 6.527 -28.689 20.979 1.00 78.38 664 LEU A O 1
ATOM 5084 N N . PHE A 1 665 ? 8.157 -29.582 19.698 1.00 78.06 665 PHE A N 1
ATOM 5085 C CA . PHE A 1 665 ? 7.523 -29.305 18.406 1.00 78.06 665 PHE A CA 1
ATOM 5086 C C . PHE A 1 665 ? 6.888 -30.573 17.846 1.00 78.06 665 PHE A C 1
ATOM 5088 O O . PHE A 1 665 ? 7.526 -31.620 17.753 1.00 78.06 665 PHE A O 1
ATOM 5095 N N . MET A 1 666 ? 5.622 -30.481 17.452 1.00 77.56 666 MET A N 1
ATOM 5096 C CA . MET A 1 666 ? 4.841 -31.608 16.947 1.00 77.56 666 MET A CA 1
ATOM 5097 C C . MET A 1 666 ? 3.962 -31.143 15.786 1.00 77.56 666 MET A C 1
ATOM 5099 O O . MET A 1 666 ? 3.483 -30.019 15.800 1.00 77.56 666 MET A O 1
ATOM 5103 N N . THR A 1 667 ? 3.681 -32.010 14.813 1.00 72.56 667 THR A N 1
ATOM 5104 C CA . THR A 1 667 ? 2.594 -31.721 13.855 1.00 72.56 667 THR A CA 1
ATOM 5105 C C . THR A 1 667 ? 1.247 -31.845 14.554 1.00 72.56 667 THR A C 1
ATOM 5107 O O . THR A 1 667 ? 1.133 -32.580 15.535 1.00 72.56 667 THR A O 1
ATOM 5110 N N . ASP A 1 668 ? 0.209 -31.190 14.038 1.00 67.06 668 ASP A N 1
ATOM 5111 C CA . ASP A 1 668 ? -1.136 -31.269 14.623 1.00 67.06 668 ASP A CA 1
ATOM 5112 C C . ASP A 1 668 ? -1.692 -32.709 14.735 1.00 67.06 668 ASP A C 1
ATOM 5114 O O . ASP A 1 668 ? -2.426 -33.021 15.673 1.00 67.06 668 ASP A O 1
ATOM 5118 N N . GLU A 1 669 ? -1.307 -33.613 13.825 1.00 68.12 669 GLU A N 1
ATOM 5119 C CA . GLU A 1 669 ? -1.676 -35.039 13.892 1.00 68.12 669 GLU A CA 1
ATOM 5120 C C . GLU A 1 669 ? -0.908 -35.803 14.979 1.00 68.12 669 GLU A C 1
ATOM 5122 O O . GLU A 1 669 ? -1.444 -36.734 15.574 1.00 68.12 669 GLU A O 1
ATOM 5127 N N . ALA A 1 670 ? 0.347 -35.424 15.234 1.00 68.38 670 ALA A N 1
ATOM 5128 C CA . ALA A 1 670 ? 1.200 -36.074 16.226 1.00 68.38 670 ALA A CA 1
ATOM 5129 C C . ALA A 1 670 ? 1.049 -35.469 17.632 1.00 68.38 670 ALA A C 1
ATOM 5131 O O . ALA A 1 670 ? 1.486 -36.083 18.607 1.00 68.38 670 ALA A O 1
ATOM 5132 N N . SER A 1 671 ? 0.474 -34.266 17.746 1.00 69.06 671 SER A N 1
ATOM 5133 C CA . SER A 1 671 ? 0.314 -33.575 19.022 1.00 69.06 671 SER A CA 1
ATOM 5134 C C . SER A 1 671 ? -0.777 -34.245 19.861 1.00 69.06 671 SER A C 1
ATOM 5136 O O . SER A 1 671 ? -1.919 -34.349 19.406 1.00 69.06 671 SER A O 1
ATOM 5138 N N . PRO A 1 672 ? -0.463 -34.715 21.079 1.00 67.12 672 PRO A N 1
ATOM 5139 C CA . PRO A 1 672 ? -1.443 -35.389 21.902 1.00 67.12 672 PRO A CA 1
ATOM 5140 C C . PRO A 1 672 ? -2.461 -34.390 22.458 1.00 67.12 672 PRO A C 1
ATOM 5142 O O . PRO A 1 672 ? -2.137 -33.245 22.769 1.00 67.12 672 PRO A O 1
ATOM 5145 N N . GLU A 1 673 ? -3.687 -34.864 22.679 1.00 62.53 673 GLU A N 1
ATOM 5146 C CA . GLU A 1 673 ? -4.752 -34.080 23.318 1.00 62.53 673 GLU A CA 1
ATOM 5147 C C . GLU A 1 673 ? -4.450 -33.726 24.782 1.00 62.53 673 GLU A C 1
ATOM 5149 O O . GLU A 1 673 ? -5.170 -32.934 25.387 1.00 62.53 673 GLU A O 1
ATOM 5154 N N . ALA A 1 674 ? -3.410 -34.317 25.376 1.00 65.88 674 ALA A N 1
ATOM 5155 C CA . ALA A 1 674 ? -2.868 -33.886 26.653 1.00 65.88 674 ALA A CA 1
ATOM 5156 C C . ALA A 1 674 ? -1.394 -34.288 26.821 1.00 65.88 674 ALA A C 1
ATOM 5158 O O . ALA A 1 674 ? -0.945 -35.265 26.229 1.00 65.88 674 ALA A O 1
ATOM 5159 N N . LEU A 1 675 ? -0.660 -33.593 27.689 1.00 68.88 675 LEU A N 1
ATOM 5160 C CA . LEU A 1 675 ? 0.640 -34.039 28.199 1.00 68.88 675 LEU A CA 1
ATOM 5161 C C . LEU A 1 675 ? 0.497 -34.546 29.637 1.00 68.88 675 LEU A C 1
ATOM 5163 O O . LEU A 1 675 ? -0.256 -33.990 30.434 1.00 68.88 675 LEU A O 1
ATOM 5167 N N . VAL A 1 676 ? 1.227 -35.602 29.973 1.00 75.62 676 VAL A N 1
ATOM 5168 C CA . VAL A 1 676 ? 1.340 -36.162 31.321 1.00 75.62 676 VAL A CA 1
ATOM 5169 C C . VAL A 1 676 ? 2.711 -35.791 31.864 1.00 75.62 676 VAL A C 1
ATOM 5171 O O . VAL A 1 676 ? 3.727 -36.161 31.284 1.00 75.62 676 VAL A O 1
ATOM 5174 N N . LEU A 1 677 ? 2.734 -35.059 32.975 1.00 78.44 677 LEU A N 1
ATOM 5175 C CA . LEU A 1 677 ? 3.961 -34.642 33.652 1.00 78.44 677 LEU A CA 1
ATOM 5176 C C . LEU A 1 677 ? 4.200 -35.528 34.880 1.00 78.44 677 LEU A C 1
ATOM 5178 O O . LEU A 1 677 ? 3.295 -35.700 35.697 1.00 78.44 677 LEU A O 1
ATOM 5182 N N . ARG A 1 678 ? 5.406 -36.086 35.020 1.00 80.19 678 ARG A N 1
ATOM 5183 C CA . ARG A 1 678 ? 5.819 -36.905 36.171 1.00 80.19 678 ARG A CA 1
ATOM 5184 C C . ARG A 1 678 ? 7.135 -36.378 36.733 1.00 80.19 678 ARG A C 1
ATOM 5186 O O . ARG A 1 678 ? 8.136 -36.348 36.026 1.00 80.19 678 ARG A O 1
ATOM 5193 N N . LEU A 1 679 ? 7.139 -35.968 37.996 1.00 76.31 679 LEU A N 1
ATOM 5194 C CA . LEU A 1 679 ? 8.347 -35.562 38.718 1.00 76.31 679 LEU A CA 1
ATOM 5195 C C . LEU A 1 679 ? 8.904 -36.749 39.512 1.00 76.31 679 LEU A C 1
ATOM 5197 O O . LEU A 1 679 ? 8.139 -37.537 40.066 1.00 76.31 679 LEU A O 1
ATOM 5201 N N . SER A 1 680 ? 10.227 -36.897 39.565 1.00 74.06 680 SER A N 1
ATOM 5202 C CA . SER A 1 680 ? 10.880 -37.946 40.357 1.00 74.06 680 SER A CA 1
ATOM 5203 C C . SER A 1 680 ? 11.108 -37.525 41.824 1.00 74.06 680 SER A C 1
ATOM 5205 O O . SER A 1 680 ? 11.513 -36.399 42.108 1.00 74.06 680 SER A O 1
ATOM 5207 N N . GLY A 1 681 ? 10.858 -38.443 42.772 1.00 60.28 681 GLY A N 1
ATOM 5208 C CA . GLY A 1 681 ? 11.127 -38.308 44.221 1.00 60.28 681 GLY A CA 1
ATOM 5209 C C . GLY A 1 681 ? 9.955 -37.799 45.093 1.00 60.28 681 GLY A C 1
ATOM 5210 O O . GLY A 1 681 ? 8.878 -37.514 44.587 1.00 60.28 681 GLY A O 1
ATOM 5211 N N . ASP A 1 682 ? 10.172 -37.681 46.414 1.00 52.97 682 ASP A N 1
ATOM 5212 C CA . ASP A 1 682 ? 9.149 -37.328 47.428 1.00 52.97 682 ASP A CA 1
ATOM 5213 C C . ASP A 1 682 ? 8.739 -35.835 47.364 1.00 52.97 682 ASP A C 1
ATOM 5215 O O . ASP A 1 682 ? 9.600 -34.964 47.197 1.00 52.97 682 ASP A O 1
ATOM 5219 N N . THR A 1 683 ? 7.439 -35.536 47.466 1.00 50.12 683 THR A N 1
ATOM 5220 C CA . THR A 1 683 ? 6.751 -34.305 46.989 1.00 50.12 683 THR A CA 1
ATOM 5221 C C . THR A 1 683 ? 6.762 -33.143 47.996 1.00 50.12 683 THR A C 1
ATOM 5223 O O . THR A 1 683 ? 5.804 -32.388 48.140 1.00 50.12 683 THR A O 1
ATOM 5226 N N . GLY A 1 684 ? 7.848 -33.002 48.761 1.00 47.03 684 GLY A N 1
ATOM 5227 C CA . GLY A 1 684 ? 7.974 -31.957 49.786 1.00 47.03 684 GLY A CA 1
ATOM 5228 C C . GLY A 1 684 ? 8.230 -30.539 49.245 1.00 47.03 684 GLY A C 1
ATOM 5229 O O . GLY A 1 684 ? 8.135 -29.572 50.005 1.00 47.03 684 GLY A O 1
ATOM 5230 N N . SER A 1 685 ? 8.572 -30.393 47.960 1.00 50.06 685 SER A N 1
ATOM 5231 C CA . SER A 1 685 ? 8.958 -29.125 47.324 1.00 50.06 685 SER A CA 1
ATOM 5232 C C . SER A 1 685 ? 7.829 -28.536 46.473 1.00 50.06 685 SER A C 1
ATOM 5234 O O . SER A 1 685 ? 7.321 -29.210 45.588 1.00 50.06 685 SER A O 1
ATOM 5236 N N . ARG A 1 686 ? 7.495 -27.255 46.690 1.00 62.16 686 ARG A N 1
ATOM 5237 C CA . ARG A 1 686 ? 6.472 -26.491 45.945 1.00 62.16 686 ARG A CA 1
ATOM 5238 C C . ARG A 1 686 ? 6.921 -26.146 44.520 1.00 62.16 686 ARG A C 1
ATOM 5240 O O . ARG A 1 686 ? 7.240 -24.988 44.253 1.00 62.16 686 ARG A O 1
ATOM 5247 N N . ALA A 1 687 ? 6.949 -27.110 43.614 1.00 62.62 687 ALA A N 1
ATOM 5248 C CA . ALA A 1 687 ? 7.269 -26.812 42.231 1.00 62.62 687 ALA A CA 1
ATOM 5249 C C . ALA A 1 687 ? 6.137 -26.008 41.543 1.00 62.62 687 ALA A C 1
ATOM 5251 O O . ALA A 1 687 ? 4.972 -25.989 41.945 1.00 62.62 687 ALA A O 1
ATOM 5252 N N . VAL A 1 688 ? 6.459 -25.252 40.497 1.00 68.69 688 VAL A N 1
ATOM 5253 C CA . VAL A 1 688 ? 5.455 -24.449 39.769 1.00 68.69 688 VAL A CA 1
ATOM 5254 C C . VAL A 1 688 ? 5.539 -24.749 38.287 1.00 68.69 688 VAL A C 1
ATOM 5256 O O . VAL A 1 688 ? 6.535 -24.396 37.660 1.00 68.69 688 VAL A O 1
ATOM 5259 N N . VAL A 1 689 ? 4.489 -25.349 37.715 1.00 69.62 689 VAL A N 1
ATOM 5260 C CA . VAL A 1 689 ? 4.372 -25.602 36.274 1.00 69.62 689 VAL A CA 1
ATOM 5261 C C . VAL A 1 689 ? 3.701 -24.433 35.550 1.00 69.62 689 VAL A C 1
ATOM 5263 O O . VAL A 1 689 ? 2.632 -23.928 35.899 1.00 69.62 689 VAL A O 1
ATOM 5266 N N . SER A 1 690 ? 4.277 -24.036 34.429 1.00 67.81 690 SER A N 1
ATOM 5267 C CA . SER A 1 690 ? 3.558 -23.300 33.401 1.00 67.81 690 SER A CA 1
ATOM 5268 C C . SER A 1 690 ? 3.782 -23.948 32.049 1.00 67.81 690 SER A C 1
ATOM 5270 O O . SER A 1 690 ? 4.920 -24.074 31.618 1.00 67.81 690 SER A O 1
ATOM 5272 N N . GLY A 1 691 ? 2.699 -24.342 31.394 1.00 69.88 691 GLY A N 1
ATOM 5273 C CA . GLY A 1 691 ? 2.672 -24.749 30.002 1.00 69.88 691 GLY A CA 1
ATOM 5274 C C . GLY A 1 691 ? 2.220 -23.597 29.104 1.00 69.88 691 GLY A C 1
ATOM 5275 O O . GLY A 1 691 ? 1.351 -22.827 29.493 1.00 69.88 691 GLY A O 1
ATOM 5276 N N . THR A 1 692 ? 2.738 -23.510 27.891 1.00 69.56 692 THR A N 1
ATOM 5277 C CA . THR A 1 692 ? 2.136 -22.743 26.801 1.00 69.56 692 THR A CA 1
ATOM 5278 C C . THR A 1 692 ? 2.035 -23.663 25.596 1.00 69.56 692 THR A C 1
ATOM 5280 O O . THR A 1 692 ? 3.019 -24.305 25.237 1.00 69.56 692 THR A O 1
ATOM 5283 N N . GLN A 1 693 ? 0.856 -23.753 24.991 1.00 76.00 693 GLN A N 1
ATOM 5284 C CA . GLN A 1 693 ? 0.640 -24.435 23.722 1.00 76.00 693 GLN A CA 1
ATOM 5285 C C . GLN A 1 693 ? 0.396 -23.380 22.645 1.00 76.00 693 GLN A C 1
ATOM 5287 O O . GLN A 1 693 ? -0.554 -22.609 22.742 1.00 76.00 693 GLN A O 1
ATOM 5292 N N . THR A 1 694 ? 1.221 -23.357 21.609 1.00 72.31 694 THR A N 1
ATOM 5293 C CA . THR A 1 694 ? 1.080 -22.440 20.479 1.00 72.31 694 THR A CA 1
ATOM 5294 C C . THR A 1 694 ? 0.857 -23.245 19.210 1.00 72.31 694 THR A C 1
ATOM 5296 O O . THR A 1 694 ? 1.695 -24.066 18.848 1.00 72.31 694 THR A O 1
ATOM 5299 N N . THR A 1 695 ? -0.258 -23.002 18.528 1.00 74.88 695 THR A N 1
ATOM 5300 C CA . THR A 1 695 ? -0.553 -23.601 17.223 1.00 74.88 695 THR A CA 1
ATOM 5301 C C . THR A 1 695 ? -0.179 -22.618 16.125 1.00 74.88 695 THR A C 1
ATOM 5303 O O . THR A 1 695 ? -0.589 -21.457 16.156 1.00 74.88 695 THR A O 1
ATOM 5306 N N . PHE A 1 696 ? 0.595 -23.094 15.159 1.00 78.38 696 PHE A N 1
ATOM 5307 C CA . PHE A 1 696 ? 1.099 -22.362 14.012 1.00 78.38 696 PHE A CA 1
ATOM 5308 C C . PHE A 1 696 ? 0.440 -22.877 12.733 1.00 78.38 696 PHE A C 1
ATOM 5310 O O . PHE A 1 696 ? 0.547 -24.057 12.402 1.00 78.38 696 PHE A O 1
ATOM 5317 N N . GLU A 1 697 ? -0.209 -21.989 11.989 1.00 79.44 697 GLU A N 1
ATOM 5318 C CA . GLU A 1 697 ? -0.811 -22.297 10.694 1.00 79.44 697 GLU A CA 1
ATOM 5319 C C . GLU A 1 697 ? 0.137 -21.948 9.544 1.00 79.44 697 GLU A C 1
ATOM 5321 O O . GLU A 1 697 ? 0.757 -20.878 9.576 1.00 79.44 697 GLU A O 1
ATOM 5326 N N . PRO A 1 698 ? 0.243 -22.811 8.515 1.00 78.06 698 PRO A N 1
ATOM 5327 C CA . PRO A 1 698 ? 1.077 -22.547 7.349 1.00 78.06 698 PRO A CA 1
ATOM 5328 C C . PRO A 1 698 ? 0.570 -21.312 6.602 1.00 78.06 698 PRO A C 1
ATOM 5330 O O . PRO A 1 698 ? -0.632 -21.082 6.499 1.00 78.06 698 PRO A O 1
ATOM 5333 N N . GLN A 1 699 ? 1.498 -20.498 6.113 1.00 79.88 699 GLN A N 1
ATOM 5334 C CA . GLN A 1 699 ? 1.207 -19.245 5.417 1.00 79.88 699 GLN A CA 1
ATOM 5335 C C . GLN A 1 699 ? 1.770 -19.245 3.999 1.00 79.88 699 GLN A C 1
ATOM 5337 O O . GLN A 1 699 ? 1.084 -18.813 3.081 1.00 79.88 699 GLN A O 1
ATOM 5342 N N . SER A 1 700 ? 3.016 -19.686 3.827 1.00 79.75 700 SER A N 1
ATOM 5343 C CA . SER A 1 700 ? 3.671 -19.786 2.521 1.00 79.75 700 SER A CA 1
ATOM 5344 C C . SER A 1 700 ? 4.891 -20.701 2.584 1.00 79.75 700 SER A C 1
ATOM 5346 O O . SER A 1 700 ? 5.357 -21.071 3.667 1.00 79.75 700 SER A O 1
ATOM 5348 N N . THR A 1 701 ? 5.438 -21.023 1.415 1.00 84.06 701 THR A N 1
ATOM 5349 C CA . THR A 1 701 ? 6.661 -21.812 1.260 1.00 84.06 701 THR A CA 1
ATOM 5350 C C . THR A 1 701 ? 7.760 -20.982 0.583 1.00 84.06 701 THR A C 1
ATOM 5352 O O . THR A 1 701 ? 7.518 -20.320 -0.424 1.00 84.06 701 THR A O 1
ATOM 5355 N N . LEU A 1 702 ? 8.982 -21.025 1.119 1.00 84.12 702 LEU A N 1
ATOM 5356 C CA . LEU A 1 702 ? 10.186 -20.424 0.540 1.00 84.12 702 LEU A CA 1
ATOM 5357 C C . LEU A 1 702 ? 11.088 -21.516 -0.036 1.00 84.12 702 LEU A C 1
ATOM 5359 O O . LEU A 1 702 ? 11.418 -22.479 0.655 1.00 84.12 702 LEU A O 1
ATOM 5363 N N . GLU A 1 703 ? 11.543 -21.355 -1.272 1.00 81.44 703 GLU A N 1
ATOM 5364 C CA . GLU A 1 703 ? 12.537 -22.257 -1.858 1.00 81.44 703 GLU A CA 1
ATOM 5365 C C . GLU A 1 703 ? 13.952 -21.903 -1.385 1.00 81.44 703 GLU A C 1
ATOM 5367 O O . GLU A 1 703 ? 14.321 -20.727 -1.313 1.00 81.44 703 GLU A O 1
ATOM 5372 N N . VAL A 1 704 ? 14.762 -22.926 -1.101 1.00 79.00 704 VAL A N 1
ATOM 5373 C CA . VAL A 1 704 ? 16.186 -22.774 -0.766 1.00 79.00 704 VAL A CA 1
ATOM 5374 C C . VAL A 1 704 ? 17.054 -23.570 -1.730 1.00 79.00 704 VAL A C 1
ATOM 5376 O O . VAL A 1 704 ? 16.615 -24.546 -2.333 1.00 79.00 704 VAL A O 1
ATOM 5379 N N . ALA A 1 705 ? 18.297 -23.133 -1.926 1.00 67.81 705 ALA A N 1
ATOM 5380 C CA . ALA A 1 705 ? 19.146 -23.659 -2.994 1.00 67.81 705 ALA A CA 1
ATOM 5381 C C . ALA A 1 705 ? 20.069 -24.813 -2.556 1.00 67.81 705 ALA A C 1
ATOM 5383 O O . ALA A 1 705 ? 20.897 -25.248 -3.363 1.00 67.81 705 ALA A O 1
ATOM 5384 N N . GLY A 1 706 ? 19.944 -25.281 -1.310 1.00 70.56 706 GLY A N 1
ATOM 5385 C CA . GLY A 1 706 ? 20.776 -26.314 -0.690 1.00 70.56 706 GLY A CA 1
ATOM 5386 C C . GLY A 1 706 ? 20.388 -26.556 0.771 1.00 70.56 706 GLY A C 1
ATOM 5387 O O . GLY A 1 706 ? 19.295 -26.176 1.197 1.00 70.56 706 GLY A O 1
ATOM 5388 N N . GLU A 1 707 ? 21.282 -27.181 1.539 1.00 75.12 707 GLU A N 1
ATOM 5389 C CA . GLU A 1 707 ? 21.060 -27.396 2.971 1.00 75.12 707 GLU A CA 1
ATOM 5390 C C . GLU A 1 707 ? 21.094 -26.064 3.737 1.00 75.12 707 GLU A C 1
ATOM 5392 O O . GLU A 1 707 ? 21.993 -25.235 3.563 1.00 75.12 707 GLU A O 1
ATOM 5397 N N . VAL A 1 708 ? 20.080 -25.839 4.574 1.00 74.25 708 VAL A N 1
ATOM 5398 C CA . VAL A 1 708 ? 19.982 -24.629 5.393 1.00 74.25 708 VAL A CA 1
ATOM 5399 C C . VAL A 1 708 ? 20.918 -24.755 6.587 1.00 74.25 708 VAL A C 1
ATOM 5401 O O . VAL A 1 708 ? 20.735 -25.615 7.444 1.00 74.25 708 VAL A O 1
ATOM 5404 N N . ARG A 1 709 ? 21.893 -23.849 6.655 1.00 71.50 709 ARG A N 1
ATOM 5405 C CA . ARG A 1 709 ? 22.877 -23.743 7.736 1.00 71.50 709 ARG A CA 1
ATOM 5406 C C . ARG A 1 709 ? 22.353 -22.926 8.913 1.00 71.50 709 ARG A C 1
ATOM 5408 O O . ARG A 1 709 ? 22.654 -23.248 10.057 1.00 71.50 709 ARG A O 1
ATOM 5415 N N . SER A 1 710 ? 21.576 -21.869 8.663 1.00 72.25 710 SER A N 1
ATOM 5416 C CA . SER A 1 710 ? 20.941 -21.084 9.731 1.00 72.25 710 SER A CA 1
ATOM 5417 C C . SER A 1 710 ? 19.678 -20.354 9.275 1.00 72.25 710 SER A C 1
ATOM 5419 O O . SER A 1 710 ? 19.505 -20.042 8.096 1.00 72.25 710 SER A O 1
ATOM 5421 N N . MET A 1 711 ? 18.786 -20.078 10.233 1.00 79.38 711 MET A N 1
ATOM 5422 C CA . MET A 1 711 ? 17.585 -19.263 10.047 1.00 79.38 711 MET A CA 1
ATOM 5423 C C . MET A 1 711 ? 17.356 -18.365 11.262 1.00 79.38 711 MET A C 1
ATOM 5425 O O . MET A 1 711 ? 17.292 -18.861 12.387 1.00 79.38 711 MET A O 1
ATOM 5429 N N . THR A 1 712 ? 17.161 -17.066 11.036 1.00 78.94 712 THR A N 1
ATOM 5430 C CA . THR A 1 712 ? 16.991 -16.084 12.117 1.00 78.94 712 THR A CA 1
ATOM 5431 C C . THR A 1 712 ? 15.963 -15.025 11.747 1.00 78.94 712 THR A C 1
ATOM 5433 O O . THR A 1 712 ? 16.006 -14.464 10.654 1.00 78.94 712 THR A O 1
ATOM 5436 N N . PHE A 1 713 ? 15.051 -14.708 12.669 1.00 78.31 713 PHE A N 1
ATOM 5437 C CA . PHE A 1 713 ? 14.170 -13.551 12.519 1.00 78.31 713 PHE A CA 1
ATOM 5438 C C . PHE A 1 713 ? 14.813 -12.286 13.095 1.00 78.31 713 PHE A C 1
ATOM 5440 O O . PHE A 1 713 ? 15.311 -12.295 14.219 1.00 78.31 713 PHE A O 1
ATOM 5447 N N . GLU A 1 714 ? 14.715 -11.180 12.363 1.00 82.62 714 GLU A N 1
ATOM 5448 C CA . GLU A 1 714 ? 15.147 -9.848 12.792 1.00 82.62 714 GLU A CA 1
ATOM 5449 C C . GLU A 1 714 ? 14.023 -8.818 12.637 1.00 82.62 714 GLU A C 1
ATOM 5451 O O . GLU A 1 714 ? 13.088 -9.002 11.858 1.00 82.62 714 GLU A O 1
ATOM 5456 N N . GLY A 1 715 ? 14.115 -7.706 13.368 1.00 73.62 715 GLY A N 1
ATOM 5457 C CA . GLY A 1 715 ? 13.124 -6.629 13.306 1.00 73.62 715 GLY A CA 1
ATOM 5458 C C . GLY A 1 715 ? 11.760 -6.989 13.916 1.00 73.62 715 GLY A C 1
ATOM 5459 O O . GLY A 1 715 ? 11.547 -8.072 14.465 1.00 73.62 715 GLY A O 1
ATOM 5460 N N . ALA A 1 716 ? 10.820 -6.046 13.847 1.00 69.12 716 ALA A N 1
ATOM 5461 C CA . ALA A 1 716 ? 9.461 -6.189 14.369 1.00 69.12 716 ALA A CA 1
ATOM 5462 C C . ALA A 1 716 ? 8.451 -5.465 13.464 1.00 69.12 716 ALA A C 1
ATOM 5464 O O . ALA A 1 716 ? 8.813 -4.551 12.724 1.00 69.12 716 ALA A O 1
ATOM 5465 N N . GLY A 1 717 ? 7.176 -5.861 13.531 1.00 71.62 717 GLY A N 1
ATOM 5466 C CA . GLY A 1 717 ? 6.101 -5.223 12.765 1.00 71.62 717 GLY A CA 1
ATOM 5467 C C . GLY A 1 717 ? 6.355 -5.241 11.253 1.00 71.62 717 GLY A C 1
ATOM 5468 O O . GLY A 1 717 ? 6.568 -6.303 10.672 1.00 71.62 717 GLY A O 1
ATOM 5469 N N . ALA A 1 718 ? 6.342 -4.063 10.622 1.00 65.25 718 ALA A N 1
ATOM 5470 C CA . ALA A 1 718 ? 6.529 -3.900 9.176 1.00 65.25 718 ALA A CA 1
ATOM 5471 C C . ALA A 1 718 ? 7.966 -4.180 8.685 1.00 65.25 718 ALA A C 1
ATOM 5473 O O . ALA A 1 718 ? 8.161 -4.480 7.508 1.00 65.25 718 ALA A O 1
ATOM 5474 N N . ASP A 1 719 ? 8.953 -4.129 9.585 1.00 73.75 719 ASP A N 1
ATOM 5475 C CA . ASP A 1 719 ? 10.372 -4.380 9.295 1.00 73.75 719 ASP A CA 1
ATOM 5476 C C . ASP A 1 719 ? 10.808 -5.803 9.659 1.00 73.75 719 ASP A C 1
ATOM 5478 O O . ASP A 1 719 ? 12.003 -6.087 9.752 1.00 73.75 719 ASP A O 1
ATOM 5482 N N . ARG A 1 720 ? 9.854 -6.707 9.903 1.00 82.50 720 ARG A N 1
ATOM 5483 C CA . ARG A 1 720 ? 10.148 -8.083 10.295 1.00 82.50 720 ARG A CA 1
ATOM 5484 C C . ARG A 1 720 ? 10.776 -8.855 9.133 1.00 82.50 720 ARG A C 1
ATOM 5486 O O . ARG A 1 720 ? 10.188 -8.966 8.057 1.00 82.50 720 ARG A O 1
ATOM 5493 N N . ARG A 1 721 ? 11.967 -9.408 9.357 1.00 89.50 721 ARG A N 1
ATOM 5494 C CA . ARG A 1 721 ? 12.784 -10.112 8.363 1.00 89.50 721 ARG A CA 1
ATOM 5495 C C . ARG A 1 721 ? 13.094 -11.534 8.810 1.00 89.50 721 ARG A C 1
ATOM 5497 O O . ARG A 1 721 ? 13.237 -11.774 10.002 1.00 89.50 721 ARG A O 1
ATOM 5504 N N . LEU A 1 722 ? 13.228 -12.450 7.859 1.00 87.38 722 LEU A N 1
ATOM 5505 C CA . LEU A 1 722 ? 13.810 -13.776 8.036 1.00 87.38 722 LEU A CA 1
ATOM 5506 C C . LEU A 1 722 ? 15.110 -13.842 7.232 1.00 87.38 722 LEU A C 1
ATOM 5508 O O . LEU A 1 722 ? 15.092 -13.671 6.016 1.00 87.38 722 LEU A O 1
ATOM 5512 N N . ILE A 1 723 ? 16.228 -14.086 7.901 1.00 87.00 723 ILE A N 1
ATOM 5513 C CA . ILE A 1 723 ? 17.530 -14.332 7.284 1.00 87.00 723 ILE A CA 1
ATOM 5514 C C . ILE A 1 723 ? 17.750 -15.841 7.251 1.00 87.00 723 ILE A C 1
ATOM 5516 O O . ILE A 1 723 ? 17.629 -16.497 8.280 1.00 87.00 723 ILE A O 1
ATOM 5520 N N . VAL A 1 724 ? 18.060 -16.380 6.078 1.00 84.31 724 VAL A N 1
ATOM 5521 C CA . VAL A 1 724 ? 18.335 -17.795 5.830 1.00 84.31 724 VAL A CA 1
ATOM 5522 C C . VAL A 1 724 ? 19.712 -17.900 5.198 1.00 84.31 724 VAL A C 1
ATOM 5524 O O . VAL A 1 724 ? 19.939 -17.327 4.134 1.00 84.31 724 VAL A O 1
ATOM 5527 N N . VAL A 1 725 ? 20.615 -18.647 5.817 1.00 82.12 725 VAL A N 1
ATOM 5528 C CA . VAL A 1 725 ? 21.911 -18.991 5.226 1.00 82.12 725 VAL A CA 1
ATOM 5529 C C . VAL A 1 725 ? 21.836 -20.437 4.765 1.00 82.12 725 VAL A C 1
ATOM 5531 O O . VAL A 1 725 ? 21.672 -21.332 5.589 1.00 82.12 725 VAL A O 1
ATOM 5534 N N . ASP A 1 726 ? 21.945 -20.666 3.461 1.00 81.00 726 ASP A N 1
ATOM 5535 C CA . ASP A 1 726 ? 22.140 -21.991 2.873 1.00 81.00 726 ASP A CA 1
ATOM 5536 C C . ASP A 1 726 ? 23.589 -22.155 2.381 1.00 81.00 726 ASP A C 1
ATOM 5538 O O . ASP A 1 726 ? 24.419 -21.251 2.512 1.00 81.00 726 ASP A O 1
ATOM 5542 N N . GLU A 1 727 ? 23.930 -23.321 1.837 1.00 74.25 727 GLU A N 1
ATOM 5543 C CA . GLU A 1 727 ? 25.281 -23.605 1.330 1.00 74.25 727 GLU A CA 1
ATOM 5544 C C . GLU A 1 727 ? 25.776 -22.646 0.239 1.00 74.25 727 GLU A C 1
ATOM 5546 O O . GLU A 1 727 ? 26.980 -22.552 -0.005 1.00 74.25 727 GLU A O 1
ATOM 5551 N N . ARG A 1 728 ? 24.866 -21.959 -0.456 1.00 75.44 728 ARG A N 1
ATOM 5552 C CA . ARG A 1 728 ? 25.168 -21.132 -1.630 1.00 75.44 728 ARG A CA 1
ATOM 5553 C C . ARG A 1 728 ? 25.004 -19.646 -1.344 1.00 75.44 728 ARG A C 1
ATOM 5555 O O . ARG A 1 728 ? 25.707 -18.832 -1.947 1.00 75.44 728 ARG A O 1
ATOM 5562 N N . ALA A 1 729 ? 24.065 -19.273 -0.480 1.00 80.81 729 ALA A N 1
ATOM 5563 C CA . ALA A 1 729 ? 23.679 -17.891 -0.274 1.00 80.81 729 ALA A CA 1
ATOM 5564 C C . ALA A 1 729 ? 23.146 -17.592 1.132 1.00 80.81 729 ALA A C 1
ATOM 5566 O O . ALA A 1 729 ? 22.462 -18.394 1.758 1.00 80.81 729 ALA A O 1
ATOM 5567 N N . GLU A 1 730 ? 23.363 -16.353 1.564 1.00 86.56 730 GLU A N 1
ATOM 5568 C CA . GLU A 1 730 ? 22.556 -15.709 2.596 1.00 86.56 730 GLU A CA 1
ATOM 5569 C C . GLU A 1 730 ? 21.392 -14.976 1.914 1.00 86.56 730 GLU A C 1
ATOM 5571 O O . GLU A 1 730 ? 21.596 -14.087 1.082 1.00 86.56 730 GLU A O 1
ATOM 5576 N N . THR A 1 731 ? 20.160 -15.350 2.244 1.00 83.81 731 THR A N 1
ATOM 5577 C CA . THR A 1 731 ? 18.932 -14.711 1.766 1.00 83.81 731 THR A CA 1
ATOM 5578 C C . THR A 1 731 ? 18.213 -14.016 2.913 1.00 83.81 731 THR A C 1
ATOM 5580 O O . THR A 1 731 ? 18.054 -14.568 3.992 1.00 83.81 731 THR A O 1
ATOM 5583 N N . THR A 1 732 ? 17.760 -12.788 2.694 1.00 88.62 732 THR A N 1
ATOM 5584 C CA . THR A 1 732 ? 16.946 -12.030 3.646 1.00 88.62 732 THR A CA 1
ATOM 5585 C C . THR A 1 732 ? 15.574 -11.805 3.040 1.00 88.62 732 THR A C 1
ATOM 5587 O O . THR A 1 732 ? 15.465 -11.204 1.975 1.00 88.62 732 THR A O 1
ATOM 5590 N N . TRP A 1 733 ? 14.531 -12.227 3.736 1.00 85.75 733 TRP A N 1
ATOM 5591 C CA . TRP A 1 733 ? 13.131 -12.111 3.346 1.00 85.75 733 TRP A CA 1
ATOM 5592 C C . TRP A 1 733 ? 12.420 -11.121 4.261 1.00 85.75 733 TRP A C 1
ATOM 5594 O O . TRP A 1 733 ? 12.593 -11.182 5.471 1.00 85.75 733 TRP A O 1
ATOM 5604 N N . ASN A 1 734 ? 11.599 -10.225 3.723 1.00 85.94 734 ASN A N 1
ATOM 5605 C CA . ASN A 1 734 ? 10.588 -9.517 4.496 1.00 85.94 734 ASN A CA 1
ATOM 5606 C C . ASN A 1 734 ? 9.412 -10.467 4.715 1.00 85.94 734 ASN A C 1
ATOM 5608 O O . ASN A 1 734 ? 8.825 -10.971 3.759 1.00 85.94 734 ASN A O 1
ATOM 5612 N N . VAL A 1 735 ? 9.079 -10.683 5.979 1.00 81.25 735 VAL A N 1
ATOM 5613 C CA . VAL A 1 735 ? 8.053 -11.621 6.442 1.00 81.25 735 VAL A CA 1
ATOM 5614 C C . VAL A 1 735 ? 6.977 -10.912 7.269 1.00 81.25 735 VAL A C 1
ATOM 5616 O O . VAL A 1 735 ? 6.206 -11.564 7.966 1.00 81.25 735 VAL A O 1
ATOM 5619 N N . ALA A 1 736 ? 6.873 -9.580 7.174 1.00 76.69 736 ALA A N 1
ATOM 5620 C CA . ALA A 1 736 ? 5.788 -8.812 7.792 1.00 76.69 736 ALA A CA 1
ATOM 5621 C C . ALA A 1 736 ? 4.395 -9.279 7.316 1.00 76.69 736 ALA A C 1
ATOM 5623 O O . ALA A 1 736 ? 3.423 -9.231 8.068 1.00 76.69 736 ALA A O 1
ATOM 5624 N N . SER A 1 737 ? 4.307 -9.774 6.075 1.00 78.62 737 SER A N 1
ATOM 5625 C CA . SER A 1 737 ? 3.150 -10.497 5.531 1.00 78.62 737 SER A CA 1
ATOM 5626 C C . SER A 1 737 ? 3.560 -11.936 5.180 1.00 78.62 737 SER A C 1
ATOM 5628 O O . SER A 1 737 ? 4.006 -12.180 4.063 1.00 78.62 737 SER A O 1
ATOM 5630 N N . PRO A 1 738 ? 3.439 -12.904 6.106 1.00 63.62 738 PRO A N 1
ATOM 5631 C CA . PRO A 1 738 ? 3.992 -14.250 5.955 1.00 63.62 738 PRO A CA 1
ATOM 5632 C C . PRO A 1 738 ? 3.296 -15.090 4.876 1.00 63.62 738 PRO A C 1
ATOM 5634 O O . PRO A 1 738 ? 3.876 -16.073 4.440 1.00 63.62 738 PRO A O 1
ATOM 5637 N N . GLY A 1 739 ? 2.095 -14.714 4.420 1.00 68.50 739 GLY A N 1
ATOM 5638 C CA . GLY A 1 739 ? 1.440 -15.338 3.259 1.00 68.50 739 GLY A CA 1
ATOM 5639 C C . GLY A 1 739 ? 1.962 -14.842 1.903 1.00 68.50 739 GLY A C 1
ATOM 5640 O O . GLY A 1 739 ? 1.630 -15.401 0.868 1.00 68.50 739 GLY A O 1
ATOM 5641 N N . ALA A 1 740 ? 2.774 -13.781 1.895 1.00 71.31 740 ALA A N 1
ATOM 5642 C CA . ALA A 1 740 ? 3.399 -13.230 0.694 1.00 71.31 740 ALA A CA 1
ATOM 5643 C C . ALA A 1 740 ? 4.791 -12.656 1.035 1.00 71.31 740 ALA A C 1
ATOM 5645 O O . ALA A 1 740 ? 4.993 -11.438 0.966 1.00 71.31 740 ALA A O 1
ATOM 5646 N N . PRO A 1 741 ? 5.744 -13.503 1.467 1.00 75.75 741 PRO A N 1
ATOM 5647 C CA . PRO A 1 741 ? 7.081 -13.063 1.843 1.00 75.75 741 PRO A CA 1
ATOM 5648 C C . PRO A 1 741 ? 7.832 -12.488 0.634 1.00 75.75 741 PRO A C 1
ATOM 5650 O O . PRO A 1 741 ? 7.718 -12.984 -0.486 1.00 75.75 741 PRO A O 1
ATOM 5653 N N . VAL A 1 742 ? 8.625 -11.437 0.853 1.00 78.50 742 VAL A N 1
ATOM 5654 C CA . VAL A 1 742 ? 9.344 -10.724 -0.219 1.00 78.50 742 VAL A CA 1
ATOM 5655 C C . VAL A 1 742 ? 10.845 -10.851 -0.013 1.00 78.50 742 VAL A C 1
ATOM 5657 O O . VAL A 1 742 ? 11.361 -10.421 1.013 1.00 78.50 742 VAL A O 1
ATOM 5660 N N . LEU A 1 743 ? 11.577 -11.384 -0.991 1.00 83.50 743 LEU A N 1
ATOM 5661 C CA . LEU A 1 743 ? 13.039 -11.431 -0.932 1.00 83.50 743 LEU A CA 1
ATOM 5662 C C . LEU A 1 743 ? 13.615 -10.002 -0.958 1.00 83.50 743 LEU A C 1
ATOM 5664 O O . LEU A 1 743 ? 13.473 -9.283 -1.944 1.00 83.50 743 LEU A O 1
ATOM 5668 N N . LEU A 1 744 ? 14.276 -9.590 0.123 1.00 78.06 744 LEU A N 1
ATOM 5669 C CA . LEU A 1 744 ? 14.941 -8.290 0.252 1.00 78.06 744 LEU A CA 1
ATOM 5670 C C . LEU A 1 744 ? 16.375 -8.318 -0.272 1.00 78.06 744 LEU A C 1
ATOM 5672 O O . LEU A 1 744 ? 16.831 -7.361 -0.896 1.00 78.06 744 LEU A O 1
ATOM 5676 N N . ARG A 1 745 ? 17.111 -9.393 0.025 1.00 86.75 745 ARG A N 1
ATOM 5677 C CA . ARG A 1 745 ? 18.537 -9.504 -0.292 1.00 86.75 745 ARG A CA 1
ATOM 5678 C C . ARG A 1 745 ? 18.919 -10.955 -0.534 1.00 86.75 745 ARG A C 1
ATOM 5680 O O . ARG A 1 745 ? 18.440 -11.841 0.161 1.00 86.75 745 ARG A O 1
ATOM 5687 N N . ARG A 1 746 ? 19.833 -11.174 -1.477 1.00 84.44 746 ARG A N 1
ATOM 5688 C CA . ARG A 1 746 ? 20.588 -12.419 -1.624 1.00 84.44 746 ARG A CA 1
ATOM 5689 C C . ARG A 1 746 ? 22.062 -12.071 -1.790 1.00 84.44 746 ARG A C 1
ATOM 5691 O O . ARG A 1 746 ? 22.403 -11.270 -2.656 1.00 84.44 746 ARG A O 1
ATOM 5698 N N . ALA A 1 747 ? 22.912 -12.623 -0.941 1.00 81.38 747 ALA A N 1
ATOM 5699 C CA . ALA A 1 747 ? 24.362 -12.477 -0.985 1.00 81.38 747 ALA A CA 1
ATOM 5700 C C . ALA A 1 747 ? 25.010 -13.864 -1.061 1.00 81.38 747 ALA A C 1
ATOM 5702 O O . ALA A 1 747 ? 24.381 -14.852 -0.688 1.00 81.38 747 ALA A O 1
ATOM 5703 N N . ALA A 1 748 ? 26.248 -13.946 -1.558 1.00 77.75 748 ALA A N 1
ATOM 5704 C CA . ALA A 1 748 ? 27.026 -15.180 -1.465 1.00 77.75 748 ALA A CA 1
ATOM 5705 C C . ALA A 1 748 ? 27.116 -15.611 0.004 1.00 77.75 748 ALA A C 1
ATOM 5707 O O . ALA A 1 748 ? 27.245 -14.749 0.879 1.00 77.75 748 ALA A O 1
ATOM 5708 N N . ALA A 1 749 ? 27.013 -16.917 0.263 1.00 66.94 749 ALA A N 1
ATOM 5709 C CA . ALA A 1 749 ? 27.157 -17.424 1.620 1.00 66.94 749 ALA A CA 1
ATOM 5710 C C . ALA A 1 749 ? 28.514 -16.956 2.177 1.00 66.94 749 ALA A C 1
ATOM 5712 O O . ALA A 1 749 ? 29.521 -17.055 1.467 1.00 66.94 749 ALA A O 1
ATOM 5713 N N . PRO A 1 750 ? 28.561 -16.401 3.400 1.00 65.19 750 PRO A N 1
ATOM 5714 C CA . PRO A 1 750 ? 29.832 -16.056 4.017 1.00 65.19 750 PRO A CA 1
ATOM 5715 C C . PRO A 1 750 ? 30.733 -17.298 4.077 1.00 65.19 750 PRO A C 1
ATOM 5717 O O . PRO A 1 750 ? 30.257 -18.408 4.318 1.00 65.19 750 PRO A O 1
ATOM 5720 N N . GLU A 1 751 ? 32.034 -17.108 3.840 1.00 55.31 751 GLU A N 1
ATOM 5721 C CA . GLU A 1 751 ? 33.038 -18.168 3.949 1.00 55.31 751 GLU A CA 1
ATOM 5722 C C . GLU A 1 751 ? 33.166 -18.543 5.432 1.00 55.31 751 GLU A C 1
ATOM 5724 O O . GLU A 1 751 ? 33.799 -17.857 6.237 1.00 55.31 751 GLU A O 1
ATOM 5729 N N . ILE A 1 752 ? 32.433 -19.580 5.818 1.00 53.00 752 ILE A N 1
ATOM 5730 C CA . ILE A 1 752 ? 32.413 -20.127 7.166 1.00 53.00 752 ILE A CA 1
ATOM 5731 C C . ILE A 1 752 ? 33.474 -21.232 7.188 1.00 53.00 752 ILE A C 1
ATOM 5733 O O . ILE A 1 752 ? 33.316 -22.236 6.498 1.00 53.00 752 ILE A O 1
ATOM 5737 N N . GLN A 1 753 ? 34.568 -21.033 7.934 1.00 45.50 753 GLN A N 1
ATOM 5738 C CA . GLN A 1 753 ? 35.453 -22.141 8.328 1.00 45.50 753 GLN A CA 1
ATOM 5739 C C . GLN A 1 753 ? 34.623 -23.164 9.116 1.00 45.50 753 GLN A C 1
ATOM 5741 O O . GLN A 1 753 ? 33.677 -22.737 9.774 1.00 45.50 753 GLN A O 1
ATOM 5746 N N . ASP A 1 754 ? 34.969 -24.460 9.060 1.00 41.44 754 ASP A N 1
ATOM 5747 C CA . ASP A 1 754 ? 34.319 -25.614 9.734 1.00 41.44 754 ASP A CA 1
ATOM 5748 C C . ASP A 1 754 ? 34.324 -25.540 11.286 1.00 41.44 754 ASP A C 1
ATOM 5750 O O . ASP A 1 754 ? 34.549 -26.515 12.009 1.00 41.44 754 ASP A O 1
ATOM 5754 N N . GLU A 1 755 ? 34.111 -24.350 11.826 1.00 44.62 755 GLU A N 1
ATOM 5755 C CA . GLU A 1 755 ? 33.865 -24.052 13.214 1.00 44.62 755 GLU A CA 1
ATOM 5756 C C . GLU A 1 755 ? 32.363 -24.167 13.460 1.00 44.62 755 GLU A C 1
ATOM 5758 O O . GLU A 1 755 ? 31.530 -23.571 12.777 1.00 44.62 755 GLU A O 1
ATOM 5763 N N . LEU A 1 756 ? 32.036 -24.957 14.473 1.00 46.84 756 LEU A N 1
ATOM 5764 C CA . LEU A 1 756 ? 30.716 -25.106 15.066 1.00 46.84 756 LEU A CA 1
ATOM 5765 C C . LEU A 1 756 ? 30.068 -23.695 15.196 1.00 46.84 756 LEU A C 1
ATOM 5767 O O . LEU A 1 756 ? 30.589 -22.832 15.898 1.00 46.84 756 LEU A O 1
ATOM 5771 N N . LEU A 1 757 ? 28.986 -23.382 14.474 1.00 42.19 757 LEU A N 1
ATOM 5772 C CA . LEU A 1 757 ? 28.340 -22.054 14.545 1.00 42.19 757 LEU A CA 1
ATOM 5773 C C . LEU A 1 757 ? 27.315 -22.011 15.683 1.00 42.19 757 LEU A C 1
ATOM 5775 O O . LEU A 1 757 ? 26.625 -22.999 15.892 1.00 42.19 757 LEU A O 1
ATOM 5779 N N . ILE A 1 758 ? 27.151 -20.887 16.394 1.00 44.41 758 ILE A N 1
ATOM 5780 C CA . ILE A 1 758 ? 25.980 -20.651 17.261 1.00 44.41 758 ILE A CA 1
ATOM 5781 C C . ILE A 1 758 ? 24.936 -19.908 16.420 1.00 44.41 758 ILE A C 1
ATOM 5783 O O . ILE A 1 758 ? 25.232 -18.946 15.711 1.00 44.41 758 ILE A O 1
ATOM 5787 N N . SER A 1 759 ? 23.690 -20.353 16.477 1.00 41.25 759 SER A N 1
ATOM 5788 C CA . SER A 1 759 ? 22.591 -19.890 15.625 1.00 41.25 759 SER A CA 1
ATOM 5789 C C . SER A 1 759 ? 21.977 -18.530 16.013 1.00 41.25 759 SER A C 1
ATOM 5791 O O . SER A 1 759 ? 20.919 -18.169 15.506 1.00 41.25 759 SER A O 1
ATOM 5793 N N . ASP A 1 760 ? 22.634 -17.734 16.865 1.00 37.12 760 ASP A N 1
ATOM 5794 C CA . ASP A 1 760 ? 22.351 -16.297 17.035 1.00 37.12 760 ASP A CA 1
ATOM 5795 C C . ASP A 1 760 ? 23.289 -15.397 16.200 1.00 37.12 760 ASP A C 1
ATOM 5797 O O . ASP A 1 760 ? 23.259 -14.174 16.332 1.00 37.12 760 ASP A O 1
ATOM 5801 N N . GLY A 1 761 ? 24.129 -15.997 15.348 1.00 36.62 761 GLY A N 1
ATOM 5802 C CA . GLY A 1 761 ? 25.156 -15.292 14.581 1.00 36.62 761 GLY A CA 1
ATOM 5803 C C . GLY A 1 761 ? 26.474 -15.095 15.340 1.00 36.62 761 GLY A C 1
ATOM 5804 O O . GLY A 1 761 ? 27.396 -14.484 14.793 1.00 36.62 761 GLY A O 1
ATOM 5805 N N . ARG A 1 762 ? 26.614 -15.612 16.570 1.00 39.38 762 ARG A N 1
ATOM 5806 C CA . ARG A 1 762 ? 27.891 -15.643 17.301 1.00 39.38 762 ARG A CA 1
ATOM 5807 C C . ARG A 1 762 ? 28.674 -16.918 16.969 1.00 39.38 762 ARG A C 1
ATOM 5809 O O . ARG A 1 762 ? 28.130 -18.002 16.787 1.00 39.38 762 ARG A O 1
ATOM 5816 N N . ARG A 1 763 ? 29.995 -16.788 16.855 1.00 41.75 763 ARG A N 1
ATOM 5817 C CA . ARG A 1 763 ? 30.916 -17.904 16.563 1.00 41.75 763 ARG A CA 1
ATOM 5818 C C . ARG A 1 763 ? 31.201 -18.677 17.860 1.00 41.75 763 ARG A C 1
ATOM 5820 O O . ARG A 1 763 ? 31.438 -18.018 18.873 1.00 41.75 763 ARG A O 1
ATOM 5827 N N . LEU A 1 764 ? 31.246 -20.024 17.854 1.00 40.84 764 LEU A N 1
ATOM 5828 C CA . LEU A 1 764 ? 31.619 -20.797 19.063 1.00 40.84 764 LEU A CA 1
ATOM 5829 C C . LEU A 1 764 ? 33.011 -20.427 19.610 1.00 40.84 764 LEU A C 1
ATOM 5831 O O . LEU A 1 764 ? 33.269 -20.618 20.796 1.00 40.84 764 LEU A O 1
ATOM 5835 N N . GLY A 1 765 ? 33.889 -19.860 18.781 1.00 39.03 765 GLY A N 1
ATOM 5836 C CA . GLY A 1 765 ? 35.284 -19.582 19.125 1.00 39.03 765 GLY A CA 1
ATOM 5837 C C . GLY A 1 765 ? 35.559 -18.412 20.078 1.00 39.03 765 GLY A C 1
ATOM 5838 O O . GLY A 1 765 ? 36.728 -18.134 20.326 1.00 39.03 765 GLY A O 1
ATOM 5839 N N . VAL A 1 766 ? 34.551 -17.697 20.603 1.00 42.59 766 VAL A N 1
ATOM 5840 C CA . VAL A 1 766 ? 34.809 -16.529 21.480 1.00 42.59 766 VAL A CA 1
ATOM 5841 C C . VAL A 1 766 ? 34.602 -16.826 22.976 1.00 42.59 766 VAL A C 1
ATOM 5843 O O . VAL A 1 766 ? 35.232 -16.163 23.796 1.00 42.59 766 VAL A O 1
ATOM 5846 N N . GLU A 1 767 ? 33.804 -17.836 23.360 1.00 47.38 767 GLU A N 1
ATOM 5847 C CA . GLU A 1 767 ? 33.451 -18.079 24.781 1.00 47.38 767 GLU A CA 1
ATOM 5848 C C . GLU A 1 767 ? 33.461 -19.553 25.255 1.00 47.38 767 GLU A C 1
ATOM 5850 O O . GLU A 1 767 ? 33.254 -19.793 26.444 1.00 47.38 767 GLU A O 1
ATOM 5855 N N . ILE A 1 768 ? 33.737 -20.551 24.402 1.00 55.81 768 ILE A N 1
ATOM 5856 C CA . ILE A 1 768 ? 33.773 -21.975 24.806 1.00 55.81 768 ILE A CA 1
ATOM 5857 C C . ILE A 1 768 ? 35.215 -22.497 24.780 1.00 55.81 768 ILE A C 1
ATOM 5859 O O . ILE A 1 768 ? 35.961 -22.249 23.835 1.00 55.81 768 ILE A O 1
ATOM 5863 N N . SER A 1 769 ? 35.639 -23.213 25.829 1.00 59.28 769 SER A N 1
ATOM 5864 C CA . SER A 1 769 ? 37.006 -23.738 25.899 1.00 59.28 769 SER A CA 1
ATOM 5865 C C . SER A 1 769 ? 37.215 -24.901 24.907 1.00 59.28 769 SER A C 1
ATOM 5867 O O . SER A 1 769 ? 36.303 -25.712 24.716 1.00 59.28 769 SER A O 1
ATOM 5869 N N . PRO A 1 770 ? 38.422 -25.071 24.327 1.00 65.25 770 PRO A N 1
ATOM 5870 C CA . PRO A 1 770 ? 38.743 -26.209 23.451 1.00 65.25 770 PRO A CA 1
ATOM 5871 C C . PRO A 1 770 ? 38.475 -27.583 24.090 1.00 65.25 770 PRO A C 1
ATOM 5873 O O . PRO A 1 770 ? 38.235 -28.576 23.404 1.00 65.25 770 PRO A O 1
ATOM 5876 N N . GLU A 1 771 ? 38.504 -27.652 25.424 1.00 68.44 771 GLU A N 1
ATOM 5877 C CA . GLU A 1 771 ? 38.180 -28.857 26.184 1.00 68.44 771 GLU A CA 1
ATOM 5878 C C . GLU A 1 771 ? 36.690 -29.223 26.084 1.00 68.44 771 GLU A C 1
ATOM 5880 O O . GLU A 1 771 ? 36.354 -30.392 25.890 1.00 68.44 771 GLU A O 1
ATOM 5885 N N . VAL A 1 772 ? 35.797 -28.232 26.172 1.00 68.31 772 VAL A N 1
ATOM 5886 C CA . VAL A 1 772 ? 34.348 -28.424 26.018 1.00 68.31 772 VAL A CA 1
ATOM 5887 C C . VAL A 1 772 ? 34.014 -28.821 24.579 1.00 68.31 772 VAL A C 1
ATOM 5889 O O . VAL A 1 772 ? 33.237 -29.751 24.372 1.00 68.31 772 VAL A O 1
ATOM 5892 N N . GLU A 1 773 ? 34.666 -28.212 23.585 1.00 67.69 773 GLU A N 1
ATOM 5893 C CA . GLU A 1 773 ? 34.496 -28.589 22.175 1.00 67.69 773 GLU A CA 1
ATOM 5894 C C . GLU A 1 773 ? 34.906 -30.050 21.916 1.00 67.69 773 GLU A C 1
ATOM 5896 O O . GLU A 1 773 ? 34.160 -30.821 21.305 1.00 67.69 773 GLU A O 1
ATOM 5901 N N . ALA A 1 774 ? 36.058 -30.478 22.445 1.00 70.56 774 ALA A N 1
ATOM 5902 C CA . ALA A 1 774 ? 36.509 -31.862 22.330 1.00 70.56 774 ALA A CA 1
ATOM 5903 C C . ALA A 1 774 ? 35.553 -32.852 23.023 1.00 70.56 774 ALA A C 1
ATOM 5905 O O . ALA A 1 774 ? 35.357 -33.965 22.525 1.00 70.56 774 ALA A O 1
ATOM 5906 N N . LYS A 1 775 ? 34.938 -32.467 24.152 1.00 73.69 775 LYS A N 1
ATOM 5907 C CA . LYS A 1 775 ? 33.915 -33.279 24.835 1.00 73.69 775 LYS A CA 1
ATOM 5908 C C . LYS A 1 775 ? 32.634 -33.389 23.996 1.00 73.69 775 LYS A C 1
ATOM 5910 O O . LYS A 1 775 ? 32.134 -34.499 23.836 1.00 73.69 775 LYS A O 1
ATOM 5915 N N . ILE A 1 776 ? 32.154 -32.296 23.398 1.00 71.00 776 ILE A N 1
ATOM 5916 C CA . ILE A 1 776 ? 30.984 -32.297 22.496 1.00 71.00 776 ILE A CA 1
ATOM 5917 C C . ILE A 1 776 ? 31.215 -33.239 21.308 1.00 71.00 776 ILE A C 1
ATOM 5919 O O . ILE A 1 776 ? 30.383 -34.106 21.037 1.00 71.00 776 ILE A O 1
ATOM 5923 N N . ARG A 1 777 ? 32.375 -33.133 20.644 1.00 70.38 777 ARG A N 1
ATOM 5924 C CA . ARG A 1 777 ? 32.721 -33.983 19.490 1.00 70.38 777 ARG A CA 1
ATOM 5925 C C . ARG A 1 777 ? 32.793 -35.473 19.841 1.00 70.38 777 ARG A C 1
ATOM 5927 O O . ARG A 1 777 ? 32.467 -36.301 19.004 1.00 70.38 777 ARG A O 1
ATOM 5934 N N . ARG A 1 778 ? 33.184 -35.828 21.073 1.00 73.12 778 ARG A N 1
ATOM 5935 C CA . ARG A 1 778 ? 33.178 -37.225 21.558 1.00 73.12 778 ARG A CA 1
ATOM 5936 C C . ARG A 1 778 ? 31.782 -37.751 21.897 1.00 73.12 778 ARG A C 1
ATOM 5938 O O . ARG A 1 778 ? 31.591 -38.962 21.908 1.00 73.12 778 ARG A O 1
ATOM 5945 N N . LEU A 1 779 ? 30.847 -36.869 22.251 1.00 70.81 779 LEU A N 1
ATOM 5946 C CA . LEU A 1 779 ? 29.491 -37.242 22.662 1.00 70.81 779 LEU A CA 1
ATOM 5947 C C . LEU A 1 779 ? 28.518 -37.374 21.484 1.00 70.81 779 LEU A C 1
ATOM 5949 O O . LEU A 1 779 ? 27.523 -38.086 21.630 1.00 70.81 779 LEU A O 1
ATOM 5953 N N . SER A 1 780 ? 28.799 -36.711 20.361 1.00 66.81 780 SER A N 1
ATOM 5954 C CA . SER A 1 780 ? 28.011 -36.784 19.126 1.00 66.81 780 SER A CA 1
ATOM 5955 C C . SER A 1 780 ? 28.251 -38.095 18.372 1.00 66.81 780 SER A C 1
ATOM 5957 O O . SER A 1 780 ? 29.390 -38.544 18.238 1.00 66.81 780 SER A O 1
ATOM 5959 N N . VAL A 1 781 ? 27.184 -38.692 17.839 1.00 60.22 781 VAL A N 1
ATOM 5960 C CA . VAL A 1 781 ? 27.270 -39.837 16.920 1.00 60.22 781 VAL A CA 1
ATOM 5961 C C . VAL A 1 781 ? 27.224 -39.304 15.486 1.00 60.22 781 VAL A C 1
ATOM 5963 O O . VAL A 1 781 ? 26.151 -39.153 14.912 1.00 60.22 781 VAL A O 1
ATOM 5966 N N . GLY A 1 782 ? 28.392 -38.980 14.922 1.00 57.12 782 GLY A N 1
ATOM 5967 C CA . GLY A 1 782 ? 28.538 -38.452 13.556 1.00 57.12 782 GLY A CA 1
ATOM 5968 C C . GLY A 1 782 ? 29.098 -37.025 13.488 1.00 57.12 782 GLY A C 1
ATOM 5969 O O . GLY A 1 782 ? 29.318 -36.383 14.517 1.00 57.12 782 GLY A O 1
ATOM 5970 N N . GLU A 1 783 ? 29.349 -36.545 12.263 1.00 48.56 783 GLU A N 1
ATOM 5971 C CA . GLU A 1 783 ? 29.906 -35.205 11.984 1.00 48.56 783 GLU A CA 1
ATOM 5972 C C . GLU A 1 783 ? 28.882 -34.063 12.168 1.00 48.56 783 GLU A C 1
ATOM 5974 O O . GLU A 1 783 ? 29.271 -32.904 12.301 1.00 48.56 783 GLU A O 1
ATOM 5979 N N . ASP A 1 784 ? 27.589 -34.384 12.284 1.00 49.88 784 ASP A N 1
ATOM 5980 C CA . ASP A 1 784 ? 26.485 -33.421 12.387 1.00 49.88 784 ASP A CA 1
ATOM 5981 C C . ASP A 1 784 ? 26.259 -32.914 13.820 1.00 49.88 784 ASP A C 1
ATOM 5983 O O . ASP A 1 784 ? 25.249 -33.197 14.472 1.00 49.88 784 ASP A O 1
ATOM 5987 N N . VAL A 1 785 ? 27.195 -32.118 14.333 1.00 50.25 785 VAL A N 1
ATOM 5988 C CA . VAL A 1 785 ? 26.946 -31.350 15.557 1.00 50.25 785 VAL A CA 1
ATOM 5989 C C . VAL A 1 785 ? 26.055 -30.148 15.227 1.00 50.25 785 VAL A C 1
ATOM 5991 O O . VAL A 1 785 ? 26.523 -29.137 14.706 1.00 50.25 785 VAL A O 1
ATOM 5994 N N . ARG A 1 786 ? 24.758 -30.247 15.543 1.00 50.06 786 ARG A N 1
ATOM 5995 C CA . ARG A 1 786 ? 23.751 -29.210 15.255 1.00 50.06 786 ARG A CA 1
ATOM 5996 C C . ARG A 1 786 ? 23.417 -28.395 16.504 1.00 50.06 786 ARG A C 1
ATOM 5998 O O . ARG A 1 786 ? 22.625 -28.801 17.342 1.00 50.06 786 ARG A O 1
ATOM 6005 N N . THR A 1 787 ? 24.004 -27.217 16.646 1.00 47.28 787 THR A N 1
ATOM 6006 C CA . THR A 1 787 ? 23.693 -26.291 17.746 1.00 47.28 787 THR A CA 1
ATOM 6007 C C . THR A 1 787 ? 22.269 -25.740 17.598 1.00 47.28 787 THR A C 1
ATOM 6009 O O . THR A 1 787 ? 21.916 -25.112 16.603 1.00 47.28 787 THR A O 1
ATOM 6012 N N . ALA A 1 788 ? 21.412 -25.982 18.592 1.00 43.34 788 ALA A N 1
ATOM 6013 C CA . ALA A 1 788 ? 20.030 -25.517 18.561 1.00 43.34 788 ALA A CA 1
ATOM 6014 C C . ALA A 1 788 ? 19.886 -24.181 19.314 1.00 43.34 788 ALA A C 1
ATOM 6016 O O . ALA A 1 788 ? 20.157 -24.103 20.511 1.00 43.34 788 ALA A O 1
ATOM 6017 N N . THR A 1 789 ? 19.413 -23.127 18.632 1.00 46.53 789 THR A N 1
ATOM 6018 C CA . THR A 1 789 ? 18.995 -21.842 19.258 1.00 46.53 789 THR A CA 1
ATOM 6019 C C . THR A 1 789 ? 17.716 -21.981 20.063 1.00 46.53 789 THR A C 1
ATOM 6021 O O . THR A 1 789 ? 17.323 -21.071 20.800 1.00 46.53 789 THR A O 1
ATOM 6024 N N . LEU A 1 790 ? 17.015 -23.086 19.853 1.00 50.94 790 LEU A N 1
ATOM 6025 C CA . LEU A 1 790 ? 15.746 -23.376 20.456 1.00 50.94 790 LEU A CA 1
ATOM 6026 C C . LEU A 1 790 ? 15.786 -24.802 21.021 1.00 50.94 790 LEU A C 1
ATOM 6028 O O . LEU A 1 790 ? 16.359 -25.694 20.402 1.00 50.94 790 LEU A O 1
ATOM 6032 N N . PRO A 1 791 ? 15.165 -25.023 22.181 1.00 49.28 791 PRO A N 1
ATOM 6033 C CA . PRO A 1 791 ? 14.575 -23.990 23.024 1.00 49.28 791 PRO A CA 1
ATOM 6034 C C . PRO A 1 791 ? 15.611 -23.134 23.757 1.00 49.28 791 PRO A C 1
ATOM 6036 O O . PRO A 1 791 ? 16.603 -23.640 24.270 1.00 49.28 791 PRO A O 1
ATOM 6039 N N . ARG A 1 792 ? 15.336 -21.828 23.895 1.00 55.94 792 ARG A N 1
ATOM 6040 C CA . ARG A 1 792 ? 16.030 -21.000 24.891 1.00 55.94 792 ARG A CA 1
ATOM 6041 C C . ARG A 1 792 ? 15.598 -21.471 26.274 1.00 55.94 792 ARG A C 1
ATOM 6043 O O . ARG A 1 792 ? 14.524 -21.103 26.747 1.00 55.94 792 ARG A O 1
ATOM 6050 N N . VAL A 1 793 ? 16.401 -22.305 26.923 1.00 57.59 793 VAL A N 1
ATOM 6051 C CA . VAL A 1 793 ? 16.163 -22.727 28.308 1.00 57.59 793 VAL A CA 1
ATOM 6052 C C . VAL A 1 793 ? 16.474 -21.542 29.220 1.00 57.59 793 VAL A C 1
ATOM 6054 O O . VAL A 1 793 ? 17.619 -21.107 29.327 1.00 57.59 793 VAL A O 1
ATOM 6057 N N . GLY A 1 794 ? 15.445 -20.972 29.851 1.00 55.62 794 GLY A N 1
ATOM 6058 C CA . GLY A 1 794 ? 15.626 -19.846 30.763 1.00 55.62 794 GLY A CA 1
ATOM 6059 C C . GLY A 1 794 ? 16.589 -20.215 31.893 1.00 55.62 794 GLY A C 1
ATOM 6060 O O . GLY A 1 794 ? 16.330 -21.158 32.632 1.00 55.62 794 GLY A O 1
ATOM 6061 N N . GLY A 1 795 ? 17.687 -19.466 32.023 1.00 56.88 795 GLY A N 1
ATOM 6062 C CA . GLY A 1 795 ? 18.714 -19.698 33.044 1.00 56.88 795 GLY A CA 1
ATOM 6063 C C . GLY A 1 795 ? 20.024 -20.306 32.535 1.00 56.88 795 GLY A C 1
ATOM 6064 O O . GLY A 1 795 ? 20.981 -20.292 33.300 1.00 56.88 795 GLY A O 1
ATOM 6065 N N . LEU A 1 796 ? 20.098 -20.762 31.277 1.00 62.81 796 LEU A N 1
ATOM 6066 C CA . LEU A 1 796 ? 21.351 -21.200 30.650 1.00 62.81 796 LEU A CA 1
ATOM 6067 C C . LEU A 1 796 ? 22.009 -20.055 29.869 1.00 62.81 796 LEU A C 1
ATOM 6069 O O . LEU A 1 796 ? 21.323 -19.306 29.172 1.00 62.81 796 LEU A O 1
ATOM 6073 N N . GLY A 1 797 ? 23.334 -19.926 29.988 1.00 59.50 797 GLY A N 1
ATOM 6074 C CA . GLY A 1 797 ? 24.123 -18.979 29.189 1.00 59.50 797 GLY A CA 1
ATOM 6075 C C . GLY A 1 797 ? 24.306 -19.449 27.743 1.00 59.50 797 GLY A C 1
ATOM 6076 O O . GLY A 1 797 ? 24.091 -18.670 26.819 1.00 59.50 797 GLY A O 1
ATOM 6077 N N . SER A 1 798 ? 24.623 -20.739 27.572 1.00 68.00 798 SER A N 1
ATOM 6078 C CA . SER A 1 798 ? 24.893 -21.396 26.286 1.00 68.00 798 SER A CA 1
ATOM 6079 C C . SER A 1 798 ? 24.455 -22.866 26.348 1.00 68.00 798 SER A C 1
ATOM 6081 O O . SER A 1 798 ? 24.651 -23.511 27.375 1.00 68.00 798 SER A O 1
ATOM 6083 N N . SER A 1 799 ? 23.887 -23.419 25.271 1.00 70.88 799 SER A N 1
ATOM 6084 C CA . SER A 1 799 ? 23.440 -24.824 25.208 1.00 70.88 799 SER A CA 1
ATOM 6085 C C . SER A 1 799 ? 23.665 -25.452 23.828 1.00 70.88 799 SER A C 1
ATOM 6087 O O . SER A 1 799 ? 23.654 -24.735 22.828 1.00 70.88 799 SER A O 1
ATOM 6089 N N . ALA A 1 800 ? 23.808 -26.779 23.753 1.00 71.94 800 ALA A N 1
ATOM 6090 C CA . ALA A 1 800 ? 23.888 -27.527 22.489 1.00 71.94 800 ALA A CA 1
ATOM 6091 C C . ALA A 1 800 ? 22.986 -28.764 22.492 1.00 71.94 800 ALA A C 1
ATOM 6093 O O . ALA A 1 800 ? 22.963 -29.507 23.466 1.00 71.94 800 ALA A O 1
ATOM 6094 N N . LEU A 1 801 ? 22.276 -28.999 21.388 1.00 73.19 801 LEU A N 1
ATOM 6095 C CA . LEU A 1 801 ? 21.469 -30.196 21.157 1.00 73.19 801 LEU A CA 1
ATOM 6096 C C . LEU A 1 801 ? 22.282 -31.169 20.295 1.00 73.19 801 LEU A C 1
ATOM 6098 O O . LEU A 1 801 ? 22.749 -30.789 19.231 1.00 73.19 801 LEU A O 1
ATOM 6102 N N . LEU A 1 802 ? 22.486 -32.403 20.743 1.00 74.19 802 LEU A N 1
ATOM 6103 C CA . LEU A 1 802 ? 23.363 -33.365 20.075 1.00 74.19 802 LEU A CA 1
ATOM 6104 C C . LEU A 1 802 ? 22.613 -34.663 19.756 1.00 74.19 802 LEU A C 1
ATOM 6106 O O . LEU A 1 802 ? 21.890 -35.158 20.629 1.00 74.19 802 LEU A O 1
ATOM 6110 N N . PRO A 1 803 ? 22.809 -35.249 18.561 1.00 73.00 803 PRO A N 1
ATOM 6111 C CA . PRO A 1 803 ? 22.319 -36.588 18.267 1.00 73.00 803 PRO A CA 1
ATOM 6112 C C . PRO A 1 803 ? 23.111 -37.638 19.063 1.00 73.00 803 PRO A C 1
ATOM 6114 O O . PRO A 1 803 ? 24.332 -37.549 19.226 1.00 73.00 803 PRO A O 1
ATOM 6117 N N . ARG A 1 804 ? 22.405 -38.647 19.577 1.00 79.00 804 ARG A N 1
ATOM 6118 C CA . ARG A 1 804 ? 22.918 -39.748 20.408 1.00 79.00 804 ARG A CA 1
ATOM 6119 C C . ARG A 1 804 ? 22.379 -41.079 19.879 1.00 79.00 804 ARG A C 1
ATOM 6121 O O . ARG A 1 804 ? 21.374 -41.113 19.180 1.00 79.00 804 ARG A O 1
ATOM 6128 N N . GLU A 1 805 ? 22.995 -42.197 20.267 1.00 75.94 805 GLU A N 1
ATOM 6129 C CA . GLU A 1 805 ? 22.527 -43.537 19.856 1.00 75.94 805 GLU A CA 1
ATOM 6130 C C . GLU A 1 805 ? 21.072 -43.826 20.276 1.00 75.94 805 GLU A C 1
ATOM 6132 O O . GLU A 1 805 ? 20.383 -44.597 19.614 1.00 75.94 805 GLU A O 1
ATOM 6137 N N . ALA A 1 806 ? 20.604 -43.197 21.360 1.00 75.44 806 ALA A N 1
ATOM 6138 C CA . ALA A 1 806 ? 19.271 -43.384 21.935 1.00 75.44 806 ALA A CA 1
ATOM 6139 C C . ALA A 1 806 ? 18.313 -42.193 21.713 1.00 75.44 806 ALA A C 1
ATOM 6141 O O . ALA A 1 806 ? 17.301 -42.119 22.399 1.00 75.44 806 ALA A O 1
ATOM 6142 N N . GLY A 1 807 ? 18.626 -41.255 20.806 1.00 81.75 807 GLY A N 1
ATOM 6143 C CA . GLY A 1 807 ? 17.780 -40.085 20.531 1.00 81.75 807 GLY A CA 1
ATOM 6144 C C . GLY A 1 807 ? 18.571 -38.780 20.451 1.00 81.75 807 GLY A C 1
ATOM 6145 O O . GLY A 1 807 ? 19.615 -38.723 19.804 1.00 81.75 807 GLY A O 1
ATOM 6146 N N . TRP A 1 808 ? 18.090 -37.723 21.105 1.00 82.00 808 TRP A N 1
ATOM 6147 C CA . TRP A 1 808 ? 18.727 -36.400 21.117 1.00 82.00 808 TRP A CA 1
ATOM 6148 C C . TRP A 1 808 ? 18.872 -35.860 22.536 1.00 82.00 808 TRP A C 1
ATOM 6150 O O . TRP A 1 808 ? 17.967 -36.004 23.353 1.00 82.00 808 TRP A O 1
ATOM 6160 N N . SER A 1 809 ? 19.985 -35.186 22.825 1.00 84.94 809 SER A N 1
ATOM 6161 C CA . SER A 1 809 ? 20.266 -34.653 24.164 1.00 84.94 809 SER A CA 1
ATOM 6162 C C . SER A 1 809 ? 20.675 -33.185 24.120 1.00 84.94 809 SER A C 1
ATOM 6164 O O . SER A 1 809 ? 21.543 -32.800 23.339 1.00 84.94 809 SER A O 1
ATOM 6166 N N . LEU A 1 810 ? 20.066 -32.356 24.968 1.00 80.56 810 LEU A N 1
ATOM 6167 C CA . LEU A 1 810 ? 20.424 -30.952 25.164 1.00 80.56 810 LEU A CA 1
ATOM 6168 C C . LEU A 1 810 ? 21.403 -30.830 26.335 1.00 80.56 810 LEU A C 1
ATOM 6170 O O . LEU A 1 810 ? 21.078 -31.242 27.445 1.00 80.56 810 LEU A O 1
ATOM 6174 N N . PHE A 1 811 ? 22.557 -30.211 26.110 1.00 80.88 811 PHE A N 1
ATOM 6175 C CA . PHE A 1 811 ? 23.604 -29.987 27.103 1.00 80.88 811 PHE A CA 1
ATOM 6176 C C . PHE A 1 811 ? 23.742 -28.509 27.464 1.00 80.88 811 PHE A C 1
ATOM 6178 O O . PHE A 1 811 ? 23.632 -27.639 26.598 1.00 80.88 811 PHE A O 1
ATOM 6185 N N . ASP A 1 812 ? 24.032 -28.239 28.734 1.00 78.25 812 ASP A N 1
ATOM 6186 C CA . ASP A 1 812 ? 24.492 -26.934 29.211 1.00 78.25 812 ASP A CA 1
ATOM 6187 C C . ASP A 1 812 ? 25.990 -26.766 28.917 1.00 78.25 812 ASP A C 1
ATOM 6189 O O . ASP A 1 812 ? 26.805 -27.608 29.301 1.00 78.25 812 ASP A O 1
ATOM 6193 N N . LEU A 1 813 ? 26.341 -25.684 28.219 1.00 73.94 813 LEU A N 1
ATOM 6194 C CA . LEU A 1 813 ? 27.716 -25.339 27.846 1.00 73.94 813 LEU A CA 1
ATOM 6195 C C . LEU A 1 813 ? 28.322 -24.247 28.735 1.00 73.94 813 LEU A C 1
ATOM 6197 O O . LEU A 1 813 ? 29.447 -23.817 28.494 1.00 73.94 813 LEU A O 1
ATOM 6201 N N . SER A 1 814 ? 27.582 -23.755 29.730 1.00 68.31 814 SER A N 1
ATOM 6202 C CA . SER A 1 814 ? 28.040 -22.671 30.603 1.00 68.31 814 SER A CA 1
ATOM 6203 C C . SER A 1 814 ? 29.096 -23.103 31.631 1.00 68.31 814 SER A C 1
ATOM 6205 O O . SER A 1 814 ? 29.719 -22.246 32.258 1.00 68.31 814 SER A O 1
ATOM 6207 N N . SER A 1 815 ? 29.344 -24.411 31.772 1.00 67.56 815 SER A N 1
ATOM 6208 C CA . SER A 1 815 ? 30.345 -24.992 32.672 1.00 67.56 815 SER A CA 1
ATOM 6209 C C . SER A 1 815 ? 31.301 -25.944 31.930 1.00 67.56 815 SER A C 1
ATOM 6211 O O . SER A 1 815 ? 30.966 -26.487 30.878 1.00 67.56 815 SER A O 1
ATOM 6213 N N . ALA A 1 816 ? 32.502 -26.168 32.484 1.00 66.38 816 ALA A N 1
ATOM 6214 C CA . ALA A 1 816 ? 33.489 -27.103 31.924 1.00 66.38 816 ALA A CA 1
ATOM 6215 C C . ALA A 1 816 ? 33.035 -28.579 31.978 1.00 66.38 816 ALA A C 1
ATOM 6217 O O . ALA A 1 816 ? 33.545 -29.417 31.220 1.00 66.38 816 ALA A O 1
ATOM 6218 N N . ASP A 1 817 ? 32.070 -28.883 32.848 1.00 73.94 817 ASP A N 1
ATOM 6219 C CA . ASP A 1 817 ? 31.418 -30.179 32.956 1.00 73.94 817 ASP A CA 1
ATOM 6220 C C . ASP A 1 817 ? 30.067 -30.127 32.236 1.00 73.94 817 ASP A C 1
ATOM 6222 O O . ASP A 1 817 ? 29.106 -29.504 32.693 1.00 73.94 817 ASP A O 1
ATOM 6226 N N . LEU A 1 818 ? 30.013 -30.776 31.069 1.00 75.75 818 LEU A N 1
ATOM 6227 C CA . LEU A 1 818 ? 28.805 -30.866 30.254 1.00 75.75 818 LEU A CA 1
ATOM 6228 C C . LEU A 1 818 ? 27.717 -31.609 31.026 1.00 75.75 818 LEU A C 1
ATOM 6230 O O . LEU A 1 818 ? 27.819 -32.816 31.259 1.00 75.75 818 LEU A O 1
ATOM 6234 N N . ARG A 1 819 ? 26.657 -30.888 31.383 1.00 80.62 819 ARG A N 1
ATOM 6235 C CA . ARG A 1 819 ? 25.483 -31.457 32.037 1.00 80.62 819 ARG A CA 1
ATOM 6236 C C . ARG A 1 819 ? 24.376 -31.659 31.014 1.00 80.62 819 ARG A C 1
ATOM 6238 O O . ARG A 1 819 ? 23.999 -30.721 30.315 1.00 80.62 819 ARG A O 1
ATOM 6245 N N . GLU A 1 820 ? 23.848 -32.876 30.940 1.00 85.88 820 GLU A N 1
ATOM 6246 C CA . GLU A 1 820 ? 22.648 -33.161 30.155 1.00 85.88 820 GLU A CA 1
ATOM 6247 C C . GLU A 1 820 ? 21.424 -32.560 30.853 1.00 85.88 820 GLU A C 1
ATOM 6249 O O . GLU A 1 820 ? 21.130 -32.852 32.013 1.00 85.88 820 GLU A O 1
ATOM 6254 N N . MET A 1 821 ? 20.731 -31.685 30.136 1.00 85.00 821 MET A N 1
ATOM 6255 C CA . MET A 1 821 ? 19.577 -30.939 30.620 1.00 85.00 821 MET A CA 1
ATOM 6256 C C . MET A 1 821 ? 18.270 -31.552 30.141 1.00 85.00 821 MET A C 1
ATOM 6258 O O . MET A 1 821 ? 17.284 -31.505 30.870 1.00 85.00 821 MET A O 1
ATOM 6262 N N . GLN A 1 822 ? 18.233 -32.088 28.920 1.00 87.44 822 GLN A N 1
ATOM 6263 C CA . GLN A 1 822 ? 17.043 -32.729 28.357 1.00 87.44 822 GLN A CA 1
ATOM 6264 C C . GLN A 1 822 ? 17.440 -33.896 27.467 1.00 87.44 822 GLN A C 1
ATOM 6266 O O . GLN A 1 822 ? 18.408 -33.782 26.721 1.00 87.44 822 GLN A O 1
ATOM 6271 N N . HIS A 1 823 ? 16.655 -34.964 27.510 1.00 88.06 823 HIS A N 1
ATOM 6272 C CA . HIS A 1 823 ? 16.771 -36.127 26.646 1.00 88.06 823 HIS A CA 1
ATOM 6273 C C . HIS A 1 823 ? 15.451 -36.363 25.914 1.00 88.06 823 HIS A C 1
ATOM 6275 O O . HIS A 1 823 ? 14.401 -36.462 26.555 1.00 88.06 823 HIS A O 1
ATOM 6281 N N . PHE A 1 824 ? 15.513 -36.469 24.592 1.00 85.00 824 PHE A N 1
ATOM 6282 C CA . PHE A 1 824 ? 14.393 -36.747 23.703 1.00 85.00 824 PHE A CA 1
ATOM 6283 C C . PHE A 1 824 ? 14.597 -38.121 23.069 1.00 85.00 824 PHE A C 1
ATOM 6285 O O . PHE A 1 824 ? 15.640 -38.367 22.465 1.00 85.00 824 PHE A O 1
ATOM 6292 N N . ASP A 1 825 ? 13.591 -38.992 23.172 1.00 81.88 825 ASP A N 1
ATOM 6293 C CA . ASP A 1 825 ? 13.650 -40.339 22.583 1.00 81.88 825 ASP A CA 1
ATOM 6294 C C . ASP A 1 825 ? 13.589 -40.281 21.028 1.00 81.88 825 ASP A C 1
ATOM 6296 O O . ASP A 1 825 ? 14.013 -41.209 20.343 1.00 81.88 825 ASP A O 1
ATOM 6300 N N . GLU A 1 826 ? 13.098 -39.172 20.454 1.00 75.88 826 GLU A N 1
ATOM 6301 C CA . GLU A 1 826 ? 12.988 -38.901 19.009 1.00 75.88 826 GLU A CA 1
ATOM 6302 C C . GLU A 1 826 ? 13.583 -37.517 18.661 1.00 75.88 826 GLU A C 1
ATOM 6304 O O . GLU A 1 826 ? 13.866 -36.717 19.553 1.00 75.88 826 GLU A O 1
ATOM 6309 N N . ASP A 1 827 ? 13.772 -37.208 17.367 1.00 74.38 827 ASP A N 1
ATOM 6310 C CA . ASP A 1 827 ? 14.176 -35.859 16.928 1.00 74.38 827 ASP A CA 1
ATOM 6311 C C . ASP A 1 827 ? 13.141 -34.825 17.400 1.00 74.38 827 ASP A C 1
ATOM 6313 O O . ASP A 1 827 ? 11.981 -34.897 16.981 1.00 74.38 827 ASP A O 1
ATOM 6317 N N . PRO A 1 828 ? 13.527 -33.842 18.240 1.00 68.94 828 PRO A N 1
ATOM 6318 C CA . PRO A 1 828 ? 12.594 -32.849 18.756 1.00 68.94 828 PRO A CA 1
ATOM 6319 C C . PRO A 1 828 ? 12.100 -31.875 17.674 1.00 68.94 828 PRO A C 1
ATOM 6321 O O . PRO A 1 828 ? 11.265 -31.020 17.966 1.00 68.94 828 PRO A O 1
ATOM 6324 N N . ARG A 1 829 ? 12.606 -31.977 16.433 1.00 67.94 829 ARG A N 1
ATOM 6325 C CA . ARG A 1 829 ? 12.251 -31.167 15.250 1.00 67.94 829 ARG A CA 1
ATOM 6326 C C . ARG A 1 829 ? 12.546 -29.674 15.404 1.00 67.94 829 ARG A C 1
ATOM 6328 O O . ARG A 1 829 ? 12.134 -28.865 14.575 1.00 67.94 829 ARG A O 1
ATOM 6335 N N . VAL A 1 830 ? 13.287 -29.308 16.450 1.00 64.00 830 VAL A N 1
ATOM 6336 C CA . VAL A 1 830 ? 13.712 -27.933 16.739 1.00 64.00 830 VAL A CA 1
ATOM 6337 C C . VAL A 1 830 ? 14.931 -27.533 15.898 1.00 64.00 830 VAL A C 1
ATOM 6339 O O . VAL A 1 830 ? 15.128 -26.359 15.601 1.00 64.00 830 VAL A O 1
ATOM 6342 N N . SER A 1 831 ? 15.732 -28.515 15.478 1.00 57.59 831 SER A N 1
ATOM 6343 C CA . SER A 1 831 ? 16.981 -28.359 14.714 1.00 57.59 831 SER A CA 1
ATOM 6344 C C . SER A 1 831 ? 16.807 -27.656 13.360 1.00 57.59 831 SER A C 1
ATOM 6346 O O . SER A 1 831 ? 17.775 -27.155 12.794 1.00 57.59 831 SER A O 1
ATOM 6348 N N . HIS A 1 832 ? 15.573 -27.573 12.860 1.00 70.94 832 HIS A N 1
ATOM 6349 C CA . HIS A 1 832 ? 15.226 -26.976 11.573 1.00 70.94 832 HIS A CA 1
ATOM 6350 C C . HIS A 1 832 ? 14.187 -25.863 11.693 1.00 70.94 832 HIS A C 1
ATOM 6352 O O . HIS A 1 832 ? 13.503 -25.578 10.713 1.00 70.94 832 HIS A O 1
ATOM 6358 N N . ALA A 1 833 ? 14.030 -25.248 12.867 1.00 75.31 833 ALA A N 1
ATOM 6359 C CA . ALA A 1 833 ? 13.021 -24.222 13.099 1.00 75.31 833 ALA A CA 1
ATOM 6360 C C . ALA A 1 833 ? 13.613 -22.921 13.660 1.00 75.31 833 ALA A C 1
ATOM 6362 O O . ALA A 1 833 ? 14.497 -22.931 14.513 1.00 75.31 833 ALA A O 1
ATOM 6363 N N . ALA A 1 834 ? 13.070 -21.787 13.219 1.00 79.12 834 ALA A N 1
ATOM 6364 C CA . ALA A 1 834 ? 13.307 -20.471 13.800 1.00 79.12 834 ALA A CA 1
ATOM 6365 C C . ALA A 1 834 ? 11.988 -19.886 14.310 1.00 79.12 834 ALA A C 1
ATOM 6367 O O . ALA A 1 834 ? 10.943 -20.047 13.678 1.00 79.12 834 ALA A O 1
ATOM 6368 N N . LEU A 1 835 ? 12.045 -19.173 15.435 1.00 76.62 835 LEU A N 1
ATOM 6369 C CA . LEU A 1 835 ? 10.905 -18.461 16.010 1.00 76.62 835 LEU A CA 1
ATOM 6370 C C . LEU A 1 835 ? 11.166 -16.960 16.014 1.00 76.62 835 LEU A C 1
ATOM 6372 O O . LEU A 1 835 ? 12.252 -16.501 16.369 1.00 76.62 835 LEU A O 1
ATOM 6376 N N . GLY A 1 836 ? 10.134 -16.194 15.685 1.00 71.25 836 GLY A N 1
ATOM 6377 C CA . GLY A 1 836 ? 10.125 -14.750 15.814 1.00 71.25 836 GLY A CA 1
ATOM 6378 C C . GLY A 1 836 ? 8.729 -14.297 16.195 1.00 71.25 836 GLY A C 1
ATOM 6379 O O . GLY A 1 836 ? 7.895 -14.118 15.317 1.00 71.25 836 GLY A O 1
ATOM 6380 N N . GLY A 1 837 ? 8.482 -14.036 17.482 1.00 74.81 837 GLY A N 1
ATOM 6381 C CA . GLY A 1 837 ? 7.192 -13.528 17.965 1.00 74.81 837 GLY A CA 1
ATOM 6382 C C . GLY A 1 837 ? 6.016 -14.427 17.573 1.00 74.81 837 GLY A C 1
ATOM 6383 O O . GLY A 1 837 ? 5.921 -15.547 18.056 1.00 74.81 837 GLY A O 1
ATOM 6384 N N . ASP A 1 838 ? 5.138 -13.924 16.703 1.00 78.81 838 ASP A N 1
ATOM 6385 C CA . ASP A 1 838 ? 3.973 -14.631 16.161 1.00 78.81 838 ASP A CA 1
ATOM 6386 C C . ASP A 1 838 ? 4.282 -15.475 14.909 1.00 78.81 838 ASP A C 1
ATOM 6388 O O . ASP A 1 838 ? 3.360 -16.024 14.311 1.00 78.81 838 ASP A O 1
ATOM 6392 N N . LEU A 1 839 ? 5.547 -15.581 14.489 1.00 82.06 839 LEU A N 1
ATOM 6393 C CA . LEU A 1 839 ? 5.966 -16.325 13.300 1.00 82.06 839 LEU A CA 1
ATOM 6394 C C . LEU A 1 839 ? 6.906 -17.484 13.631 1.00 82.06 839 LEU A C 1
ATOM 6396 O O . LEU A 1 839 ? 7.723 -17.413 14.555 1.00 82.06 839 LEU A O 1
ATOM 6400 N N . MET A 1 840 ? 6.837 -18.511 12.790 1.00 85.56 840 MET A N 1
ATOM 6401 C CA . MET A 1 840 ? 7.776 -19.626 12.752 1.00 85.56 840 MET A CA 1
ATOM 6402 C C . MET A 1 840 ? 8.227 -19.881 11.311 1.00 85.56 840 MET A C 1
ATOM 6404 O O . MET A 1 840 ? 7.431 -19.779 10.381 1.00 85.56 840 MET A O 1
ATOM 6408 N N . ALA A 1 841 ? 9.496 -20.230 11.129 1.00 86.00 841 ALA A N 1
ATOM 6409 C CA . ALA A 1 841 ? 10.030 -20.754 9.875 1.00 86.00 841 ALA A CA 1
ATOM 6410 C C . ALA A 1 841 ? 10.559 -22.169 10.118 1.00 86.00 841 ALA A C 1
ATOM 6412 O O . ALA A 1 841 ? 11.281 -22.364 11.095 1.00 86.00 841 ALA A O 1
ATOM 6413 N N . ARG A 1 842 ? 10.220 -23.142 9.265 1.00 85.44 842 ARG A N 1
ATOM 6414 C CA . ARG A 1 842 ? 10.704 -24.528 9.375 1.00 85.44 842 ARG A CA 1
ATOM 6415 C C . ARG A 1 842 ? 11.270 -25.027 8.056 1.00 85.44 842 ARG A C 1
ATOM 6417 O O . ARG A 1 842 ? 10.553 -25.041 7.064 1.00 85.44 842 ARG A O 1
ATOM 6424 N N . PHE A 1 843 ? 12.511 -25.494 8.060 1.00 83.19 843 PHE A N 1
ATOM 6425 C CA . PHE A 1 843 ? 13.128 -26.149 6.913 1.00 83.19 843 PHE A CA 1
ATOM 6426 C C . PHE A 1 843 ? 12.695 -27.620 6.816 1.00 83.19 843 PHE A C 1
ATOM 6428 O O . PHE A 1 843 ? 12.617 -28.338 7.815 1.00 83.19 843 PHE A O 1
ATOM 6435 N N . ASP A 1 844 ? 12.395 -28.062 5.599 1.00 79.88 844 ASP A N 1
ATOM 6436 C CA . ASP A 1 844 ? 12.131 -29.448 5.237 1.00 79.88 844 ASP A CA 1
ATOM 6437 C C . ASP A 1 844 ? 13.204 -29.898 4.238 1.00 79.88 844 ASP A C 1
ATOM 6439 O O . ASP A 1 844 ? 13.161 -29.554 3.055 1.00 79.88 844 ASP A O 1
ATOM 6443 N N . ALA A 1 845 ? 14.174 -30.671 4.733 1.00 73.25 845 ALA A N 1
ATOM 6444 C CA . ALA A 1 845 ? 15.306 -31.152 3.943 1.00 73.25 845 ALA A CA 1
ATOM 6445 C C . ALA A 1 845 ? 14.870 -32.058 2.785 1.00 73.25 845 ALA A C 1
ATOM 6447 O O . ALA A 1 845 ? 15.419 -31.971 1.690 1.00 73.25 845 ALA A O 1
ATOM 6448 N N . THR A 1 846 ? 13.834 -32.873 2.991 1.00 72.19 846 THR A N 1
ATOM 6449 C CA . THR A 1 846 ? 13.242 -33.725 1.954 1.00 72.19 846 THR A CA 1
ATOM 6450 C C . THR A 1 846 ? 12.659 -32.912 0.801 1.00 72.19 846 THR A C 1
ATOM 6452 O O . THR A 1 846 ? 12.697 -33.360 -0.344 1.00 72.19 846 THR A O 1
ATOM 6455 N N . ARG A 1 847 ? 12.116 -31.724 1.088 1.00 72.12 847 ARG A N 1
ATOM 6456 C CA . ARG A 1 847 ? 11.480 -30.851 0.092 1.00 72.12 847 ARG A CA 1
ATOM 6457 C C . ARG A 1 847 ? 12.367 -29.707 -0.393 1.00 72.12 847 ARG A C 1
ATOM 6459 O O . ARG A 1 847 ? 11.946 -28.996 -1.298 1.00 72.12 847 ARG A O 1
ATOM 6466 N N . GLY A 1 848 ? 13.533 -29.484 0.214 1.00 80.31 848 GLY A N 1
ATOM 6467 C CA . GLY A 1 848 ? 14.397 -28.345 -0.114 1.00 80.31 848 GLY A CA 1
ATOM 6468 C C . GLY A 1 848 ? 13.699 -26.990 0.052 1.00 80.31 848 GLY A C 1
ATOM 6469 O O . GLY A 1 848 ? 13.915 -26.080 -0.745 1.00 80.31 848 GLY A O 1
ATOM 6470 N N . SER A 1 849 ? 12.813 -26.855 1.043 1.00 85.69 849 SER A N 1
ATOM 6471 C CA . SER A 1 849 ? 12.005 -25.643 1.231 1.00 85.69 849 SER A CA 1
ATOM 6472 C C . SER A 1 849 ? 11.791 -25.298 2.700 1.00 85.69 849 SER A C 1
ATOM 6474 O O . SER A 1 849 ? 11.894 -26.150 3.581 1.00 85.69 849 SER A O 1
ATOM 6476 N N . ILE A 1 850 ? 11.497 -24.027 2.966 1.00 85.81 850 ILE A N 1
ATOM 6477 C CA . ILE A 1 850 ? 11.158 -23.505 4.288 1.00 85.81 850 ILE A CA 1
ATOM 6478 C C . ILE A 1 850 ? 9.673 -23.151 4.310 1.00 85.81 850 ILE A C 1
ATOM 6480 O O . ILE A 1 850 ?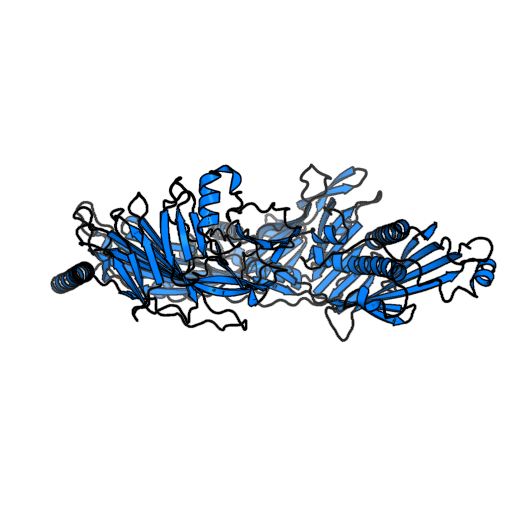 9.234 -22.273 3.575 1.00 85.81 850 ILE A O 1
ATOM 6484 N N . GLY A 1 851 ? 8.902 -23.788 5.182 1.00 86.19 851 GLY A N 1
ATOM 6485 C CA . GLY A 1 851 ? 7.536 -23.374 5.484 1.00 86.19 851 GLY A CA 1
ATOM 6486 C C . GLY A 1 851 ? 7.540 -22.174 6.428 1.00 86.19 851 GLY A C 1
ATOM 6487 O O . GLY A 1 851 ? 8.214 -22.200 7.461 1.00 86.19 851 GLY A O 1
ATOM 6488 N N . LEU A 1 852 ? 6.787 -21.128 6.091 1.00 85.00 852 LEU A N 1
ATOM 6489 C CA . LEU A 1 852 ? 6.466 -20.025 6.991 1.00 85.00 852 LEU A CA 1
ATOM 6490 C C . LEU A 1 852 ? 5.112 -20.263 7.637 1.00 85.00 852 LEU A C 1
ATOM 6492 O O . LEU A 1 852 ? 4.139 -20.597 6.963 1.00 85.00 852 LEU A O 1
ATOM 6496 N N . PHE A 1 853 ? 5.040 -20.018 8.937 1.00 83.62 853 PHE A N 1
ATOM 6497 C CA . PHE A 1 853 ? 3.839 -20.205 9.728 1.00 83.62 853 PHE A CA 1
ATOM 6498 C C . PHE A 1 853 ? 3.571 -18.992 10.607 1.00 83.62 853 PHE A C 1
ATOM 6500 O O . PHE A 1 853 ? 4.495 -18.279 11.011 1.00 83.62 853 PHE A O 1
ATOM 6507 N N . ARG A 1 854 ? 2.300 -18.792 10.948 1.00 82.69 854 ARG A N 1
ATOM 6508 C CA . ARG A 1 854 ? 1.843 -17.757 11.876 1.00 82.69 854 ARG A CA 1
ATOM 6509 C C . ARG A 1 854 ? 1.067 -18.388 13.022 1.00 82.69 854 ARG A C 1
ATOM 6511 O O . ARG A 1 854 ? 0.358 -19.367 12.822 1.00 82.69 854 ARG A O 1
ATOM 6518 N N . VAL A 1 855 ? 1.187 -17.815 14.214 1.00 73.94 855 VAL A N 1
ATOM 6519 C CA . VAL A 1 855 ? 0.384 -18.193 15.378 1.00 73.94 855 VAL A CA 1
ATOM 6520 C C . VAL A 1 855 ? -1.100 -18.039 15.053 1.00 73.94 855 VAL A C 1
ATOM 6522 O O . VAL A 1 855 ? -1.577 -16.935 14.801 1.00 73.94 855 VAL A O 1
ATOM 6525 N N . ALA A 1 856 ? -1.818 -19.152 15.097 1.00 62.34 856 ALA A N 1
ATOM 6526 C CA . ALA A 1 856 ? -3.269 -19.197 14.983 1.00 62.34 856 ALA A CA 1
ATOM 6527 C C . ALA A 1 856 ? -3.934 -19.191 16.363 1.00 62.34 856 ALA A C 1
ATOM 6529 O O . ALA A 1 856 ? -4.975 -18.571 16.564 1.00 62.34 856 ALA A O 1
ATOM 6530 N N . GLN A 1 857 ? -3.311 -19.857 17.339 1.00 62.56 857 GLN A N 1
ATOM 6531 C CA . GLN A 1 857 ? -3.865 -20.006 18.680 1.00 62.56 857 GLN A CA 1
ATOM 6532 C C . GLN A 1 857 ? -2.746 -20.112 19.716 1.00 62.56 857 GLN A C 1
ATOM 6534 O O . GLN A 1 857 ? -1.753 -20.801 19.488 1.00 62.56 857 GLN A O 1
ATOM 6539 N N . VAL A 1 858 ? -2.923 -19.463 20.869 1.00 58.38 858 VAL A N 1
ATOM 6540 C CA . VAL A 1 858 ? -2.054 -19.619 22.045 1.00 58.38 858 VAL A CA 1
ATOM 6541 C C . VAL A 1 858 ? -2.917 -20.003 23.237 1.00 58.38 858 VAL A C 1
ATOM 6543 O O . VAL A 1 858 ? -3.896 -19.327 23.549 1.00 58.38 858 VAL A O 1
ATOM 6546 N N . GLY A 1 859 ? -2.543 -21.083 23.908 1.00 54.47 859 GLY A N 1
ATOM 6547 C CA . GLY A 1 859 ? -3.085 -21.506 25.187 1.00 54.47 859 GLY A CA 1
ATOM 6548 C C . GLY A 1 859 ? -2.035 -21.383 26.263 1.00 54.47 859 GLY A C 1
ATOM 6549 O O . GLY A 1 859 ? -0.952 -21.939 26.132 1.00 54.47 859 GLY A O 1
ATOM 6550 N N . GLU A 1 860 ? -2.360 -20.686 27.341 1.00 52.16 860 GLU A N 1
ATOM 6551 C CA . GLU A 1 860 ? -1.526 -20.656 28.535 1.00 52.16 860 GLU A CA 1
ATOM 6552 C C . GLU A 1 860 ? -2.111 -21.597 29.582 1.00 52.16 860 GLU A C 1
ATOM 6554 O O . GLU A 1 860 ? -3.309 -21.587 29.868 1.00 52.16 860 GLU A O 1
ATOM 6559 N N . ILE A 1 861 ? -1.240 -22.400 30.173 1.00 55.59 861 ILE A N 1
ATOM 6560 C CA . ILE A 1 861 ? -1.558 -23.374 31.201 1.00 55.59 861 ILE A CA 1
ATOM 6561 C C . ILE A 1 861 ? -0.688 -23.052 32.399 1.00 55.59 861 ILE A C 1
ATOM 6563 O O . ILE A 1 861 ? 0.534 -22.963 32.319 1.00 55.59 861 ILE A O 1
ATOM 6567 N N . HIS A 1 862 ? -1.310 -22.856 33.546 1.00 47.88 862 HIS A N 1
ATOM 6568 C CA . HIS A 1 862 ? -0.599 -22.541 34.772 1.00 47.88 862 HIS A CA 1
ATOM 6569 C C . HIS A 1 862 ? -1.106 -23.476 35.854 1.00 47.88 862 HIS A C 1
ATOM 6571 O O . HIS A 1 862 ? -2.246 -23.349 36.293 1.00 47.88 862 HIS A O 1
ATOM 6577 N N . ALA A 1 863 ? -0.261 -24.423 36.244 1.00 47.16 863 ALA A N 1
ATOM 6578 C CA . ALA A 1 863 ? -0.559 -25.417 37.259 1.00 47.16 863 ALA A CA 1
ATOM 6579 C C . ALA A 1 863 ? 0.565 -25.384 38.302 1.00 47.16 863 ALA A C 1
ATOM 6581 O O . ALA A 1 863 ? 1.728 -25.393 37.926 1.00 47.16 863 ALA A O 1
ATOM 6582 N N . PRO A 1 864 ? 0.303 -25.332 39.612 1.00 43.00 864 PRO A N 1
ATOM 6583 C CA . PRO A 1 864 ? 1.357 -25.706 40.555 1.00 43.00 864 PRO A CA 1
ATOM 6584 C C . PRO A 1 864 ? 1.844 -27.132 40.213 1.00 43.00 864 PRO A C 1
ATOM 6586 O O . PRO A 1 864 ? 1.027 -27.976 39.847 1.00 43.00 864 PRO A O 1
ATOM 6589 N N . ALA A 1 865 ? 3.155 -27.385 40.251 1.00 39.25 865 ALA A N 1
ATOM 6590 C CA . ALA A 1 865 ? 3.645 -28.760 40.355 1.00 39.25 865 ALA A CA 1
ATOM 6591 C C . ALA A 1 865 ? 3.703 -29.047 41.848 1.00 39.25 865 ALA A C 1
ATOM 6593 O O . ALA A 1 865 ? 4.599 -28.557 42.524 1.00 39.25 865 ALA A O 1
ATOM 6594 N N . GLU A 1 866 ? 2.721 -29.762 42.379 1.00 38.03 866 GLU A N 1
ATOM 6595 C CA . GLU A 1 866 ? 2.909 -30.317 43.721 1.00 38.03 866 GLU A CA 1
ATOM 6596 C C . GLU A 1 866 ? 3.940 -31.444 43.697 1.00 38.03 866 GLU A C 1
ATOM 6598 O O . GLU A 1 866 ? 3.827 -32.334 42.819 1.00 38.03 866 GLU A O 1
#

Solvent-accessible surface area (backbone atoms only — not comparable to full-atom values): 46899 Å² total; per-residue (Å²): 69,43,41,34,41,34,28,25,22,63,52,52,35,49,54,51,50,51,42,46,60,50,51,69,50,58,72,81,74,80,67,42,68,47,93,88,66,45,54,26,36,61,30,33,70,45,73,50,89,57,52,44,36,36,61,26,61,42,66,48,101,86,65,49,79,39,86,48,56,78,38,75,46,73,39,53,40,78,88,49,76,51,71,48,72,33,40,32,28,24,40,39,34,36,32,33,42,25,28,27,43,52,69,50,27,56,73,38,20,64,49,89,56,75,61,74,45,72,49,69,30,31,43,31,32,33,36,45,33,42,46,37,42,89,81,41,92,73,35,52,16,60,35,34,44,39,52,39,72,69,52,71,47,38,67,79,47,49,81,66,44,55,73,70,57,47,53,56,50,50,64,56,54,62,71,64,46,56,77,68,40,77,52,60,41,65,31,36,10,57,69,69,73,44,92,57,33,26,46,32,43,36,42,24,31,31,86,82,16,62,33,38,37,45,38,40,24,62,45,58,58,94,60,81,51,82,74,39,70,55,33,47,73,64,20,61,84,89,75,36,84,94,35,32,27,22,37,37,39,24,32,65,47,55,29,51,52,41,26,48,46,48,39,50,59,46,70,73,35,93,52,42,45,77,75,44,70,49,49,48,42,72,39,26,96,64,24,27,43,39,36,36,33,34,37,31,32,52,60,52,28,88,47,102,84,59,58,40,61,43,49,34,39,39,40,37,36,43,32,54,37,47,46,90,91,41,71,24,27,44,30,38,40,38,38,52,48,72,45,70,74,44,73,72,58,47,62,75,29,58,89,47,55,92,59,50,62,38,74,58,48,86,85,83,80,84,89,87,90,88,91,63,61,60,49,11,41,59,41,31,62,67,46,42,62,49,52,54,48,37,48,48,58,51,47,61,38,44,39,55,83,73,74,77,62,24,66,79,72,33,96,47,30,43,65,80,50,101,42,32,38,39,34,51,46,78,40,85,47,56,48,79,44,74,80,77,48,50,37,36,46,42,38,66,44,50,46,31,40,91,66,17,47,34,40,26,21,50,65,48,69,69,81,83,75,80,52,43,72,48,54,49,75,48,61,59,40,84,42,78,50,67,52,94,81,41,62,90,80,85,82,32,60,60,35,85,41,57,39,25,40,39,36,53,51,58,37,78,74,31,45,84,68,46,76,45,57,72,86,55,51,91,48,44,45,80,47,79,59,89,56,31,38,36,39,30,68,37,61,41,100,84,71,41,73,38,84,73,44,64,48,57,51,40,31,40,40,33,19,30,71,27,53,30,26,36,74,33,58,49,64,72,80,79,45,75,67,55,44,52,48,52,47,50,48,36,52,45,52,50,46,46,48,44,50,59,48,75,43,87,63,51,68,46,69,51,76,84,80,70,84,77,71,87,80,87,58,98,83,71,68,42,36,32,38,40,36,39,34,38,33,59,40,61,67,89,36,40,39,38,35,19,36,84,90,66,52,71,55,35,42,37,32,34,38,99,82,9,30,32,56,50,66,46,57,33,44,59,89,72,47,59,69,28,41,32,53,45,72,59,78,85,72,84,51,76,22,38,32,36,40,36,43,37,34,27,36,66,43,37,78,44,83,51,96,48,63,75,77,42,55,41,58,44,76,59,69,85,60,16,29,39,38,36,30,29,77,67,28,33,36,32,28,38,43,56,47,47,67,66,60,41,83,73,45,78,42,71,37,76,92,71,67,100,62,65,60,39,60,85,80,49,64,45,85,79,83,60,55,73,67,48,53,54,50,51,64,71,61,34,73,65,91,75,74,50,52,30,68,49,72,76,40,78,89,61,87,40,58,40,38,33,45,40,99,74,28,30,36,32,29,40,57,74,48,88,66,75,41,77,36,34,40,22,64,48,83,54,66,40,85,41,50,31,72,45,93,61,34,38,40,35,58,37,82,94,74,40,29,31,42,27,25,33,62,74,44,78,46,82,41,80,43,75,34,88